Protein AF-0000000070499070 (afdb_homodimer)

Structure (mmCIF, N/CA/C/O backbone):
data_AF-0000000070499070-model_v1
#
loop_
_entity.id
_entity.type
_entity.pdbx_description
1 polymer 'PREDICTED: scarecrow'
#
loop_
_atom_site.group_PDB
_atom_site.id
_atom_site.type_symbol
_atom_site.label_atom_id
_atom_site.label_alt_id
_atom_site.label_comp_id
_atom_site.label_asym_id
_atom_site.label_entity_id
_atom_site.label_seq_id
_atom_site.pdbx_PDB_ins_code
_atom_site.Cartn_x
_atom_site.Cartn_y
_atom_site.Cartn_z
_atom_site.occupancy
_atom_site.B_iso_or_equiv
_atom_site.auth_seq_id
_atom_site.auth_comp_id
_atom_site.auth_asym_id
_atom_site.auth_atom_id
_atom_site.pdbx_PDB_model_num
ATOM 1 N N . MET A 1 1 ? 35.719 30.094 -53.562 1 21.97 1 MET A N 1
ATOM 2 C CA . MET A 1 1 ? 36.281 29.031 -52.75 1 21.97 1 MET A CA 1
ATOM 3 C C . MET A 1 1 ? 35.906 29.25 -51.281 1 21.97 1 MET A C 1
ATOM 5 O O . MET A 1 1 ? 36.594 29.953 -50.531 1 21.97 1 MET A O 1
ATOM 9 N N . TYR A 1 2 ? 34.625 29.469 -50.938 1 28.7 2 TYR A N 1
ATOM 10 C CA . TYR A 1 2 ? 34.125 29.906 -49.625 1 28.7 2 TYR A CA 1
ATOM 11 C C . TYR A 1 2 ? 34.281 28.797 -48.594 1 28.7 2 TYR A C 1
ATOM 13 O O . TYR A 1 2 ? 34.031 27.625 -48.875 1 28.7 2 TYR A O 1
ATOM 21 N N . PRO A 1 3 ? 35.156 29.016 -47.469 1 29.2 3 PRO A N 1
ATOM 22 C CA . PRO A 1 3 ? 35.562 27.953 -46.531 1 29.2 3 PRO A CA 1
ATOM 23 C C . PRO A 1 3 ? 34.375 27.391 -45.781 1 29.2 3 PRO A C 1
ATOM 25 O O . PRO A 1 3 ? 33.438 28.125 -45.438 1 29.2 3 PRO A O 1
ATOM 28 N N . SER A 1 4 ? 33.906 26.109 -46.062 1 29.81 4 SER A N 1
ATOM 29 C CA . SER A 1 4 ? 32.812 25.375 -45.469 1 29.81 4 SER A CA 1
ATOM 30 C C . SER A 1 4 ? 33 25.125 -44 1 29.81 4 SER A C 1
ATOM 32 O O . SER A 1 4 ? 34 24.484 -43.594 1 29.81 4 SER A O 1
ATOM 34 N N . SER A 1 5 ? 32.719 26.094 -43.062 1 28.28 5 SER A N 1
ATOM 35 C CA . SER A 1 5 ? 32.875 25.984 -41.625 1 28.28 5 SER A CA 1
ATOM 36 C C . SER A 1 5 ? 32.125 24.766 -41.094 1 28.28 5 SER A C 1
ATOM 38 O O . SER A 1 5 ? 30.938 24.609 -41.312 1 28.28 5 SER A O 1
ATOM 40 N N . SER A 1 6 ? 32.812 23.562 -40.812 1 27.12 6 SER A N 1
ATOM 41 C CA . SER A 1 6 ? 32.406 22.297 -40.219 1 27.12 6 SER A CA 1
ATOM 42 C C . SER A 1 6 ? 31.906 22.484 -38.812 1 27.12 6 SER A C 1
ATOM 44 O O . SER A 1 6 ? 32.625 23 -37.938 1 27.12 6 SER A O 1
ATOM 46 N N . SER A 1 7 ? 30.594 22.734 -38.531 1 26.81 7 SER A N 1
ATOM 47 C CA . SER A 1 7 ? 29.922 22.812 -37.25 1 26.81 7 SER A CA 1
ATOM 48 C C . SER A 1 7 ? 30.125 21.531 -36.438 1 26.81 7 SER A C 1
ATOM 50 O O . SER A 1 7 ? 29.688 20.453 -36.844 1 26.81 7 SER A O 1
ATOM 52 N N . SER A 1 8 ? 31.234 21.328 -35.656 1 29.09 8 SER A N 1
ATOM 53 C CA . SER A 1 8 ? 31.547 20.219 -34.781 1 29.09 8 SER A CA 1
ATOM 54 C C . SER A 1 8 ? 30.438 20.016 -33.75 1 29.09 8 SER A C 1
ATOM 56 O O . SER A 1 8 ? 30.047 20.938 -33.031 1 29.09 8 SER A O 1
ATOM 58 N N . PHE A 1 9 ? 29.5 19.047 -33.906 1 29.19 9 PHE A N 1
ATOM 59 C CA . PHE A 1 9 ? 28.547 18.453 -32.969 1 29.19 9 PHE A CA 1
ATOM 60 C C . PHE A 1 9 ? 29.234 18.078 -31.672 1 29.19 9 PHE A C 1
ATOM 62 O O . PHE A 1 9 ? 30.031 17.156 -31.625 1 29.19 9 PHE A O 1
ATOM 69 N N . LEU A 1 10 ? 29.656 19.078 -30.797 1 28.83 10 LEU A N 1
ATOM 70 C CA . LEU A 1 10 ? 30.156 18.75 -29.469 1 28.83 10 LEU A CA 1
ATOM 71 C C . LEU A 1 10 ? 29.25 17.719 -28.781 1 28.83 10 LEU A C 1
ATOM 73 O O . LEU A 1 10 ? 28.078 17.984 -28.516 1 28.83 10 LEU A O 1
ATOM 77 N N . SER A 1 11 ? 29.281 16.438 -29.078 1 32.78 11 SER A N 1
ATOM 78 C CA . SER A 1 11 ? 28.797 15.25 -28.375 1 32.78 11 SER A CA 1
ATOM 79 C C . SER A 1 11 ? 29.125 15.312 -26.891 1 32.78 11 SER A C 1
ATOM 81 O O . SER A 1 11 ? 30.234 14.961 -26.469 1 32.78 11 SER A O 1
ATOM 83 N N . SER A 1 12 ? 29.141 16.438 -26.188 1 36.09 12 SER A N 1
ATOM 84 C CA . SER A 1 12 ? 29.469 16.406 -24.766 1 36.09 12 SER A CA 1
ATOM 85 C C . SER A 1 12 ? 28.766 15.258 -24.062 1 36.09 12 SER A C 1
ATOM 87 O O . SER A 1 12 ? 27.531 15.18 -24.062 1 36.09 12 SER A O 1
ATOM 89 N N . SER A 1 13 ? 29.266 14.102 -24.016 1 39.75 13 SER A N 1
ATOM 90 C CA . SER A 1 13 ? 28.938 12.883 -23.281 1 39.75 13 SER A CA 1
ATOM 91 C C . SER A 1 13 ? 28.625 13.188 -21.828 1 39.75 13 SER A C 1
ATOM 93 O O . SER A 1 13 ? 29.516 13.469 -21.031 1 39.75 13 SER A O 1
ATOM 95 N N . SER A 1 14 ? 27.656 13.953 -21.453 1 45.03 14 SER A N 1
ATOM 96 C CA . SER A 1 14 ? 27.234 14.117 -20.062 1 45.03 14 SER A CA 1
ATOM 97 C C . SER A 1 14 ? 27.375 12.812 -19.297 1 45.03 14 SER A C 1
ATOM 99 O O . SER A 1 14 ? 27.016 11.75 -19.797 1 45.03 14 SER A O 1
ATOM 101 N N . PRO A 1 15 ? 28.359 12.727 -18.375 1 53.19 15 PRO A N 1
ATOM 102 C CA . PRO A 1 15 ? 28.531 11.508 -17.578 1 53.19 15 PRO A CA 1
ATOM 103 C C . PRO A 1 15 ? 27.203 10.867 -17.188 1 53.19 15 PRO A C 1
ATOM 105 O O . PRO A 1 15 ? 26.172 11.547 -17.109 1 53.19 15 PRO A O 1
ATOM 108 N N . PRO A 1 16 ? 27.281 9.469 -17.156 1 63.44 16 PRO A N 1
ATOM 109 C CA . PRO A 1 16 ? 26.109 8.742 -16.688 1 63.44 16 PRO A CA 1
ATOM 110 C C . PRO A 1 16 ? 25.594 9.25 -15.344 1 63.44 16 PRO A C 1
ATOM 112 O O . PRO A 1 16 ? 26.391 9.594 -14.469 1 63.44 16 PRO A O 1
ATOM 115 N N . LEU A 1 17 ? 24.359 9.766 -15.281 1 66.69 17 LEU A N 1
ATOM 116 C CA . LEU A 1 17 ? 23.672 10.352 -14.133 1 66.69 17 LEU A CA 1
ATOM 117 C C . LEU A 1 17 ? 24.109 9.664 -12.844 1 66.69 17 LEU A C 1
ATOM 119 O O . LEU A 1 17 ? 24.281 10.328 -11.812 1 66.69 17 LEU A O 1
ATOM 123 N N . GLU A 1 18 ? 24.547 8.367 -12.922 1 66.94 18 GLU A N 1
ATOM 124 C CA . GLU A 1 18 ? 24.859 7.582 -11.734 1 66.94 18 GLU A CA 1
ATOM 125 C C . GLU A 1 18 ? 26.266 7.902 -11.234 1 66.94 18 GLU A C 1
ATOM 127 O O . GLU A 1 18 ? 26.609 7.594 -10.086 1 66.94 18 GLU A O 1
ATOM 132 N N . ALA A 1 19 ? 27.062 8.594 -12 1 70.12 19 ALA A N 1
ATOM 133 C CA . ALA A 1 19 ? 28.453 8.852 -11.664 1 70.12 19 ALA A CA 1
ATOM 134 C C . ALA A 1 19 ? 28.625 10.242 -11.055 1 70.12 19 ALA A C 1
ATOM 136 O O . ALA A 1 19 ? 29.719 10.625 -10.664 1 70.12 19 ALA A O 1
ATOM 137 N N . LEU A 1 20 ? 27.609 10.922 -10.781 1 73.06 20 LEU A N 1
ATOM 138 C CA . LEU A 1 20 ? 27.672 12.289 -10.281 1 73.06 20 LEU A CA 1
ATOM 139 C C . LEU A 1 20 ? 28.016 12.312 -8.797 1 73.06 20 LEU A C 1
ATOM 141 O O . LEU A 1 20 ? 27.594 11.422 -8.047 1 73.06 20 LEU A O 1
ATOM 145 N N . LYS A 1 21 ? 28.781 13.375 -8.469 1 83.25 21 LYS A N 1
ATOM 146 C CA . LYS A 1 21 ? 29.016 13.625 -7.055 1 83.25 21 LYS A CA 1
ATOM 147 C C . LYS A 1 21 ? 27.703 13.961 -6.332 1 83.25 21 LYS A C 1
ATOM 149 O O . LYS A 1 21 ? 26.766 14.477 -6.945 1 83.25 21 LYS A O 1
ATOM 154 N N . PRO A 1 22 ? 27.672 13.648 -5.082 1 81.56 22 PRO A N 1
ATOM 155 C CA . PRO A 1 22 ? 26.422 13.812 -4.332 1 81.56 22 PRO A CA 1
ATOM 156 C C . PRO A 1 22 ? 25.828 15.211 -4.469 1 81.56 22 PRO A C 1
ATOM 158 O O . PRO A 1 22 ? 24.609 15.359 -4.645 1 81.56 22 PRO A O 1
ATOM 161 N N . GLU A 1 23 ? 26.656 16.234 -4.441 1 84.44 23 GLU A N 1
ATOM 162 C CA . GLU A 1 23 ? 26.141 17.594 -4.551 1 84.44 23 GLU A CA 1
ATOM 163 C C . GLU A 1 23 ? 25.594 17.859 -5.949 1 84.44 23 GLU A C 1
ATOM 165 O O . GLU A 1 23 ? 24.531 18.484 -6.098 1 84.44 23 GLU A O 1
ATOM 170 N N . GLU A 1 24 ? 26.266 17.438 -6.922 1 87.75 24 GLU A N 1
ATOM 171 C CA . GLU A 1 24 ? 25.828 17.609 -8.305 1 87.75 24 GLU A CA 1
ATOM 172 C C . GLU A 1 24 ? 24.562 16.812 -8.586 1 87.75 24 GLU A C 1
ATOM 174 O O . GLU A 1 24 ? 23.656 17.281 -9.281 1 87.75 24 GLU A O 1
ATOM 179 N N . ARG A 1 25 ? 24.547 15.641 -8.023 1 90.44 25 ARG A N 1
ATOM 180 C CA . ARG A 1 25 ? 23.359 14.797 -8.164 1 90.44 25 ARG A CA 1
ATOM 181 C C . ARG A 1 25 ? 22.141 15.461 -7.547 1 90.44 25 ARG A C 1
ATOM 183 O O . ARG A 1 25 ? 21.062 15.438 -8.133 1 90.44 25 ARG A O 1
ATOM 190 N N . GLY A 1 26 ? 22.406 16.062 -6.43 1 91.19 26 GLY A N 1
ATOM 191 C CA . GLY A 1 26 ? 21.312 16.734 -5.762 1 91.19 26 GLY A CA 1
ATOM 192 C C . GLY A 1 26 ? 20.75 17.891 -6.566 1 91.19 26 GLY A C 1
ATOM 193 O O . GLY A 1 26 ? 19.531 18.031 -6.688 1 91.19 26 GLY A O 1
ATOM 194 N N . LEU A 1 27 ? 21.625 18.672 -7.07 1 91.5 27 LEU A N 1
ATOM 195 C CA . LEU A 1 27 ? 21.188 19.797 -7.883 1 91.5 27 LEU A CA 1
ATOM 196 C C . LEU A 1 27 ? 20.453 19.328 -9.125 1 91.5 27 LEU A C 1
ATOM 198 O O . LEU A 1 27 ? 19.453 19.922 -9.523 1 91.5 27 LEU A O 1
ATOM 202 N N . HIS A 1 28 ? 21.016 18.328 -9.711 1 94.38 28 HIS A N 1
ATOM 203 C CA . HIS A 1 28 ? 20.375 17.781 -10.898 1 94.38 28 HIS A CA 1
ATOM 204 C C . HIS A 1 28 ? 18.984 17.234 -10.57 1 94.38 28 HIS A C 1
ATOM 206 O O . HIS A 1 28 ? 18.047 17.438 -11.344 1 94.38 28 HIS A O 1
ATOM 212 N N . LEU A 1 29 ? 18.844 16.578 -9.492 1 96 29 LEU A N 1
ATOM 213 C CA . LEU A 1 29 ? 17.562 16.047 -9.047 1 96 29 LEU A CA 1
ATOM 214 C C . LEU A 1 29 ? 16.547 17.172 -8.852 1 96 29 LEU A C 1
ATOM 216 O O . LEU A 1 29 ? 15.398 17.062 -9.281 1 96 29 LEU A O 1
ATOM 220 N N . ILE A 1 30 ? 17.016 18.219 -8.266 1 95.94 30 ILE A N 1
ATOM 221 C CA . ILE A 1 30 ? 16.141 19.359 -8.008 1 95.94 30 ILE A CA 1
ATOM 222 C C . ILE A 1 30 ? 15.656 19.953 -9.336 1 95.94 30 ILE A C 1
ATOM 224 O O . ILE A 1 30 ? 14.477 20.266 -9.492 1 95.94 30 ILE A O 1
ATOM 228 N N . GLN A 1 31 ? 16.531 20.047 -10.227 1 96.44 31 GLN A N 1
ATOM 229 C CA . GLN A 1 31 ? 16.172 20.594 -11.531 1 96.44 31 GLN A CA 1
ATOM 230 C C . GLN A 1 31 ? 15.156 19.703 -12.242 1 96.44 31 GLN A C 1
ATOM 232 O O . GLN A 1 31 ? 14.203 20.203 -12.836 1 96.44 31 GLN A O 1
ATOM 237 N N . LEU A 1 32 ? 15.398 18.422 -12.219 1 97.88 32 LEU A N 1
ATOM 238 C CA . LEU A 1 32 ? 14.477 17.469 -12.836 1 97.88 32 LEU A CA 1
ATOM 239 C C . LEU A 1 32 ? 13.109 17.547 -12.172 1 97.88 32 LEU A C 1
ATOM 241 O O . LEU A 1 32 ? 12.078 17.484 -12.844 1 97.88 32 LEU A O 1
ATOM 245 N N . LEU A 1 33 ? 13.133 17.641 -10.875 1 98.44 33 LEU A N 1
ATOM 246 C CA . LEU A 1 33 ? 11.883 17.719 -10.125 1 98.44 33 LEU A CA 1
ATOM 247 C C . LEU A 1 33 ? 11.086 18.953 -10.516 1 98.44 33 LEU A C 1
ATOM 249 O O . LEU A 1 33 ? 9.883 18.875 -10.773 1 98.44 33 LEU A O 1
ATOM 253 N N . ILE A 1 34 ? 11.766 20.062 -10.539 1 98.44 34 ILE A N 1
ATOM 254 C CA . ILE A 1 34 ? 11.102 21.312 -10.891 1 98.44 34 ILE A CA 1
ATOM 255 C C . ILE A 1 34 ? 10.586 21.234 -12.32 1 98.44 34 ILE A C 1
ATOM 257 O O . ILE A 1 34 ? 9.461 21.656 -12.609 1 98.44 34 ILE A O 1
ATOM 261 N N . LYS A 1 35 ? 11.414 20.75 -13.188 1 98.38 35 LYS A N 1
ATOM 262 C CA . LYS A 1 35 ? 10.992 20.547 -14.578 1 98.38 35 LYS A CA 1
ATOM 263 C C . LYS A 1 35 ? 9.758 19.656 -14.656 1 98.38 35 LYS A C 1
ATOM 265 O O . LYS A 1 35 ? 8.82 19.953 -15.398 1 98.38 35 LYS A O 1
ATOM 270 N N . CYS A 1 36 ? 9.727 18.547 -13.938 1 98.56 36 CYS A N 1
ATOM 271 C CA . CYS A 1 36 ? 8.594 17.641 -13.898 1 98.56 36 CYS A CA 1
ATOM 272 C C . CYS A 1 36 ? 7.344 18.328 -13.367 1 98.56 36 CYS A C 1
ATOM 274 O O . CYS A 1 36 ? 6.25 18.156 -13.906 1 98.56 36 CYS A O 1
ATOM 276 N N . ALA A 1 37 ? 7.543 19.094 -12.273 1 98.56 37 ALA A N 1
ATOM 277 C CA . ALA A 1 37 ? 6.426 19.844 -11.711 1 98.56 37 ALA A CA 1
ATOM 278 C C . ALA A 1 37 ? 5.82 20.797 -12.742 1 98.56 37 ALA A C 1
ATOM 280 O O . ALA A 1 37 ? 4.598 20.938 -12.82 1 98.56 37 ALA A O 1
ATOM 281 N N . ASN A 1 38 ? 6.684 21.453 -13.555 1 98.19 38 ASN A N 1
ATOM 282 C CA . ASN A 1 38 ? 6.207 22.344 -14.609 1 98.19 38 ASN A CA 1
ATOM 283 C C . ASN A 1 38 ? 5.398 21.578 -15.656 1 98.19 38 ASN A C 1
ATOM 285 O O . ASN A 1 38 ? 4.34 22.047 -16.078 1 98.19 38 ASN A O 1
ATOM 289 N N . HIS A 1 39 ? 5.875 20.453 -16.078 1 98.25 39 HIS A N 1
ATOM 290 C CA . HIS A 1 39 ? 5.152 19.641 -17.047 1 98.25 39 HIS A CA 1
ATOM 291 C C . HIS A 1 39 ? 3.826 19.141 -16.469 1 98.25 39 HIS A C 1
ATOM 293 O O . HIS A 1 39 ? 2.811 19.125 -17.172 1 98.25 39 HIS A O 1
ATOM 299 N N . ALA A 1 40 ? 3.832 18.703 -15.195 1 97.12 40 ALA A N 1
ATOM 300 C CA . ALA A 1 40 ? 2.607 18.25 -14.531 1 97.12 40 ALA A CA 1
ATOM 301 C C . ALA A 1 40 ? 1.574 19.375 -14.469 1 97.12 40 ALA A C 1
ATOM 303 O O . ALA A 1 40 ? 0.386 19.141 -14.719 1 97.12 40 ALA A O 1
ATOM 304 N N . ALA A 1 41 ? 2.074 20.562 -14.156 1 95.88 41 ALA A N 1
ATOM 305 C CA . ALA A 1 41 ? 1.19 21.719 -14.062 1 95.88 41 ALA A CA 1
ATOM 306 C C . ALA A 1 41 ? 0.565 22.047 -15.414 1 95.88 41 ALA A C 1
ATOM 308 O O . ALA A 1 41 ? -0.585 22.484 -15.484 1 95.88 41 ALA A O 1
ATOM 309 N N . SER A 1 42 ? 1.295 21.812 -16.5 1 95.12 42 SER A N 1
ATOM 310 C CA . SER A 1 42 ? 0.818 22.141 -17.844 1 95.12 42 SER A CA 1
ATOM 311 C C . SER A 1 42 ? 0.043 20.969 -18.453 1 95.12 42 SER A C 1
ATOM 313 O O . SER A 1 42 ? -0.421 21.047 -19.578 1 95.12 42 SER A O 1
ATOM 315 N N . GLY A 1 43 ? 0.017 19.875 -17.781 1 90.5 43 GLY A N 1
ATOM 316 C CA . GLY A 1 43 ? -0.754 18.734 -18.219 1 90.5 43 GLY A CA 1
ATOM 317 C C . GLY A 1 43 ? -0.042 17.906 -19.281 1 90.5 43 GLY A C 1
ATOM 318 O O . GLY A 1 43 ? -0.681 17.172 -20.031 1 90.5 43 GLY A O 1
ATOM 319 N N . ASN A 1 44 ? 1.275 18.094 -19.391 1 94.5 44 ASN A N 1
ATOM 320 C CA . ASN A 1 44 ? 2.043 17.328 -20.359 1 94.5 44 ASN A CA 1
ATOM 321 C C . ASN A 1 44 ? 2.492 15.984 -19.781 1 94.5 44 ASN A C 1
ATOM 323 O O . ASN A 1 44 ? 3.609 15.867 -19.281 1 94.5 44 ASN A O 1
ATOM 327 N N . LEU A 1 45 ? 1.751 15.016 -20 1 94.69 45 LEU A N 1
ATOM 328 C CA . LEU A 1 45 ? 1.956 13.711 -19.391 1 94.69 45 LEU A CA 1
ATOM 329 C C . LEU A 1 45 ? 3.232 13.062 -19.906 1 94.69 45 LEU A C 1
ATOM 331 O O . LEU A 1 45 ? 4.016 12.508 -19.125 1 94.69 45 LEU A O 1
ATOM 335 N N . ASN A 1 46 ? 3.463 13.117 -21.219 1 96.06 46 ASN A N 1
ATOM 336 C CA . ASN A 1 46 ? 4.625 12.477 -21.828 1 96.06 46 ASN A CA 1
ATOM 337 C C . ASN A 1 46 ? 5.93 13.047 -21.266 1 96.06 46 ASN A C 1
ATOM 339 O O . ASN A 1 46 ? 6.824 12.289 -20.891 1 96.06 46 ASN A O 1
ATOM 343 N N . LEU A 1 47 ? 5.992 14.312 -21.234 1 97.69 47 LEU A N 1
ATOM 344 C CA . LEU A 1 47 ? 7.223 14.953 -20.766 1 97.69 47 LEU A CA 1
ATOM 345 C C . LEU A 1 47 ? 7.402 14.758 -19.266 1 97.69 47 LEU A C 1
ATOM 347 O O . LEU A 1 47 ? 8.523 14.594 -18.781 1 97.69 47 LEU A O 1
ATOM 351 N N . ALA A 1 48 ? 6.27 14.828 -18.484 1 98.25 48 ALA A N 1
ATOM 352 C CA . ALA A 1 48 ? 6.352 14.555 -17.062 1 98.25 48 ALA A CA 1
ATOM 353 C C . ALA A 1 48 ? 6.863 13.141 -16.797 1 98.25 48 ALA A C 1
ATOM 355 O O . ALA A 1 48 ? 7.715 12.93 -15.93 1 98.25 48 ALA A O 1
ATOM 356 N N . ASP A 1 49 ? 6.344 12.227 -17.578 1 97.88 49 ASP A N 1
ATOM 357 C CA . ASP A 1 49 ? 6.758 10.828 -17.422 1 97.88 49 ASP A CA 1
ATOM 358 C C . ASP A 1 49 ? 8.242 10.664 -17.734 1 97.88 49 ASP A C 1
ATOM 360 O O . ASP A 1 49 ? 8.945 9.914 -17.062 1 97.88 49 ASP A O 1
ATOM 364 N N . GLU A 1 50 ? 8.664 11.289 -18.766 1 98 50 GLU A N 1
ATOM 365 C CA . GLU A 1 50 ? 10.078 11.242 -19.125 1 98 50 GLU A CA 1
ATOM 366 C C . GLU A 1 50 ? 10.953 11.766 -17.984 1 98 50 GLU A C 1
ATOM 368 O O . GLU A 1 50 ? 11.992 11.188 -17.672 1 98 50 GLU A O 1
ATOM 373 N N . CYS A 1 51 ? 10.555 12.844 -17.391 1 98.19 51 CYS A N 1
ATOM 374 C CA . CYS A 1 51 ? 11.273 13.398 -16.25 1 98.19 51 CYS A CA 1
ATOM 375 C C . CYS A 1 51 ? 11.305 12.406 -15.094 1 98.19 51 CYS A C 1
ATOM 377 O O . CYS A 1 51 ? 12.359 12.188 -14.484 1 98.19 51 CYS A O 1
ATOM 379 N N . LEU A 1 52 ? 10.164 11.812 -14.812 1 98.19 52 LEU A N 1
ATOM 380 C CA . LEU A 1 52 ? 10.078 10.852 -13.719 1 98.19 52 LEU A CA 1
ATOM 381 C C . LEU A 1 52 ? 10.961 9.641 -13.984 1 98.19 52 LEU A C 1
ATOM 383 O O . LEU A 1 52 ? 11.531 9.07 -13.055 1 98.19 52 LEU A O 1
ATOM 387 N N . CYS A 1 53 ? 11.086 9.266 -15.234 1 97.38 53 CYS A N 1
ATOM 388 C CA . CYS A 1 53 ? 12 8.18 -15.578 1 97.38 53 CYS A CA 1
ATOM 389 C C . CYS A 1 53 ? 13.43 8.539 -15.211 1 97.38 53 CYS A C 1
ATOM 391 O O . CYS A 1 53 ? 14.148 7.727 -14.625 1 97.38 53 CYS A O 1
ATOM 393 N N . GLN A 1 54 ? 13.805 9.703 -15.586 1 96.88 54 GLN A N 1
ATOM 394 C CA . GLN A 1 54 ? 15.156 10.156 -15.273 1 96.88 54 GLN A CA 1
ATOM 395 C C . GLN A 1 54 ? 15.367 10.25 -13.766 1 96.88 54 GLN A C 1
ATOM 397 O O . GLN A 1 54 ? 16.406 9.852 -13.25 1 96.88 54 GLN A O 1
ATOM 402 N N . ILE A 1 55 ? 14.398 10.781 -13.055 1 97.62 55 ILE A N 1
ATOM 403 C CA . ILE A 1 55 ? 14.469 10.93 -11.602 1 97.62 55 ILE A CA 1
ATOM 404 C C . ILE A 1 55 ? 14.625 9.555 -10.953 1 97.62 55 ILE A C 1
ATOM 406 O O . ILE A 1 55 ? 15.391 9.391 -10 1 97.62 55 ILE A O 1
ATOM 410 N N . SER A 1 56 ? 13.875 8.586 -11.508 1 95.12 56 SER A N 1
ATOM 411 C CA . SER A 1 56 ? 13.859 7.254 -10.914 1 95.12 56 SER A CA 1
ATOM 412 C C . SER A 1 56 ? 15.234 6.602 -10.984 1 95.12 56 SER A C 1
ATOM 414 O O . SER A 1 56 ? 15.523 5.676 -10.227 1 95.12 56 SER A O 1
ATOM 416 N N . ARG A 1 57 ? 16.062 7.023 -11.812 1 93.56 57 ARG A N 1
ATOM 417 C CA . ARG A 1 57 ? 17.406 6.484 -11.93 1 93.56 57 ARG A CA 1
ATOM 418 C C . ARG A 1 57 ? 18.312 7.027 -10.82 1 93.56 57 ARG A C 1
ATOM 420 O O . ARG A 1 57 ? 19.344 6.426 -10.5 1 93.56 57 ARG A O 1
ATOM 427 N N . LEU A 1 58 ? 17.906 8.133 -10.281 1 94.25 58 LEU A N 1
ATOM 428 C CA . LEU A 1 58 ? 18.766 8.82 -9.312 1 94.25 58 LEU A CA 1
ATOM 429 C C . LEU A 1 58 ? 18.156 8.781 -7.922 1 94.25 58 LEU A C 1
ATOM 431 O O . LEU A 1 58 ? 18.859 8.656 -6.926 1 94.25 58 LEU A O 1
ATOM 435 N N . ALA A 1 59 ? 16.875 8.883 -7.801 1 94.38 59 ALA A N 1
ATOM 436 C CA . ALA A 1 59 ? 16.156 8.953 -6.523 1 94.38 59 ALA A CA 1
ATOM 437 C C . ALA A 1 59 ? 16.062 7.57 -5.879 1 94.38 59 ALA A C 1
ATOM 439 O O . ALA A 1 59 ? 15.953 6.559 -6.578 1 94.38 59 ALA A O 1
ATOM 440 N N . SER A 1 60 ? 16.141 7.551 -4.562 1 90.88 60 SER A N 1
ATOM 441 C CA . SER A 1 60 ? 16.047 6.312 -3.801 1 90.88 60 SER A CA 1
ATOM 442 C C . SER A 1 60 ? 15.633 6.582 -2.357 1 90.88 60 SER A C 1
ATOM 444 O O . SER A 1 60 ? 16.094 7.551 -1.747 1 90.88 60 SER A O 1
ATOM 446 N N . LEU A 1 61 ? 14.852 5.727 -1.788 1 89.94 61 LEU A N 1
ATOM 447 C CA . LEU A 1 61 ? 14.461 5.867 -0.391 1 89.94 61 LEU A CA 1
ATOM 448 C C . LEU A 1 61 ? 15.586 5.43 0.54 1 89.94 61 LEU A C 1
ATOM 450 O O . LEU A 1 61 ? 15.531 5.68 1.746 1 89.94 61 LEU A O 1
ATOM 454 N N . HIS A 1 62 ? 16.594 4.844 -0.03 1 87.69 62 HIS A N 1
ATOM 455 C CA . HIS A 1 62 ? 17.688 4.297 0.784 1 87.69 62 HIS A CA 1
ATOM 456 C C . HIS A 1 62 ? 18.984 5.031 0.521 1 87.69 62 HIS A C 1
ATOM 458 O O . HIS A 1 62 ? 20.062 4.59 0.959 1 87.69 62 HIS A O 1
ATOM 464 N N . GLY A 1 63 ? 18.922 6.043 -0.218 1 89.06 63 GLY A N 1
ATOM 465 C CA . GLY A 1 63 ? 20.109 6.832 -0.527 1 89.06 63 GLY A CA 1
ATOM 466 C C . GLY A 1 63 ? 20.344 7.973 0.45 1 89.06 63 GLY A C 1
ATOM 467 O O . GLY A 1 63 ? 20.031 7.848 1.639 1 89.06 63 GLY A O 1
ATOM 468 N N . ASP A 1 64 ? 20.984 9 -0.012 1 89 64 ASP A N 1
ATOM 469 C CA . ASP A 1 64 ? 21.219 10.164 0.837 1 89 64 ASP A CA 1
ATOM 470 C C . ASP A 1 64 ? 19.953 10.992 0.998 1 89 64 ASP A C 1
ATOM 472 O O . ASP A 1 64 ? 18.906 10.641 0.45 1 89 64 ASP A O 1
ATOM 476 N N . SER A 1 65 ? 20 12.039 1.773 1 90.69 65 SER A N 1
ATOM 477 C CA . SER A 1 65 ? 18.812 12.812 2.139 1 90.69 65 SER A CA 1
ATOM 478 C C . SER A 1 65 ? 18.125 13.383 0.904 1 90.69 65 SER A C 1
ATOM 480 O O . SER A 1 65 ? 16.891 13.391 0.824 1 90.69 65 SER A O 1
ATOM 482 N N . MET A 1 66 ? 18.938 13.828 -0.077 1 92.81 66 MET A N 1
ATOM 483 C CA . MET A 1 66 ? 18.359 14.414 -1.278 1 92.81 66 MET A CA 1
ATOM 484 C C . MET A 1 66 ? 17.688 13.344 -2.141 1 92.81 66 MET A C 1
ATOM 486 O O . MET A 1 66 ? 16.656 13.609 -2.773 1 92.81 66 MET A O 1
ATOM 490 N N . GLN A 1 67 ? 18.297 12.18 -2.201 1 94 67 GLN A N 1
ATOM 491 C CA . GLN A 1 67 ? 17.703 11.07 -2.939 1 94 67 GLN A CA 1
ATOM 492 C C . GLN A 1 67 ? 16.375 10.664 -2.328 1 94 67 GLN A C 1
ATOM 494 O O . GLN A 1 67 ? 15.398 10.422 -3.049 1 94 67 GLN A O 1
ATOM 499 N N . ARG A 1 68 ? 16.359 10.594 -1.051 1 94.38 68 ARG A N 1
ATOM 500 C CA . ARG A 1 68 ? 15.141 10.211 -0.341 1 94.38 68 ARG A CA 1
ATOM 501 C C . ARG A 1 68 ? 14.055 11.266 -0.506 1 94.38 68 ARG A C 1
ATOM 503 O O . ARG A 1 68 ? 12.891 10.938 -0.767 1 94.38 68 ARG A O 1
ATOM 510 N N . LEU A 1 69 ? 14.477 12.516 -0.392 1 96.25 69 LEU A N 1
ATOM 511 C CA . LEU A 1 69 ? 13.547 13.625 -0.596 1 96.25 69 LEU A CA 1
ATOM 512 C C . LEU A 1 69 ? 12.984 13.609 -2.014 1 96.25 69 LEU A C 1
ATOM 514 O O . LEU A 1 69 ? 11.773 13.758 -2.207 1 96.25 69 LEU A O 1
ATOM 518 N N . ALA A 1 70 ? 13.867 13.445 -2.949 1 97.56 70 ALA A N 1
ATOM 519 C CA . ALA A 1 70 ? 13.461 13.43 -4.352 1 97.56 70 ALA A CA 1
ATOM 520 C C . ALA A 1 70 ? 12.461 12.312 -4.621 1 97.56 70 ALA A C 1
ATOM 522 O O . ALA A 1 70 ? 11.508 12.492 -5.387 1 97.56 70 ALA A O 1
ATOM 523 N N . ALA A 1 71 ? 12.688 11.18 -4.023 1 96.88 71 ALA A N 1
ATOM 524 C CA . ALA A 1 71 ? 11.773 10.055 -4.191 1 96.88 71 ALA A CA 1
ATOM 525 C C . ALA A 1 71 ? 10.375 10.406 -3.701 1 96.88 71 ALA A C 1
ATOM 527 O O . ALA A 1 71 ? 9.375 10.062 -4.344 1 96.88 71 ALA A O 1
ATOM 528 N N . ARG A 1 72 ? 10.273 11.125 -2.611 1 97.19 72 ARG A N 1
ATOM 529 C CA . ARG A 1 72 ? 8.984 11.5 -2.049 1 97.19 72 ARG A CA 1
ATOM 530 C C . ARG A 1 72 ? 8.266 12.508 -2.943 1 97.19 72 ARG A C 1
ATOM 532 O O . ARG A 1 72 ? 7.066 12.391 -3.188 1 97.19 72 ARG A O 1
ATOM 539 N N . PHE A 1 73 ? 8.992 13.438 -3.422 1 98.44 73 PHE A N 1
ATOM 540 C CA . PHE A 1 73 ? 8.391 14.445 -4.289 1 98.44 73 PHE A CA 1
ATOM 541 C C . PHE A 1 73 ? 8 13.844 -5.633 1 98.44 73 PHE A C 1
ATOM 543 O O . PHE A 1 73 ? 6.977 14.211 -6.207 1 98.44 73 PHE A O 1
ATOM 550 N N . ALA A 1 74 ? 8.875 12.961 -6.117 1 98.44 74 ALA A N 1
ATOM 551 C CA . ALA A 1 74 ? 8.539 12.281 -7.359 1 98.44 74 ALA A CA 1
ATOM 552 C C . ALA A 1 74 ? 7.262 11.461 -7.211 1 98.44 74 ALA A C 1
ATOM 554 O O . ALA A 1 74 ? 6.402 11.477 -8.102 1 98.44 74 ALA A O 1
ATOM 555 N N . SER A 1 75 ? 7.156 10.789 -6.156 1 97.06 75 SER A N 1
ATOM 556 C CA . SER A 1 75 ? 5.945 10.023 -5.871 1 97.06 75 SER A CA 1
ATOM 557 C C . SER A 1 75 ? 4.719 10.93 -5.824 1 97.06 75 SER A C 1
ATOM 559 O O . SER A 1 75 ? 3.656 10.57 -6.336 1 97.06 75 SER A O 1
ATOM 561 N N . ALA A 1 76 ? 4.836 12.039 -5.176 1 97.56 76 ALA A N 1
ATOM 562 C CA . ALA A 1 76 ? 3.725 12.984 -5.078 1 97.56 76 ALA A CA 1
ATOM 563 C C . ALA A 1 76 ? 3.311 13.492 -6.457 1 97.56 76 ALA A C 1
ATOM 565 O O . ALA A 1 76 ? 2.117 13.625 -6.742 1 97.56 76 ALA A O 1
ATOM 566 N N . LEU A 1 77 ? 4.301 13.789 -7.293 1 98.25 77 LEU A N 1
ATOM 567 C CA . LEU A 1 77 ? 4 14.234 -8.648 1 98.25 77 LEU A CA 1
ATOM 568 C C . LEU A 1 77 ? 3.303 13.133 -9.445 1 98.25 77 LEU A C 1
ATOM 570 O O . LEU A 1 77 ? 2.35 13.406 -10.18 1 98.25 77 LEU A O 1
ATOM 574 N N . ALA A 1 78 ? 3.822 11.914 -9.297 1 97.38 78 ALA A N 1
ATOM 575 C CA . ALA A 1 78 ? 3.188 10.789 -9.969 1 97.38 78 ALA A CA 1
ATOM 576 C C . ALA A 1 78 ? 1.738 10.625 -9.516 1 97.38 78 ALA A C 1
ATOM 578 O O . ALA A 1 78 ? 0.846 10.406 -10.336 1 97.38 78 ALA A O 1
ATOM 579 N N . PHE A 1 79 ? 1.503 10.758 -8.289 1 96.25 79 PHE A N 1
ATOM 580 C CA . PHE A 1 79 ? 0.156 10.672 -7.734 1 96.25 79 PHE A CA 1
ATOM 581 C C . PHE A 1 79 ? -0.742 11.75 -8.336 1 96.25 79 PHE A C 1
ATOM 583 O O . PHE A 1 79 ? -1.897 11.484 -8.672 1 96.25 79 PHE A O 1
ATOM 590 N N . ARG A 1 80 ? -0.219 12.938 -8.406 1 96.62 80 ARG A N 1
ATOM 591 C CA . ARG A 1 80 ? -0.976 14.031 -8.992 1 96.62 80 ARG A CA 1
ATOM 592 C C . ARG A 1 80 ? -1.378 13.711 -10.43 1 96.62 80 ARG A C 1
ATOM 594 O O . ARG A 1 80 ? -2.514 13.969 -10.828 1 96.62 80 ARG A O 1
ATOM 601 N N . LEU A 1 81 ? -0.449 13.219 -11.172 1 96.75 81 LEU A N 1
ATOM 602 C CA . LEU A 1 81 ? -0.705 12.906 -12.578 1 96.75 81 LEU A CA 1
ATOM 603 C C . LEU A 1 81 ? -1.784 11.836 -12.711 1 96.75 81 LEU A C 1
ATOM 605 O O . LEU A 1 81 ? -2.662 11.938 -13.57 1 96.75 81 LEU A O 1
ATOM 609 N N . VAL A 1 82 ? -1.767 10.844 -11.859 1 95.06 82 VAL A N 1
ATOM 610 C CA . VAL A 1 82 ? -2.754 9.766 -11.883 1 95.06 82 VAL A CA 1
ATOM 611 C C . VAL A 1 82 ? -4.117 10.312 -11.469 1 95.06 82 VAL A C 1
ATOM 613 O O . VAL A 1 82 ? -5.148 9.906 -12.016 1 95.06 82 VAL A O 1
ATOM 616 N N . LYS A 1 83 ? -4.145 11.195 -10.539 1 93.25 83 LYS A N 1
ATOM 617 C CA . LYS A 1 83 ? -5.387 11.766 -10.031 1 93.25 83 LYS A CA 1
ATOM 618 C C . LYS A 1 83 ? -6.133 12.516 -11.133 1 93.25 83 LYS A C 1
ATOM 620 O O . LYS A 1 83 ? -7.348 12.727 -11.039 1 93.25 83 LYS A O 1
ATOM 625 N N . ASN A 1 84 ? -5.402 12.953 -12.195 1 92.38 84 ASN A N 1
ATOM 626 C CA . ASN A 1 84 ? -6.047 13.594 -13.336 1 92.38 84 ASN A CA 1
ATOM 627 C C . ASN A 1 84 ? -6.91 12.609 -14.117 1 92.38 84 ASN A C 1
ATOM 629 O O . ASN A 1 84 ? -7.684 13.008 -14.992 1 92.38 84 ASN A O 1
ATOM 633 N N . TRP A 1 85 ? -6.77 11.367 -13.789 1 94.19 85 TRP A N 1
ATOM 634 C CA . TRP A 1 85 ? -7.594 10.289 -14.328 1 94.19 85 TRP A CA 1
ATOM 635 C C . TRP A 1 85 ? -8.406 9.617 -13.227 1 94.19 85 TRP A C 1
ATOM 637 O O . TRP A 1 85 ? -8 8.586 -12.688 1 94.19 85 TRP A O 1
ATOM 647 N N . PRO A 1 86 ? -9.586 10.188 -12.969 1 94.31 86 PRO A N 1
ATOM 648 C CA . PRO A 1 86 ? -10.344 9.789 -11.781 1 94.31 86 PRO A CA 1
ATOM 649 C C . PRO A 1 86 ? -10.695 8.297 -11.789 1 94.31 86 PRO A C 1
ATOM 651 O O . PRO A 1 86 ? -10.711 7.664 -10.727 1 94.31 86 PRO A O 1
ATOM 654 N N . GLY A 1 87 ? -11.008 7.75 -12.922 1 96.25 87 GLY A N 1
ATOM 655 C CA . GLY A 1 87 ? -11.305 6.328 -12.992 1 96.25 87 GLY A CA 1
ATOM 656 C C . GLY A 1 87 ? -10.117 5.453 -12.625 1 96.25 87 GLY A C 1
ATOM 657 O O . GLY A 1 87 ? -10.25 4.508 -11.852 1 96.25 87 GLY A O 1
ATOM 658 N N . ILE A 1 88 ? -8.969 5.758 -13.203 1 96 88 ILE A N 1
ATOM 659 C CA . ILE A 1 88 ? -7.738 5.027 -12.922 1 96 88 ILE A CA 1
ATOM 660 C C . ILE A 1 88 ? -7.391 5.156 -11.438 1 96 88 ILE A C 1
ATOM 662 O O . ILE A 1 88 ? -7.086 4.16 -10.773 1 96 88 ILE A O 1
ATOM 666 N N . HIS A 1 89 ? -7.477 6.359 -10.961 1 94.12 89 HIS A N 1
ATOM 667 C CA . HIS A 1 89 ? -7.148 6.629 -9.562 1 94.12 89 HIS A CA 1
ATOM 668 C C . HIS A 1 89 ? -8.031 5.812 -8.625 1 94.12 89 HIS A C 1
ATOM 670 O O . HIS A 1 89 ? -7.531 5.18 -7.691 1 94.12 89 HIS A O 1
ATOM 676 N N . LYS A 1 90 ? -9.305 5.828 -8.852 1 93.81 90 LYS A N 1
ATOM 677 C CA . LYS A 1 90 ? -10.234 5.094 -8 1 93.81 90 LYS A CA 1
ATOM 678 C C . LYS A 1 90 ? -9.984 3.59 -8.078 1 93.81 90 LYS A C 1
ATOM 680 O O . LYS A 1 90 ? -10 2.9 -7.055 1 93.81 90 LYS A O 1
ATOM 685 N N . ALA A 1 91 ? -9.742 3.137 -9.234 1 94.62 91 ALA A N 1
ATOM 686 C CA . ALA A 1 91 ? -9.547 1.705 -9.445 1 94.62 91 ALA A CA 1
ATOM 687 C C . ALA A 1 91 ? -8.266 1.22 -8.773 1 94.62 91 ALA A C 1
ATOM 689 O O . ALA A 1 91 ? -8.195 0.08 -8.305 1 94.62 91 ALA A O 1
ATOM 690 N N . LEU A 1 92 ? -7.242 2.027 -8.727 1 91.56 92 LEU A N 1
ATOM 691 C CA . LEU A 1 92 ? -5.98 1.668 -8.086 1 91.56 92 LEU A CA 1
ATOM 692 C C . LEU A 1 92 ? -6.121 1.676 -6.566 1 91.56 92 LEU A C 1
ATOM 694 O O . LEU A 1 92 ? -5.293 1.102 -5.859 1 91.56 92 LEU A O 1
ATOM 698 N N . ASN A 1 93 ? -7.164 2.268 -6.078 1 86.06 93 ASN A N 1
ATOM 699 C CA . ASN A 1 93 ? -7.254 2.488 -4.637 1 86.06 93 ASN A CA 1
ATOM 700 C C . ASN A 1 93 ? -8.508 1.841 -4.047 1 86.06 93 ASN A C 1
ATOM 702 O O . ASN A 1 93 ? -9.039 2.312 -3.041 1 86.06 93 ASN A O 1
ATOM 706 N N . TYR A 1 94 ? -8.992 0.781 -4.746 1 76.75 94 TYR A N 1
ATOM 707 C CA . TYR A 1 94 ? -10.141 0.085 -4.184 1 76.75 94 TYR A CA 1
ATOM 708 C C . TYR A 1 94 ? -9.859 -0.389 -2.764 1 76.75 94 TYR A C 1
ATOM 710 O O . TYR A 1 94 ? -10.727 -0.323 -1.894 1 76.75 94 TYR A O 1
ATOM 718 N N . ASP A 1 95 ? -8.664 -1.122 -2.74 1 62.78 95 ASP A N 1
ATOM 719 C CA . ASP A 1 95 ? -8.312 -1.752 -1.471 1 62.78 95 ASP A CA 1
ATOM 720 C C . ASP A 1 95 ? -7.688 -0.744 -0.51 1 62.78 95 ASP A C 1
ATOM 722 O O . ASP A 1 95 ? -7.348 -1.087 0.625 1 62.78 95 ASP A O 1
ATOM 726 N N . THR A 1 96 ? -7.172 0.268 -1.077 1 56.28 96 THR A N 1
ATOM 727 C CA . THR A 1 96 ? -6.09 1.016 -0.441 1 56.28 96 THR A CA 1
ATOM 728 C C . THR A 1 96 ? -6.562 1.635 0.871 1 56.28 96 THR A C 1
ATOM 730 O O . THR A 1 96 ? -7.27 2.646 0.868 1 56.28 96 THR A O 1
ATOM 733 N N . LYS A 1 97 ? -6.914 0.671 1.678 1 52.31 97 LYS A N 1
ATOM 734 C CA . LYS A 1 97 ? -6.613 1.255 2.982 1 52.31 97 LYS A CA 1
ATOM 735 C C . LYS A 1 97 ? -5.141 1.644 3.082 1 52.31 97 LYS A C 1
ATOM 737 O O . LYS A 1 97 ? -4.27 0.776 3.18 1 52.31 97 LYS A O 1
ATOM 742 N N . ARG A 1 98 ? -4.711 2.555 2.355 1 54.38 98 ARG A N 1
ATOM 743 C CA . ARG A 1 98 ? -3.361 3 2.688 1 54.38 98 ARG A CA 1
ATOM 744 C C . ARG A 1 98 ? -3.055 2.764 4.164 1 54.38 98 ARG A C 1
ATOM 746 O O . ARG A 1 98 ? -3.895 3.025 5.027 1 54.38 98 ARG A O 1
ATOM 753 N N . PRO A 1 99 ? -2 1.871 4.32 1 52.66 99 PRO A N 1
ATOM 754 C CA . PRO A 1 99 ? -1.72 1.72 5.75 1 52.66 99 PRO A CA 1
ATOM 755 C C . PRO A 1 99 ? -1.812 3.039 6.512 1 52.66 99 PRO A C 1
ATOM 757 O O . PRO A 1 99 ? -1.328 4.07 6.031 1 52.66 99 PRO A O 1
ATOM 760 N N . LYS A 1 100 ? -2.742 3.051 7.363 1 57.56 100 LYS A N 1
ATOM 761 C CA . LYS A 1 100 ? -2.904 4.238 8.203 1 57.56 100 LYS A CA 1
ATOM 762 C C . LYS A 1 100 ? -1.589 4.621 8.875 1 57.56 100 LYS A C 1
ATOM 764 O O . LYS A 1 100 ? -0.885 3.76 9.406 1 57.56 100 LYS A O 1
ATOM 769 N N . LEU A 1 101 ? -1.035 5.68 8.414 1 60.34 101 LEU A N 1
ATOM 770 C CA . LEU A 1 101 ? 0.108 6.211 9.148 1 60.34 101 LEU A CA 1
ATOM 771 C C . LEU A 1 101 ? -0.164 6.207 10.648 1 60.34 101 LEU A C 1
ATOM 773 O O . LEU A 1 101 ? -1.22 6.664 11.094 1 60.34 101 LEU A O 1
ATOM 777 N N . GLU A 1 102 ? 0.59 5.395 11.297 1 67.56 102 GLU A N 1
ATOM 778 C CA . GLU A 1 102 ? 0.489 5.48 12.75 1 67.56 102 GLU A CA 1
ATOM 779 C C . GLU A 1 102 ? 0.95 6.844 13.258 1 67.56 102 GLU A C 1
ATOM 781 O O . GLU A 1 102 ? 2.086 6.992 13.719 1 67.56 102 GLU A O 1
ATOM 786 N N . LEU A 1 103 ? 0.074 7.816 13.148 1 71.62 103 LEU A N 1
ATOM 787 C CA . LEU A 1 103 ? 0.43 9.203 13.445 1 71.62 103 LEU A CA 1
ATOM 788 C C . LEU A 1 103 ? 0.955 9.328 14.875 1 71.62 103 LEU A C 1
ATOM 790 O O . LEU A 1 103 ? 1.871 10.109 15.133 1 71.62 103 LEU A O 1
ATOM 794 N N . ASP A 1 104 ? 0.363 8.508 15.688 1 71.94 104 ASP A N 1
ATOM 795 C CA . ASP A 1 104 ? 0.817 8.562 17.078 1 71.94 104 ASP A CA 1
ATOM 796 C C . ASP A 1 104 ? 2.266 8.094 17.188 1 71.94 104 ASP A C 1
ATOM 798 O O . ASP A 1 104 ? 3.076 8.734 17.859 1 71.94 104 ASP A O 1
ATOM 802 N N . ARG A 1 105 ? 2.453 7.035 16.5 1 78.06 105 ARG A N 1
ATOM 803 C CA . ARG A 1 105 ? 3.816 6.512 16.516 1 78.06 105 ARG A CA 1
ATOM 804 C C . ARG A 1 105 ? 4.785 7.496 15.867 1 78.06 105 ARG A C 1
ATOM 806 O O . ARG A 1 105 ? 5.887 7.719 16.375 1 78.06 105 ARG A O 1
ATOM 813 N N . ALA A 1 106 ? 4.391 8.133 14.867 1 83.75 106 ALA A N 1
ATOM 814 C CA . ALA A 1 106 ? 5.23 9.102 14.156 1 83.75 106 ALA A CA 1
ATOM 815 C C . ALA A 1 106 ? 5.52 10.312 15.031 1 83.75 106 ALA A C 1
ATOM 817 O O . ALA A 1 106 ? 6.637 10.844 15.031 1 83.75 106 ALA A O 1
ATOM 818 N N . ARG A 1 107 ? 4.621 10.703 15.773 1 80.69 107 ARG A N 1
ATOM 819 C CA . ARG A 1 107 ? 4.793 11.844 16.672 1 80.69 107 ARG A CA 1
ATOM 820 C C . ARG A 1 107 ? 5.809 11.547 17.766 1 80.69 107 ARG A C 1
ATOM 822 O O . ARG A 1 107 ? 6.625 12.398 18.109 1 80.69 107 ARG A O 1
ATOM 829 N N . VAL A 1 108 ? 5.723 10.359 18.25 1 82.19 108 VAL A N 1
ATOM 830 C CA . VAL A 1 108 ? 6.668 9.938 19.281 1 82.19 108 VAL A CA 1
ATOM 831 C C . VAL A 1 108 ? 8.086 9.938 18.703 1 82.19 108 VAL A C 1
ATOM 833 O O . VAL A 1 108 ? 9.016 10.453 19.344 1 82.19 108 VAL A O 1
ATOM 836 N N . ILE A 1 109 ? 8.172 9.391 17.594 1 86.94 109 ILE A N 1
ATOM 837 C CA . ILE A 1 109 ? 9.484 9.32 16.969 1 86.94 109 ILE A CA 1
ATOM 838 C C . ILE A 1 109 ? 9.977 10.727 16.625 1 86.94 109 ILE A C 1
ATOM 840 O O . ILE A 1 109 ? 11.164 11.023 16.75 1 86.94 109 ILE A O 1
ATOM 844 N N . PHE A 1 110 ? 9.094 11.523 16.266 1 89.94 110 PHE A N 1
ATOM 845 C CA . PHE A 1 110 ? 9.414 12.898 15.922 1 89.94 110 PHE A CA 1
ATOM 846 C C . PHE A 1 110 ? 10.008 13.633 17.125 1 89.94 110 PHE A C 1
ATOM 848 O O . PHE A 1 110 ? 11.031 14.312 17 1 89.94 110 PHE A O 1
ATOM 855 N N . THR A 1 111 ? 9.43 13.453 18.219 1 86.75 111 THR A N 1
ATOM 856 C CA . THR A 1 111 ? 9.875 14.148 19.438 1 86.75 111 THR A CA 1
ATOM 857 C C . THR A 1 111 ? 11.203 13.586 19.922 1 86.75 111 THR A C 1
ATOM 859 O O . THR A 1 111 ? 11.984 14.297 20.562 1 86.75 111 THR A O 1
ATOM 862 N N . LYS A 1 112 ? 11.375 12.414 19.594 1 84.5 112 LYS A N 1
ATOM 863 C CA . LYS A 1 112 ? 12.648 11.805 19.953 1 84.5 112 LYS A CA 1
ATOM 864 C C . LYS A 1 112 ? 13.766 12.273 19.016 1 84.5 112 LYS A C 1
ATOM 866 O O . LYS A 1 112 ? 14.898 12.477 19.453 1 84.5 112 LYS A O 1
ATOM 871 N N . ALA A 1 113 ? 13.344 12.445 17.828 1 87.38 113 ALA A N 1
ATOM 872 C CA . ALA A 1 113 ? 14.328 12.742 16.797 1 87.38 113 ALA A CA 1
ATOM 873 C C . ALA A 1 113 ? 14.68 14.227 16.781 1 87.38 113 ALA A C 1
ATOM 875 O O . ALA A 1 113 ? 15.812 14.602 16.469 1 87.38 113 ALA A O 1
ATOM 876 N N . PHE A 1 114 ? 13.641 15.047 17.078 1 90.69 114 PHE A N 1
ATOM 877 C CA . PHE A 1 114 ? 13.82 16.484 16.938 1 90.69 114 PHE A CA 1
ATOM 878 C C . PHE A 1 114 ? 13.422 17.203 18.234 1 90.69 114 PHE A C 1
ATOM 880 O O . PHE A 1 114 ? 12.492 16.781 18.922 1 90.69 114 PHE A O 1
ATOM 887 N N . PRO A 1 115 ? 14.117 18.312 18.484 1 92.19 115 PRO A N 1
ATOM 888 C CA . PRO A 1 115 ? 13.695 19.094 19.656 1 92.19 115 PRO A CA 1
ATOM 889 C C . PRO A 1 115 ? 12.609 20.109 19.312 1 92.19 115 PRO A C 1
ATOM 891 O O . PRO A 1 115 ? 12.203 20.891 20.188 1 92.19 115 PRO A O 1
ATOM 894 N N . TYR A 1 116 ? 12.141 20.188 18.141 1 93.69 116 TYR A N 1
ATOM 895 C CA . TYR A 1 116 ? 11.273 21.25 17.641 1 93.69 116 TYR A CA 1
ATOM 896 C C . TYR A 1 116 ? 10.008 21.359 18.5 1 93.69 116 TYR A C 1
ATOM 898 O O . TYR A 1 116 ? 9.664 22.438 18.969 1 93.69 116 TYR A O 1
ATOM 906 N N . LEU A 1 117 ? 9.336 20.281 18.656 1 92.81 117 LEU A N 1
ATOM 907 C CA . LEU A 1 117 ? 8.109 20.297 19.453 1 92.81 117 LEU A CA 1
ATOM 908 C C . LEU A 1 117 ? 8.406 20.625 20.906 1 92.81 117 LEU A C 1
ATOM 910 O O . LEU A 1 117 ? 7.609 21.297 21.578 1 92.81 117 LEU A O 1
ATOM 914 N N . GLY A 1 118 ? 9.469 20.094 21.375 1 91.56 118 GLY A N 1
ATOM 915 C CA . GLY A 1 118 ? 9.883 20.453 22.734 1 91.56 118 GLY A CA 1
ATOM 916 C C . GLY A 1 118 ? 10.062 21.953 22.922 1 91.56 118 GLY A C 1
ATOM 917 O O . GLY A 1 118 ? 9.625 22.5 23.938 1 91.56 118 GLY A O 1
ATOM 918 N N . PHE A 1 119 ? 10.703 22.562 21.969 1 93 119 PHE A N 1
ATOM 919 C CA . PHE A 1 119 ? 10.867 24 22 1 93 119 PHE A CA 1
ATOM 920 C C . PHE A 1 119 ? 9.516 24.703 22.016 1 93 119 PHE A C 1
ATOM 922 O O . PHE A 1 119 ? 9.289 25.625 22.812 1 93 119 PHE A O 1
ATOM 929 N N . ALA A 1 120 ? 8.68 24.266 21.188 1 95.06 120 ALA A N 1
ATOM 930 C CA . ALA A 1 120 ? 7.348 24.859 21.094 1 95.06 120 ALA A CA 1
ATOM 931 C C . ALA A 1 120 ? 6.59 24.703 22.406 1 95.06 120 ALA A C 1
ATOM 933 O O . ALA A 1 120 ? 5.969 25.656 22.891 1 95.06 120 ALA A O 1
ATOM 934 N N . TYR A 1 121 ? 6.656 23.562 22.984 1 94.62 121 TYR A N 1
ATOM 935 C CA . TYR A 1 121 ? 5.973 23.297 24.234 1 94.62 121 TYR A CA 1
ATOM 936 C C . TYR A 1 121 ? 6.484 24.219 25.344 1 94.62 121 TYR A C 1
ATOM 938 O O . TYR A 1 121 ? 5.699 24.766 26.125 1 94.62 121 TYR A O 1
ATOM 946 N N . ALA A 1 122 ? 7.73 24.359 25.375 1 93.81 122 ALA A N 1
ATOM 947 C CA . ALA A 1 122 ? 8.336 25.203 26.406 1 93.81 122 ALA A CA 1
ATOM 948 C C . ALA A 1 122 ? 7.863 26.656 26.281 1 93.81 122 ALA A C 1
ATOM 950 O O . ALA A 1 122 ? 7.543 27.297 27.281 1 93.81 122 ALA A O 1
ATOM 951 N N . ILE A 1 123 ? 7.863 27.141 25.094 1 95.69 123 ILE A N 1
ATOM 952 C CA . ILE A 1 123 ? 7.449 28.516 24.844 1 95.69 123 ILE A CA 1
ATOM 953 C C . ILE A 1 123 ? 5.973 28.688 25.203 1 95.69 123 ILE A C 1
ATOM 955 O O . ILE A 1 123 ? 5.598 29.641 25.875 1 95.69 123 ILE A O 1
ATOM 959 N N . ILE A 1 124 ? 5.16 27.719 24.781 1 97.06 124 ILE A N 1
ATOM 960 C CA . ILE A 1 124 ? 3.721 27.766 25.016 1 97.06 124 ILE A CA 1
ATOM 961 C C . ILE A 1 124 ? 3.439 27.719 26.516 1 97.06 124 ILE A C 1
ATOM 963 O O . ILE A 1 124 ? 2.666 28.531 27.031 1 97.06 124 ILE A O 1
ATOM 967 N N . ALA A 1 125 ? 4.074 26.812 27.172 1 95.56 125 ALA A N 1
ATOM 968 C CA . ALA A 1 125 ? 3.85 26.641 28.609 1 95.56 125 ALA A CA 1
ATOM 969 C C . ALA A 1 125 ? 4.227 27.906 29.375 1 95.56 125 ALA A C 1
ATOM 971 O O . ALA A 1 125 ? 3.465 28.375 30.219 1 95.56 125 ALA A O 1
ATOM 972 N N . ARG A 1 126 ? 5.352 28.453 29.094 1 95.38 126 ARG A N 1
ATOM 973 C CA . ARG A 1 126 ? 5.836 29.625 29.797 1 95.38 126 ARG A CA 1
ATOM 974 C C . ARG A 1 126 ? 4.949 30.844 29.516 1 95.38 126 ARG A C 1
ATOM 976 O O . ARG A 1 126 ? 4.656 31.625 30.422 1 95.38 126 ARG A O 1
ATOM 983 N N . THR A 1 127 ? 4.574 30.984 28.312 1 97 127 THR A N 1
ATOM 984 C CA . THR A 1 127 ? 3.748 32.125 27.922 1 97 127 THR A CA 1
ATOM 985 C C . THR A 1 127 ? 2.357 32.031 28.547 1 97 127 THR A C 1
ATOM 987 O O . THR A 1 127 ? 1.801 33.031 29.016 1 97 127 THR A O 1
ATOM 990 N N . LEU A 1 128 ? 1.825 30.812 28.531 1 96.88 128 LEU A N 1
ATOM 991 C CA . LEU A 1 128 ? 0.529 30.578 29.156 1 96.88 128 LEU A CA 1
ATOM 992 C C . LEU A 1 128 ? 0.584 30.891 30.656 1 96.88 128 LEU A C 1
ATOM 994 O O . LEU A 1 128 ? -0.323 31.531 31.188 1 96.88 128 LEU A O 1
ATOM 998 N N . LEU A 1 129 ? 1.622 30.422 31.266 1 95.56 129 LEU A N 1
ATOM 999 C CA . LEU A 1 129 ? 1.794 30.656 32.688 1 95.56 129 LEU A CA 1
ATOM 1000 C C . LEU A 1 129 ? 1.877 32.156 33 1 95.56 129 LEU A C 1
ATOM 1002 O O . LEU A 1 129 ? 1.258 32.625 33.938 1 95.56 129 LEU A O 1
ATOM 1006 N N . GLN A 1 130 ? 2.594 32.844 32.188 1 94.31 130 GLN A N 1
ATOM 1007 C CA . GLN A 1 130 ? 2.746 34.281 32.406 1 94.31 130 GLN A CA 1
ATOM 1008 C C . GLN A 1 130 ? 1.426 35 32.188 1 94.31 130 GLN A C 1
ATOM 1010 O O . GLN A 1 130 ? 1.081 35.938 32.938 1 94.31 130 GLN A O 1
ATOM 1015 N N . ALA A 1 131 ? 0.687 34.594 31.203 1 95.81 131 ALA A N 1
ATOM 1016 C CA . ALA A 1 131 ? -0.555 35.281 30.828 1 95.81 131 ALA A CA 1
ATOM 1017 C C . ALA A 1 131 ? -1.658 34.969 31.844 1 95.81 131 ALA A C 1
ATOM 1019 O O . ALA A 1 131 ? -2.545 35.812 32.062 1 95.81 131 ALA A O 1
ATOM 1020 N N . MET A 1 132 ? -1.548 33.781 32.562 1 95.56 132 MET A N 1
ATOM 1021 C CA . MET A 1 132 ? -2.674 33.344 33.375 1 95.56 132 MET A CA 1
ATOM 1022 C C . MET A 1 132 ? -2.305 33.312 34.844 1 95.56 132 MET A C 1
ATOM 1024 O O . MET A 1 132 ? -3.104 32.906 35.688 1 95.56 132 MET A O 1
ATOM 1028 N N . SER A 1 133 ? -1.18 33.812 35.188 1 92.31 133 SER A N 1
ATOM 1029 C CA . SER A 1 133 ? -0.643 33.625 36.531 1 92.31 133 SER A CA 1
ATOM 1030 C C . SER A 1 133 ? -1.52 34.312 37.562 1 92.31 133 SER A C 1
ATOM 1032 O O . SER A 1 133 ? -1.57 33.875 38.719 1 92.31 133 SER A O 1
ATOM 1034 N N . ALA A 1 134 ? -2.221 35.312 37.219 1 94.5 134 ALA A N 1
ATOM 1035 C CA . ALA A 1 134 ? -3.018 36.094 38.156 1 94.5 134 ALA A CA 1
ATOM 1036 C C . ALA A 1 134 ? -4.457 35.562 38.219 1 94.5 134 ALA A C 1
ATOM 1038 O O . ALA A 1 134 ? -5.254 36.031 39.031 1 94.5 134 ALA A O 1
ATOM 1039 N N . GLU A 1 135 ? -4.781 34.625 37.469 1 96.19 135 GLU A N 1
ATOM 1040 C CA . GLU A 1 135 ? -6.156 34.156 37.344 1 96.19 135 GLU A CA 1
ATOM 1041 C C . GLU A 1 135 ? -6.41 32.969 38.25 1 96.19 135 GLU A C 1
ATOM 1043 O O . GLU A 1 135 ? -5.543 32.094 38.406 1 96.19 135 GLU A O 1
ATOM 1048 N N . ARG A 1 136 ? -7.637 32.938 38.75 1 96.06 136 ARG A N 1
ATOM 1049 C CA . ARG A 1 136 ? -7.965 31.859 39.688 1 96.06 136 ARG A CA 1
ATOM 1050 C C . ARG A 1 136 ? -8.828 30.781 39.031 1 96.06 136 ARG A C 1
ATOM 1052 O O . ARG A 1 136 ? -8.891 29.656 39.531 1 96.06 136 ARG A O 1
ATOM 1059 N N . VAL A 1 137 ? -9.5 31.156 38 1 97.81 137 VAL A N 1
ATOM 1060 C CA . VAL A 1 137 ? -10.305 30.219 37.219 1 97.81 137 VAL A CA 1
ATOM 1061 C C . VAL A 1 137 ? -9.875 30.281 35.75 1 97.81 137 VAL A C 1
ATOM 1063 O O . VAL A 1 137 ? -10.086 31.297 35.094 1 97.81 137 VAL A O 1
ATOM 1066 N N . ILE A 1 138 ? -9.242 29.219 35.312 1 98.12 138 ILE A N 1
ATOM 1067 C CA . ILE A 1 138 ? -8.617 29.203 34 1 98.12 138 ILE A CA 1
ATOM 1068 C C . ILE A 1 138 ? -9.25 28.125 33.125 1 98.12 138 ILE A C 1
ATOM 1070 O O . ILE A 1 138 ? -9.508 27.016 33.625 1 98.12 138 ILE A O 1
ATOM 1074 N N . HIS A 1 139 ? -9.586 28.422 31.875 1 98.62 139 HIS A N 1
ATOM 1075 C CA . HIS A 1 139 ? -10.047 27.484 30.859 1 98.62 139 HIS A CA 1
ATOM 1076 C C . HIS A 1 139 ? -9.156 27.531 29.625 1 98.62 139 HIS A C 1
ATOM 1078 O O . HIS A 1 139 ? -9.109 28.562 28.938 1 98.62 139 HIS A O 1
ATOM 1084 N N . ILE A 1 140 ? -8.43 26.5 29.375 1 98.38 140 ILE A N 1
ATOM 1085 C CA . ILE A 1 140 ? -7.57 26.438 28.203 1 98.38 140 ILE A CA 1
ATOM 1086 C C . ILE A 1 140 ? -8.18 25.484 27.172 1 98.38 140 ILE A C 1
ATOM 1088 O O . ILE A 1 140 ? -8.523 24.344 27.484 1 98.38 140 ILE A O 1
ATOM 1092 N N . VAL A 1 141 ? -8.305 25.969 25.969 1 98.44 141 VAL A N 1
ATOM 1093 C CA . VAL A 1 141 ? -8.797 25.156 24.859 1 98.44 141 VAL A CA 1
ATOM 1094 C C . VAL A 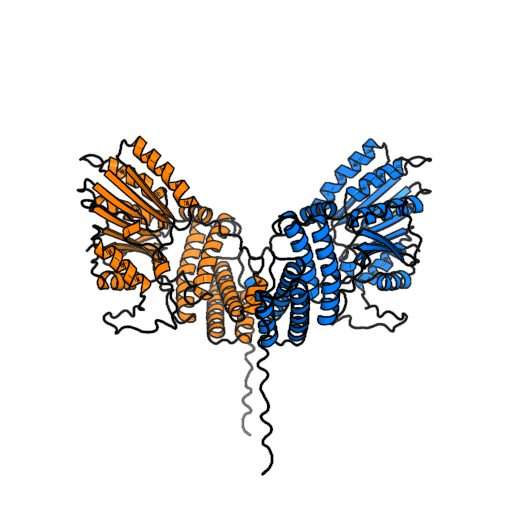1 141 ? -7.629 24.719 23.984 1 98.44 141 VAL A C 1
ATOM 1096 O O . VAL A 1 141 ? -6.949 25.547 23.375 1 98.44 141 VAL A O 1
ATOM 1099 N N . ASP A 1 142 ? -7.363 23.453 23.938 1 98.12 142 ASP A N 1
ATOM 1100 C CA . ASP A 1 142 ? -6.359 22.828 23.078 1 98.12 142 ASP A CA 1
ATOM 1101 C C . ASP A 1 142 ? -6.953 22.453 21.734 1 98.12 142 ASP A C 1
ATOM 1103 O O . ASP A 1 142 ? -7.777 21.531 21.641 1 98.12 142 ASP A O 1
ATOM 1107 N N . LEU A 1 143 ? -6.465 23.062 20.688 1 97.31 143 LEU A N 1
ATOM 1108 C CA . LEU A 1 143 ? -7.008 22.859 19.344 1 97.31 143 LEU A CA 1
ATOM 1109 C C . LEU A 1 143 ? -6.203 21.812 18.578 1 97.31 143 LEU A C 1
ATOM 1111 O O . LEU A 1 143 ? -5.625 22.109 17.531 1 97.31 143 LEU A O 1
ATOM 1115 N N . GLY A 1 144 ? -6.16 20.531 19.031 1 89.06 144 GLY A N 1
ATOM 1116 C CA . GLY A 1 144 ? -5.707 19.438 18.188 1 89.06 144 GLY A CA 1
ATOM 1117 C C . GLY A 1 144 ? -4.387 18.828 18.641 1 89.06 144 GLY A C 1
ATOM 1118 O O . GLY A 1 144 ? -3.969 17.797 18.141 1 89.06 144 GLY A O 1
ATOM 1119 N N . SER A 1 145 ? -3.67 19.344 19.547 1 81.94 145 SER A N 1
ATOM 1120 C CA . SER A 1 145 ? -2.365 18.812 19.922 1 81.94 145 SER A CA 1
ATOM 1121 C C . SER A 1 145 ? -2.512 17.578 20.812 1 81.94 145 SER A C 1
ATOM 1123 O O . SER A 1 145 ? -2.008 16.516 20.469 1 81.94 145 SER A O 1
ATOM 1125 N N . ALA A 1 146 ? -3.211 17.719 21.844 1 86.31 146 ALA A N 1
ATOM 1126 C CA . ALA A 1 146 ? -3.541 16.656 22.781 1 86.31 146 ALA A CA 1
ATOM 1127 C C . ALA A 1 146 ? -2.291 15.883 23.203 1 86.31 146 ALA A C 1
ATOM 1129 O O . ALA A 1 146 ? -2.285 14.648 23.203 1 86.31 146 ALA A O 1
ATOM 1130 N N . ASP A 1 147 ? -1.204 16.578 23.469 1 88.69 147 ASP A N 1
ATOM 1131 C CA . ASP A 1 147 ? 0.053 15.93 23.828 1 88.69 147 ASP A CA 1
ATOM 1132 C C . ASP A 1 147 ? 0.327 16.047 25.328 1 88.69 147 ASP A C 1
ATOM 1134 O O . ASP A 1 147 ? 0.516 17.156 25.844 1 88.69 147 ASP A O 1
ATOM 1138 N N . PRO A 1 148 ? 0.431 14.961 25.984 1 91.5 148 PRO A N 1
ATOM 1139 C CA . PRO A 1 148 ? 0.688 15.008 27.438 1 91.5 148 PRO A CA 1
ATOM 1140 C C . PRO A 1 148 ? 2.023 15.664 27.766 1 91.5 148 PRO A C 1
ATOM 1142 O O . PRO A 1 148 ? 2.191 16.188 28.875 1 91.5 148 PRO A O 1
ATOM 1145 N N . LYS A 1 149 ? 2.904 15.734 26.875 1 90.75 149 LYS A N 1
ATOM 1146 C CA . LYS A 1 149 ? 4.215 16.328 27.125 1 90.75 149 LYS A CA 1
ATOM 1147 C C . LYS A 1 149 ? 4.102 17.844 27.328 1 90.75 149 LYS A C 1
ATOM 1149 O O . LYS A 1 149 ? 4.973 18.453 27.938 1 90.75 149 LYS A O 1
ATOM 1154 N N . LEU A 1 150 ? 3.082 18.312 26.781 1 93.56 150 LEU A N 1
ATOM 1155 C CA . LEU A 1 150 ? 2.838 19.75 26.984 1 93.56 150 LEU A CA 1
ATOM 1156 C C . LEU A 1 150 ? 2.037 19.969 28.266 1 93.56 150 LEU A C 1
ATOM 1158 O O . LEU A 1 150 ? 2.412 20.812 29.094 1 93.56 150 LEU A O 1
ATOM 1162 N N . TRP A 1 151 ? 1.057 19.203 28.484 1 95.69 151 TRP A N 1
ATOM 1163 C CA . TRP A 1 151 ? 0.023 19.562 29.453 1 95.69 151 TRP A CA 1
ATOM 1164 C C . TRP A 1 151 ? 0.395 19.094 30.859 1 95.69 151 TRP A C 1
ATOM 1166 O O . TRP A 1 151 ? 0.113 19.766 31.844 1 95.69 151 TRP A O 1
ATOM 1176 N N . ALA A 1 152 ? 1.059 18 30.922 1 94.12 152 ALA A N 1
ATOM 1177 C CA . ALA A 1 152 ? 1.409 17.484 32.25 1 94.12 152 ALA A CA 1
ATOM 1178 C C . ALA A 1 152 ? 2.379 18.422 32.938 1 94.12 152 ALA A C 1
ATOM 1180 O O . ALA A 1 152 ? 2.135 18.828 34.094 1 94.12 152 ALA A O 1
ATOM 1181 N N . PRO A 1 153 ? 3.414 18.797 32.312 1 94.19 153 PRO A N 1
ATOM 1182 C CA . PRO A 1 153 ? 4.309 19.75 32.969 1 94.19 153 PRO A CA 1
ATOM 1183 C C . PRO A 1 153 ? 3.629 21.094 33.25 1 94.19 153 PRO A C 1
ATOM 1185 O O . PRO A 1 153 ? 3.967 21.766 34.219 1 94.19 153 PRO A O 1
ATOM 1188 N N . LEU A 1 154 ? 2.713 21.438 32.438 1 95.44 154 LEU A N 1
ATOM 1189 C CA . LEU A 1 154 ? 2.01 22.688 32.625 1 95.44 154 LEU A CA 1
ATOM 1190 C C . LEU A 1 154 ? 1.193 22.656 33.938 1 95.44 154 LEU A C 1
ATOM 1192 O O . LEU A 1 154 ? 1.132 23.641 34.656 1 95.44 154 LEU A O 1
ATOM 1196 N N . LEU A 1 155 ? 0.579 21.531 34.188 1 96.5 155 LEU A N 1
ATOM 1197 C CA . LEU A 1 155 ? -0.152 21.359 35.438 1 96.5 155 LEU A CA 1
ATOM 1198 C C . LEU A 1 155 ? 0.768 21.562 36.656 1 96.5 155 LEU A C 1
ATOM 1200 O O . LEU A 1 155 ? 0.395 22.219 37.625 1 96.5 155 LEU A O 1
ATOM 1204 N N . GLN A 1 156 ? 1.896 21.062 36.5 1 96.62 156 GLN A N 1
ATOM 1205 C CA . GLN A 1 156 ? 2.875 21.203 37.594 1 96.62 156 GLN A CA 1
ATOM 1206 C C . GLN A 1 156 ? 3.25 22.672 37.812 1 96.62 156 GLN A C 1
ATOM 1208 O O . GLN A 1 156 ? 3.389 23.109 38.938 1 96.62 156 GLN A O 1
ATOM 1213 N N . SER A 1 157 ? 3.422 23.328 36.75 1 95.69 157 SER A N 1
ATOM 1214 C CA . SER A 1 157 ? 3.791 24.734 36.844 1 95.69 157 SER A CA 1
ATOM 1215 C C . SER A 1 157 ? 2.686 25.562 37.469 1 95.69 157 SER A C 1
ATOM 1217 O O . SER A 1 157 ? 2.961 26.453 38.281 1 95.69 157 SER A O 1
ATOM 1219 N N . PHE A 1 158 ? 1.441 25.297 37.156 1 96.38 158 PHE A N 1
ATOM 1220 C CA . PHE A 1 158 ? 0.315 26.016 37.75 1 96.38 158 PHE A CA 1
ATOM 1221 C C . PHE A 1 158 ? 0.186 25.688 39.25 1 96.38 158 PHE A C 1
ATOM 1223 O O . PHE A 1 158 ? -0.169 26.547 40.062 1 96.38 158 PHE A O 1
ATOM 1230 N N . ALA A 1 159 ? 0.487 24.422 39.562 1 96.06 159 ALA A N 1
ATOM 1231 C CA . ALA A 1 159 ? 0.401 23.969 40.938 1 96.06 159 ALA A CA 1
ATOM 1232 C C . ALA A 1 159 ? 1.44 24.656 41.812 1 96.06 159 ALA A C 1
ATOM 1234 O O . ALA A 1 159 ? 1.234 24.844 43 1 96.06 159 ALA A O 1
ATOM 1235 N N . ALA A 1 160 ? 2.494 25.094 41.219 1 94.69 160 ALA A N 1
ATOM 1236 C CA . ALA A 1 160 ? 3.625 25.656 41.938 1 94.69 160 ALA A CA 1
ATOM 1237 C C . ALA A 1 160 ? 3.496 27.172 42.062 1 94.69 160 ALA A C 1
ATOM 1239 O O . ALA A 1 160 ? 4.383 27.844 42.625 1 94.69 160 ALA A O 1
ATOM 1240 N N . LEU A 1 161 ? 2.404 27.656 41.656 1 94.44 161 LEU A N 1
ATOM 1241 C CA . LEU A 1 161 ? 2.215 29.094 41.781 1 94.44 161 LEU A CA 1
ATOM 1242 C C . LEU A 1 161 ? 2.199 29.516 43.219 1 94.44 161 LEU A C 1
ATOM 1244 O O . LEU A 1 161 ? 1.687 28.797 44.094 1 94.44 161 LEU A O 1
ATOM 1248 N N . PRO A 1 162 ? 2.75 30.656 43.469 1 92.06 162 PRO A N 1
ATOM 1249 C CA . PRO A 1 162 ? 2.873 31.109 44.875 1 92.06 162 PRO A CA 1
ATOM 1250 C C . PRO A 1 162 ? 1.522 31.234 45.562 1 92.06 162 PRO A C 1
ATOM 1252 O O . PRO A 1 162 ? 1.402 30.938 46.75 1 92.06 162 PRO A O 1
ATOM 1255 N N . ASP A 1 163 ? 0.515 31.719 44.938 1 92.19 163 ASP A N 1
ATOM 1256 C CA . ASP A 1 163 ? -0.798 31.953 45.531 1 92.19 163 ASP A CA 1
ATOM 1257 C C . ASP A 1 163 ? -1.644 30.688 45.531 1 92.19 163 ASP A C 1
ATOM 1259 O O . ASP A 1 163 ? -2.828 30.719 45.875 1 92.19 163 ASP A O 1
ATOM 1263 N N . GLY A 1 164 ? -1.036 29.547 45.125 1 92.69 164 GLY A N 1
ATOM 1264 C CA . GLY A 1 164 ? -1.765 28.297 45.062 1 92.69 164 GLY A CA 1
ATOM 1265 C C . GLY A 1 164 ? -2.26 27.969 43.656 1 92.69 164 GLY A C 1
ATOM 1266 O O . GLY A 1 164 ? -2.256 28.828 42.781 1 92.69 164 GLY A O 1
ATOM 1267 N N . PRO A 1 165 ? -2.682 26.797 43.5 1 95.38 165 PRO A N 1
ATOM 1268 C CA . PRO A 1 165 ? -3.137 26.375 42.188 1 95.38 165 PRO A CA 1
ATOM 1269 C C . PRO A 1 165 ? -4.508 26.953 41.812 1 95.38 165 PRO A C 1
ATOM 1271 O O . PRO A 1 165 ? -5.379 27.062 42.688 1 95.38 165 PRO A O 1
ATOM 1274 N N . PRO A 1 166 ? -4.652 27.328 40.625 1 96.88 166 PRO A N 1
ATOM 1275 C CA . PRO A 1 166 ? -5.98 27.75 40.156 1 96.88 166 PRO A CA 1
ATOM 1276 C C . PRO A 1 166 ? -6.906 26.578 39.875 1 96.88 166 PRO A C 1
ATOM 1278 O O . PRO A 1 166 ? -6.477 25.422 39.938 1 96.88 166 PRO A O 1
ATOM 1281 N N . HIS A 1 167 ? -8.18 26.906 39.656 1 97.06 167 HIS A N 1
ATOM 1282 C CA . HIS A 1 167 ? -9.07 25.938 39.031 1 97.06 167 HIS A CA 1
ATOM 1283 C C . HIS A 1 167 ? -8.828 25.875 37.531 1 97.06 167 HIS A C 1
ATOM 1285 O O . HIS A 1 167 ? -9.07 26.859 36.812 1 97.06 167 HIS A O 1
ATOM 1291 N N . LEU A 1 168 ? -8.32 24.812 37.125 1 97.81 168 LEU A N 1
ATOM 1292 C CA . LEU A 1 168 ? -7.91 24.688 35.719 1 97.81 168 LEU A CA 1
ATOM 1293 C C . LEU A 1 168 ? -8.828 23.734 34.969 1 97.81 168 LEU A C 1
ATOM 1295 O O . LEU A 1 168 ? -9.094 22.625 35.438 1 97.81 168 LEU A O 1
ATOM 1299 N N . LYS A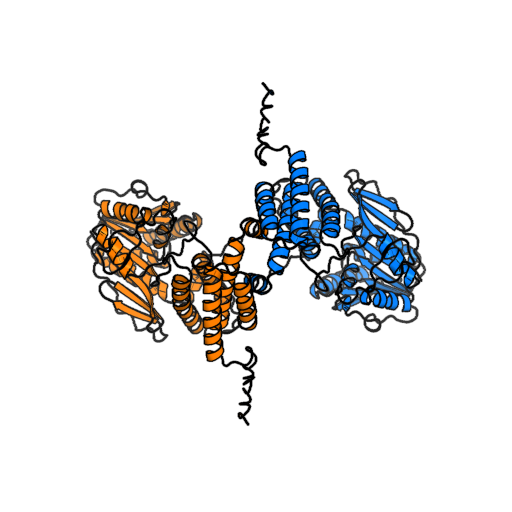 1 169 ? -9.344 24.234 33.875 1 97.88 169 LYS A N 1
ATOM 1300 C CA . LYS A 1 169 ? -10.117 23.438 32.938 1 97.88 169 LYS A CA 1
ATOM 1301 C C . LYS A 1 169 ? -9.414 23.344 31.578 1 97.88 169 LYS A C 1
ATOM 1303 O O . LYS A 1 169 ? -8.984 24.359 31.031 1 97.88 169 LYS A O 1
ATOM 1308 N N . ILE A 1 170 ? -9.219 22.156 31.062 1 97.88 170 ILE A N 1
ATOM 1309 C CA . ILE A 1 170 ? -8.656 21.984 29.719 1 97.88 170 ILE A CA 1
ATOM 1310 C C . ILE A 1 170 ? -9.656 21.281 28.828 1 97.88 170 ILE A C 1
ATOM 1312 O O . ILE A 1 170 ? -10.109 20.172 29.125 1 97.88 170 ILE A O 1
ATOM 1316 N N . THR A 1 171 ? -10.078 21.938 27.812 1 98.19 171 THR A N 1
ATOM 1317 C CA . THR A 1 171 ? -10.883 21.344 26.75 1 98.19 171 THR A CA 1
ATOM 1318 C C . THR A 1 171 ? -10.016 20.969 25.562 1 98.19 171 THR A C 1
ATOM 1320 O O . THR A 1 171 ? -9.367 21.828 24.953 1 98.19 171 THR A O 1
ATOM 1323 N N . CYS A 1 172 ? -9.992 19.703 25.234 1 97.5 172 CYS A N 1
ATOM 1324 C CA . CYS A 1 172 ? -9.156 19.219 24.141 1 97.5 172 CYS A CA 1
ATOM 1325 C C . CYS A 1 172 ? -10.008 18.828 22.938 1 97.5 172 CYS A C 1
ATOM 1327 O O . CYS A 1 172 ? -10.828 17.922 23.016 1 97.5 172 CYS A O 1
ATOM 1329 N N . VAL A 1 173 ? -9.734 19.5 21.844 1 97.19 173 VAL A N 1
ATOM 1330 C CA . VAL A 1 173 ? -10.461 19.25 20.594 1 97.19 173 VAL A CA 1
ATOM 1331 C C . VAL A 1 173 ? -9.648 18.328 19.703 1 97.19 173 VAL A C 1
ATOM 1333 O O . VAL A 1 173 ? -8.5 18.641 19.359 1 97.19 173 VAL A O 1
ATOM 1336 N N . HIS A 1 174 ? -10.242 17.172 19.328 1 94.56 174 HIS A N 1
ATOM 1337 C CA . HIS A 1 174 ? -9.555 16.25 18.438 1 94.56 174 HIS A CA 1
ATOM 1338 C C . HIS A 1 174 ? -10.547 15.352 17.703 1 94.56 174 HIS A C 1
ATOM 1340 O O . HIS A 1 174 ? -11.555 14.93 18.281 1 94.56 174 HIS A O 1
ATOM 1346 N N . SER A 1 175 ? -10.203 15.047 16.516 1 90.75 175 SER A N 1
ATOM 1347 C CA . SER A 1 175 ? -11.102 14.219 15.719 1 90.75 175 SER A CA 1
ATOM 1348 C C . SER A 1 175 ? -10.953 12.742 16.078 1 90.75 175 SER A C 1
ATOM 1350 O O . SER A 1 175 ? -11.883 11.953 15.906 1 90.75 175 SER A O 1
ATOM 1352 N N . ASN A 1 176 ? -9.852 12.359 16.562 1 88.31 176 ASN A N 1
ATOM 1353 C CA . ASN A 1 176 ? -9.578 10.984 16.953 1 88.31 176 ASN A CA 1
ATOM 1354 C C . ASN A 1 176 ? -9.906 10.742 18.422 1 88.31 176 ASN A C 1
ATOM 1356 O O . ASN A 1 176 ? -9.188 11.211 19.312 1 88.31 176 ASN A O 1
ATOM 1360 N N . LYS A 1 177 ? -10.805 9.953 18.656 1 91.69 177 LYS A N 1
ATOM 1361 C CA . LYS A 1 177 ? -11.297 9.688 20 1 91.69 177 LYS A CA 1
ATOM 1362 C C . LYS A 1 177 ? -10.234 9 20.844 1 91.69 177 LYS A C 1
ATOM 1364 O O . LYS A 1 177 ? -10.125 9.258 22.047 1 91.69 177 LYS A O 1
ATOM 1369 N N . ALA A 1 178 ? -9.469 8.219 20.25 1 87.62 178 ALA A N 1
ATOM 1370 C CA . ALA A 1 178 ? -8.461 7.453 20.984 1 87.62 178 ALA A CA 1
ATOM 1371 C C . ALA A 1 178 ? -7.414 8.367 21.594 1 87.62 178 ALA A C 1
ATOM 1373 O O . ALA A 1 178 ? -6.91 8.102 22.688 1 87.62 178 ALA A O 1
ATOM 1374 N N . VAL A 1 179 ? -7.129 9.422 20.938 1 87.94 179 VAL A N 1
ATOM 1375 C CA . VAL A 1 179 ? -6.148 10.383 21.422 1 87.94 179 VAL A CA 1
ATOM 1376 C C . VAL A 1 179 ? -6.676 11.07 22.688 1 87.94 179 VAL A C 1
ATOM 1378 O O . VAL A 1 179 ? -5.941 11.242 23.656 1 87.94 179 VAL A O 1
ATOM 1381 N N . LEU A 1 180 ? -7.879 11.406 22.688 1 93.31 180 LEU A N 1
ATOM 1382 C CA . LEU A 1 180 ? -8.531 12.078 23.812 1 93.31 180 LEU A CA 1
ATOM 1383 C C . LEU A 1 180 ? -8.609 11.164 25.031 1 93.31 180 LEU A C 1
ATOM 1385 O O . LEU A 1 180 ? -8.367 11.594 26.156 1 93.31 180 LEU A O 1
ATOM 1389 N N . GLU A 1 181 ? -8.859 9.945 24.719 1 94.25 181 GLU A N 1
ATOM 1390 C CA . GLU A 1 181 ? -9.039 8.969 25.797 1 94.25 181 GLU A CA 1
ATOM 1391 C C . GLU A 1 181 ? -7.711 8.617 26.453 1 94.25 181 GLU A C 1
ATOM 1393 O O . GLU A 1 181 ? -7.672 8.25 27.641 1 94.25 181 GLU A O 1
ATOM 1398 N N . LYS A 1 182 ? -6.73 8.75 25.734 1 90.12 182 LYS A N 1
ATOM 1399 C CA . LYS A 1 182 ? -5.402 8.469 26.266 1 90.12 182 LYS A CA 1
ATOM 1400 C C . LYS A 1 182 ? -4.898 9.633 27.125 1 90.12 182 LYS A C 1
ATOM 1402 O O . LYS A 1 182 ? -4.207 9.43 28.109 1 90.12 182 LYS A O 1
ATOM 1407 N N . LEU A 1 183 ? -5.215 10.805 26.797 1 93.5 183 LEU A N 1
ATOM 1408 C CA . LEU A 1 183 ? -4.715 12.008 27.453 1 93.5 183 LEU A CA 1
ATOM 1409 C C . LEU A 1 183 ? -5.441 12.242 28.781 1 93.5 183 LEU A C 1
ATOM 1411 O O . LEU A 1 183 ? -4.812 12.555 29.797 1 93.5 183 LEU A O 1
ATOM 1415 N N . GLY A 1 184 ? -6.723 12.078 28.828 1 95 184 GLY A N 1
ATOM 1416 C CA . GLY A 1 184 ? -7.578 12.414 29.953 1 95 184 GLY A CA 1
ATOM 1417 C C . GLY A 1 184 ? -7.113 11.805 31.266 1 95 184 GLY A C 1
ATOM 1418 O O . GLY A 1 184 ? -6.781 12.523 32.219 1 95 184 GLY A O 1
ATOM 1419 N N . PRO A 1 185 ? -7.023 10.531 31.266 1 95.81 185 PRO A N 1
ATOM 1420 C CA . PRO A 1 185 ? -6.613 9.867 32.5 1 95.81 185 PRO A CA 1
ATOM 1421 C C . PRO A 1 185 ? -5.238 10.32 33 1 95.81 185 PRO A C 1
ATOM 1423 O O . PRO A 1 185 ? -5.023 10.461 34.219 1 95.81 185 PRO A O 1
ATOM 1426 N N . LYS A 1 186 ? -4.402 10.586 32.125 1 95.62 186 LYS A N 1
ATOM 1427 C CA . LYS A 1 186 ? -3.066 11.039 32.5 1 95.62 186 LYS A CA 1
ATOM 1428 C C . LYS A 1 186 ? -3.119 12.398 33.188 1 95.62 186 LYS A C 1
ATOM 1430 O O . LYS A 1 186 ? -2.447 12.625 34.188 1 95.62 186 LYS A O 1
ATOM 1435 N N . LEU A 1 187 ? -3.906 13.273 32.656 1 97.12 187 LEU A N 1
ATOM 1436 C CA . LEU A 1 187 ? -3.99 14.625 33.219 1 97.12 187 LEU A CA 1
ATOM 1437 C C . LEU A 1 187 ? -4.73 14.625 34.562 1 97.12 187 LEU A C 1
ATOM 1439 O O . LEU A 1 187 ? -4.34 15.344 35.469 1 97.12 187 LEU A O 1
ATOM 1443 N N . VAL A 1 188 ? -5.73 13.82 34.594 1 97.25 188 VAL A N 1
ATOM 1444 C CA . VAL A 1 188 ? -6.504 13.742 35.844 1 97.25 188 VAL A CA 1
ATOM 1445 C C . VAL A 1 188 ? -5.633 13.172 36.969 1 97.25 188 VAL A C 1
ATOM 1447 O O . VAL A 1 188 ? -5.641 13.695 38.094 1 97.25 188 VAL A O 1
ATOM 1450 N N . LYS A 1 189 ? -4.969 12.141 36.625 1 97.12 189 LYS A N 1
ATOM 1451 C CA . LYS A 1 189 ? -4.066 11.547 37.594 1 97.12 189 LYS A CA 1
ATOM 1452 C C . LYS A 1 189 ? -3.01 12.547 38.031 1 97.12 189 LYS A C 1
ATOM 1454 O O . LYS A 1 189 ? -2.699 12.625 39.25 1 97.12 189 LYS A O 1
ATOM 1459 N N . GLU A 1 190 ? -2.463 13.273 37.156 1 96.81 190 GLU A N 1
ATOM 1460 C CA . GLU A 1 190 ? -1.455 14.281 37.469 1 96.81 190 GLU A CA 1
ATOM 1461 C C . GLU A 1 190 ? -2.031 15.375 38.344 1 96.81 190 GLU A C 1
ATOM 1463 O O . GLU A 1 190 ? -1.394 15.789 39.312 1 96.81 190 GLU A O 1
ATOM 1468 N N . ALA A 1 191 ? -3.195 15.828 38.062 1 97.56 191 ALA A N 1
ATOM 1469 C CA . ALA A 1 191 ? -3.84 16.875 38.844 1 97.56 191 ALA A CA 1
ATOM 1470 C C . ALA A 1 191 ? -4.148 16.406 40.281 1 97.56 191 ALA A C 1
ATOM 1472 O O . ALA A 1 191 ? -4.004 17.156 41.25 1 97.56 191 ALA A O 1
ATOM 1473 N N . GLU A 1 192 ? -4.586 15.172 40.312 1 97.19 192 GLU A N 1
ATOM 1474 C CA . GLU A 1 192 ? -4.867 14.586 41.625 1 97.19 192 GLU A CA 1
ATOM 1475 C C . GLU A 1 192 ? -3.605 14.523 42.469 1 97.19 192 GLU A C 1
ATOM 1477 O O . GLU A 1 192 ? -3.641 14.836 43.656 1 97.19 192 GLU A O 1
ATOM 1482 N N . ALA A 1 193 ? -2.592 14.148 41.875 1 97.12 193 ALA A N 1
ATOM 1483 C CA . ALA A 1 193 ? -1.315 14.062 42.594 1 97.12 193 ALA A CA 1
ATOM 1484 C C . ALA A 1 193 ? -0.863 15.438 43.062 1 97.12 193 ALA A C 1
ATOM 1486 O O . ALA A 1 193 ? -0.207 15.539 44.125 1 97.12 193 ALA A O 1
ATOM 1487 N N . LEU A 1 194 ? -1.24 16.484 42.406 1 96.81 194 LEU A N 1
ATOM 1488 C CA . LEU A 1 194 ? -0.835 17.859 42.719 1 96.81 194 LEU A CA 1
ATOM 1489 C C . LEU A 1 194 ? -1.874 18.531 43.625 1 96.81 194 LEU A C 1
ATOM 1491 O O . LEU A 1 194 ? -1.712 19.703 44 1 96.81 194 LEU A O 1
ATOM 1495 N N . ASP A 1 195 ? -2.914 17.828 43.938 1 95.12 195 ASP A N 1
ATOM 1496 C CA . ASP A 1 195 ? -4.031 18.375 44.719 1 95.12 195 ASP A CA 1
ATOM 1497 C C . ASP A 1 195 ? -4.555 19.656 44.062 1 95.12 195 ASP A C 1
ATOM 1499 O O . ASP A 1 195 ? -4.746 20.656 44.75 1 95.12 195 ASP A O 1
ATOM 1503 N N . MET A 1 196 ? -4.656 19.656 42.781 1 96 196 MET A N 1
ATOM 1504 C CA . MET A 1 196 ? -5.113 20.828 42.031 1 96 196 MET A CA 1
ATOM 1505 C C . MET A 1 196 ? -6.516 20.594 41.469 1 96 196 MET A C 1
ATOM 1507 O O . MET A 1 196 ? -6.789 19.547 40.875 1 96 196 MET A O 1
ATOM 1511 N N . PRO A 1 197 ? -7.41 21.516 41.719 1 96.56 197 PRO A N 1
ATOM 1512 C CA . PRO A 1 197 ? -8.711 21.406 41.062 1 96.56 197 PRO A CA 1
ATOM 1513 C C . PRO A 1 197 ? -8.602 21.406 39.531 1 96.56 197 PRO A C 1
ATOM 1515 O O . PRO A 1 197 ? -8.094 22.359 38.938 1 96.56 197 PRO A O 1
ATOM 1518 N N . PHE A 1 198 ? -9.094 20.312 38.969 1 97.88 198 PHE A N 1
ATOM 1519 C CA . PHE A 1 198 ? -8.844 20.141 37.562 1 97.88 198 PHE A CA 1
ATOM 1520 C C . PHE A 1 198 ? -10.039 19.484 36.875 1 97.88 198 PHE A C 1
ATOM 1522 O O . PHE A 1 198 ? -10.656 18.578 37.406 1 97.88 198 PHE A O 1
ATOM 1529 N N . GLN A 1 199 ? -10.375 20.047 35.719 1 97.44 199 GLN A N 1
ATOM 1530 C CA . GLN A 1 199 ? -11.414 19.469 34.875 1 97.44 199 GLN A CA 1
ATOM 1531 C C . GLN A 1 199 ? -10.906 19.219 33.438 1 97.44 199 GLN A C 1
ATOM 1533 O O . GLN A 1 199 ? -10.359 20.125 32.812 1 97.44 199 GLN A O 1
ATOM 1538 N N . TYR A 1 200 ? -11.008 18.031 33.031 1 97.62 200 TYR A N 1
ATOM 1539 C CA . TYR A 1 200 ? -10.656 17.656 31.656 1 97.62 200 TYR A CA 1
ATOM 1540 C C . TYR A 1 200 ? -11.906 17.469 30.812 1 97.62 200 TYR A C 1
ATOM 1542 O O . TYR A 1 200 ? -12.789 16.688 31.156 1 97.62 200 TYR A O 1
ATOM 1550 N N . ASN A 1 201 ? -12.023 18.203 29.688 1 97.38 201 ASN A N 1
ATOM 1551 C CA . ASN A 1 201 ? -13.172 18.141 28.797 1 97.38 201 ASN A CA 1
ATOM 1552 C C . ASN A 1 201 ? -12.758 17.719 27.391 1 97.38 201 ASN A C 1
ATOM 1554 O O . ASN A 1 201 ? -12.359 18.547 26.562 1 97.38 201 ASN A O 1
ATOM 1558 N N . PRO A 1 202 ? -12.938 16.406 27.047 1 97.19 202 PRO A N 1
ATOM 1559 C CA . PRO A 1 202 ? -12.648 15.953 25.688 1 97.19 202 PRO A CA 1
ATOM 1560 C C . PRO A 1 202 ? -13.766 16.297 24.703 1 97.19 202 PRO A C 1
ATOM 1562 O O . PRO A 1 202 ? -14.945 16.125 25.016 1 97.19 202 PRO A O 1
ATOM 1565 N N . LEU A 1 203 ? -13.414 16.891 23.578 1 97.38 203 LEU A N 1
ATOM 1566 C CA . LEU A 1 203 ? -14.352 17.188 22.5 1 97.38 203 LEU A CA 1
ATOM 1567 C C . LEU A 1 203 ? -13.953 16.469 21.219 1 97.38 203 LEU A C 1
ATOM 1569 O O . LEU A 1 203 ? -13.055 16.906 20.5 1 97.38 203 LEU A O 1
ATOM 1573 N N . ASN A 1 204 ? -14.641 15.375 20.906 1 96.12 204 ASN A N 1
ATOM 1574 C CA . ASN A 1 204 ? -14.344 14.57 19.734 1 96.12 204 ASN A CA 1
ATOM 1575 C C . ASN A 1 204 ? -15.016 15.148 18.484 1 96.12 204 ASN A C 1
ATOM 1577 O O . ASN A 1 204 ? -16.016 14.602 18 1 96.12 204 ASN A O 1
ATOM 1581 N N . VAL A 1 205 ? -14.445 16.172 17.938 1 95.81 205 VAL A N 1
ATOM 1582 C CA . VAL A 1 205 ? -14.93 16.844 16.734 1 95.81 205 VAL A CA 1
ATOM 1583 C C . VAL A 1 205 ? -13.75 17.406 15.945 1 95.81 205 VAL A C 1
ATOM 1585 O O . VAL A 1 205 ? -12.664 17.609 16.484 1 95.81 205 VAL A O 1
ATOM 1588 N N . SER A 1 206 ? -13.969 17.547 14.695 1 94.25 206 SER A N 1
ATOM 1589 C CA . SER A 1 206 ? -12.945 18.203 13.883 1 94.25 206 SER A CA 1
ATOM 1590 C C . SER A 1 206 ? -12.969 19.719 14.094 1 94.25 206 SER A C 1
ATOM 1592 O O . SER A 1 206 ? -14 20.281 14.461 1 94.25 206 SER A O 1
ATOM 1594 N N . LEU A 1 207 ? -11.859 20.359 13.844 1 94.31 207 LEU A N 1
ATOM 1595 C CA . LEU A 1 207 ? -11.773 21.812 13.969 1 94.31 207 LEU A CA 1
ATOM 1596 C C . LEU A 1 207 ? -12.789 22.5 13.062 1 94.31 207 LEU A C 1
ATOM 1598 O O . LEU A 1 207 ? -13.312 23.562 13.398 1 94.31 207 LEU A O 1
ATOM 1602 N N . LYS A 1 208 ? -13.07 21.875 11.93 1 92.56 208 LYS A N 1
ATOM 1603 C CA . LYS A 1 208 ? -13.984 22.438 10.945 1 92.56 208 LYS A CA 1
ATOM 1604 C C . LYS A 1 208 ? -15.414 22.484 11.484 1 92.56 208 LYS A C 1
ATOM 1606 O O . LYS A 1 208 ? -16.203 23.328 11.07 1 92.56 208 LYS A O 1
ATOM 1611 N N . GLU A 1 209 ? -15.711 21.688 12.391 1 95.31 209 GLU A N 1
ATOM 1612 C CA . GLU A 1 209 ? -17.062 21.562 12.906 1 95.31 209 GLU A CA 1
ATOM 1613 C C . GLU A 1 209 ? -17.203 22.188 14.289 1 95.31 209 GLU A C 1
ATOM 1615 O O . GLU A 1 209 ? -18.297 22.219 14.859 1 95.31 209 GLU A O 1
ATOM 1620 N N . LEU A 1 210 ? -16.156 22.703 14.805 1 96.88 210 LEU A N 1
ATOM 1621 C CA . LEU A 1 210 ? -16.141 23.234 16.156 1 96.88 210 LEU A CA 1
ATOM 1622 C C . LEU A 1 210 ? -16.984 24.5 16.25 1 96.88 210 LEU A C 1
ATOM 1624 O O . LEU A 1 210 ? -16.859 25.406 15.422 1 96.88 210 LEU A O 1
ATOM 1628 N N . THR A 1 211 ? -17.891 24.578 17.234 1 96.69 211 THR A N 1
ATOM 1629 C CA . THR A 1 211 ? -18.703 25.75 17.484 1 96.69 211 THR A CA 1
ATOM 1630 C C . THR A 1 211 ? -18.469 26.281 18.906 1 96.69 211 THR A C 1
ATOM 1632 O O . THR A 1 211 ? -18 25.547 19.766 1 96.69 211 THR A O 1
ATOM 1635 N N . LYS A 1 212 ? -18.812 27.531 19.094 1 96.81 212 LYS A N 1
ATOM 1636 C CA . LYS A 1 212 ? -18.625 28.188 20.391 1 96.81 212 LYS A CA 1
ATOM 1637 C C . LYS A 1 212 ? -19.375 27.469 21.5 1 96.81 212 LYS A C 1
ATOM 1639 O O . LYS A 1 212 ? -18.828 27.281 22.594 1 96.81 212 LYS A O 1
ATOM 1644 N N . ASP A 1 213 ? -20.516 26.953 21.203 1 97 213 ASP A N 1
ATOM 1645 C CA . ASP A 1 213 ? -21.359 26.312 22.219 1 97 213 ASP A CA 1
ATOM 1646 C C . ASP A 1 213 ? -20.734 25.016 22.719 1 97 213 ASP A C 1
ATOM 1648 O O . ASP A 1 213 ? -20.938 24.625 23.875 1 97 213 ASP A O 1
ATOM 1652 N N . MET A 1 214 ? -19.969 24.422 21.922 1 97.81 214 MET A N 1
ATOM 1653 C CA . MET A 1 214 ? -19.359 23.141 22.266 1 97.81 214 MET A CA 1
ATOM 1654 C C . MET A 1 214 ? -18.297 23.328 23.344 1 97.81 214 MET A C 1
ATOM 1656 O O . MET A 1 214 ? -17.984 22.391 24.094 1 97.81 214 MET A O 1
ATOM 1660 N N . LEU A 1 215 ? -17.703 24.5 23.438 1 97.5 215 LEU A N 1
ATOM 1661 C CA . LEU A 1 215 ? -16.578 24.75 24.328 1 97.5 215 LEU A CA 1
ATOM 1662 C C . LEU A 1 215 ? -17.047 24.984 25.766 1 97.5 215 LEU A C 1
ATOM 1664 O O . LEU A 1 215 ? -16.266 24.875 26.703 1 97.5 215 LEU A O 1
ATOM 1668 N N . LYS A 1 216 ? -18.297 25.297 25.969 1 95.25 216 LYS A N 1
ATOM 1669 C CA . LYS A 1 216 ? -18.922 25.5 27.266 1 95.25 216 LYS A CA 1
ATOM 1670 C C . LYS A 1 216 ? -18.094 26.469 28.125 1 95.25 216 LYS A C 1
ATOM 1672 O O . LYS A 1 216 ? -17.75 26.172 29.266 1 95.25 216 LYS A O 1
ATOM 1677 N N . VAL A 1 217 ? -17.797 27.594 27.5 1 96.69 217 VAL A N 1
ATOM 1678 C CA . VAL A 1 217 ? -17.078 28.641 28.203 1 96.69 217 VAL A CA 1
ATOM 1679 C C . VAL A 1 217 ? -18 29.312 29.219 1 96.69 217 VAL A C 1
ATOM 1681 O O . VAL A 1 217 ? -19.141 29.656 28.906 1 96.69 217 VAL A O 1
ATOM 1684 N N . ARG A 1 218 ? -17.531 29.469 30.359 1 94.25 218 ARG A N 1
ATOM 1685 C CA . ARG A 1 218 ? -18.328 30.078 31.438 1 94.25 218 ARG A CA 1
ATOM 1686 C C . ARG A 1 218 ? -17.844 31.5 31.719 1 94.25 218 ARG A C 1
ATOM 1688 O O . ARG A 1 218 ? -16.688 31.828 31.5 1 94.25 218 ARG A O 1
ATOM 1695 N N . SER A 1 219 ? -18.844 32.188 32.344 1 91.88 219 SER A N 1
ATOM 1696 C CA . SER A 1 219 ? -18.5 33.531 32.75 1 91.88 219 SER A CA 1
ATOM 1697 C C . SER A 1 219 ? -17.484 33.531 33.875 1 91.88 219 SER A C 1
ATOM 1699 O O . SER A 1 219 ? -17.578 32.719 34.812 1 91.88 219 SER A O 1
ATOM 1701 N N . GLY A 1 220 ? -16.5 34.406 33.75 1 92.62 220 GLY A N 1
ATOM 1702 C CA . GLY A 1 220 ? -15.508 34.531 34.812 1 92.62 220 GLY A CA 1
ATOM 1703 C C . GLY A 1 220 ? -14.25 33.719 34.562 1 92.62 220 GLY A C 1
ATOM 1704 O O . GLY A 1 220 ? -13.242 33.906 35.25 1 92.62 220 GLY A O 1
ATOM 1705 N N . GLU A 1 221 ? -14.32 32.844 33.656 1 96.31 221 GLU A N 1
ATOM 1706 C CA . GLU A 1 221 ? -13.133 32.062 33.312 1 96.31 221 GLU A CA 1
ATOM 1707 C C . GLU A 1 221 ? -12.148 32.875 32.469 1 96.31 221 GLU A C 1
ATOM 1709 O O . GLU A 1 221 ? -12.555 33.625 31.594 1 96.31 221 GLU A O 1
ATOM 1714 N N . ALA A 1 222 ? -10.883 32.812 32.875 1 98 222 ALA A N 1
ATOM 1715 C CA . ALA A 1 222 ? -9.852 33.281 31.969 1 98 222 ALA A CA 1
ATOM 1716 C C . ALA A 1 222 ? -9.586 32.281 30.859 1 98 222 ALA A C 1
ATOM 1718 O O . ALA A 1 222 ? -9.172 31.156 31.125 1 98 222 ALA A O 1
ATOM 1719 N N . LEU A 1 223 ? -9.789 32.719 29.656 1 98.31 223 LEU A N 1
ATOM 1720 C CA . LEU A 1 223 ? -9.805 31.797 28.531 1 98.31 223 LEU A CA 1
ATOM 1721 C C . LEU A 1 223 ? -8.5 31.875 27.75 1 98.31 223 LEU A C 1
ATOM 1723 O O . LEU A 1 223 ? -7.984 32.969 27.5 1 98.31 223 LEU A O 1
ATOM 1727 N N . GLY A 1 224 ? -7.879 30.75 27.422 1 98.31 224 GLY A N 1
ATOM 1728 C CA . GLY A 1 224 ? -6.727 30.625 26.547 1 98.31 224 GLY A CA 1
ATOM 1729 C C . GLY A 1 224 ? -6.918 29.594 25.453 1 98.31 224 GLY A C 1
ATOM 1730 O O . GLY A 1 224 ? -7.578 28.578 25.656 1 98.31 224 GLY A O 1
ATOM 1731 N N . PHE A 1 225 ? -6.383 29.891 24.281 1 98.62 225 PHE A N 1
ATOM 1732 C CA . PHE A 1 225 ? -6.398 28.938 23.172 1 98.62 225 PHE A CA 1
ATOM 1733 C C . PHE A 1 225 ? -4.98 28.547 22.766 1 98.62 225 PHE A C 1
ATOM 1735 O O . PHE A 1 225 ? -4.082 29.391 22.75 1 98.62 225 PHE A O 1
ATOM 1742 N N . VAL A 1 226 ? -4.809 27.297 22.484 1 98.56 226 VAL A N 1
ATOM 1743 C CA . VAL A 1 226 ? -3.52 26.812 22.016 1 98.56 226 VAL A CA 1
ATOM 1744 C C . VAL A 1 226 ? -3.719 25.938 20.766 1 98.56 226 VAL A C 1
ATOM 1746 O O . VAL A 1 226 ? -4.527 25.016 20.781 1 98.56 226 VAL A O 1
ATOM 1749 N N . SER A 1 227 ? -3.074 26.25 19.734 1 98.19 227 SER A N 1
ATOM 1750 C CA . SER A 1 227 ? -3.051 25.438 18.531 1 98.19 227 SER A CA 1
ATOM 1751 C C . SER A 1 227 ? -1.62 25.141 18.094 1 98.19 227 SER A C 1
ATOM 1753 O O . SER A 1 227 ? -0.844 26.062 17.844 1 98.19 227 SER A O 1
ATOM 1755 N N . ILE A 1 228 ? -1.324 23.891 18.031 1 96.5 228 ILE A N 1
ATOM 1756 C CA . ILE A 1 228 ? 0.012 23.469 17.625 1 96.5 228 ILE A CA 1
ATOM 1757 C C . ILE A 1 228 ? -0.078 22.656 16.328 1 96.5 228 ILE A C 1
ATOM 1759 O O . ILE A 1 228 ? -0.418 21.469 16.359 1 96.5 228 ILE A O 1
ATOM 1763 N N . LEU A 1 229 ? 0.236 23.234 15.234 1 95.31 229 LEU A N 1
ATOM 1764 C CA . LEU A 1 229 ? 0.373 22.625 13.914 1 95.31 229 LEU A CA 1
ATOM 1765 C C . LEU A 1 229 ? -0.949 22.031 13.453 1 95.31 229 LEU A C 1
ATOM 1767 O O . LEU A 1 229 ? -0.975 20.922 12.914 1 95.31 229 LEU A O 1
ATOM 1771 N N . ASN A 1 230 ? -2.066 22.781 13.703 1 95.19 230 ASN A N 1
ATOM 1772 C CA . ASN A 1 230 ? -3.361 22.203 13.359 1 95.19 230 ASN A CA 1
ATOM 1773 C C . ASN A 1 230 ? -4.266 23.219 12.6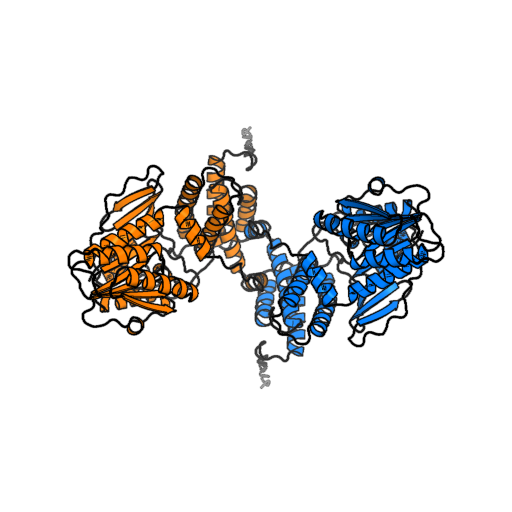8 1 95.19 230 ASN A C 1
ATOM 1775 O O . ASN A 1 230 ? -5.191 22.859 11.953 1 95.19 230 ASN A O 1
ATOM 1779 N N . LEU A 1 231 ? -4.035 24.422 12.945 1 97.12 231 LEU A N 1
ATOM 1780 C CA . LEU A 1 231 ? -5 25.438 12.547 1 97.12 231 LEU A CA 1
ATOM 1781 C C . LEU A 1 231 ? -5.031 25.594 11.031 1 97.12 231 LEU A C 1
ATOM 1783 O O . LEU A 1 231 ? -6.055 25.984 10.469 1 97.12 231 LEU A O 1
ATOM 1787 N N . HIS A 1 232 ? -3.939 25.281 10.344 1 97.06 232 HIS A N 1
ATOM 1788 C CA . HIS A 1 232 ? -3.828 25.484 8.898 1 97.06 232 HIS A CA 1
ATOM 1789 C C . HIS A 1 232 ? -4.844 24.641 8.141 1 97.06 232 HIS A C 1
ATOM 1791 O O . HIS A 1 232 ? -5.145 24.922 6.98 1 97.06 232 HIS A O 1
ATOM 1797 N N . VAL A 1 233 ? -5.395 23.594 8.734 1 95.25 233 VAL A N 1
ATOM 1798 C CA . VAL A 1 233 ? -6.348 22.719 8.07 1 95.25 233 VAL A CA 1
ATOM 1799 C C . VAL A 1 233 ? -7.602 23.5 7.695 1 95.25 233 VAL A C 1
ATOM 1801 O O . VAL A 1 233 ? -8.289 23.156 6.727 1 95.25 233 VAL A O 1
ATOM 1804 N N . LEU A 1 234 ? -7.875 24.594 8.43 1 95.88 234 LEU A N 1
ATOM 1805 C CA . LEU A 1 234 ? -9.07 25.391 8.195 1 95.88 234 LEU A CA 1
ATOM 1806 C C . LEU A 1 234 ? -8.922 26.234 6.941 1 95.88 234 LEU A C 1
ATOM 1808 O O . LEU A 1 234 ? -9.898 26.812 6.457 1 95.88 234 LEU A O 1
ATOM 1812 N N . LEU A 1 235 ? -7.719 26.281 6.422 1 95.38 235 LEU A N 1
ATOM 1813 C CA . LEU A 1 235 ? -7.477 27.047 5.207 1 95.38 235 LEU A CA 1
ATOM 1814 C C . LEU A 1 235 ? -7.879 26.25 3.971 1 95.38 235 LEU A C 1
ATOM 1816 O O . LEU A 1 235 ? -7.898 26.781 2.859 1 95.38 235 LEU A O 1
ATOM 1820 N N . ALA A 1 236 ? -8.188 24.969 4.137 1 93.06 236 ALA A N 1
ATOM 1821 C CA . ALA A 1 236 ? -8.602 24.125 3.018 1 93.06 236 ALA A CA 1
ATOM 1822 C C . ALA A 1 236 ? -9.914 24.609 2.42 1 93.06 236 ALA A C 1
ATOM 1824 O O . ALA A 1 236 ? -10.914 24.75 3.133 1 93.06 236 ALA A O 1
ATOM 1825 N N . GLN A 1 237 ? -9.867 24.984 1.22 1 87.5 237 GLN A N 1
ATOM 1826 C CA . GLN A 1 237 ? -11.047 25.5 0.528 1 87.5 237 GLN A CA 1
ATOM 1827 C C . GLN A 1 237 ? -10.945 25.25 -0.976 1 87.5 237 GLN A C 1
ATOM 1829 O O . GLN A 1 237 ? -9.867 24.969 -1.494 1 87.5 237 GLN A O 1
ATOM 1834 N N . ASP A 1 238 ? -12.164 25.25 -1.551 1 80.06 238 ASP A N 1
ATOM 1835 C CA . ASP A 1 238 ? -12.188 25.172 -3.008 1 80.06 238 ASP A CA 1
ATOM 1836 C C . ASP A 1 238 ? -11.773 26.5 -3.639 1 80.06 238 ASP A C 1
ATOM 1838 O O . ASP A 1 238 ? -12.508 27.469 -3.566 1 80.06 238 ASP A O 1
ATOM 1842 N N . ASP A 1 239 ? -10.547 26.469 -4.133 1 69.94 239 ASP A N 1
ATOM 1843 C CA . ASP A 1 239 ? -9.945 27.688 -4.656 1 69.94 239 ASP A CA 1
ATOM 1844 C C . ASP A 1 239 ? -10.766 28.266 -5.805 1 69.94 239 ASP A C 1
ATOM 1846 O O . ASP A 1 239 ? -10.734 29.469 -6.059 1 69.94 239 ASP A O 1
ATOM 1850 N N . GLN A 1 240 ? -11.289 27.406 -6.668 1 62.72 240 GLN A N 1
ATOM 1851 C CA . GLN A 1 240 ? -12.086 27.938 -7.77 1 62.72 240 GLN A CA 1
ATOM 1852 C C . GLN A 1 240 ? -13.297 28.703 -7.254 1 62.72 240 GLN A C 1
ATOM 1854 O O . GLN A 1 240 ? -13.727 29.688 -7.871 1 62.72 240 GLN A O 1
ATOM 1859 N N . ALA A 1 241 ? -13.898 28.266 -6.281 1 52.53 241 ALA A N 1
ATOM 1860 C CA . ALA A 1 241 ? -15.102 28.906 -5.785 1 52.53 241 ALA A CA 1
ATOM 1861 C C . ALA A 1 241 ? -14.766 30.203 -5.035 1 52.53 241 ALA A C 1
ATOM 1863 O O . ALA A 1 241 ? -15.5 31.188 -5.129 1 52.53 241 ALA A O 1
ATOM 1864 N N . ASP A 1 242 ? -13.719 30.188 -4.262 1 50.5 242 ASP A N 1
ATOM 1865 C CA . ASP A 1 242 ? -13.523 31.266 -3.303 1 50.5 242 ASP A CA 1
ATOM 1866 C C . ASP A 1 242 ? -12.531 32.312 -3.832 1 50.5 242 ASP A C 1
ATOM 1868 O O . ASP A 1 242 ? -11.914 33.031 -3.055 1 50.5 242 ASP A O 1
ATOM 1872 N N . ALA A 1 243 ? -12.234 32.281 -5.16 1 49.38 243 ALA A N 1
ATOM 1873 C CA . ALA A 1 243 ? -11.227 33.094 -5.852 1 49.38 243 ALA A CA 1
ATOM 1874 C C . ALA A 1 243 ? -11.422 34.594 -5.574 1 49.38 243 ALA A C 1
ATOM 1876 O O . ALA A 1 243 ? -10.938 35.438 -6.324 1 49.38 243 ALA A O 1
ATOM 1877 N N . GLN A 1 244 ? -12.195 34.906 -4.633 1 45.91 244 GLN A N 1
ATOM 1878 C CA . GLN A 1 244 ? -12.289 36.375 -4.562 1 45.91 244 GLN A CA 1
ATOM 1879 C C . GLN A 1 244 ? -11.109 36.969 -3.791 1 45.91 244 GLN A C 1
ATOM 1881 O O . GLN A 1 244 ? -10.891 36.625 -2.627 1 45.91 244 GLN A O 1
ATOM 1886 N N . PHE A 1 245 ? -10 37.156 -4.629 1 46.72 245 PHE A N 1
ATOM 1887 C CA . PHE A 1 245 ? -8.938 37.906 -3.98 1 46.72 245 PHE A CA 1
ATOM 1888 C C . PHE A 1 245 ? -9.469 39.219 -3.408 1 46.72 245 PHE A C 1
ATOM 1890 O O . PHE A 1 245 ? -10.227 39.938 -4.074 1 46.72 245 PHE A O 1
ATOM 1897 N N . ARG A 1 246 ? -9.539 39.375 -2.143 1 50.19 246 ARG A N 1
ATOM 1898 C CA . ARG A 1 246 ? -9.914 40.656 -1.528 1 50.19 246 ARG A CA 1
ATOM 1899 C C . ARG A 1 246 ? -8.867 41.719 -1.815 1 50.19 246 ARG A C 1
ATOM 1901 O O . ARG A 1 246 ? -7.699 41.406 -2.064 1 50.19 246 ARG A O 1
ATOM 1908 N N . PRO A 1 247 ? -9.203 42.906 -1.988 1 47.69 247 PRO A N 1
ATOM 1909 C CA . PRO A 1 247 ? -8.258 44.031 -2.143 1 47.69 247 PRO A CA 1
ATOM 1910 C C . PRO A 1 247 ? -7.16 44 -1.082 1 47.69 247 PRO A C 1
ATOM 1912 O O . PRO A 1 247 ? -7.402 43.594 0.057 1 47.69 247 PRO A O 1
ATOM 1915 N N . LYS A 1 248 ? -5.965 44.188 -1.472 1 52.59 248 LYS A N 1
ATOM 1916 C CA . LYS A 1 248 ? -4.648 44.188 -0.841 1 52.59 248 LYS A CA 1
ATOM 1917 C C . LYS A 1 248 ? -4.609 45.188 0.331 1 52.59 248 LYS A C 1
ATOM 1919 O O . LYS A 1 248 ? -4.699 46.406 0.137 1 52.59 248 LYS A O 1
ATOM 1924 N N . LYS A 1 249 ? -5.324 45.062 1.365 1 49.38 249 LYS A N 1
ATOM 1925 C CA . LYS A 1 249 ? -5.008 46.031 2.408 1 49.38 249 LYS A CA 1
ATOM 1926 C C . LYS A 1 249 ? -3.539 45.969 2.807 1 49.38 249 LYS A C 1
ATOM 1928 O O . LYS A 1 249 ? -2.996 46.906 3.381 1 49.38 249 LYS A O 1
ATOM 1933 N N . SER A 1 250 ? -3.027 44.688 2.848 1 55.91 250 SER A N 1
ATOM 1934 C CA . SER A 1 250 ? -1.638 44.5 3.256 1 55.91 250 SER A CA 1
ATOM 1935 C C . SER A 1 250 ? -0.758 44.125 2.07 1 55.91 250 SER A C 1
ATOM 1937 O O . SER A 1 250 ? -1.264 43.75 1.006 1 55.91 250 SER A O 1
ATOM 1939 N N . ASN A 1 251 ? 0.594 44.469 2.105 1 68.12 251 ASN A N 1
ATOM 1940 C CA . ASN A 1 251 ? 1.586 44.156 1.086 1 68.12 251 ASN A CA 1
ATOM 1941 C C . ASN A 1 251 ? 1.681 42.656 0.857 1 68.12 251 ASN A C 1
ATOM 1943 O O . ASN A 1 251 ? 2.377 42.188 -0.054 1 68.12 251 ASN A O 1
ATOM 1947 N N . ILE A 1 252 ? 0.969 41.938 1.823 1 79.31 252 ILE A N 1
ATOM 1948 C CA . ILE A 1 252 ? 0.952 40.469 1.682 1 79.31 252 ILE A CA 1
ATOM 1949 C C . ILE A 1 252 ? -0.402 40.031 1.136 1 79.31 252 ILE A C 1
ATOM 1951 O O . ILE A 1 252 ? -1.449 40.438 1.638 1 79.31 252 ILE A O 1
ATOM 1955 N N . ASP A 1 253 ? -0.319 39.312 0.047 1 77.88 253 ASP A N 1
ATOM 1956 C CA . ASP A 1 253 ? -1.539 38.812 -0.569 1 77.88 253 ASP A CA 1
ATOM 1957 C C . ASP A 1 253 ? -2.064 37.594 0.184 1 77.88 253 ASP A C 1
ATOM 1959 O O . ASP A 1 253 ? -1.482 36.5 0.101 1 77.88 253 ASP A O 1
ATOM 1963 N N . VAL A 1 254 ? -3.088 37.875 1.041 1 82.62 254 VAL A N 1
ATOM 1964 C CA . VAL A 1 254 ? -3.68 36.781 1.811 1 82.62 254 VAL A CA 1
ATOM 1965 C C . VAL A 1 254 ? -4.984 36.344 1.153 1 82.62 254 VAL A C 1
ATOM 1967 O O . VAL A 1 254 ? -5.859 37.156 0.875 1 82.62 254 VAL A O 1
ATOM 1970 N N . LYS A 1 255 ? -5.043 35.125 0.868 1 83.31 255 LYS A N 1
ATOM 1971 C CA . LYS A 1 255 ? -6.246 34.531 0.271 1 83.31 255 LYS A CA 1
ATOM 1972 C C . LYS A 1 255 ? -7.406 34.562 1.263 1 83.31 255 LYS A C 1
ATOM 1974 O O . LYS A 1 255 ? -7.227 34.219 2.438 1 83.31 255 LYS A O 1
ATOM 1979 N N . ASP A 1 256 ? -8.484 35 0.758 1 83.75 256 ASP A N 1
ATOM 1980 C CA . ASP A 1 256 ? -9.672 34.969 1.605 1 83.75 256 ASP A CA 1
ATOM 1981 C C . ASP A 1 256 ? -10.117 33.531 1.882 1 83.75 256 ASP A C 1
ATOM 1983 O O . ASP A 1 256 ? -10.156 32.719 0.972 1 83.75 256 ASP A O 1
ATOM 1987 N N . CYS A 1 257 ? -10.312 33.281 3.102 1 89.62 257 CYS A N 1
ATOM 1988 C CA . CYS A 1 257 ? -10.812 32 3.539 1 89.62 257 CYS A CA 1
ATOM 1989 C C . CYS A 1 257 ? -11.945 32.156 4.547 1 89.62 257 CYS A C 1
ATOM 1991 O O . CYS A 1 257 ? -11.711 32.531 5.699 1 89.62 257 CYS A O 1
ATOM 1993 N N . LYS A 1 258 ? -13.102 31.875 4.105 1 88.75 258 LYS A N 1
ATOM 1994 C CA . LYS A 1 258 ? -14.289 32.094 4.922 1 88.75 258 LYS A CA 1
ATOM 1995 C C . LYS A 1 258 ? -14.242 31.281 6.207 1 88.75 258 LYS A C 1
ATOM 1997 O O . LYS A 1 258 ? -14.508 31.797 7.293 1 88.75 258 LYS A O 1
ATOM 2002 N N . GLN A 1 259 ? -13.906 30.062 6.051 1 92.88 259 GLN A N 1
ATOM 2003 C CA . GLN A 1 259 ? -13.875 29.156 7.199 1 92.88 259 GLN A CA 1
ATOM 2004 C C . GLN A 1 259 ? -12.891 29.641 8.258 1 92.88 259 GLN A C 1
ATOM 2006 O O . GLN A 1 259 ? -13.211 29.641 9.453 1 92.88 259 GLN A O 1
ATOM 2011 N N . MET A 1 260 ? -11.734 30.078 7.848 1 95 260 MET A N 1
ATOM 2012 C CA . MET A 1 260 ? -10.711 30.594 8.758 1 95 260 MET A CA 1
ATOM 2013 C C . MET A 1 260 ? -11.164 31.891 9.406 1 95 260 MET A C 1
ATOM 2015 O O . MET A 1 260 ? -11 32.062 10.617 1 95 260 MET A O 1
ATOM 2019 N N . GLY A 1 261 ? -11.742 32.719 8.656 1 93.88 261 GLY A N 1
ATOM 2020 C CA . GLY A 1 261 ? -12.242 33.969 9.195 1 93.88 261 GLY A CA 1
ATOM 2021 C C . GLY A 1 261 ? -13.328 33.781 10.242 1 93.88 261 GLY A C 1
ATOM 2022 O O . GLY A 1 261 ? -13.32 34.438 11.281 1 93.88 261 GLY A O 1
ATOM 2023 N N . GLU A 1 262 ? -14.227 32.906 9.906 1 95.19 262 GLU A N 1
ATOM 2024 C CA . GLU A 1 262 ? -15.312 32.625 10.836 1 95.19 262 GLU A CA 1
ATOM 2025 C C . GLU A 1 262 ? -14.781 32 12.133 1 95.19 262 GLU A C 1
ATOM 2027 O O . GLU A 1 262 ? -15.258 32.344 13.219 1 95.19 262 GLU A O 1
ATOM 2032 N N . PHE A 1 263 ? -13.898 31.266 11.984 1 97.19 263 PHE A N 1
ATOM 2033 C CA . PHE A 1 263 ? -13.32 30.625 13.156 1 97.19 263 PHE A CA 1
ATOM 2034 C C . PHE A 1 263 ? -12.633 31.641 14.055 1 97.19 263 PHE A C 1
ATOM 2036 O O . PHE A 1 263 ? -12.875 31.672 15.266 1 97.19 263 PHE A O 1
ATOM 2043 N N . LEU A 1 264 ? -11.703 32.375 13.461 1 97.88 264 LEU A N 1
ATOM 2044 C CA . LEU A 1 264 ? -10.992 33.375 14.234 1 97.88 264 LEU A CA 1
ATOM 2045 C C . LEU A 1 264 ? -11.969 34.406 14.836 1 97.88 264 LEU A C 1
ATOM 2047 O O . LEU A 1 264 ? -11.758 34.875 15.953 1 97.88 264 LEU A O 1
ATOM 2051 N N . GLY A 1 265 ? -13 34.688 14.078 1 97.25 265 GLY A N 1
ATOM 2052 C CA . GLY A 1 265 ? -14.039 35.531 14.609 1 97.25 265 GLY A CA 1
ATOM 2053 C C . GLY A 1 265 ? -14.734 34.938 15.82 1 97.25 265 GLY A C 1
ATOM 2054 O O . GLY A 1 265 ? -15.016 35.656 16.797 1 97.25 265 GLY A O 1
ATOM 2055 N N . MET A 1 266 ? -14.992 33.719 15.688 1 97.75 266 MET A N 1
ATOM 2056 C CA . MET A 1 266 ? -15.609 33 16.812 1 97.75 266 MET A CA 1
ATOM 2057 C C . MET A 1 266 ? -14.703 33.031 18.031 1 97.75 266 MET A C 1
ATOM 2059 O O . MET A 1 266 ? -15.164 33.344 19.141 1 97.75 266 MET A O 1
ATOM 2063 N N . VAL A 1 267 ? -13.453 32.812 17.875 1 98.12 267 VAL A N 1
ATOM 2064 C CA . VAL A 1 267 ? -12.492 32.812 18.969 1 98.12 267 VAL A CA 1
ATOM 2065 C C . VAL A 1 267 ? -12.406 34.219 19.578 1 98.12 267 VAL A C 1
ATOM 2067 O O . VAL A 1 267 ? -12.445 34.406 20.797 1 98.12 267 VAL A O 1
ATOM 2070 N N . ARG A 1 268 ? -12.359 35.188 18.734 1 97.94 268 ARG A N 1
ATOM 2071 C CA . ARG A 1 268 ? -12.273 36.594 19.172 1 97.94 268 ARG A CA 1
ATOM 2072 C C . ARG A 1 268 ? -13.484 36.969 20 1 97.94 268 ARG A C 1
ATOM 2074 O O . ARG A 1 268 ? -13.359 37.719 20.969 1 97.94 268 ARG A O 1
ATOM 2081 N N . SER A 1 269 ? -14.617 36.5 19.609 1 96.94 269 SER A N 1
ATOM 2082 C CA . SER A 1 269 ? -15.875 36.844 20.266 1 96.94 269 SER A CA 1
ATOM 2083 C C . SER A 1 269 ? -15.898 36.344 21.719 1 96.94 269 SER A C 1
ATOM 2085 O O . SER A 1 269 ? -16.672 36.844 22.531 1 96.94 269 SER A O 1
ATOM 2087 N N . MET A 1 270 ? -15.047 35.469 22.031 1 97.25 270 MET A N 1
ATOM 2088 C CA . MET A 1 270 ? -15.016 34.906 23.375 1 97.25 270 MET A CA 1
ATOM 2089 C C . MET A 1 270 ? -13.984 35.625 24.234 1 97.25 270 MET A C 1
ATOM 2091 O O . MET A 1 270 ? -13.789 35.281 25.406 1 97.25 270 MET A O 1
ATOM 2095 N N . SER A 1 271 ? -13.305 36.5 23.75 1 96.56 271 SER A N 1
ATOM 2096 C CA . SER A 1 271 ? -12.367 37.406 24.422 1 96.56 271 SER A CA 1
ATOM 2097 C C . SER A 1 271 ? -11.32 36.625 25.203 1 96.56 271 SER A C 1
ATOM 2099 O O . SER A 1 271 ? -11.133 36.844 26.406 1 96.56 271 SER A O 1
ATOM 2101 N N . PRO A 1 272 ? -10.625 35.781 24.516 1 97.94 272 PRO A N 1
ATOM 2102 C CA . PRO A 1 272 ? -9.562 35.062 25.219 1 97.94 272 PRO A CA 1
ATOM 2103 C C . PRO A 1 272 ? -8.453 36 25.719 1 97.94 272 PRO A C 1
ATOM 2105 O O . PRO A 1 272 ? -8.156 37 25.078 1 97.94 272 PRO A O 1
ATOM 2108 N N . LYS A 1 273 ? -7.863 35.562 26.812 1 97.62 273 LYS A N 1
ATOM 2109 C CA . LYS A 1 273 ? -6.723 36.312 27.344 1 97.62 273 LYS A CA 1
ATOM 2110 C C . LYS A 1 273 ? -5.488 36.125 26.453 1 97.62 273 LYS A C 1
ATOM 2112 O O . LYS A 1 273 ? -4.652 37.031 26.359 1 97.62 273 LYS A O 1
ATOM 2117 N N . VAL A 1 274 ? -5.414 34.938 25.906 1 98.25 274 VAL A N 1
ATOM 2118 C CA . VAL A 1 274 ? -4.266 34.656 25.047 1 98.25 274 VAL A CA 1
ATOM 2119 C C . VAL A 1 274 ? -4.605 33.562 24.062 1 98.25 274 VAL A C 1
ATOM 2121 O O . VAL A 1 274 ? -5.34 32.625 24.391 1 98.25 274 VAL A O 1
ATOM 2124 N N . VAL A 1 275 ? -4.18 33.688 22.844 1 98.69 275 VAL A N 1
ATOM 2125 C CA . VAL A 1 275 ? -4.215 32.656 21.828 1 98.69 275 VAL A CA 1
ATOM 2126 C C . VAL A 1 275 ? -2.793 32.344 21.375 1 98.69 275 VAL A C 1
ATOM 2128 O O . VAL A 1 275 ? -2.064 33.219 20.906 1 98.69 275 VAL A O 1
ATOM 2131 N N . LEU A 1 276 ? -2.391 31.125 21.562 1 98.62 276 LEU A N 1
ATOM 2132 C CA . LEU A 1 276 ? -1.05 30.703 21.188 1 98.62 276 LEU A CA 1
ATOM 2133 C C . LEU A 1 276 ? -1.095 29.828 19.938 1 98.62 276 LEU A C 1
ATOM 2135 O O . LEU A 1 276 ? -1.91 28.906 19.844 1 98.62 276 LEU A O 1
ATOM 2139 N N . LEU A 1 277 ? -0.211 30.141 18.984 1 98.56 277 LEU A N 1
ATOM 2140 C CA . LEU A 1 277 ? -0.229 29.469 17.688 1 98.56 277 LEU A CA 1
ATOM 2141 C C . LEU A 1 277 ? 1.171 29.016 17.297 1 98.56 277 LEU A C 1
ATOM 2143 O O . LEU A 1 277 ? 2.127 29.781 17.375 1 98.56 277 LEU A O 1
ATOM 2147 N N . VAL A 1 278 ? 1.323 27.75 16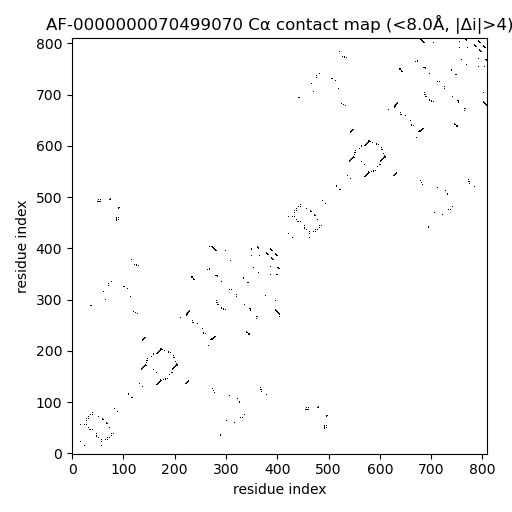.984 1 98.31 278 VAL A N 1
ATOM 2148 C CA . VAL A 1 278 ? 2.523 27.203 16.359 1 98.31 278 VAL A CA 1
ATOM 2149 C C . VAL A 1 278 ? 2.182 26.672 14.969 1 98.31 278 VAL A C 1
ATOM 2151 O O . VAL A 1 278 ? 1.286 25.828 14.828 1 98.31 278 VAL A O 1
ATOM 2154 N N . GLU A 1 279 ? 2.832 27.109 13.93 1 98.19 279 GLU A N 1
ATOM 2155 C CA . GLU A 1 279 ? 2.631 26.625 12.562 1 98.19 279 GLU A CA 1
ATOM 2156 C C . GLU A 1 279 ? 3.955 26.531 11.812 1 98.19 279 GLU A C 1
ATOM 2158 O O . GLU A 1 279 ? 4.953 27.125 12.227 1 98.19 279 GLU A O 1
ATOM 2163 N N . GLN A 1 280 ? 3.896 25.797 10.789 1 97.94 280 GLN A N 1
ATOM 2164 C CA . GLN A 1 280 ? 5.07 25.719 9.93 1 97.94 280 GLN A CA 1
ATOM 2165 C C . GLN A 1 280 ? 5.379 27.062 9.289 1 97.94 280 GLN A C 1
ATOM 2167 O O . GLN A 1 280 ? 4.469 27.812 8.93 1 97.94 280 GLN A O 1
ATOM 2172 N N . GLU A 1 281 ? 6.676 27.328 9.211 1 97.88 281 GLU A N 1
ATOM 2173 C CA . GLU A 1 281 ? 7.113 28.547 8.539 1 97.88 281 GLU A CA 1
ATOM 2174 C C . GLU A 1 281 ? 7.402 28.281 7.062 1 97.88 281 GLU A C 1
ATOM 2176 O O . GLU A 1 281 ? 8.547 28.391 6.617 1 97.88 281 GLU A O 1
ATOM 2181 N N . ALA A 1 282 ? 6.383 27.953 6.328 1 97.56 282 ALA A N 1
ATOM 2182 C CA . ALA A 1 282 ? 6.398 27.703 4.891 1 97.56 282 ALA A CA 1
ATOM 2183 C C . ALA A 1 282 ? 5.082 28.109 4.242 1 97.56 282 ALA A C 1
ATOM 2185 O O . ALA A 1 282 ? 4.023 28.031 4.867 1 97.56 282 ALA A O 1
ATOM 2186 N N . HIS A 1 283 ? 5.184 28.547 3.002 1 96.38 283 HIS A N 1
ATOM 2187 C CA . HIS A 1 283 ? 3.982 28.969 2.293 1 96.38 283 HIS A CA 1
ATOM 2188 C C . HIS A 1 283 ? 3.525 27.922 1.296 1 96.38 283 HIS A C 1
ATOM 2190 O O . HIS A 1 283 ? 3.736 28.062 0.089 1 96.38 283 HIS A O 1
ATOM 2196 N N . HIS A 1 284 ? 2.75 26.922 1.753 1 96.94 284 HIS A N 1
ATOM 2197 C CA . HIS A 1 284 ? 2.266 25.828 0.92 1 96.94 284 HIS A CA 1
ATOM 2198 C C . HIS A 1 284 ? 0.842 26.094 0.44 1 96.94 284 HIS A C 1
ATOM 2200 O O . HIS A 1 284 ? 0.219 25.219 -0.172 1 96.94 284 HIS A O 1
ATOM 2206 N N . ASN A 1 285 ? 0.307 27.234 0.733 1 94.62 285 ASN A N 1
ATOM 2207 C CA . ASN A 1 285 ? -1.065 27.578 0.365 1 94.62 285 ASN A CA 1
ATOM 2208 C C . ASN A 1 285 ? -1.119 28.375 -0.932 1 94.62 285 ASN A C 1
ATOM 2210 O O . ASN A 1 285 ? -2.139 28.984 -1.242 1 94.62 285 ASN A O 1
ATOM 2214 N N . LEU A 1 286 ? -0.097 28.312 -1.702 1 90.75 286 LEU A N 1
ATOM 2215 C CA . LEU A 1 286 ? -0.068 28.984 -3.002 1 90.75 286 LEU A CA 1
ATOM 2216 C C . LEU A 1 286 ? -0.921 28.219 -4.016 1 90.75 286 LEU A C 1
ATOM 2218 O O . LEU A 1 286 ? -0.979 27 -3.988 1 90.75 286 LEU A O 1
ATOM 2222 N N . ASN A 1 287 ? -1.54 28.891 -4.984 1 87.88 287 ASN A N 1
ATOM 2223 C CA . ASN A 1 287 ? -2.451 28.281 -5.941 1 87.88 287 ASN A CA 1
ATOM 2224 C C . ASN A 1 287 ? -1.693 27.531 -7.031 1 87.88 287 ASN A C 1
ATOM 2226 O O . ASN A 1 287 ? -2.119 26.453 -7.457 1 87.88 287 ASN A O 1
ATOM 2230 N N . HIS A 1 288 ? -0.642 28.141 -7.477 1 91.56 288 HIS A N 1
ATOM 2231 C CA . HIS A 1 288 ? 0.115 27.531 -8.562 1 91.56 288 HIS A CA 1
ATOM 2232 C C . HIS A 1 288 ? 0.971 26.375 -8.047 1 91.56 288 HIS A C 1
ATOM 2234 O O . HIS A 1 288 ? 1.769 26.547 -7.125 1 91.56 288 HIS A O 1
ATOM 2240 N N . LEU A 1 289 ? 0.871 25.25 -8.672 1 95.44 289 LEU A N 1
ATOM 2241 C CA . LEU A 1 289 ? 1.538 24.031 -8.234 1 95.44 289 LEU A CA 1
ATOM 2242 C C . LEU A 1 289 ? 3.041 24.25 -8.102 1 95.44 289 LEU A C 1
ATOM 2244 O O . LEU A 1 289 ? 3.635 23.891 -7.078 1 95.44 289 LEU A O 1
ATOM 2248 N N . VAL A 1 290 ? 3.645 24.859 -9.094 1 97.56 290 VAL A N 1
ATOM 2249 C CA . VAL A 1 290 ? 5.102 24.953 -9.141 1 97.56 290 VAL A CA 1
ATOM 2250 C C . VAL A 1 290 ? 5.602 25.828 -7.992 1 97.56 290 VAL A C 1
ATOM 2252 O O . VAL A 1 290 ? 6.641 25.531 -7.391 1 97.56 290 VAL A O 1
ATOM 2255 N N . ASP A 1 291 ? 4.879 26.812 -7.668 1 95.69 291 ASP A N 1
ATOM 2256 C CA . ASP A 1 291 ? 5.281 27.703 -6.578 1 95.69 291 ASP A CA 1
ATOM 2257 C C . ASP A 1 291 ? 5.27 26.953 -5.242 1 95.69 291 ASP A C 1
ATOM 2259 O O . ASP A 1 291 ? 6.238 27.031 -4.48 1 95.69 291 ASP A O 1
ATOM 2263 N N . ARG A 1 292 ? 4.109 26.391 -4.914 1 96.12 292 ARG A N 1
ATOM 2264 C CA . ARG A 1 292 ? 4.066 25.688 -3.635 1 96.12 292 ARG A CA 1
ATOM 2265 C C . ARG A 1 292 ? 4.984 24.469 -3.645 1 96.12 292 ARG A C 1
ATOM 2267 O O . ARG A 1 292 ? 5.477 24.047 -2.596 1 96.12 292 ARG A O 1
ATOM 2274 N N . PHE A 1 293 ? 5.277 23.922 -4.875 1 98 293 PHE A N 1
ATOM 2275 C CA . PHE A 1 293 ? 6.227 22.828 -5.02 1 98 293 PHE A CA 1
ATOM 2276 C C . PHE A 1 293 ? 7.625 23.266 -4.605 1 98 293 PHE A C 1
ATOM 2278 O O . PHE A 1 293 ? 8.297 22.562 -3.836 1 98 293 PHE A O 1
ATOM 2285 N N . ILE A 1 294 ? 8 24.375 -5.094 1 97.69 294 ILE A N 1
ATOM 2286 C CA . ILE A 1 294 ? 9.328 24.906 -4.797 1 97.69 294 ILE A CA 1
ATOM 2287 C C . ILE A 1 294 ? 9.43 25.234 -3.307 1 97.69 294 ILE A C 1
ATOM 2289 O O . ILE A 1 294 ? 10.43 24.922 -2.664 1 97.69 294 ILE A O 1
ATOM 2293 N N . GLU A 1 295 ? 8.398 25.828 -2.734 1 97.19 295 GLU A N 1
ATOM 2294 C CA . GLU A 1 295 ? 8.352 26.094 -1.298 1 97.19 295 GLU A CA 1
ATOM 2295 C C . GLU A 1 295 ? 8.5 24.797 -0.5 1 97.19 295 GLU A C 1
ATOM 2297 O O . GLU A 1 295 ? 9.195 24.766 0.516 1 97.19 295 GLU A O 1
ATOM 2302 N N . GLY A 1 296 ? 7.789 23.797 -0.95 1 98.12 296 GLY A N 1
ATOM 2303 C CA . GLY A 1 296 ? 7.879 22.5 -0.297 1 98.12 296 GLY A CA 1
ATOM 2304 C C . GLY A 1 296 ? 9.266 21.891 -0.365 1 98.12 296 GLY A C 1
ATOM 2305 O O . GLY A 1 296 ? 9.766 21.359 0.63 1 98.12 296 GLY A O 1
ATOM 2306 N N . LEU A 1 297 ? 9.891 22.016 -1.559 1 97.81 297 LEU A N 1
ATOM 2307 C CA . LEU A 1 297 ? 11.242 21.484 -1.722 1 97.81 297 LEU A CA 1
ATOM 2308 C C . LEU A 1 297 ? 12.195 22.141 -0.731 1 97.81 297 LEU A C 1
ATOM 2310 O O . LEU A 1 297 ? 13.008 21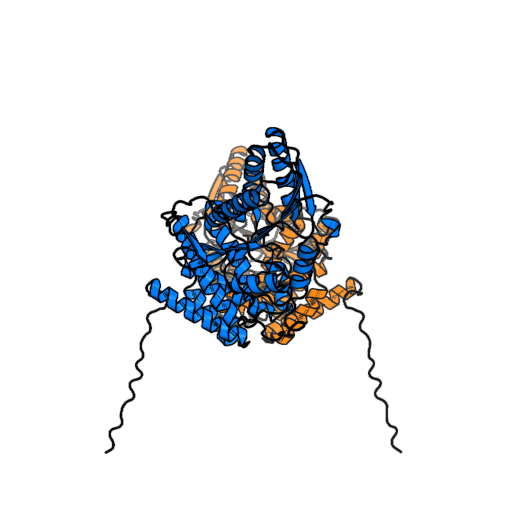.453 -0.104 1 97.81 297 LEU A O 1
ATOM 2314 N N . HIS A 1 298 ? 12.07 23.406 -0.568 1 96.56 298 HIS A N 1
ATOM 2315 C CA . HIS A 1 298 ? 12.93 24.141 0.35 1 96.56 298 HIS A CA 1
ATOM 2316 C C . HIS A 1 298 ? 12.672 23.719 1.797 1 96.56 298 HIS A C 1
ATOM 2318 O O . HIS A 1 298 ? 13.609 23.453 2.549 1 96.56 298 HIS A O 1
ATOM 2324 N N . TYR A 1 299 ? 11.492 23.703 2.174 1 98 299 TYR A N 1
ATOM 2325 C CA . TYR A 1 299 ? 11.117 23.406 3.551 1 98 299 TYR A CA 1
ATOM 2326 C C . TYR A 1 299 ? 11.531 21.984 3.938 1 98 299 TYR A C 1
ATOM 2328 O O . TYR A 1 299 ? 12.203 21.781 4.949 1 98 299 TYR A O 1
ATOM 2336 N N . TYR A 1 300 ? 11.18 21 3.105 1 97.88 300 TYR A N 1
ATOM 2337 C CA . TYR A 1 300 ? 11.406 19.609 3.482 1 97.88 300 TYR A CA 1
ATOM 2338 C C . TYR A 1 300 ? 12.867 19.219 3.285 1 97.88 300 TYR A C 1
ATOM 2340 O O . TYR A 1 300 ? 13.359 18.297 3.93 1 97.88 300 TYR A O 1
ATOM 2348 N N . SER A 1 301 ? 13.547 19.953 2.381 1 96.31 301 SER A N 1
ATOM 2349 C CA . SER A 1 301 ? 14.992 19.734 2.314 1 96.31 301 SER A CA 1
ATOM 2350 C C . SER A 1 301 ? 15.656 20.031 3.658 1 96.31 301 SER A C 1
ATOM 2352 O O . SER A 1 301 ? 16.547 19.281 4.09 1 96.31 301 SER A O 1
ATOM 2354 N N . ALA A 1 302 ? 15.203 21.078 4.258 1 95.94 302 ALA A N 1
ATOM 2355 C CA . ALA A 1 302 ? 15.734 21.406 5.578 1 95.94 302 ALA A CA 1
ATOM 2356 C C . ALA A 1 302 ? 15.336 20.359 6.609 1 95.94 302 ALA A C 1
ATOM 2358 O O . ALA A 1 302 ? 16.141 19.984 7.465 1 95.94 302 ALA A O 1
ATOM 2359 N N . MET A 1 303 ? 14.148 19.875 6.566 1 95.44 303 MET A N 1
ATOM 2360 C CA . MET A 1 303 ? 13.672 18.844 7.488 1 95.44 303 MET A CA 1
ATOM 2361 C C . MET A 1 303 ? 14.484 17.562 7.34 1 95.44 303 MET A C 1
ATOM 2363 O O . MET A 1 303 ? 14.883 16.969 8.336 1 95.44 303 MET A O 1
ATOM 2367 N N . PHE A 1 304 ? 14.711 17.156 6.086 1 93.94 304 PHE A N 1
ATOM 2368 C CA . PHE A 1 304 ? 15.461 15.938 5.832 1 93.94 304 PHE A CA 1
ATOM 2369 C C . PHE A 1 304 ? 16.906 16.094 6.262 1 93.94 304 PHE A C 1
ATOM 2371 O O . PHE A 1 304 ? 17.516 15.148 6.766 1 93.94 304 PHE A O 1
ATOM 2378 N N . ASP A 1 305 ? 17.391 17.281 6.059 1 91.81 305 ASP A N 1
ATOM 2379 C CA . ASP A 1 305 ? 18.75 17.562 6.516 1 91.81 305 ASP A CA 1
ATOM 2380 C C . ASP A 1 305 ? 18.844 17.469 8.039 1 91.81 305 ASP A C 1
ATOM 2382 O O . ASP A 1 305 ? 19.797 16.906 8.57 1 91.81 305 ASP A O 1
ATOM 2386 N N . SER A 1 306 ? 17.922 18.047 8.68 1 92.62 306 SER A N 1
ATOM 2387 C CA . SER A 1 306 ? 17.859 17.984 10.133 1 92.62 306 SER A CA 1
ATOM 2388 C C . SER A 1 306 ? 17.734 16.547 10.625 1 92.62 306 SER A C 1
ATOM 2390 O O . SER A 1 306 ? 18.344 16.172 11.625 1 92.62 306 SER A O 1
ATOM 2392 N N . LEU A 1 307 ? 16.922 15.812 9.938 1 91 307 LEU A N 1
ATOM 2393 C CA . LEU A 1 307 ? 16.719 14.406 10.289 1 91 307 LEU A CA 1
ATOM 2394 C C . LEU A 1 307 ? 18.016 13.625 10.141 1 91 307 LEU A C 1
ATOM 2396 O O . LEU A 1 307 ? 18.328 12.766 10.977 1 91 307 LEU A O 1
ATOM 2400 N N . GLU A 1 308 ? 18.703 13.906 9.102 1 87 308 GLU A N 1
ATOM 2401 C CA . GLU A 1 308 ? 19.984 13.25 8.867 1 87 308 GLU A CA 1
ATOM 2402 C C . GLU A 1 308 ? 20.969 13.539 10 1 87 308 GLU A C 1
ATOM 2404 O O . GLU A 1 308 ? 21.734 12.672 10.406 1 87 308 GLU A O 1
ATOM 2409 N N . ALA A 1 309 ? 20.906 14.703 10.438 1 86 309 ALA A N 1
ATOM 2410 C CA . ALA A 1 309 ? 21.797 15.117 11.523 1 86 309 ALA A CA 1
ATOM 2411 C C . ALA A 1 309 ? 21.422 14.422 12.828 1 86 309 ALA A C 1
ATOM 2413 O O . ALA A 1 309 ? 22.281 14.109 13.648 1 86 309 ALA A O 1
ATOM 2414 N N . SER A 1 310 ? 20.203 14.25 13.086 1 83.69 310 SER A N 1
ATOM 2415 C CA . SER A 1 310 ? 19.719 13.641 14.32 1 83.69 310 SER A CA 1
ATOM 2416 C C . SER A 1 310 ? 20.047 12.148 14.359 1 83.69 310 SER A C 1
ATOM 2418 O O . SER A 1 310 ? 20.391 11.609 15.414 1 83.69 310 SER A O 1
ATOM 2420 N N . PHE A 1 311 ? 19.734 11.391 13.367 1 76.56 311 PHE A N 1
ATOM 2421 C CA . PHE A 1 311 ? 19.906 9.945 13.375 1 76.56 311 PHE A CA 1
ATOM 2422 C C . PHE A 1 311 ? 21.359 9.586 13.047 1 76.56 311 PHE A C 1
ATOM 2424 O O . PHE A 1 311 ? 21.781 8.445 13.258 1 76.56 311 PHE A O 1
ATOM 2431 N N . GLY A 1 312 ? 22.266 10.398 13.32 1 62.09 312 GLY A N 1
ATOM 2432 C CA . GLY A 1 312 ? 23.688 10.102 13.203 1 62.09 312 GLY A CA 1
ATOM 2433 C C . GLY A 1 312 ? 24 9.172 12.047 1 62.09 312 GLY A C 1
ATOM 2434 O O . GLY A 1 312 ? 24.062 7.953 12.227 1 62.09 312 GLY A O 1
ATOM 2435 N N . GLY A 1 313 ? 24.234 9.594 10.992 1 55.56 313 GLY A N 1
ATOM 2436 C CA . GLY A 1 313 ? 24.719 8.727 9.93 1 55.56 313 GLY A CA 1
ATOM 2437 C C . GLY A 1 313 ? 24.125 7.336 9.969 1 55.56 313 GLY A C 1
ATOM 2438 O O . GLY A 1 313 ? 24.703 6.383 9.445 1 55.56 313 GLY A O 1
ATOM 2439 N N . LEU A 1 314 ? 23.344 7.129 11.031 1 54.19 314 LEU A N 1
ATOM 2440 C CA . LEU A 1 314 ? 22.844 5.762 11.109 1 54.19 314 LEU A CA 1
ATOM 2441 C C . LEU A 1 314 ? 22.297 5.297 9.758 1 54.19 314 LEU A C 1
ATOM 2443 O O . LEU A 1 314 ? 21.953 6.121 8.906 1 54.19 314 LEU A O 1
ATOM 2447 N N . SER A 1 315 ? 22.312 3.986 9.656 1 56.06 315 SER A N 1
ATOM 2448 C CA . SER A 1 315 ? 22.047 3.279 8.414 1 56.06 315 SER A CA 1
ATOM 2449 C C . SER A 1 315 ? 20.734 3.744 7.781 1 56.06 315 SER A C 1
ATOM 2451 O O . SER A 1 315 ? 19.766 4.012 8.484 1 56.06 315 SER A O 1
ATOM 2453 N N . SER A 1 316 ? 20.812 4.43 6.676 1 58.62 316 SER A N 1
ATOM 2454 C CA . SER A 1 316 ? 19.719 4.734 5.758 1 58.62 316 SER A CA 1
ATOM 2455 C C . SER A 1 316 ? 18.562 3.762 5.938 1 58.62 316 SER A C 1
ATOM 2457 O O . SER A 1 316 ? 17.453 4.012 5.457 1 58.62 316 SER A O 1
ATOM 2459 N N . SER A 1 317 ? 18.797 2.859 6.906 1 63.97 317 SER A N 1
ATOM 2460 C CA . SER A 1 317 ? 17.781 1.803 6.957 1 63.97 317 SER A CA 1
ATOM 2461 C C . SER A 1 317 ? 17.062 1.797 8.297 1 63.97 317 SER A C 1
ATOM 2463 O O . SER A 1 317 ? 16.312 0.865 8.594 1 63.97 317 SER A O 1
ATOM 2465 N N . SER A 1 318 ? 17.219 2.889 9.016 1 79.56 318 SER A N 1
ATOM 2466 C CA . SER A 1 318 ? 16.5 2.873 10.289 1 79.56 318 SER A CA 1
ATOM 2467 C C . SER A 1 318 ? 14.992 2.918 10.086 1 79.56 318 SER A C 1
ATOM 2469 O O . SER A 1 318 ? 14.5 3.68 9.25 1 79.56 318 SER A O 1
ATOM 2471 N N . GLU A 1 319 ? 14.352 2.115 10.812 1 83.38 319 GLU A N 1
ATOM 2472 C CA . GLU A 1 319 ? 12.891 2.055 10.766 1 83.38 319 GLU A CA 1
ATOM 2473 C C . GLU A 1 319 ? 12.273 3.369 11.219 1 83.38 319 GLU A C 1
ATOM 2475 O O . GLU A 1 319 ? 11.266 3.816 10.664 1 83.38 319 GLU A O 1
ATOM 2480 N N . GLU A 1 320 ? 12.883 3.986 12.203 1 85.56 320 GLU A N 1
ATOM 2481 C CA . GLU A 1 320 ? 12.352 5.238 12.734 1 85.56 320 GLU A CA 1
ATOM 2482 C C . GLU A 1 320 ? 12.445 6.355 11.703 1 85.56 320 GLU A C 1
ATOM 2484 O O . GLU A 1 320 ? 11.516 7.156 11.562 1 85.56 320 GLU A O 1
ATOM 2489 N N . ARG A 1 321 ? 13.516 6.395 11.047 1 89.06 321 ARG A N 1
ATOM 2490 C CA . ARG A 1 321 ? 13.672 7.391 9.992 1 89.06 321 ARG A CA 1
ATOM 2491 C C . ARG A 1 321 ? 12.602 7.227 8.922 1 89.06 321 ARG A C 1
ATOM 2493 O O . ARG A 1 321 ? 11.984 8.211 8.5 1 89.06 321 ARG A O 1
ATOM 2500 N N . PHE A 1 322 ? 12.398 6.023 8.547 1 87.75 322 PHE A N 1
ATOM 2501 C CA . PHE A 1 322 ? 11.438 5.73 7.496 1 87.75 322 PHE A CA 1
ATOM 2502 C C . PHE A 1 322 ? 10.039 6.176 7.902 1 87.75 322 PHE A C 1
ATOM 2504 O O . PHE A 1 322 ? 9.297 6.73 7.086 1 87.75 322 PHE A O 1
ATOM 2511 N N . VAL A 1 323 ? 9.773 5.93 9.141 1 88.38 323 VAL A N 1
ATOM 2512 C CA . VAL A 1 323 ? 8.461 6.301 9.648 1 88.38 323 VAL A CA 1
ATOM 2513 C C . VAL A 1 323 ? 8.281 7.816 9.562 1 88.38 323 VAL A C 1
ATOM 2515 O O . VAL A 1 323 ? 7.23 8.305 9.133 1 88.38 323 VAL A O 1
ATOM 2518 N N . LEU A 1 324 ? 9.242 8.586 9.906 1 90.38 324 LEU A N 1
ATOM 2519 C CA . LEU A 1 324 ? 9.156 10.047 9.875 1 90.38 324 LEU A CA 1
ATOM 2520 C C . LEU A 1 324 ? 9.086 10.555 8.438 1 90.38 324 LEU A C 1
ATOM 2522 O O . LEU A 1 324 ? 8.289 11.445 8.133 1 90.38 324 LEU A O 1
ATOM 2526 N N . GLU A 1 325 ? 9.898 9.914 7.66 1 91.31 325 GLU A N 1
ATOM 2527 C CA . GLU A 1 325 ? 9.922 10.367 6.273 1 91.31 325 GLU A CA 1
ATOM 2528 C C . GLU A 1 325 ? 8.648 9.977 5.535 1 91.31 325 GLU A C 1
ATOM 2530 O O . GLU A 1 325 ? 8.25 10.641 4.582 1 91.31 325 GLU A O 1
ATOM 2535 N N . GLU A 1 326 ? 8.086 8.93 6.023 1 90.62 326 GLU A N 1
ATOM 2536 C CA . GLU A 1 326 ? 6.777 8.594 5.473 1 90.62 326 GLU A CA 1
ATOM 2537 C C . GLU A 1 326 ? 5.73 9.633 5.863 1 90.62 326 GLU A C 1
ATOM 2539 O O . GLU A 1 326 ? 4.848 9.961 5.066 1 90.62 326 GLU A O 1
ATOM 2544 N N . MET A 1 327 ? 5.805 10.062 7.047 1 91.75 327 MET A N 1
ATOM 2545 C CA . MET A 1 327 ? 4.895 11.117 7.5 1 91.75 327 MET A CA 1
ATOM 2546 C C . MET A 1 327 ? 5.07 12.383 6.668 1 91.75 327 MET A C 1
ATOM 2548 O O . MET A 1 327 ? 4.09 12.969 6.211 1 91.75 327 MET A O 1
ATOM 2552 N N . PHE A 1 328 ? 6.324 12.781 6.434 1 94.69 328 PHE A N 1
ATOM 2553 C CA . PHE A 1 328 ? 6.594 13.945 5.594 1 94.69 328 PHE A CA 1
ATOM 2554 C C . PHE A 1 328 ? 6.113 13.703 4.168 1 94.69 328 PHE A C 1
ATOM 2556 O O . PHE A 1 328 ? 5.621 14.617 3.51 1 94.69 328 PHE A O 1
ATOM 2563 N N . GLY A 1 329 ? 6.328 12.461 3.781 1 94.25 329 GLY A N 1
ATOM 2564 C CA . GLY A 1 329 ? 5.879 12.102 2.445 1 94.25 329 GLY A CA 1
ATOM 2565 C C . GLY A 1 329 ? 4.391 12.297 2.24 1 94.25 329 GLY A C 1
ATOM 2566 O O . GLY A 1 329 ? 3.959 12.75 1.18 1 94.25 329 GLY A O 1
ATOM 2567 N N . ARG A 1 330 ? 3.656 12.008 3.238 1 93.38 330 ARG A N 1
ATOM 2568 C CA . ARG A 1 330 ? 2.211 12.195 3.162 1 93.38 330 ARG A CA 1
ATOM 2569 C C . ARG A 1 330 ? 1.853 13.68 3.098 1 93.38 330 ARG A C 1
ATOM 2571 O O . ARG A 1 330 ? 0.911 14.062 2.402 1 93.38 330 ARG A O 1
ATOM 2578 N N . GLU A 1 331 ? 2.564 14.391 3.822 1 95.19 331 GLU A N 1
ATOM 2579 C CA . GLU A 1 331 ? 2.354 15.836 3.754 1 95.19 331 GLU A CA 1
ATOM 2580 C C . GLU A 1 331 ? 2.693 16.375 2.367 1 95.19 331 GLU A C 1
ATOM 2582 O O . GLU A 1 331 ? 1.929 17.156 1.795 1 95.19 331 GLU A O 1
ATOM 2587 N N . ILE A 1 332 ? 3.82 15.938 1.891 1 97.62 332 ILE A N 1
ATOM 2588 C CA . ILE A 1 332 ? 4.262 16.375 0.568 1 97.62 332 ILE A CA 1
ATOM 2589 C C . ILE A 1 332 ? 3.221 15.977 -0.477 1 97.62 332 ILE A C 1
ATOM 2591 O O . ILE A 1 332 ? 2.883 16.781 -1.354 1 97.62 332 ILE A O 1
ATOM 2595 N N . GLU A 1 333 ? 2.752 14.789 -0.326 1 96.5 333 GLU A N 1
ATOM 2596 C CA . GLU A 1 333 ? 1.72 14.328 -1.251 1 96.5 333 GLU A CA 1
ATOM 2597 C C . GLU A 1 333 ? 0.484 15.227 -1.19 1 96.5 333 GLU A C 1
ATOM 2599 O O . GLU A 1 333 ? -0.078 15.586 -2.227 1 96.5 333 GLU A O 1
ATOM 2604 N N . ASN A 1 334 ? 0.052 15.578 -0.029 1 96.5 334 ASN A N 1
ATOM 2605 C CA . ASN A 1 334 ? -1.106 16.453 0.125 1 96.5 334 ASN A CA 1
ATOM 2606 C C . ASN A 1 334 ? -0.866 17.812 -0.51 1 96.5 334 ASN A C 1
ATOM 2608 O O . ASN A 1 334 ? -1.747 18.359 -1.18 1 96.5 334 ASN A O 1
ATOM 2612 N N . ILE A 1 335 ? 0.297 18.344 -0.358 1 97.56 335 ILE A N 1
ATOM 2613 C CA . ILE A 1 335 ? 0.66 19.656 -0.867 1 97.56 335 ILE A CA 1
ATOM 2614 C C . ILE A 1 335 ? 0.71 19.625 -2.393 1 97.56 335 ILE A C 1
ATOM 2616 O O . ILE A 1 335 ? 0.226 20.547 -3.057 1 97.56 335 ILE A O 1
ATOM 2620 N N . VAL A 1 336 ? 1.203 18.547 -2.904 1 97.81 336 VAL A N 1
ATOM 2621 C CA . VAL A 1 336 ? 1.558 18.516 -4.32 1 97.81 336 VAL A CA 1
ATOM 2622 C C . VAL A 1 336 ? 0.398 17.938 -5.129 1 97.81 336 VAL A C 1
ATOM 2624 O O . VAL A 1 336 ? 0.052 18.469 -6.191 1 97.81 336 VAL A O 1
ATOM 2627 N N . ALA A 1 337 ? -0.213 16.922 -4.598 1 96.12 337 ALA A N 1
ATOM 2628 C CA . ALA A 1 337 ? -1.105 16.125 -5.438 1 96.12 337 ALA A CA 1
ATOM 2629 C C . ALA A 1 337 ? -2.562 16.531 -5.227 1 96.12 337 ALA A C 1
ATOM 2631 O O . ALA A 1 337 ? -3.395 16.375 -6.121 1 96.12 337 ALA A O 1
ATOM 2632 N N . TRP A 1 338 ? -2.893 17.031 -4.09 1 93.81 338 TRP A N 1
ATOM 2633 C CA . TRP A 1 338 ? -4.293 17.312 -3.779 1 93.81 338 TRP A CA 1
ATOM 2634 C C . TRP A 1 338 ? -4.648 18.75 -4.09 1 93.81 338 TRP A C 1
ATOM 2636 O O . TRP A 1 338 ? -3.766 19.609 -4.203 1 93.81 338 TRP A O 1
ATOM 2646 N N . GLU A 1 339 ? -5.984 19 -4.25 1 91.75 339 GLU A N 1
ATOM 2647 C CA . GLU A 1 339 ? -6.527 20.312 -4.562 1 91.75 339 GLU A CA 1
ATOM 2648 C C . GLU A 1 339 ? -7.84 20.562 -3.818 1 91.75 339 GLU A C 1
ATOM 2650 O O . GLU A 1 339 ? -8.438 19.625 -3.273 1 91.75 339 GLU A O 1
ATOM 2655 N N . GLY A 1 340 ? -8.203 21.797 -3.76 1 90.38 340 GLY A N 1
ATOM 2656 C CA . GLY A 1 340 ? -9.484 22.156 -3.176 1 90.38 340 GLY A CA 1
ATOM 2657 C C . GLY A 1 340 ? -9.594 21.797 -1.704 1 90.38 340 GLY A C 1
ATOM 2658 O O . GLY A 1 340 ? -8.648 22.016 -0.941 1 90.38 340 GLY A O 1
ATOM 2659 N N . VAL A 1 341 ? -10.688 21.25 -1.279 1 90.56 341 VAL A N 1
ATOM 2660 C CA . VAL A 1 341 ? -10.984 21 0.128 1 90.56 341 VAL A CA 1
ATOM 2661 C C . VAL A 1 341 ? -10.164 19.812 0.628 1 90.56 341 VAL A C 1
ATOM 2663 O O . VAL A 1 341 ? -9.953 19.656 1.834 1 90.56 341 VAL A O 1
ATOM 2666 N N . GLU A 1 342 ? -9.609 19.016 -0.337 1 90.88 342 GLU A N 1
ATOM 2667 C CA . GLU A 1 342 ? -8.844 17.828 0.044 1 90.88 342 GLU A CA 1
ATOM 2668 C C . GLU A 1 342 ? -7.391 18.188 0.363 1 90.88 342 GLU A C 1
ATOM 2670 O O . GLU A 1 342 ? -6.668 17.391 0.966 1 90.88 342 GLU A O 1
ATOM 2675 N N . ARG A 1 343 ? -6.969 19.312 -0.084 1 94.81 343 ARG A N 1
ATOM 2676 C CA . ARG A 1 343 ? -5.633 19.781 0.262 1 94.81 343 ARG A CA 1
ATOM 2677 C C . ARG A 1 343 ? -5.633 20.469 1.625 1 94.81 343 ARG A C 1
ATOM 2679 O O . ARG A 1 343 ? -5.875 21.672 1.722 1 94.81 343 ARG A O 1
ATOM 2686 N N . GLU A 1 344 ? -5.207 19.766 2.584 1 94.44 344 GLU A N 1
ATOM 2687 C CA . GLU A 1 344 ? -5.316 20.219 3.967 1 94.44 344 GLU A CA 1
ATOM 2688 C C . GLU A 1 344 ? -4.004 20.828 4.453 1 94.44 344 GLU A C 1
ATOM 2690 O O . GLU A 1 344 ? -3.998 21.672 5.352 1 94.44 344 GLU A O 1
ATOM 2695 N N . GLU A 1 345 ? -2.9 20.391 3.871 1 96.38 345 GLU A N 1
ATOM 2696 C CA . GLU A 1 345 ? -1.601 20.906 4.293 1 96.38 345 GLU A CA 1
ATOM 2697 C C . GLU A 1 345 ? -1.303 22.25 3.652 1 96.38 345 GLU A C 1
ATOM 2699 O O . GLU A 1 345 ? -0.321 22.406 2.92 1 96.38 345 GLU A O 1
ATOM 2704 N N . ARG A 1 346 ? -2.172 23.234 4.031 1 96 346 ARG A N 1
ATOM 2705 C CA . ARG A 1 346 ? -2.061 24.578 3.492 1 96 346 ARG A CA 1
ATOM 2706 C C . ARG A 1 346 ? -1.352 25.5 4.473 1 96 346 ARG A C 1
ATOM 2708 O O . ARG A 1 346 ? -1.94 26.469 4.957 1 96 346 ARG A O 1
ATOM 2715 N N . HIS A 1 347 ? -0.104 25.328 4.633 1 97.69 347 HIS A N 1
ATOM 2716 C CA . HIS A 1 347 ? 0.697 26.125 5.566 1 97.69 347 HIS A CA 1
ATOM 2717 C C . HIS A 1 347 ? 0.904 27.547 5.051 1 97.69 347 HIS A C 1
ATOM 2719 O O . HIS A 1 347 ? 1.03 27.766 3.844 1 97.69 347 HIS A O 1
ATOM 2725 N N . GLU A 1 348 ? 0.903 28.469 5.957 1 97 348 GLU A N 1
ATOM 2726 C CA . GLU A 1 348 ? 1.26 29.859 5.68 1 97 348 GLU A CA 1
ATOM 2727 C C . GLU A 1 348 ? 2.303 30.359 6.672 1 97 348 GLU A C 1
ATOM 2729 O O . GLU A 1 348 ? 2.354 29.906 7.816 1 97 348 GLU A O 1
ATOM 2734 N N . ARG A 1 349 ? 3.102 31.25 6.18 1 96.38 349 ARG A N 1
ATOM 2735 C CA . ARG A 1 349 ? 4.125 31.828 7.043 1 96.38 349 ARG A CA 1
ATOM 2736 C C . ARG A 1 349 ? 3.498 32.75 8.086 1 96.38 349 ARG A C 1
ATOM 2738 O O . ARG A 1 349 ? 2.35 33.156 7.941 1 96.38 349 ARG A O 1
ATOM 2745 N N . TYR A 1 350 ? 4.309 33.062 9.07 1 96.69 350 TYR A N 1
ATOM 2746 C CA . TYR A 1 350 ? 3.863 33.906 10.172 1 96.69 350 TYR A CA 1
ATOM 2747 C C . TYR A 1 350 ? 3.283 35.219 9.656 1 96.69 350 TYR A C 1
ATOM 2749 O O . TYR A 1 350 ? 2.283 35.688 10.18 1 96.69 350 TYR A O 1
ATOM 2757 N N . ALA A 1 351 ? 3.895 35.781 8.633 1 94.31 351 ALA A N 1
ATOM 2758 C CA . ALA A 1 351 ? 3.438 37.062 8.094 1 94.31 351 ALA A CA 1
ATOM 2759 C C . ALA A 1 351 ? 1.975 36.969 7.668 1 94.31 351 ALA A C 1
ATOM 2761 O O . ALA A 1 351 ? 1.221 37.938 7.84 1 94.31 351 ALA A O 1
ATOM 2762 N N . TRP A 1 352 ? 1.572 35.875 7.137 1 94.88 352 TRP A N 1
ATOM 2763 C CA . TRP A 1 352 ? 0.188 35.688 6.719 1 94.88 352 TRP A CA 1
ATOM 2764 C C . TRP A 1 352 ? -0.729 35.531 7.93 1 94.88 352 TRP A C 1
ATOM 2766 O O . TRP A 1 352 ? -1.848 36.062 7.938 1 94.88 352 TRP A O 1
ATOM 2776 N N . TRP A 1 353 ? -0.292 34.812 8.906 1 96.31 353 TRP A N 1
ATOM 2777 C CA . TRP A 1 353 ? -1.069 34.656 10.125 1 96.31 353 TRP A CA 1
ATOM 2778 C C . TRP A 1 353 ? -1.266 35.969 10.844 1 96.31 353 TRP A C 1
ATOM 2780 O O . TRP A 1 353 ? -2.328 36.219 11.414 1 96.31 353 TRP A O 1
ATOM 2790 N N . MET A 1 354 ? -0.232 36.812 10.789 1 95.12 354 MET A N 1
ATOM 2791 C CA . MET A 1 354 ? -0.328 38.156 11.383 1 95.12 354 MET A CA 1
ATOM 2792 C C . MET A 1 354 ? -1.475 38.938 10.758 1 95.12 354 MET A C 1
ATOM 2794 O O . MET A 1 354 ? -2.23 39.594 11.469 1 95.12 354 MET A O 1
ATOM 2798 N N . VAL A 1 355 ? -1.564 38.812 9.492 1 93.69 355 VAL A N 1
ATOM 2799 C CA . VAL A 1 355 ? -2.627 39.531 8.789 1 93.69 355 VAL A CA 1
ATOM 2800 C C . VAL A 1 355 ? -3.984 38.938 9.188 1 93.69 355 VAL A C 1
ATOM 2802 O O . VAL A 1 355 ? -4.914 39.688 9.492 1 93.69 355 VAL A O 1
ATOM 2805 N N . ARG A 1 356 ? -4.117 37.656 9.219 1 95.06 356 ARG A N 1
ATOM 2806 C CA . ARG A 1 356 ? -5.383 37 9.523 1 95.06 356 ARG A CA 1
ATOM 2807 C C . ARG A 1 356 ? -5.855 37.344 10.93 1 95.06 356 ARG A C 1
ATOM 2809 O O . ARG A 1 356 ? -7.031 37.656 11.141 1 95.06 356 ARG A O 1
ATOM 2816 N N . PHE A 1 357 ? -4.969 37.281 11.891 1 96.88 357 PHE A N 1
ATOM 2817 C CA . PHE A 1 357 ? -5.312 37.594 13.273 1 96.88 357 PHE A CA 1
ATOM 2818 C C . PHE A 1 357 ? -5.652 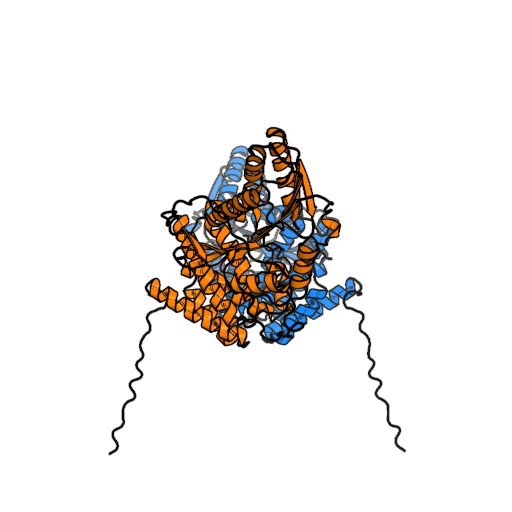39.062 13.445 1 96.88 357 PHE A C 1
ATOM 2820 O O . PHE A 1 357 ? -6.633 39.406 14.109 1 96.88 357 PHE A O 1
ATOM 2827 N N . SER A 1 358 ? -4.898 39.906 12.805 1 94.25 358 SER A N 1
ATOM 2828 C CA . SER A 1 358 ? -5.121 41.344 12.93 1 94.25 358 SER A CA 1
ATOM 2829 C C . SER A 1 358 ? -6.453 41.75 12.32 1 94.25 358 SER A C 1
ATOM 2831 O O . SER A 1 358 ? -7.137 42.625 12.836 1 94.25 358 SER A O 1
ATOM 2833 N N . GLU A 1 359 ? -6.785 41.125 11.281 1 92.44 359 GLU A N 1
ATOM 2834 C CA . GLU A 1 359 ? -8.016 41.469 10.562 1 92.44 359 GLU A CA 1
ATOM 2835 C C . GLU A 1 359 ? -9.242 41.219 11.438 1 92.44 359 GLU A C 1
ATOM 2837 O O . GLU A 1 359 ? -10.273 41.875 11.266 1 92.44 359 GLU A O 1
ATOM 2842 N N . VAL A 1 360 ? -9.141 40.312 12.305 1 95.44 360 VAL A N 1
ATOM 2843 C CA . VAL A 1 360 ? -10.297 40 13.133 1 95.44 360 VAL A CA 1
ATOM 2844 C C . VAL A 1 360 ? -10.164 40.688 14.484 1 95.44 360 VAL A C 1
ATOM 2846 O O . VAL A 1 360 ? -11 40.5 15.375 1 95.44 360 VAL A O 1
ATOM 2849 N N . GLY A 1 361 ? -9.102 41.406 14.703 1 96.19 361 GLY A N 1
ATOM 2850 C CA . GLY A 1 361 ? -9.016 42.281 15.867 1 96.19 361 GLY A CA 1
ATOM 2851 C C . GLY A 1 361 ? -8.047 41.781 16.922 1 96.19 361 GLY A C 1
ATOM 2852 O O . GLY A 1 361 ? -7.977 42.312 18.016 1 96.19 361 GLY A O 1
ATOM 2853 N N . PHE A 1 362 ? -7.293 40.812 16.625 1 97.81 362 PHE A N 1
ATOM 2854 C CA . PHE A 1 362 ? -6.273 40.344 17.562 1 97.81 362 PHE A CA 1
ATOM 2855 C C . PHE A 1 362 ? -5.016 41.188 17.453 1 97.81 362 PHE A C 1
ATOM 2857 O O . PHE A 1 362 ? -4.746 41.781 16.406 1 97.81 362 PHE A O 1
ATOM 2864 N N . LYS A 1 363 ? -4.297 41.25 18.516 1 97.25 363 LYS A N 1
ATOM 2865 C CA . LYS A 1 363 ? -2.99 41.906 18.562 1 97.25 363 LYS A CA 1
ATOM 2866 C C . LYS A 1 363 ? -1.922 40.969 19.094 1 97.25 363 LYS A C 1
ATOM 2868 O O . LYS A 1 363 ? -2.18 40.188 20 1 97.25 363 LYS A O 1
ATOM 2873 N N . PRO A 1 364 ? -0.792 41.062 18.453 1 96.81 364 PRO A N 1
ATOM 2874 C CA . PRO A 1 364 ? 0.277 40.188 18.953 1 96.81 364 PRO A CA 1
ATOM 2875 C C . PRO A 1 364 ? 0.761 40.594 20.344 1 96.81 364 PRO A C 1
ATOM 2877 O O . PRO A 1 364 ? 0.764 41.75 20.703 1 96.81 364 PRO A O 1
ATOM 2880 N N . VAL A 1 365 ? 1.1 39.656 21.109 1 95.5 365 VAL A N 1
ATOM 2881 C CA . VAL A 1 365 ? 1.656 39.875 22.438 1 95.5 365 VAL A CA 1
ATOM 2882 C C . VAL A 1 365 ? 2.992 39.156 22.578 1 95.5 365 VAL A C 1
ATOM 2884 O O . VAL A 1 365 ? 3.316 38.281 21.781 1 95.5 365 VAL A O 1
ATOM 2887 N N . ARG A 1 366 ? 3.691 39.562 23.562 1 92.38 366 ARG A N 1
ATOM 2888 C CA . ARG A 1 366 ? 5.039 39.031 23.797 1 92.38 366 ARG A CA 1
ATOM 2889 C C . ARG A 1 366 ? 5 37.562 24.219 1 92.38 366 ARG A C 1
ATOM 2891 O O . ARG A 1 366 ? 4.117 37.156 24.969 1 92.38 366 ARG A O 1
ATOM 2898 N N . LEU A 1 367 ? 5.984 36.875 23.672 1 95.75 367 LEU A N 1
ATOM 2899 C CA . LEU A 1 367 ? 6.215 35.469 24.078 1 95.75 367 LEU A CA 1
ATOM 2900 C C . LEU A 1 367 ? 7.289 35.406 25.156 1 95.75 367 LEU A C 1
ATOM 2902 O O . LEU A 1 367 ? 8.133 36.281 25.266 1 95.75 367 LEU A O 1
ATOM 2906 N N . TRP A 1 368 ? 7.121 34.406 25.969 1 91.56 368 TRP A N 1
ATOM 2907 C CA . TRP A 1 368 ? 8.094 34.188 27.031 1 91.56 368 TRP A CA 1
ATOM 2908 C C . TRP A 1 368 ? 8.836 32.875 26.844 1 91.56 368 TRP A C 1
ATOM 2910 O O . TRP A 1 368 ? 8.234 31.859 26.484 1 91.56 368 TRP A O 1
ATOM 2920 N N . LEU A 1 369 ? 10.094 33 26.875 1 87.06 369 LEU A N 1
ATOM 2921 C CA . LEU A 1 369 ? 10.961 31.828 26.781 1 87.06 369 LEU A CA 1
ATOM 2922 C C . LEU A 1 369 ? 12.086 31.906 27.812 1 87.06 369 LEU A C 1
ATOM 2924 O O . LEU A 1 369 ? 12.719 32.938 27.984 1 87.06 369 LEU A O 1
ATOM 2928 N N . ASP A 1 370 ? 12.117 30.797 28.594 1 77.81 370 ASP A N 1
ATOM 2929 C CA . ASP A 1 370 ? 13.25 30.766 29.516 1 77.81 370 ASP A CA 1
ATOM 2930 C C . ASP A 1 370 ? 14.57 30.625 28.766 1 77.81 370 ASP A C 1
ATOM 2932 O O . ASP A 1 370 ? 14.594 30.156 27.625 1 77.81 370 ASP A O 1
ATOM 2936 N N . SER A 1 371 ? 15.539 31.203 29.188 1 66.06 371 SER A N 1
ATOM 2937 C CA . SER A 1 371 ? 16.844 31.172 28.547 1 66.06 371 SER A CA 1
ATOM 2938 C C . SER A 1 371 ? 17.156 29.781 27.984 1 66.06 371 SER A C 1
ATOM 2940 O O . SER A 1 371 ? 17.047 28.797 28.703 1 66.06 371 SER A O 1
ATOM 2942 N N . MET A 1 372 ? 16.953 29.672 26.672 1 61.59 372 MET A N 1
ATOM 2943 C CA . MET A 1 372 ? 17.25 28.359 26.094 1 61.59 372 MET A CA 1
ATOM 2944 C C . MET A 1 372 ? 18.719 28.266 25.688 1 61.59 372 MET A C 1
ATOM 2946 O O . MET A 1 372 ? 19.281 29.219 25.172 1 61.59 372 MET A O 1
ATOM 2950 N N . GLU A 1 373 ? 19.375 27.156 26.141 1 54.56 373 GLU A N 1
ATOM 2951 C CA . GLU A 1 373 ? 20.734 26.844 25.703 1 54.56 373 GLU A CA 1
ATOM 2952 C C . GLU A 1 373 ? 20.781 26.594 24.203 1 54.56 373 GLU A C 1
ATOM 2954 O O . GLU A 1 373 ? 19.875 25.969 23.641 1 54.56 373 GLU A O 1
ATOM 2959 N N . ASP A 1 374 ? 21.453 27.531 23.547 1 55.69 374 ASP A N 1
ATOM 2960 C CA . ASP A 1 374 ? 21.781 27.281 22.156 1 55.69 374 ASP A CA 1
ATOM 2961 C C . ASP A 1 374 ? 22.156 25.828 21.922 1 55.69 374 ASP A C 1
ATOM 2963 O O . ASP A 1 374 ? 23.031 25.297 22.594 1 55.69 374 ASP A O 1
ATOM 2967 N N . SER A 1 375 ? 21.172 25.078 21.562 1 59.47 375 SER A N 1
ATOM 2968 C CA . SER A 1 375 ? 21.516 23.672 21.328 1 59.47 375 SER A CA 1
ATOM 2969 C C . SER A 1 375 ? 22.531 23.547 20.188 1 59.47 375 SER A C 1
ATOM 2971 O O . SER A 1 375 ? 22.469 24.281 19.203 1 59.47 375 SER A O 1
ATOM 2973 N N . LYS A 1 376 ? 23.797 23.094 20.422 1 58.81 376 LYS A N 1
ATOM 2974 C CA . LYS A 1 376 ? 24.984 22.875 19.594 1 58.81 376 LYS A CA 1
ATOM 2975 C C . LYS A 1 376 ? 24.656 22.047 18.359 1 58.81 376 LYS A C 1
ATOM 2977 O O . LYS A 1 376 ? 25.469 21.922 17.453 1 58.81 376 LYS A O 1
ATOM 2982 N N . LYS A 1 377 ? 23.484 21.688 18.094 1 76.75 377 LYS A N 1
ATOM 2983 C CA . LYS A 1 377 ? 23.406 20.688 17.016 1 76.75 377 LYS A CA 1
ATOM 2984 C C . LYS A 1 377 ? 22.609 21.234 15.828 1 76.75 377 LYS A C 1
ATOM 2986 O O . LYS A 1 377 ? 22.141 20.469 14.984 1 76.75 377 LYS A O 1
ATOM 2991 N N . GLY A 1 378 ? 22.516 22.656 15.656 1 88.5 378 GLY A N 1
ATOM 2992 C CA . GLY A 1 378 ? 21.844 23.266 14.508 1 88.5 378 GLY A CA 1
ATOM 2993 C C . GLY A 1 378 ? 20.438 23.719 14.82 1 88.5 378 GLY A C 1
ATOM 2994 O O . GLY A 1 378 ? 19.812 24.391 14 1 88.5 378 GLY A O 1
ATOM 2995 N N . TYR A 1 379 ? 20.047 23.406 15.984 1 91.88 379 TYR A N 1
ATOM 2996 C CA . TYR A 1 379 ? 18.719 23.812 16.406 1 91.88 379 TYR A CA 1
ATOM 2997 C C . TYR A 1 379 ? 18.766 25.141 17.156 1 91.88 379 TYR A C 1
ATOM 2999 O O . TYR A 1 379 ? 19.516 25.297 18.125 1 91.88 379 TYR A O 1
ATOM 3007 N N . LYS A 1 380 ? 18.016 26.109 16.594 1 90.56 380 LYS A N 1
ATOM 3008 C CA . LYS A 1 380 ? 18.062 27.438 17.172 1 90.56 380 LYS A CA 1
ATOM 3009 C C . LYS A 1 380 ? 16.656 28.047 17.266 1 90.56 380 LYS A C 1
ATOM 3011 O O . LYS A 1 380 ? 15.758 27.641 16.531 1 90.56 380 LYS A O 1
ATOM 3016 N N . ILE A 1 381 ? 16.5 28.906 18.25 1 93.44 381 ILE A N 1
ATOM 3017 C CA . ILE A 1 381 ? 15.312 29.75 18.328 1 93.44 381 ILE A CA 1
ATOM 3018 C C . ILE A 1 381 ? 15.703 31.203 18.094 1 93.44 381 ILE A C 1
ATOM 3020 O O . ILE A 1 381 ? 16.625 31.719 18.719 1 93.44 381 ILE A O 1
ATOM 3024 N N . ILE A 1 382 ? 15.047 31.766 17.172 1 91.31 382 ILE A N 1
ATOM 3025 C CA . ILE A 1 382 ? 15.344 33.156 16.844 1 91.31 382 ILE A CA 1
ATOM 3026 C C . ILE A 1 382 ? 14.094 34 17.031 1 91.31 382 ILE A C 1
ATOM 3028 O O . ILE A 1 382 ? 12.992 33.594 16.656 1 91.31 382 ILE A O 1
ATOM 3032 N N . SER A 1 383 ? 14.297 35.156 17.609 1 91.25 383 SER A N 1
ATOM 3033 C CA . SER A 1 383 ? 13.188 36.125 17.75 1 91.25 383 SER A CA 1
ATOM 3034 C C . SER A 1 383 ? 13 36.938 16.469 1 91.25 383 SER A C 1
ATOM 3036 O O . SER A 1 383 ? 13.977 37.438 15.898 1 91.25 383 SER A O 1
ATOM 3038 N N . GLN A 1 384 ? 11.875 36.969 15.984 1 87.31 384 GLN A N 1
ATOM 3039 C CA . GLN A 1 384 ? 11.5 37.75 14.82 1 87.31 384 GLN A CA 1
ATOM 3040 C C . GLN A 1 384 ? 10.234 38.562 15.094 1 87.31 384 GLN A C 1
ATOM 3042 O O . GLN A 1 384 ? 9.125 38.031 14.992 1 87.31 384 GLN A O 1
ATOM 3047 N N . ARG A 1 385 ? 10.336 39.844 15.312 1 82.81 385 ARG A N 1
ATOM 3048 C CA . ARG A 1 385 ? 9.188 40.688 15.633 1 82.81 385 ARG A CA 1
ATOM 3049 C C . ARG A 1 385 ? 8.469 40.188 16.875 1 82.81 385 ARG A C 1
ATOM 3051 O O . ARG A 1 385 ? 9.078 40.031 17.938 1 82.81 385 ARG A O 1
ATOM 3058 N N . THR A 1 386 ? 7.23 39.812 16.625 1 89.31 386 THR A N 1
ATOM 3059 C CA . THR A 1 386 ? 6.418 39.406 17.75 1 89.31 386 THR A CA 1
ATOM 3060 C C . THR A 1 386 ? 6.277 37.875 17.797 1 89.31 386 THR A C 1
ATOM 3062 O O . THR A 1 386 ? 5.402 37.344 18.5 1 89.31 386 THR A O 1
ATOM 3065 N N . SER A 1 387 ? 7.215 37.25 17.016 1 94.81 387 SER A N 1
ATOM 3066 C CA . SER A 1 387 ? 7.16 35.781 17 1 94.81 387 SER A CA 1
ATOM 3067 C C . SER A 1 387 ? 8.508 35.188 17.359 1 94.81 387 SER A C 1
ATOM 3069 O O . SER A 1 387 ? 9.523 35.875 17.391 1 94.81 387 SER A O 1
ATOM 3071 N N . LEU A 1 388 ? 8.5 33.969 17.797 1 96.12 388 LEU A N 1
ATOM 3072 C CA . LEU A 1 388 ? 9.703 33.156 17.953 1 96.12 388 LEU A CA 1
ATOM 3073 C C . LEU A 1 388 ? 9.773 32.094 16.859 1 96.12 388 LEU A C 1
ATOM 3075 O O . LEU A 1 388 ? 8.812 31.359 16.641 1 96.12 388 LEU A O 1
ATOM 3079 N N . MET A 1 389 ? 10.938 32.062 16.156 1 96.38 389 MET A N 1
ATOM 3080 C CA . MET A 1 389 ? 11.148 31.125 15.078 1 96.38 389 MET A CA 1
ATOM 3081 C C . MET A 1 389 ? 12.016 29.953 15.547 1 96.38 389 MET A C 1
ATOM 3083 O O . MET A 1 389 ? 13.109 30.172 16.078 1 96.38 389 MET A O 1
ATOM 3087 N N . ILE A 1 390 ? 11.453 28.797 15.406 1 95.56 390 ILE A N 1
ATOM 3088 C CA . ILE A 1 390 ? 12.258 27.594 15.648 1 95.56 390 ILE A CA 1
ATOM 3089 C C . ILE A 1 390 ? 12.953 27.172 14.352 1 95.56 390 ILE A C 1
ATOM 3091 O O . ILE A 1 390 ? 12.297 26.891 13.352 1 95.56 390 ILE A O 1
ATOM 3095 N N . CYS A 1 391 ? 14.305 27.094 14.43 1 95.62 391 CYS A N 1
ATOM 3096 C CA . CYS A 1 391 ? 15.062 27.016 13.18 1 95.62 391 CYS A CA 1
ATOM 3097 C C . CYS A 1 391 ? 15.969 25.797 13.156 1 95.62 391 CYS A C 1
ATOM 3099 O O . CYS A 1 391 ? 16.359 25.297 14.211 1 95.62 391 CYS A O 1
ATOM 3101 N N . TRP A 1 392 ? 16.125 25.203 12 1 95.56 392 TRP A N 1
ATOM 3102 C CA . TRP A 1 392 ? 17.281 24.359 11.68 1 95.56 392 TRP A CA 1
ATOM 3103 C C . TRP A 1 392 ? 18.375 25.188 11.016 1 95.56 392 TRP A C 1
ATOM 3105 O O . TRP A 1 392 ? 18.219 25.656 9.883 1 95.56 392 TRP A O 1
ATOM 3115 N N . ASN A 1 393 ? 19.438 25.344 11.75 1 92.31 393 ASN A N 1
ATOM 3116 C CA . ASN A 1 393 ? 20.453 26.328 11.375 1 92.31 393 ASN A CA 1
ATOM 3117 C C . ASN A 1 393 ? 19.859 27.719 11.219 1 92.31 393 ASN A C 1
ATOM 3119 O O . ASN A 1 393 ? 19.312 28.281 12.172 1 92.31 393 ASN A O 1
ATOM 3123 N N . GLU A 1 394 ? 19.828 28.25 10.047 1 90.44 394 GLU A N 1
ATOM 3124 C CA . GLU A 1 394 ? 19.312 29.594 9.867 1 90.44 394 GLU A CA 1
ATOM 3125 C C . GLU A 1 394 ? 17.922 29.578 9.219 1 90.44 394 GLU A C 1
ATOM 3127 O O . GLU A 1 394 ? 17.312 30.625 9.039 1 90.44 394 GLU A O 1
ATOM 3132 N N . ARG A 1 395 ? 17.453 28.453 9.039 1 94.62 395 ARG A N 1
ATOM 3133 C CA . ARG A 1 395 ? 16.172 28.359 8.344 1 94.62 395 ARG A CA 1
ATOM 3134 C C . ARG A 1 395 ? 15.031 28.156 9.328 1 94.62 395 ARG A C 1
ATOM 3136 O O . ARG A 1 395 ? 14.961 27.125 10.008 1 94.62 395 ARG A O 1
ATOM 3143 N N . PRO A 1 396 ? 14.117 29.109 9.383 1 96.56 396 PRO A N 1
ATOM 3144 C CA . PRO A 1 396 ? 12.953 28.906 10.25 1 96.56 396 PRO A CA 1
ATOM 3145 C C . PRO A 1 396 ? 12.047 27.781 9.758 1 96.56 396 PRO A C 1
ATOM 3147 O O . PRO A 1 396 ? 11.703 27.719 8.578 1 96.56 396 PRO A O 1
ATOM 3150 N N . LEU A 1 397 ? 11.703 26.906 10.656 1 97.75 397 LEU A N 1
ATOM 3151 C CA . LEU A 1 397 ? 10.836 25.781 10.32 1 97.75 397 LEU A CA 1
ATOM 3152 C C . LEU A 1 397 ? 9.461 25.953 10.961 1 97.75 397 LEU A C 1
ATOM 3154 O O . LEU A 1 397 ? 8.445 25.547 10.375 1 97.75 397 LEU A O 1
ATOM 3158 N N . TYR A 1 398 ? 9.453 26.484 12.141 1 97.94 398 TYR A N 1
ATOM 3159 C CA . TYR A 1 398 ? 8.195 26.719 12.844 1 97.94 398 TYR A CA 1
ATOM 3160 C C . TYR A 1 398 ? 8.156 28.125 13.438 1 97.94 398 TYR A C 1
ATOM 3162 O O . TYR A 1 398 ? 9.188 28.656 13.836 1 97.94 398 TYR A O 1
ATOM 3170 N N . ALA A 1 399 ? 7.008 28.656 13.461 1 98.25 399 ALA A N 1
ATOM 3171 C CA . ALA A 1 399 ? 6.785 29.969 14.094 1 98.25 399 ALA A CA 1
ATOM 3172 C C . ALA A 1 399 ? 5.836 29.844 15.281 1 98.25 399 ALA A C 1
ATOM 3174 O O . ALA A 1 399 ? 4.781 29.203 15.18 1 98.25 399 ALA A O 1
ATOM 3175 N N . VAL A 1 400 ? 6.238 30.375 16.375 1 98.12 400 VAL A N 1
ATOM 3176 C CA . VAL A 1 400 ? 5.398 30.453 17.562 1 98.12 400 VAL A CA 1
ATOM 3177 C C . VAL A 1 400 ? 4.934 31.906 17.766 1 98.12 400 VAL A C 1
ATOM 3179 O O . VAL A 1 400 ? 5.742 32.844 17.703 1 98.12 400 VAL A O 1
ATOM 3182 N N . SER A 1 401 ? 3.684 32.125 17.938 1 98.31 401 SER A N 1
ATOM 3183 C CA . SER A 1 401 ? 3.145 33.438 18.125 1 98.31 401 SER A CA 1
ATOM 3184 C C . SER A 1 401 ? 2.039 33.469 19.188 1 98.31 401 SER A C 1
ATOM 3186 O O . SER A 1 401 ? 1.471 32.406 19.5 1 98.31 401 SER A O 1
ATOM 3188 N N . ALA A 1 402 ? 1.811 34.531 19.766 1 98.38 402 ALA A N 1
ATOM 3189 C CA . ALA A 1 402 ? 0.783 34.75 20.781 1 98.38 402 ALA A CA 1
ATOM 3190 C C . ALA A 1 402 ? -0.065 35.969 20.469 1 98.38 402 ALA A C 1
ATOM 3192 O O . ALA A 1 402 ? 0.451 36.969 19.984 1 98.38 402 ALA A O 1
ATOM 3193 N N . TRP A 1 403 ? -1.356 35.906 20.781 1 98.38 403 TRP A N 1
ATOM 3194 C CA . TRP A 1 403 ? -2.305 36.938 20.391 1 98.38 403 TRP A CA 1
ATOM 3195 C C . TRP A 1 403 ? -3.295 37.219 21.516 1 98.38 403 TRP A C 1
ATOM 3197 O O . TRP A 1 403 ? -3.605 36.312 22.312 1 98.38 403 TRP A O 1
ATOM 3207 N N . THR A 1 404 ? -3.742 38.406 21.562 1 97.69 404 THR A N 1
ATOM 3208 C CA . THR A 1 404 ? -4.781 38.781 22.516 1 97.69 404 THR A CA 1
ATOM 3209 C C . THR A 1 404 ? -5.781 39.719 21.859 1 97.69 404 THR A C 1
ATOM 3211 O O . THR A 1 404 ? -5.625 40.094 20.688 1 97.69 404 THR A O 1
ATOM 3214 N N . CYS A 1 405 ? -6.902 40.031 22.562 1 94.25 405 CYS A N 1
ATOM 3215 C CA . CYS A 1 405 ? -7.957 40.906 22.047 1 94.25 405 CYS A CA 1
ATOM 3216 C C . CYS A 1 405 ? -7.625 42.375 22.281 1 94.25 405 CYS A C 1
ATOM 3218 O O . CYS A 1 405 ? -6.879 42.688 23.203 1 94.25 405 CYS A O 1
ATOM 3220 N N . MET B 1 1 ? -46.219 20.562 -49.281 1 21.84 1 MET B N 1
ATOM 3221 C CA . MET B 1 1 ? -46.594 20.438 -47.875 1 21.84 1 MET B CA 1
ATOM 3222 C C . MET B 1 1 ? -46 19.203 -47.25 1 21.84 1 MET B C 1
ATOM 3224 O O . MET B 1 1 ? -46.531 18.109 -47.344 1 21.84 1 MET B O 1
ATOM 3228 N N . TYR B 1 2 ? -44.656 19 -47.281 1 27.81 2 TYR B N 1
ATOM 3229 C CA . TYR B 1 2 ? -43.875 17.812 -46.938 1 27.81 2 TYR B CA 1
ATOM 3230 C C . TYR B 1 2 ? -43.938 17.562 -45.438 1 27.81 2 TYR B C 1
ATOM 3232 O O . TYR B 1 2 ? -43.781 18.5 -44.625 1 27.81 2 TYR B O 1
ATOM 3240 N N . PRO B 1 3 ? -44.625 16.453 -44.938 1 28.94 3 PRO B N 1
ATOM 3241 C CA . PRO B 1 3 ? -44.875 16.234 -43.5 1 28.94 3 PRO B CA 1
ATOM 3242 C C . PRO B 1 3 ? -43.562 16.156 -42.688 1 28.94 3 PRO B C 1
ATOM 3244 O O . PRO B 1 3 ? -42.562 15.664 -43.188 1 28.94 3 PRO B O 1
ATOM 3247 N N . SER B 1 4 ? -43.281 17.156 -41.75 1 29.11 4 SER B N 1
ATOM 3248 C CA . SER B 1 4 ? -42.156 17.344 -40.844 1 29.11 4 SER B CA 1
ATOM 3249 C C . SER B 1 4 ? -42.062 16.203 -39.844 1 29.11 4 SER B C 1
ATOM 3251 O O . SER B 1 4 ? -42.969 16.016 -39 1 29.11 4 SER B O 1
ATOM 3253 N N . SER B 1 5 ? -41.625 14.977 -40.188 1 28.5 5 SER B N 1
ATOM 3254 C CA . SER B 1 5 ? -41.469 13.836 -39.281 1 28.5 5 SER B CA 1
ATOM 3255 C C . SER B 1 5 ? -40.656 14.188 -38.062 1 28.5 5 SER B C 1
ATOM 3257 O O . SER B 1 5 ? -39.5 14.617 -38.188 1 28.5 5 SER B O 1
ATOM 3259 N N . SER B 1 6 ? -41.25 14.562 -36.875 1 27.19 6 SER B N 1
ATOM 3260 C CA . SER B 1 6 ? -40.719 14.867 -35.562 1 27.19 6 SER B CA 1
ATOM 3261 C C . SER B 1 6 ? -39.969 13.68 -35 1 27.19 6 SER B C 1
ATOM 3263 O O . SER B 1 6 ? -40.5 12.586 -34.875 1 27.19 6 SER B O 1
ATOM 3265 N N . SER B 1 7 ? -38.625 13.531 -35.156 1 26.64 7 SER B N 1
ATOM 3266 C CA . SER B 1 7 ? -37.688 12.57 -34.594 1 26.64 7 SER B CA 1
ATOM 3267 C C . SER B 1 7 ? -37.719 12.602 -33.062 1 26.64 7 SER B C 1
ATOM 3269 O O . SER B 1 7 ? -37.375 13.602 -32.438 1 26.64 7 SER B O 1
ATOM 3271 N N . SER B 1 8 ? -38.656 11.945 -32.344 1 29.36 8 SER B N 1
ATOM 3272 C CA . SER B 1 8 ? -38.781 11.805 -30.906 1 29.36 8 SER B CA 1
ATOM 3273 C C . SER B 1 8 ? -37.5 11.25 -30.297 1 29.36 8 SER B C 1
ATOM 3275 O O . SER B 1 8 ? -37 10.195 -30.719 1 29.36 8 SER B O 1
ATOM 3277 N N . PHE B 1 9 ? -36.562 12.078 -29.75 1 29.3 9 PHE B N 1
ATOM 3278 C CA . PHE B 1 9 ? -35.438 11.797 -28.891 1 29.3 9 PHE B CA 1
ATOM 3279 C C . PHE B 1 9 ? -35.844 10.883 -27.734 1 29.3 9 PHE B C 1
ATOM 3281 O O . PHE B 1 9 ? -36.594 11.289 -26.859 1 29.3 9 PHE B O 1
ATOM 3288 N N . LEU B 1 10 ? -36.125 9.555 -27.953 1 28.94 10 LEU B N 1
ATOM 3289 C CA . LEU B 1 10 ? -36.344 8.617 -26.859 1 28.94 10 LEU B CA 1
ATOM 3290 C C . LEU B 1 10 ? -35.281 8.781 -25.781 1 28.94 10 LEU B C 1
ATOM 3292 O O . LEU B 1 10 ? -34.094 8.539 -26.031 1 28.94 10 LEU B O 1
ATOM 3296 N N . SER B 1 11 ? -35.281 9.773 -24.922 1 33.09 11 SER B N 1
ATOM 3297 C CA . SER B 1 11 ? -34.594 9.992 -23.641 1 33.09 11 SER B CA 1
ATOM 3298 C C . SER B 1 11 ? -34.656 8.758 -22.766 1 33.09 11 SER B C 1
ATOM 3300 O O . SER B 1 11 ? -35.656 8.547 -22.047 1 33.09 11 SER B O 1
ATOM 3302 N N . SER B 1 12 ? -34.656 7.504 -23.234 1 36.22 12 SER B N 1
ATOM 3303 C CA . SER B 1 12 ? -34.719 6.375 -22.312 1 36.22 12 SER B CA 1
ATOM 3304 C C . SER B 1 12 ? -33.812 6.586 -21.109 1 36.22 12 SER B C 1
ATOM 3306 O O . SER B 1 12 ? -32.594 6.75 -21.266 1 36.22 12 SER B O 1
ATOM 3308 N N . SER B 1 13 ? -34.188 7.219 -20.078 1 39.97 13 SER B N 1
ATOM 3309 C CA . SER B 1 13 ? -33.625 7.414 -18.75 1 39.97 13 SER B CA 1
ATOM 3310 C C . SER B 1 13 ? -33.062 6.113 -18.188 1 39.97 13 SER B C 1
ATOM 3312 O O . SER B 1 13 ? -33.812 5.234 -17.766 1 39.97 13 SER B O 1
ATOM 3314 N N . SER B 1 14 ? -32.125 5.449 -18.734 1 45.47 14 SER B N 1
ATOM 3315 C CA . SER B 1 14 ? -31.469 4.293 -18.125 1 45.47 14 SER B CA 1
ATOM 3316 C C . SER B 1 14 ? -31.328 4.469 -16.609 1 45.47 14 SER B C 1
ATOM 3318 O O . SER B 1 14 ? -30.984 5.555 -16.141 1 45.47 14 SER B O 1
ATOM 3320 N N . PRO B 1 15 ? -32.094 3.715 -15.82 1 53.47 15 PRO B N 1
ATOM 3321 C CA . PRO B 1 15 ? -32 3.811 -14.367 1 53.47 15 PRO B CA 1
ATOM 3322 C C . PRO B 1 15 ? -30.578 4.016 -13.867 1 53.47 15 PRO B C 1
ATOM 3324 O O . PRO B 1 15 ? -29.625 3.643 -14.555 1 53.47 15 PRO B O 1
ATOM 3327 N N . PRO B 1 16 ? -30.578 4.824 -12.727 1 63.81 16 PRO B N 1
ATOM 3328 C CA . PRO B 1 16 ? -29.266 5 -12.102 1 63.81 16 PRO B CA 1
ATOM 3329 C C . PRO B 1 16 ? -28.562 3.674 -11.805 1 63.81 16 PRO B C 1
ATOM 3331 O O . PRO B 1 16 ? -29.219 2.703 -11.406 1 63.81 16 PRO B O 1
ATOM 3334 N N . LEU B 1 17 ? -27.375 3.428 -12.383 1 67 17 LEU B N 1
ATOM 3335 C CA . LEU B 1 17 ? -26.547 2.229 -12.305 1 67 17 LEU B CA 1
ATOM 3336 C C . LEU B 1 17 ? -26.656 1.576 -10.93 1 67 17 LEU B C 1
ATOM 3338 O O . LEU B 1 17 ? -26.703 0.348 -10.828 1 67 17 LEU B O 1
ATOM 3342 N N . GLU B 1 18 ? -26.984 2.391 -9.867 1 67.06 18 GLU B N 1
ATOM 3343 C CA . GLU B 1 18 ? -27.016 1.892 -8.492 1 67.06 18 GLU B CA 1
ATOM 3344 C C . GLU B 1 18 ? -28.328 1.174 -8.195 1 67.06 18 GLU B C 1
ATOM 3346 O O . GLU B 1 18 ? -28.422 0.415 -7.227 1 67.06 18 GLU B O 1
ATOM 3351 N N . ALA B 1 19 ? -29.297 1.314 -9.039 1 69.75 19 ALA B N 1
ATOM 3352 C CA . ALA B 1 19 ? -30.641 0.766 -8.797 1 69.75 19 ALA B CA 1
ATOM 3353 C C . ALA B 1 19 ? -30.812 -0.573 -9.508 1 69.75 19 ALA B C 1
ATOM 3355 O O . ALA B 1 19 ? -31.859 -1.215 -9.375 1 69.75 19 ALA B O 1
ATOM 3356 N N . LEU B 1 20 ? -29.828 -1.132 -10.055 1 73 20 LEU B N 1
ATOM 3357 C CA . LEU B 1 20 ? -29.922 -2.361 -10.836 1 73 20 LEU B CA 1
ATOM 3358 C C . LEU B 1 20 ? -29.984 -3.58 -9.922 1 73 20 LEU B C 1
ATOM 3360 O O . LEU B 1 20 ? -29.359 -3.598 -8.859 1 73 20 LEU B O 1
ATOM 3364 N N . LYS B 1 21 ? -30.781 -4.562 -10.445 1 82.88 21 LYS B N 1
ATOM 3365 C CA . LYS B 1 21 ? -30.766 -5.855 -9.766 1 82.88 21 LYS B CA 1
ATOM 3366 C C . LYS B 1 21 ? -29.391 -6.504 -9.852 1 82.88 21 LYS B C 1
ATOM 3368 O O . LYS B 1 21 ? -28.641 -6.25 -10.789 1 82.88 21 LYS B O 1
ATOM 3373 N N . PRO B 1 22 ? -29.078 -7.301 -8.883 1 81.44 22 PRO B N 1
ATOM 3374 C CA . PRO B 1 22 ? -27.734 -7.875 -8.812 1 81.44 22 PRO B CA 1
ATOM 3375 C C . PRO B 1 22 ? -27.312 -8.555 -10.109 1 81.44 22 PRO B C 1
ATOM 3377 O O . PRO B 1 22 ? -26.172 -8.383 -10.555 1 81.44 22 PRO B O 1
ATOM 3380 N N . GLU B 1 23 ? -28.219 -9.273 -10.75 1 84.31 23 GLU B N 1
ATOM 3381 C CA . GLU B 1 23 ? -27.859 -9.961 -11.984 1 84.31 23 GLU B CA 1
ATOM 3382 C C . GLU B 1 23 ? -27.609 -8.969 -13.117 1 84.31 23 GLU B C 1
ATOM 3384 O O . GLU B 1 23 ? -26.656 -9.125 -13.891 1 84.31 23 GLU B O 1
ATOM 3389 N N . GLU B 1 24 ? -28.406 -8 -13.211 1 87.56 24 GLU B N 1
ATOM 3390 C CA . GLU B 1 24 ? -28.25 -6.973 -14.234 1 87.56 24 GLU B CA 1
ATOM 3391 C C . GLU B 1 24 ? -27 -6.145 -13.992 1 87.56 24 GLU B C 1
ATOM 3393 O O . GLU B 1 24 ? -26.281 -5.789 -14.938 1 87.56 24 GLU B O 1
ATOM 3398 N N . ARG B 1 25 ? -26.766 -5.883 -12.758 1 90.38 25 ARG B N 1
ATOM 3399 C CA . ARG B 1 25 ? -25.562 -5.148 -12.383 1 90.38 25 ARG B CA 1
ATOM 3400 C C . ARG B 1 25 ? -24.297 -5.922 -12.773 1 90.38 25 ARG B C 1
ATOM 3402 O O . ARG B 1 25 ? -23.344 -5.344 -13.305 1 90.38 25 ARG B O 1
ATOM 3409 N N . GLY B 1 26 ? -24.422 -7.195 -12.547 1 91.25 26 GLY B N 1
ATOM 3410 C CA . GLY B 1 26 ? -23.281 -8.039 -12.898 1 91.25 26 GLY B CA 1
ATOM 3411 C C . GLY B 1 26 ? -22.984 -8.047 -14.383 1 91.25 26 GLY B C 1
ATOM 3412 O O . GLY B 1 26 ? -21.828 -7.922 -14.789 1 91.25 26 GLY B O 1
ATOM 3413 N N . LEU B 1 27 ? -24 -8.195 -15.133 1 91.5 27 LEU B N 1
ATOM 3414 C CA . LEU B 1 27 ? -23.844 -8.203 -16.578 1 91.5 27 LEU B CA 1
ATOM 3415 C C . LEU B 1 27 ? -23.297 -6.863 -17.078 1 91.5 27 LEU B C 1
ATOM 3417 O O . LEU B 1 27 ? -22.438 -6.816 -17.953 1 91.5 27 LEU B O 1
ATOM 3421 N N . HIS B 1 28 ? -23.859 -5.855 -16.516 1 94.38 28 HIS B N 1
ATOM 3422 C CA . HIS B 1 28 ? -23.406 -4.52 -16.875 1 94.38 28 HIS B CA 1
ATOM 3423 C C . HIS B 1 28 ? -21.938 -4.32 -16.516 1 94.38 28 HIS B C 1
ATOM 3425 O O . HIS B 1 28 ? -21.172 -3.75 -17.297 1 94.38 28 HIS B O 1
ATOM 3431 N N . LEU B 1 29 ? -21.531 -4.766 -15.398 1 96.06 29 LEU B N 1
ATOM 3432 C CA . LEU B 1 29 ? -20.141 -4.68 -14.961 1 96.06 29 LEU B CA 1
ATOM 3433 C C . LEU B 1 29 ? -19.234 -5.426 -15.93 1 96.06 29 LEU B C 1
ATOM 3435 O O . LEU B 1 29 ? -18.172 -4.914 -16.297 1 96.06 29 LEU B O 1
ATOM 3439 N N . ILE B 1 30 ? -19.672 -6.562 -16.344 1 96 30 ILE B N 1
ATOM 3440 C CA . ILE B 1 30 ? -18.875 -7.367 -17.25 1 96 30 ILE B CA 1
ATOM 3441 C C . ILE B 1 30 ? -18.703 -6.633 -18.578 1 96 30 ILE B C 1
ATOM 3443 O O . ILE B 1 30 ? -17.609 -6.586 -19.141 1 96 30 ILE B O 1
ATOM 3447 N N . GLN B 1 31 ? -19.719 -6.066 -19.016 1 96.44 31 GLN B N 1
ATOM 3448 C CA . GLN B 1 31 ? -19.672 -5.324 -20.266 1 96.44 31 GLN B CA 1
ATOM 3449 C C . GLN B 1 31 ? -18.734 -4.133 -20.156 1 96.44 31 GLN B C 1
ATOM 3451 O O . GLN B 1 31 ? -17.938 -3.877 -21.078 1 96.44 31 GLN B O 1
ATOM 3456 N N . LEU B 1 32 ? -18.844 -3.406 -19.094 1 97.88 32 LEU B N 1
ATOM 3457 C CA . LEU B 1 32 ? -17.969 -2.262 -18.875 1 97.88 32 LEU B CA 1
ATOM 3458 C C . LEU B 1 32 ? -16.5 -2.701 -18.797 1 97.88 32 LEU B C 1
ATOM 3460 O O . LEU B 1 32 ? -15.625 -2.035 -19.328 1 97.88 32 LEU B O 1
ATOM 3464 N N . LEU B 1 33 ? -16.312 -3.785 -18.109 1 98.44 33 LEU B N 1
ATOM 3465 C CA . LEU B 1 33 ? -14.953 -4.309 -17.969 1 98.44 33 LEU B CA 1
ATOM 3466 C C . LEU B 1 33 ? -14.359 -4.676 -19.328 1 98.44 33 LEU B C 1
ATOM 3468 O O . LEU B 1 33 ? -13.227 -4.309 -19.625 1 98.44 33 LEU B O 1
ATOM 3472 N N . ILE B 1 34 ? -15.133 -5.383 -20.094 1 98.44 34 ILE B N 1
ATOM 3473 C CA . ILE B 1 34 ? -14.656 -5.801 -21.406 1 98.44 34 ILE B CA 1
ATOM 3474 C C . ILE B 1 34 ? -14.422 -4.574 -22.281 1 98.44 34 ILE B C 1
ATOM 3476 O O . ILE B 1 34 ? -13.414 -4.496 -22.984 1 98.44 34 ILE B O 1
ATOM 3480 N N . LYS B 1 35 ? -15.336 -3.662 -22.25 1 98.38 35 LYS B N 1
ATOM 3481 C CA . LYS B 1 35 ? -15.164 -2.406 -22.969 1 98.38 35 LYS B CA 1
ATOM 3482 C C . LYS B 1 35 ? -13.891 -1.69 -22.547 1 98.38 35 LYS B C 1
ATOM 3484 O O . LYS B 1 35 ? -13.133 -1.195 -23.375 1 98.38 35 LYS B O 1
ATOM 3489 N N . CYS B 1 36 ? -13.625 -1.595 -21.266 1 98.56 36 CYS B N 1
ATOM 3490 C CA . CYS B 1 36 ? -12.422 -0.966 -20.719 1 98.56 36 CYS B CA 1
ATOM 3491 C C . CYS B 1 36 ? -11.164 -1.69 -21.203 1 98.56 36 CYS B C 1
ATOM 3493 O O . CYS B 1 36 ? -10.18 -1.052 -21.578 1 98.56 36 CYS B O 1
ATOM 3495 N N . ALA B 1 37 ? -11.234 -3.033 -21.141 1 98.56 37 ALA B N 1
ATOM 3496 C CA . ALA B 1 37 ? -10.102 -3.828 -21.609 1 98.56 37 ALA B CA 1
ATOM 3497 C C . ALA B 1 37 ? -9.789 -3.529 -23.062 1 98.56 37 ALA B C 1
ATOM 3499 O O . ALA B 1 37 ? -8.625 -3.436 -23.453 1 98.56 37 ALA B O 1
ATOM 3500 N N . ASN B 1 38 ? -10.852 -3.363 -23.906 1 98.19 38 ASN B N 1
ATOM 3501 C CA . ASN B 1 38 ? -10.664 -3.021 -25.312 1 98.19 38 ASN B CA 1
ATOM 3502 C C . ASN B 1 38 ? -9.992 -1.659 -25.469 1 98.19 38 ASN B C 1
ATOM 3504 O O . ASN B 1 38 ? -9.078 -1.503 -26.281 1 98.19 38 ASN B O 1
ATOM 3508 N N . HIS B 1 39 ? -10.43 -0.687 -24.734 1 98.25 39 HIS B N 1
ATOM 3509 C CA . HIS B 1 39 ? -9.828 0.64 -24.797 1 98.25 39 HIS B CA 1
ATOM 3510 C C . HIS B 1 39 ? -8.383 0.608 -24.312 1 98.25 39 HIS B C 1
ATOM 3512 O O . HIS B 1 39 ? -7.516 1.262 -24.906 1 98.25 39 HIS B O 1
ATOM 3518 N N . ALA B 1 40 ? -8.109 -0.139 -23.203 1 97.12 40 ALA B N 1
ATOM 3519 C CA . ALA B 1 40 ? -6.746 -0.272 -22.703 1 97.12 40 ALA B CA 1
ATOM 3520 C C . ALA B 1 40 ? -5.828 -0.903 -23.734 1 97.12 40 ALA B C 1
ATOM 3522 O O . ALA B 1 40 ? -4.695 -0.458 -23.922 1 97.12 40 ALA B O 1
ATOM 3523 N N . ALA B 1 41 ? -6.367 -1.916 -24.406 1 95.88 41 ALA B N 1
ATOM 3524 C CA . ALA B 1 41 ? -5.594 -2.607 -25.438 1 95.88 41 ALA B CA 1
ATOM 3525 C C . ALA B 1 41 ? -5.266 -1.675 -26.594 1 95.88 41 ALA B C 1
ATOM 3527 O O . ALA B 1 41 ? -4.195 -1.777 -27.203 1 95.88 41 ALA B O 1
ATOM 3528 N N . SER B 1 42 ? -6.156 -0.741 -26.906 1 95.06 42 SER B N 1
ATOM 3529 C CA . SER B 1 42 ? -5.973 0.167 -28.031 1 95.06 42 SER B CA 1
ATOM 3530 C C . SER B 1 42 ? -5.227 1.427 -27.609 1 95.06 42 SER B C 1
ATOM 3532 O O . SER B 1 42 ? -4.996 2.32 -28.422 1 95.06 42 SER B O 1
ATOM 3534 N N . GLY B 1 43 ? -4.961 1.551 -26.375 1 90.38 43 GLY B N 1
ATOM 3535 C CA . GLY B 1 43 ? -4.184 2.672 -25.875 1 90.38 43 GLY B CA 1
ATOM 3536 C C . GLY B 1 43 ? -5.004 3.938 -25.703 1 90.38 43 GLY B C 1
ATOM 3537 O O . GLY B 1 43 ? -4.453 5.043 -25.688 1 90.38 43 GLY B O 1
ATOM 3538 N N . ASN B 1 44 ? -6.328 3.797 -25.672 1 94.5 44 ASN B N 1
ATOM 3539 C CA . ASN B 1 44 ? -7.191 4.957 -25.484 1 94.5 44 ASN B CA 1
ATOM 3540 C C . ASN B 1 44 ? -7.395 5.266 -24 1 94.5 44 ASN B C 1
ATOM 3542 O O . ASN B 1 44 ? -8.383 4.84 -23.406 1 94.5 44 ASN B O 1
ATOM 3546 N N . LEU B 1 45 ? -6.633 6.082 -23.5 1 94.69 45 LEU B N 1
ATOM 3547 C CA . LEU B 1 45 ? -6.594 6.367 -22.062 1 94.69 45 LEU B CA 1
ATOM 3548 C C . LEU B 1 45 ? -7.875 7.055 -21.609 1 94.69 45 LEU B C 1
ATOM 3550 O O . LEU B 1 45 ? -8.445 6.699 -20.578 1 94.69 45 LEU B O 1
ATOM 3554 N N . ASN B 1 46 ? -8.359 8.023 -22.375 1 96.06 46 ASN B N 1
ATOM 3555 C CA . ASN B 1 46 ? -9.547 8.789 -22 1 96.06 46 ASN B CA 1
ATOM 3556 C C . ASN B 1 46 ? -10.773 7.887 -21.891 1 96.06 46 ASN B C 1
ATOM 3558 O O . ASN B 1 46 ? -11.5 7.949 -20.891 1 96.06 46 ASN B O 1
ATOM 3562 N N . LEU B 1 47 ? -10.938 7.082 -22.859 1 97.75 47 LEU B N 1
ATOM 3563 C CA . LEU B 1 47 ? -12.109 6.215 -22.859 1 97.75 47 LEU B CA 1
ATOM 3564 C C . LEU B 1 47 ? -11.984 5.129 -21.797 1 97.75 47 LEU B C 1
ATOM 3566 O O . LEU B 1 47 ? -12.984 4.742 -21.188 1 97.75 47 LEU B O 1
ATOM 3570 N N . ALA B 1 48 ? -10.75 4.578 -21.625 1 98.25 48 ALA B N 1
ATOM 3571 C CA . ALA B 1 48 ? -10.539 3.602 -20.562 1 98.25 48 ALA B CA 1
ATOM 3572 C C . ALA B 1 48 ? -10.852 4.203 -19.188 1 98.25 48 ALA B C 1
ATOM 3574 O O . ALA B 1 48 ? -11.5 3.564 -18.359 1 98.25 48 ALA B O 1
ATOM 3575 N N . ASP B 1 49 ? -10.406 5.426 -19.016 1 97.88 49 ASP B N 1
ATOM 3576 C CA . ASP B 1 49 ? -10.648 6.109 -17.75 1 97.88 49 ASP B CA 1
ATOM 3577 C C . ASP B 1 49 ? -12.148 6.32 -17.516 1 97.88 49 ASP B C 1
ATOM 3579 O O . ASP B 1 49 ? -12.633 6.172 -16.391 1 97.88 49 ASP B O 1
ATOM 3583 N N . GLU B 1 50 ? -12.805 6.715 -18.531 1 98 50 GLU B N 1
ATOM 3584 C CA . GLU B 1 50 ? -14.25 6.891 -18.422 1 98 50 GLU B CA 1
ATOM 3585 C C . GLU B 1 50 ? -14.938 5.594 -18.016 1 98 50 GLU B C 1
ATOM 3587 O O . GLU B 1 50 ? -15.852 5.602 -17.188 1 98 50 GLU B O 1
ATOM 3592 N N . CYS B 1 51 ? -14.539 4.52 -18.609 1 98.19 51 CYS B N 1
ATOM 3593 C CA . CYS B 1 51 ? -15.086 3.215 -18.234 1 98.19 51 CYS B CA 1
ATOM 3594 C C . CYS B 1 51 ? -14.812 2.896 -16.781 1 98.19 51 CYS B C 1
ATOM 3596 O O . CYS B 1 51 ? -15.703 2.447 -16.062 1 98.19 51 CYS B O 1
ATOM 3598 N N . LEU B 1 52 ? -13.586 3.129 -16.359 1 98.19 52 LEU B N 1
ATOM 3599 C CA . LEU B 1 52 ? -13.211 2.852 -14.984 1 98.19 52 LEU B CA 1
ATOM 3600 C C . LEU B 1 52 ? -14.016 3.709 -14.016 1 98.19 52 LEU B C 1
ATOM 3602 O O . LEU B 1 52 ? -14.352 3.266 -12.914 1 98.19 52 LEU B O 1
ATOM 3606 N N . CYS B 1 53 ? -14.336 4.922 -14.406 1 97.38 53 CYS B N 1
ATOM 3607 C CA . CYS B 1 53 ? -15.195 5.762 -13.586 1 97.38 53 CYS B CA 1
ATOM 3608 C C . CYS B 1 53 ? -16.562 5.117 -13.391 1 97.38 53 CYS B C 1
ATOM 3610 O O . CYS B 1 53 ? -17.078 5.078 -12.273 1 97.38 53 CYS B O 1
ATOM 3612 N N . GLN B 1 54 ? -17.094 4.68 -14.461 1 96.88 54 GLN B N 1
ATOM 3613 C CA . GLN B 1 54 ? -18.391 4.027 -14.391 1 96.88 54 GLN B CA 1
ATOM 3614 C C . GLN B 1 54 ? -18.328 2.76 -13.547 1 96.88 54 GLN B C 1
ATOM 3616 O O . GLN B 1 54 ? -19.219 2.502 -12.734 1 96.88 54 GLN B O 1
ATOM 3621 N N . ILE B 1 55 ? -17.312 1.968 -13.727 1 97.62 55 ILE B N 1
ATOM 3622 C CA . ILE B 1 55 ? -17.125 0.727 -12.977 1 97.62 55 ILE B CA 1
ATOM 3623 C C . ILE B 1 55 ? -17.031 1.03 -11.484 1 97.62 55 ILE B C 1
ATOM 3625 O O . ILE B 1 55 ? -17.578 0.301 -10.664 1 97.62 55 ILE B O 1
ATOM 3629 N N . SER B 1 56 ? -16.297 2.119 -11.18 1 95.12 56 SER B N 1
ATOM 3630 C CA . SER B 1 56 ? -16.047 2.463 -9.789 1 95.12 56 SER B CA 1
ATOM 3631 C C . SER B 1 56 ? -17.359 2.781 -9.055 1 95.12 56 SER B C 1
ATOM 3633 O O . SER B 1 56 ? -17.406 2.711 -7.824 1 95.12 56 SER B O 1
ATOM 3635 N N . ARG B 1 57 ? -18.344 3.096 -9.719 1 93.62 57 ARG B N 1
ATOM 3636 C CA . ARG B 1 57 ? -19.641 3.387 -9.109 1 93.62 57 ARG B CA 1
ATOM 3637 C C . ARG B 1 57 ? -20.375 2.102 -8.727 1 93.62 57 ARG B C 1
ATOM 3639 O O . ARG B 1 57 ? -21.266 2.115 -7.879 1 93.62 57 ARG B O 1
ATOM 3646 N N . LEU B 1 58 ? -20 1.054 -9.359 1 94.31 58 LEU B N 1
ATOM 3647 C CA . LEU B 1 58 ? -20.719 -0.203 -9.188 1 94.31 58 LEU B CA 1
ATOM 3648 C C . LEU B 1 58 ? -19.844 -1.228 -8.461 1 94.31 58 LEU B C 1
ATOM 3650 O O . LEU B 1 58 ? -20.359 -2.008 -7.648 1 94.31 58 LEU B O 1
ATOM 3654 N N . ALA B 1 59 ? -18.578 -1.269 -8.703 1 94.44 59 ALA B N 1
ATOM 3655 C CA . ALA B 1 59 ? -17.656 -2.252 -8.141 1 94.44 59 ALA B CA 1
ATOM 3656 C C . ALA B 1 59 ? -17.312 -1.918 -6.695 1 94.44 59 ALA B C 1
ATOM 3658 O O . ALA B 1 59 ? -17.234 -0.745 -6.324 1 94.44 59 ALA B O 1
ATOM 3659 N N . SER B 1 60 ? -17.141 -2.953 -5.898 1 90.88 60 SER B N 1
ATOM 3660 C CA . SER B 1 60 ? -16.781 -2.797 -4.492 1 90.88 60 SER B CA 1
ATOM 3661 C C . SER B 1 60 ? -16.141 -4.062 -3.939 1 90.88 60 SER B C 1
ATOM 3663 O O . SER B 1 60 ? -16.562 -5.176 -4.266 1 90.88 60 SER B O 1
ATOM 3665 N N . LEU B 1 61 ? -15.188 -3.932 -3.088 1 90.06 61 LEU B N 1
ATOM 3666 C CA . LEU B 1 61 ? -14.547 -5.086 -2.457 1 90.06 61 LEU B CA 1
ATOM 3667 C C . LEU B 1 61 ? -15.438 -5.66 -1.356 1 90.06 61 LEU B C 1
ATOM 3669 O O . LEU B 1 61 ? -15.188 -6.762 -0.862 1 90.06 61 LEU B O 1
ATOM 3673 N N . HIS B 1 62 ? -16.484 -4.945 -1.032 1 87.69 62 HIS B N 1
ATOM 3674 C CA . HIS B 1 62 ? -17.328 -5.359 0.075 1 87.69 62 HIS B CA 1
ATOM 3675 C C . HIS B 1 62 ? -18.734 -5.715 -0.414 1 87.69 62 HIS B C 1
ATOM 3677 O O . HIS B 1 62 ? -19.656 -5.887 0.391 1 87.69 62 HIS B O 1
ATOM 3683 N N . GLY B 1 63 ? -18.906 -5.742 -1.659 1 89.06 63 GLY B N 1
ATOM 3684 C CA . GLY B 1 63 ? -20.188 -6.09 -2.242 1 89.06 63 GLY B CA 1
ATOM 3685 C C . GLY B 1 63 ? -20.328 -7.57 -2.527 1 89.06 63 GLY B C 1
ATOM 3686 O O . GLY B 1 63 ? -19.797 -8.406 -1.797 1 89.06 63 GLY B O 1
ATOM 3687 N N . ASP B 1 64 ? -21.172 -7.883 -3.475 1 88.88 64 ASP B N 1
ATOM 3688 C CA . ASP B 1 64 ? -21.344 -9.281 -3.855 1 88.88 64 ASP B CA 1
ATOM 3689 C C . ASP B 1 64 ? -20.156 -9.789 -4.656 1 88.88 64 ASP B C 1
ATOM 3691 O O . ASP B 1 64 ? -19.203 -9.047 -4.902 1 88.88 64 ASP B O 1
ATOM 3695 N N . SER B 1 65 ? -20.156 -11.039 -5.027 1 90.62 65 SER B N 1
ATOM 3696 C CA . SER B 1 65 ? -19 -11.688 -5.648 1 90.62 65 SER B CA 1
ATOM 3697 C C . SER B 1 65 ? -18.609 -10.992 -6.945 1 90.62 65 SER B C 1
ATOM 3699 O O . SER B 1 65 ? -17.422 -10.812 -7.23 1 90.62 65 SER B O 1
ATOM 3701 N N . MET B 1 66 ? -19.609 -10.547 -7.719 1 92.75 66 MET B N 1
ATOM 3702 C CA . MET B 1 66 ? -19.328 -9.898 -8.992 1 92.75 66 MET B CA 1
ATOM 3703 C C . MET B 1 66 ? -18.734 -8.516 -8.773 1 92.75 66 MET B C 1
ATOM 3705 O O . MET B 1 66 ? -17.875 -8.07 -9.539 1 92.75 66 MET B O 1
ATOM 3709 N N . GLN B 1 67 ? -19.234 -7.816 -7.773 1 94 67 GLN B N 1
ATOM 3710 C CA . GLN B 1 67 ? -18.688 -6.508 -7.438 1 94 67 GLN B CA 1
ATOM 3711 C C . GLN B 1 67 ? -17.234 -6.621 -7.004 1 94 67 GLN B C 1
ATOM 3713 O O . GLN B 1 67 ? -16.391 -5.816 -7.418 1 94 67 GLN B O 1
ATOM 3718 N N . ARG B 1 68 ? -16.984 -7.586 -6.203 1 94.38 68 ARG B N 1
ATOM 3719 C CA . ARG B 1 68 ? -15.617 -7.805 -5.711 1 94.38 68 ARG B CA 1
ATOM 3720 C C . ARG B 1 68 ? -14.688 -8.211 -6.848 1 94.38 68 ARG B C 1
ATOM 3722 O O . ARG B 1 68 ? -13.57 -7.695 -6.953 1 94.38 68 ARG B O 1
ATOM 3729 N N . LEU B 1 69 ? -15.188 -9.102 -7.699 1 96.25 69 LEU B N 1
ATOM 3730 C CA . LEU B 1 69 ? -14.422 -9.523 -8.867 1 96.25 69 LEU B CA 1
ATOM 3731 C C . LEU B 1 69 ? -14.133 -8.336 -9.781 1 96.25 69 LEU B C 1
ATOM 3733 O O . LEU B 1 69 ? -13 -8.156 -10.242 1 96.25 69 LEU B O 1
ATOM 3737 N N . ALA B 1 70 ? -15.156 -7.586 -10.039 1 97.56 70 ALA B N 1
ATOM 3738 C CA . ALA B 1 70 ? -15.016 -6.43 -10.922 1 97.56 70 ALA B CA 1
ATOM 3739 C C . ALA B 1 70 ? -13.984 -5.445 -10.383 1 97.56 70 ALA B C 1
ATOM 3741 O O . ALA B 1 70 ? -13.219 -4.859 -11.148 1 97.56 70 ALA B O 1
ATOM 3742 N N . ALA B 1 71 ? -13.992 -5.258 -9.094 1 96.88 71 ALA B N 1
ATOM 3743 C CA . ALA B 1 71 ? -13.023 -4.355 -8.477 1 96.88 71 ALA B CA 1
ATOM 3744 C C . ALA B 1 71 ? -11.594 -4.828 -8.727 1 96.88 71 ALA B C 1
ATOM 3746 O O . ALA B 1 71 ? -10.711 -4.023 -9.016 1 96.88 71 ALA B O 1
ATOM 3747 N N . ARG B 1 72 ? -11.359 -6.109 -8.68 1 97.25 72 ARG B N 1
ATOM 3748 C CA . ARG B 1 72 ? -10.031 -6.66 -8.891 1 97.25 72 ARG B CA 1
ATOM 3749 C C . ARG B 1 72 ? -9.594 -6.496 -10.336 1 97.25 72 ARG B C 1
ATOM 3751 O O . ARG B 1 72 ? -8.453 -6.117 -10.609 1 97.25 72 ARG B O 1
ATOM 3758 N N . PHE B 1 73 ? -10.477 -6.746 -11.219 1 98.44 73 PHE B N 1
ATOM 3759 C CA . PHE B 1 73 ? -10.148 -6.617 -12.633 1 98.44 73 PHE B CA 1
ATOM 3760 C C . PHE B 1 73 ? -9.961 -5.152 -13.016 1 98.44 73 PHE B C 1
ATOM 3762 O O . PHE B 1 73 ? -9.094 -4.82 -13.828 1 98.44 73 PHE B O 1
ATOM 3769 N N . ALA B 1 74 ? -10.82 -4.32 -12.445 1 98.44 74 ALA B N 1
ATOM 3770 C CA . ALA B 1 74 ? -10.664 -2.891 -12.688 1 98.44 74 ALA B CA 1
ATOM 3771 C C . ALA B 1 74 ? -9.305 -2.396 -12.195 1 98.44 74 ALA B C 1
ATOM 3773 O O . ALA B 1 74 ? -8.633 -1.624 -12.883 1 98.44 74 ALA B O 1
ATOM 3774 N N . SER B 1 75 ? -8.938 -2.814 -11.062 1 97.06 75 SER B N 1
ATOM 3775 C CA . SER B 1 75 ? -7.633 -2.461 -10.516 1 97.06 75 SER B CA 1
ATOM 3776 C C . SER B 1 75 ? -6.508 -2.932 -11.43 1 97.06 75 SER B C 1
ATOM 3778 O O . SER B 1 75 ? -5.531 -2.211 -11.648 1 97.06 75 SER B O 1
ATOM 3780 N N . ALA B 1 76 ? -6.605 -4.129 -11.922 1 97.56 76 ALA B N 1
ATOM 3781 C CA . ALA B 1 76 ? -5.59 -4.68 -12.812 1 97.56 76 ALA B CA 1
ATOM 3782 C C . ALA B 1 76 ? -5.488 -3.855 -14.094 1 97.56 76 ALA B C 1
ATOM 3784 O O . ALA B 1 76 ? -4.387 -3.602 -14.594 1 97.56 76 ALA B O 1
ATOM 3785 N N . LEU B 1 77 ? -6.637 -3.459 -14.633 1 98.25 77 LEU B N 1
ATOM 3786 C CA . LEU B 1 77 ? -6.641 -2.631 -15.828 1 98.25 77 LEU B CA 1
ATOM 3787 C C . LEU B 1 77 ? -6 -1.274 -15.555 1 98.25 77 LEU B C 1
ATOM 3789 O O . LEU B 1 77 ? -5.23 -0.769 -16.375 1 98.25 77 LEU B O 1
ATOM 3793 N N . ALA B 1 78 ? -6.355 -0.704 -14.414 1 97.38 78 ALA B N 1
ATOM 3794 C CA . ALA B 1 78 ? -5.754 0.57 -14.031 1 97.38 78 ALA B CA 1
ATOM 3795 C C . ALA B 1 78 ? -4.238 0.446 -13.914 1 97.38 78 ALA B C 1
ATOM 3797 O O . ALA B 1 78 ? -3.498 1.313 -14.383 1 97.38 78 ALA B O 1
ATOM 3798 N N . PHE B 1 79 ? -3.797 -0.576 -13.344 1 96.06 79 PHE B N 1
ATOM 3799 C CA . PHE B 1 79 ? -2.369 -0.838 -13.203 1 96.06 79 PHE B CA 1
ATOM 3800 C C . PHE B 1 79 ? -1.702 -0.934 -14.57 1 96.06 79 PHE B C 1
ATOM 3802 O O . PHE B 1 79 ? -0.608 -0.404 -14.773 1 96.06 79 PHE B O 1
ATOM 3809 N N . ARG B 1 80 ? -2.336 -1.655 -15.453 1 96.62 80 ARG B N 1
ATOM 3810 C CA . ARG B 1 80 ? -1.809 -1.784 -16.812 1 96.62 80 ARG B CA 1
ATOM 3811 C C . ARG B 1 80 ? -1.651 -0.417 -17.469 1 96.62 80 ARG B C 1
ATOM 3813 O O . ARG B 1 80 ? -0.638 -0.148 -18.109 1 96.62 80 ARG B O 1
ATOM 3820 N N . LEU B 1 81 ? -2.654 0.386 -17.328 1 96.69 81 LEU B N 1
ATOM 3821 C CA . LEU B 1 81 ? -2.635 1.707 -17.953 1 96.69 81 LEU B CA 1
ATOM 3822 C C . LEU B 1 81 ? -1.504 2.557 -17.375 1 96.69 81 LEU B C 1
ATOM 3824 O O . LEU B 1 81 ? -0.812 3.254 -18.125 1 96.69 81 LEU B O 1
ATOM 3828 N N . VAL B 1 82 ? -1.272 2.486 -16.094 1 95 82 VAL B N 1
ATOM 3829 C CA . VAL B 1 82 ? -0.212 3.25 -15.445 1 95 82 VAL B CA 1
ATOM 3830 C C . VAL B 1 82 ? 1.151 2.717 -15.883 1 95 82 VAL B C 1
ATOM 3832 O O . VAL B 1 82 ? 2.094 3.488 -16.078 1 95 82 VAL B O 1
ATOM 3835 N N . LYS B 1 83 ? 1.269 1.449 -16.047 1 93.25 83 LYS B N 1
ATOM 3836 C CA . LYS B 1 83 ? 2.525 0.817 -16.438 1 93.25 83 LYS B CA 1
ATOM 3837 C C . LYS B 1 83 ? 2.982 1.301 -17.812 1 93.25 83 LYS B C 1
ATOM 3839 O O . LYS B 1 83 ? 4.168 1.213 -18.141 1 93.25 83 LYS B O 1
ATOM 3844 N N . ASN B 1 84 ? 2.033 1.82 -18.641 1 92.44 84 ASN B N 1
ATOM 3845 C CA . ASN B 1 84 ? 2.393 2.396 -19.922 1 92.44 84 ASN B CA 1
ATOM 3846 C C . ASN B 1 84 ? 3.184 3.691 -19.766 1 92.44 84 ASN B C 1
ATOM 3848 O O . ASN B 1 84 ? 3.738 4.211 -20.734 1 92.44 84 ASN B O 1
ATOM 3852 N N . TRP B 1 85 ? 3.225 4.16 -18.562 1 94.19 85 TRP B N 1
ATOM 3853 C CA . TRP B 1 85 ? 4.031 5.316 -18.172 1 94.19 85 TRP B CA 1
ATOM 3854 C C . TRP B 1 85 ? 5.09 4.922 -17.156 1 94.19 85 TRP B C 1
ATOM 3856 O O . TRP B 1 85 ? 4.891 5.09 -15.953 1 94.19 85 TRP B O 1
ATOM 3866 N N . PRO B 1 86 ? 6.234 4.484 -17.688 1 94.38 86 PRO B N 1
ATOM 3867 C CA . PRO B 1 86 ? 7.234 3.861 -16.812 1 94.38 86 PRO B CA 1
ATOM 3868 C C . PRO B 1 86 ? 7.719 4.797 -15.703 1 94.38 86 PRO B C 1
ATOM 3870 O O . PRO B 1 86 ? 7.984 4.348 -14.586 1 94.38 86 PRO B O 1
ATOM 3873 N N . GLY B 1 87 ? 7.863 6.059 -15.984 1 96.31 87 GLY B N 1
ATOM 3874 C CA . GLY B 1 87 ? 8.266 7.008 -14.961 1 96.31 87 GLY B CA 1
ATOM 3875 C C . GLY B 1 87 ? 7.258 7.137 -13.836 1 96.31 87 GLY B C 1
ATOM 3876 O O . GLY B 1 87 ? 7.621 7.109 -12.656 1 96.31 87 GLY B O 1
ATOM 3877 N N . ILE B 1 88 ? 5.992 7.293 -14.188 1 96 88 ILE B N 1
ATOM 3878 C CA . ILE B 1 88 ? 4.914 7.395 -13.219 1 96 88 ILE B CA 1
ATOM 3879 C C . ILE B 1 88 ? 4.836 6.113 -12.391 1 96 88 ILE B C 1
ATOM 3881 O O . ILE B 1 88 ? 4.758 6.164 -11.164 1 96 88 ILE B O 1
ATOM 3885 N N . HIS B 1 89 ? 4.91 5.023 -13.086 1 94.12 89 HIS B N 1
ATOM 3886 C CA . HIS B 1 89 ? 4.82 3.729 -12.422 1 94.12 89 HIS B CA 1
ATOM 3887 C C . HIS B 1 89 ? 5.934 3.561 -11.391 1 94.12 89 HIS B C 1
ATOM 3889 O O . HIS B 1 89 ? 5.676 3.164 -10.25 1 94.12 89 HIS B O 1
ATOM 3895 N N . LYS B 1 90 ? 7.129 3.842 -11.766 1 93.81 90 LYS B N 1
ATOM 3896 C CA . LYS B 1 90 ? 8.266 3.703 -10.859 1 93.81 90 LYS B CA 1
ATOM 3897 C C . LYS B 1 90 ? 8.141 4.648 -9.672 1 93.81 90 LYS B C 1
ATOM 3899 O O . LYS B 1 90 ? 8.414 4.262 -8.531 1 93.81 90 LYS B O 1
ATOM 3904 N N . ALA B 1 91 ? 7.73 5.812 -9.93 1 94.69 91 ALA B N 1
ATOM 3905 C CA . ALA B 1 91 ? 7.629 6.828 -8.883 1 94.69 91 ALA B CA 1
ATOM 3906 C C . ALA B 1 91 ? 6.547 6.473 -7.871 1 94.69 91 ALA B C 1
ATOM 3908 O O . ALA B 1 91 ? 6.668 6.789 -6.684 1 94.69 91 ALA B O 1
ATOM 3909 N N . LEU B 1 92 ? 5.48 5.859 -8.305 1 91.62 92 LEU B N 1
ATOM 3910 C CA . LEU B 1 92 ? 4.402 5.453 -7.41 1 91.62 92 LEU B CA 1
ATOM 3911 C C . LEU B 1 92 ? 4.82 4.258 -6.559 1 91.62 92 LEU B C 1
ATOM 3913 O O . LEU B 1 92 ? 4.191 3.965 -5.539 1 91.62 92 LEU B O 1
ATOM 3917 N N . ASN B 1 93 ? 5.875 3.602 -6.941 1 85.94 93 ASN B N 1
ATOM 3918 C CA . ASN B 1 93 ? 6.215 2.338 -6.293 1 85.94 93 ASN B CA 1
ATOM 3919 C C . ASN B 1 93 ? 7.605 2.381 -5.668 1 85.94 93 ASN B C 1
ATOM 3921 O O . ASN B 1 93 ? 8.266 1.351 -5.551 1 85.94 93 ASN B O 1
ATOM 3925 N N . TYR B 1 94 ? 8.039 3.627 -5.332 1 76.06 94 TYR B N 1
ATOM 3926 C CA . TYR B 1 94 ? 9.336 3.707 -4.664 1 76.06 94 TYR B CA 1
ATOM 3927 C C . TYR B 1 94 ? 9.359 2.846 -3.406 1 76.06 94 TYR B C 1
ATOM 3929 O O . TYR B 1 94 ? 10.359 2.197 -3.107 1 76.06 94 TYR B O 1
ATOM 3937 N N . ASP B 1 95 ? 8.25 3.158 -2.592 1 62.62 95 ASP B N 1
ATOM 3938 C CA . ASP B 1 95 ? 8.203 2.508 -1.286 1 62.62 95 ASP B CA 1
ATOM 3939 C C . ASP B 1 95 ? 7.691 1.073 -1.405 1 62.62 95 ASP B C 1
ATOM 3941 O O . ASP B 1 95 ? 7.602 0.355 -0.408 1 62.62 95 ASP B O 1
ATOM 3945 N N . THR B 1 96 ? 7.016 0.837 -2.453 1 55.91 96 THR B N 1
ATOM 3946 C CA . THR B 1 96 ? 6.016 -0.227 -2.48 1 55.91 96 THR B CA 1
ATOM 3947 C C . THR B 1 96 ? 6.672 -1.587 -2.256 1 55.91 96 THR B C 1
ATOM 3949 O O . THR B 1 96 ? 7.281 -2.146 -3.168 1 55.91 96 THR B O 1
ATOM 3952 N N . LYS B 1 97 ? 7.242 -1.589 -1.081 1 52.09 97 LYS B N 1
ATOM 3953 C CA . LYS B 1 97 ? 7.129 -2.996 -0.708 1 52.09 97 LYS B CA 1
ATOM 3954 C C . LYS B 1 97 ? 5.672 -3.443 -0.684 1 52.09 97 LYS B C 1
ATOM 3956 O O . LYS B 1 97 ? 4.91 -3.057 0.207 1 52.09 97 LYS B O 1
ATOM 3961 N N . ARG B 1 98 ? 5.023 -3.475 -1.762 1 54 98 ARG B N 1
ATOM 3962 C CA . ARG B 1 98 ? 3.723 -4.129 -1.667 1 54 98 ARG B CA 1
ATOM 3963 C C . ARG B 1 98 ? 3.713 -5.168 -0.552 1 54 98 ARG B C 1
ATOM 3965 O O . ARG B 1 98 ? 4.668 -5.934 -0.4 1 54 98 ARG B O 1
ATOM 3972 N N . PRO B 1 99 ? 2.797 -4.844 0.436 1 52.53 99 PRO B N 1
ATOM 3973 C CA . PRO B 1 99 ? 2.799 -5.902 1.448 1 52.53 99 PRO B CA 1
ATOM 3974 C C . PRO B 1 99 ? 2.912 -7.297 0.84 1 52.53 99 PRO B C 1
ATOM 3976 O O . PRO B 1 99 ? 2.254 -7.594 -0.161 1 52.53 99 PRO B O 1
ATOM 3979 N N . LYS B 1 100 ? 3.99 -7.887 1.147 1 56.94 100 LYS B N 1
ATOM 3980 C CA . LYS B 1 100 ? 4.199 -9.258 0.676 1 56.94 100 LYS B CA 1
ATOM 3981 C C . LYS B 1 100 ? 3 -10.141 1.005 1 56.94 100 LYS B C 1
ATOM 3983 O O . LYS B 1 100 ? 2.484 -10.102 2.123 1 56.94 100 LYS B O 1
ATOM 3988 N N . LEU B 1 101 ? 2.27 -10.469 -0.007 1 60.09 101 LEU B N 1
ATOM 3989 C CA . LEU B 1 101 ? 1.238 -11.477 0.211 1 60.09 101 LEU B CA 1
ATOM 3990 C C . LEU B 1 101 ? 1.779 -12.641 1.042 1 60.09 101 LEU B C 1
ATOM 3992 O O . LEU B 1 101 ? 2.855 -13.164 0.753 1 60.09 101 LEU B O 1
ATOM 3996 N N . GLU B 1 102 ? 1.235 -12.711 2.201 1 67.25 102 GLU B N 1
ATOM 3997 C CA . GLU B 1 102 ? 1.596 -13.906 2.963 1 67.25 102 GLU B CA 1
ATOM 3998 C C . GLU B 1 102 ? 1.115 -15.172 2.266 1 67.25 102 GLU B C 1
ATOM 4000 O O . GLU B 1 102 ? 0.076 -15.734 2.625 1 67.25 102 GLU B O 1
ATOM 4005 N N . LEU B 1 103 ? 1.863 -15.586 1.259 1 71.06 103 LEU B N 1
ATOM 4006 C CA . LEU B 1 103 ? 1.447 -16.688 0.405 1 71.06 103 LEU B CA 1
ATOM 4007 C C . LEU B 1 103 ? 1.189 -17.953 1.231 1 71.06 103 LEU B C 1
ATOM 4009 O O . LEU B 1 103 ? 0.273 -18.719 0.932 1 71.06 103 LEU B O 1
ATOM 4013 N N . ASP B 1 104 ? 1.992 -18.031 2.248 1 71.56 104 ASP B N 1
ATOM 4014 C CA . ASP B 1 104 ? 1.803 -19.203 3.102 1 71.56 104 ASP B CA 1
ATOM 4015 C C . ASP B 1 104 ? 0.451 -19.156 3.811 1 71.56 104 ASP B C 1
ATOM 4017 O O . ASP B 1 104 ? -0.275 -20.141 3.844 1 71.56 104 ASP B O 1
ATOM 4021 N N . ARG B 1 105 ? 0.225 -17.984 4.266 1 77.81 105 ARG B N 1
ATOM 4022 C CA . ARG B 1 105 ? -1.059 -17.812 4.938 1 77.81 105 ARG B CA 1
ATOM 4023 C C . ARG B 1 105 ? -2.217 -17.984 3.963 1 77.81 105 ARG B C 1
ATOM 4025 O O . ARG B 1 105 ? -3.215 -18.625 4.289 1 77.81 105 ARG B O 1
ATOM 4032 N N . ALA B 1 106 ? -2.076 -17.547 2.801 1 83.31 106 ALA B N 1
ATOM 4033 C CA . ALA B 1 106 ? -3.115 -17.656 1.779 1 83.31 106 ALA B CA 1
ATOM 4034 C C . ALA B 1 106 ? -3.348 -19.109 1.386 1 83.31 106 ALA B C 1
ATOM 4036 O O . ALA B 1 106 ? -4.488 -19.531 1.181 1 83.31 106 ALA B O 1
ATOM 4037 N N . ARG B 1 107 ? -2.363 -19.844 1.347 1 80.19 107 ARG B N 1
ATOM 4038 C CA . ARG B 1 107 ? -2.467 -21.266 0.993 1 80.19 107 ARG B CA 1
ATOM 4039 C C . ARG B 1 107 ? -3.232 -22.031 2.061 1 80.19 107 ARG B C 1
ATOM 4041 O O . ARG B 1 107 ? -4.043 -22.906 1.74 1 80.19 107 ARG B O 1
ATOM 4048 N N . VAL B 1 108 ? -2.943 -21.703 3.268 1 81.81 108 VAL B N 1
ATOM 4049 C CA . VAL B 1 108 ? -3.633 -22.344 4.375 1 81.81 108 VAL B CA 1
ATOM 4050 C C . VAL B 1 108 ? -5.125 -22.031 4.312 1 81.81 108 VAL B C 1
ATOM 4052 O O . VAL B 1 108 ? -5.961 -22.938 4.438 1 81.81 108 VAL B O 1
ATOM 4055 N N . ILE B 1 109 ? -5.375 -20.828 4.098 1 86.81 109 ILE B N 1
ATOM 4056 C CA . ILE B 1 109 ? -6.773 -20.406 4.031 1 86.81 109 ILE B CA 1
ATOM 4057 C C . ILE B 1 109 ? -7.441 -21.047 2.814 1 86.81 109 ILE B C 1
ATOM 4059 O O . ILE B 1 109 ? -8.602 -21.453 2.877 1 86.81 109 ILE B O 1
ATOM 4063 N N . PHE B 1 110 ? -6.727 -21.156 1.817 1 89.69 110 PHE B N 1
ATOM 4064 C CA . PHE B 1 110 ? -7.23 -21.75 0.585 1 89.69 110 PHE B CA 1
ATOM 4065 C C . PHE B 1 110 ? -7.648 -23.203 0.813 1 89.69 110 PHE B C 1
ATOM 4067 O O . PHE B 1 110 ? -8.734 -23.609 0.4 1 89.69 110 PHE B O 1
ATOM 4074 N N . THR B 1 111 ? -6.855 -23.906 1.497 1 86.5 111 THR B N 1
ATOM 4075 C CA . THR B 1 111 ? -7.121 -25.328 1.733 1 86.5 111 THR B CA 1
ATOM 4076 C C . THR B 1 111 ? -8.281 -25.5 2.711 1 86.5 111 THR B C 1
ATOM 4078 O O . THR B 1 111 ? -8.992 -26.5 2.662 1 86.5 111 THR B O 1
ATOM 4081 N N . LYS B 1 112 ? -8.406 -24.547 3.471 1 84.44 112 LYS B N 1
ATOM 4082 C CA . LYS B 1 112 ? -9.531 -24.594 4.398 1 84.44 112 LYS B CA 1
ATOM 4083 C C . LYS B 1 112 ? -10.836 -24.234 3.697 1 84.44 112 LYS B C 1
ATOM 4085 O O . LYS B 1 112 ? -11.891 -24.812 3.998 1 84.44 112 LYS B O 1
ATOM 4090 N N . ALA B 1 113 ? -10.672 -23.359 2.797 1 87.12 113 ALA B N 1
ATOM 4091 C CA . ALA B 1 113 ? -11.859 -22.812 2.143 1 87.12 113 ALA B CA 1
ATOM 4092 C C . ALA B 1 113 ? -12.344 -23.734 1.031 1 87.12 113 ALA B C 1
ATOM 4094 O O . ALA B 1 113 ? -13.547 -23.828 0.764 1 87.12 113 ALA B O 1
ATOM 4095 N N . PHE B 1 114 ? -11.336 -24.359 0.353 1 90.62 114 PHE B N 1
ATOM 4096 C CA . PHE B 1 114 ? -11.672 -25.156 -0.829 1 90.62 114 PHE B CA 1
ATOM 4097 C C . PHE B 1 114 ? -11.109 -26.562 -0.711 1 90.62 114 PHE B C 1
ATOM 4099 O O . PHE B 1 114 ? -10.031 -26.766 -0.151 1 90.62 114 PHE B O 1
ATOM 4106 N N . PRO B 1 115 ? -11.844 -27.5 -1.313 1 92.19 115 PRO B N 1
ATOM 4107 C CA . PRO B 1 115 ? -11.281 -28.859 -1.328 1 92.19 115 PRO B CA 1
ATOM 4108 C C . PRO B 1 115 ? -10.383 -29.109 -2.535 1 92.19 115 PRO B C 1
ATOM 4110 O O . PRO B 1 115 ? -9.906 -30.234 -2.729 1 92.19 115 PRO B O 1
ATOM 4113 N N . TYR B 1 116 ? -10.148 -28.172 -3.363 1 93.62 116 TYR B N 1
ATOM 4114 C CA . TYR B 1 116 ? -9.492 -28.344 -4.652 1 93.62 116 TYR B CA 1
ATOM 4115 C C . TYR B 1 116 ? -8.109 -28.969 -4.48 1 93.62 116 TYR B C 1
ATOM 4117 O O . TYR B 1 116 ? -7.789 -29.969 -5.113 1 93.62 116 TYR B O 1
ATOM 4125 N N . LEU B 1 117 ? -7.312 -28.391 -3.664 1 92.75 117 LEU B N 1
ATOM 4126 C CA . LEU B 1 117 ? -5.969 -28.906 -3.451 1 92.75 117 LEU B CA 1
ATOM 4127 C C . LEU B 1 117 ? -6.016 -30.297 -2.805 1 92.75 117 LEU B C 1
ATOM 4129 O O . LEU B 1 117 ? -5.18 -31.141 -3.098 1 92.75 117 LEU B O 1
ATOM 4133 N N . GLY B 1 118 ? -6.926 -30.438 -1.905 1 91.5 118 GLY B N 1
ATOM 4134 C CA . GLY B 1 118 ? -7.105 -31.75 -1.321 1 91.5 118 GLY B CA 1
ATOM 4135 C C . GLY B 1 118 ? -7.387 -32.812 -2.354 1 91.5 118 GLY B C 1
ATOM 4136 O O . GLY B 1 118 ? -6.82 -33.906 -2.287 1 91.5 118 GLY B O 1
ATOM 4137 N N . PHE B 1 119 ? -8.25 -32.5 -3.264 1 93 119 PHE B N 1
ATOM 4138 C CA . PHE B 1 119 ? -8.539 -33.438 -4.355 1 93 119 PHE B CA 1
ATOM 4139 C C . PHE B 1 119 ? -7.277 -33.719 -5.156 1 93 119 PHE B C 1
ATOM 4141 O O . PHE B 1 119 ? -6.996 -34.875 -5.465 1 93 119 PHE B O 1
ATOM 4148 N N . ALA B 1 120 ? -6.574 -32.719 -5.449 1 95 120 ALA B N 1
ATOM 4149 C CA . ALA B 1 120 ? -5.348 -32.906 -6.223 1 95 120 ALA B CA 1
ATOM 4150 C C . ALA B 1 120 ? -4.344 -33.781 -5.48 1 95 120 ALA B C 1
ATOM 4152 O O . ALA B 1 120 ? -3.74 -34.688 -6.07 1 95 120 ALA B O 1
ATOM 4153 N N . TYR B 1 121 ? -4.191 -33.531 -4.238 1 94.62 121 TYR B N 1
ATOM 4154 C CA . TYR B 1 121 ? -3.26 -34.312 -3.424 1 94.62 121 TYR B CA 1
ATOM 4155 C C . TYR B 1 121 ? -3.641 -35.781 -3.404 1 94.62 121 TYR B C 1
ATOM 4157 O O . TYR B 1 121 ? -2.775 -36.656 -3.523 1 94.62 121 TYR B O 1
ATOM 4165 N N . ALA B 1 122 ? -4.863 -36 -3.256 1 93.75 122 ALA B N 1
ATOM 4166 C CA . ALA B 1 122 ? -5.34 -37.406 -3.203 1 93.75 122 ALA B CA 1
ATOM 4167 C C . ALA B 1 122 ? -5.043 -38.125 -4.508 1 93.75 122 ALA B C 1
ATOM 4169 O O . ALA B 1 122 ? -4.594 -39.281 -4.492 1 93.75 122 ALA B O 1
ATOM 4170 N N . ILE B 1 123 ? -5.316 -37.469 -5.59 1 95.69 123 ILE B N 1
ATOM 4171 C CA . ILE B 1 123 ? -5.086 -38.094 -6.898 1 95.69 123 ILE B CA 1
ATOM 4172 C C . ILE B 1 123 ? -3.592 -38.344 -7.098 1 95.69 123 ILE B C 1
ATOM 4174 O O . ILE B 1 123 ? -3.186 -39.406 -7.531 1 95.69 123 ILE B O 1
ATOM 4178 N N . ILE B 1 124 ? -2.785 -37.344 -6.742 1 97 124 ILE B N 1
ATOM 4179 C CA . ILE B 1 124 ? -1.339 -37.406 -6.914 1 97 124 ILE B CA 1
ATOM 4180 C C . ILE B 1 124 ? -0.776 -38.531 -6.051 1 97 124 ILE B C 1
ATOM 4182 O O . ILE B 1 124 ? -0.001 -39.375 -6.535 1 97 124 ILE B O 1
ATOM 4186 N N . ALA B 1 125 ? -1.188 -38.562 -4.832 1 95.56 125 ALA B N 1
ATOM 4187 C CA . ALA B 1 125 ? -0.682 -39.562 -3.904 1 95.56 125 ALA B CA 1
ATOM 4188 C C . ALA B 1 125 ? -1.03 -40.969 -4.383 1 95.56 125 ALA B C 1
ATOM 4190 O O . ALA B 1 125 ? -0.17 -41.875 -4.41 1 95.56 125 ALA B O 1
ATOM 4191 N N . ARG B 1 126 ? -2.234 -41.188 -4.766 1 95.38 126 ARG B N 1
ATOM 4192 C CA . ARG B 1 126 ? -2.688 -42.5 -5.191 1 95.38 126 ARG B CA 1
ATOM 4193 C C . ARG B 1 126 ? -1.989 -42.938 -6.477 1 95.38 126 ARG B C 1
ATOM 4195 O O . ARG B 1 126 ? -1.611 -44.094 -6.625 1 95.38 126 ARG B O 1
ATOM 4202 N N . THR B 1 127 ? -1.858 -42.062 -7.359 1 97 127 THR B N 1
ATOM 4203 C CA . THR B 1 127 ? -1.232 -42.375 -8.641 1 97 127 THR B CA 1
ATOM 4204 C C . THR B 1 127 ? 0.254 -42.656 -8.461 1 97 127 THR B C 1
ATOM 4206 O O . THR B 1 127 ? 0.789 -43.594 -9.078 1 97 127 THR B O 1
ATOM 4209 N N . LEU B 1 128 ? 0.89 -41.875 -7.621 1 96.88 128 LEU B N 1
ATOM 4210 C CA . LEU B 1 128 ? 2.297 -42.094 -7.316 1 96.88 128 LEU B CA 1
ATOM 4211 C C . LEU B 1 128 ? 2.492 -43.469 -6.68 1 96.88 128 LEU B C 1
ATOM 4213 O O . LEU B 1 128 ? 3.42 -44.219 -7.035 1 96.88 128 LEU B O 1
ATOM 4217 N N . LEU B 1 129 ? 1.637 -43.781 -5.758 1 95.56 129 LEU B N 1
ATOM 4218 C CA . LEU B 1 129 ? 1.714 -45.062 -5.07 1 95.56 129 LEU B CA 1
ATOM 4219 C C . LEU B 1 129 ? 1.548 -46.219 -6.055 1 95.56 129 LEU B C 1
ATOM 4221 O O . LEU B 1 129 ? 2.287 -47.188 -5.992 1 95.56 129 LEU B O 1
ATOM 4225 N N . GLN B 1 130 ? 0.625 -46.062 -6.938 1 94.31 130 GLN B N 1
ATOM 4226 C CA . GLN B 1 130 ? 0.378 -47.125 -7.926 1 94.31 130 GLN B CA 1
ATOM 4227 C C . GLN B 1 130 ? 1.558 -47.25 -8.883 1 94.31 130 GLN B C 1
ATOM 4229 O O . GLN B 1 130 ? 1.953 -48.375 -9.227 1 94.31 130 GLN B O 1
ATOM 4234 N N . ALA B 1 131 ? 2.137 -46.156 -9.258 1 95.88 131 ALA B N 1
ATOM 4235 C CA . ALA B 1 131 ? 3.215 -46.156 -10.242 1 95.88 131 ALA B CA 1
ATOM 4236 C C . ALA B 1 131 ? 4.512 -46.688 -9.633 1 95.88 131 ALA B C 1
ATOM 4238 O O . ALA B 1 131 ? 5.34 -47.281 -10.336 1 95.88 131 ALA B O 1
ATOM 4239 N N . MET B 1 132 ? 4.656 -46.531 -8.258 1 95.62 132 MET B N 1
ATOM 4240 C CA . MET B 1 132 ? 5.953 -46.812 -7.641 1 95.62 132 MET B CA 1
ATOM 4241 C C . MET B 1 132 ? 5.871 -48 -6.699 1 95.62 132 MET B C 1
ATOM 4243 O O . MET B 1 132 ? 6.848 -48.344 -6.023 1 95.62 132 MET B O 1
ATOM 4247 N N . SER B 1 133 ? 4.781 -48.656 -6.668 1 92.38 133 SER B N 1
ATOM 4248 C CA . SER B 1 133 ? 4.527 -49.656 -5.641 1 92.38 133 SER B CA 1
ATOM 4249 C C . SER B 1 133 ? 5.512 -50.812 -5.746 1 92.38 133 SER B C 1
ATOM 4251 O O . SER B 1 133 ? 5.824 -51.469 -4.75 1 92.38 133 SER B O 1
ATOM 4253 N N . ALA B 1 134 ? 6.039 -51.062 -6.895 1 94.44 134 ALA B N 1
ATOM 4254 C CA . ALA B 1 134 ? 6.926 -52.219 -7.09 1 94.44 134 ALA B CA 1
ATOM 4255 C C . ALA B 1 134 ? 8.383 -51.812 -6.938 1 94.44 134 ALA B C 1
ATOM 4257 O O . ALA B 1 134 ? 9.281 -52.656 -6.969 1 94.44 134 ALA B O 1
ATOM 4258 N N . GLU B 1 135 ? 8.656 -50.625 -6.672 1 96.19 135 GLU B N 1
ATOM 4259 C CA . GLU B 1 135 ? 10.023 -50.125 -6.629 1 96.19 135 GLU B CA 1
ATOM 4260 C C . GLU B 1 135 ? 10.555 -50.094 -5.199 1 96.19 135 GLU B C 1
ATOM 4262 O O . GLU B 1 135 ? 9.82 -49.781 -4.262 1 96.19 135 GLU B O 1
ATOM 4267 N N . ARG B 1 136 ? 11.852 -50.344 -5.117 1 96.06 136 ARG B N 1
ATOM 4268 C CA . ARG B 1 136 ? 12.445 -50.406 -3.787 1 96.06 136 ARG B CA 1
ATOM 4269 C C . ARG B 1 136 ? 13.266 -49.156 -3.49 1 96.06 136 ARG B C 1
ATOM 4271 O O . ARG B 1 136 ? 13.531 -48.844 -2.328 1 96.06 136 ARG B O 1
ATOM 4278 N N . VAL B 1 137 ? 13.711 -48.5 -4.516 1 97.81 137 VAL B N 1
ATOM 4279 C CA . VAL B 1 137 ? 14.43 -47.25 -4.387 1 97.81 137 VAL B CA 1
ATOM 4280 C C . VAL B 1 137 ? 13.734 -46.156 -5.207 1 97.81 137 VAL B C 1
ATOM 4282 O O . VAL B 1 137 ? 13.719 -46.219 -6.438 1 97.81 137 VAL B O 1
ATOM 4285 N N . ILE B 1 138 ? 13.133 -45.219 -4.5 1 98.12 138 ILE B N 1
ATOM 4286 C CA . ILE B 1 138 ? 12.273 -44.25 -5.145 1 98.12 138 ILE B CA 1
ATOM 4287 C C . ILE B 1 138 ? 12.828 -42.844 -4.91 1 98.12 138 ILE B C 1
ATOM 4289 O O . ILE B 1 138 ? 13.273 -42.531 -3.805 1 98.12 138 ILE B O 1
ATOM 4293 N N . HIS B 1 139 ? 12.898 -42 -5.945 1 98.56 139 HIS B N 1
ATOM 4294 C CA . HIS B 1 139 ? 13.242 -40.594 -5.891 1 98.56 139 HIS B CA 1
ATOM 4295 C C . HIS B 1 139 ? 12.141 -39.719 -6.484 1 98.56 139 HIS B C 1
ATOM 4297 O O . HIS B 1 139 ? 11.859 -39.812 -7.684 1 98.56 139 HIS B O 1
ATOM 4303 N N . ILE B 1 140 ? 11.477 -38.969 -5.676 1 98.38 140 ILE B N 1
ATOM 4304 C CA . ILE B 1 140 ? 10.422 -38.062 -6.141 1 98.38 140 ILE B CA 1
ATOM 4305 C C . ILE B 1 140 ? 10.914 -36.625 -6.109 1 98.38 140 ILE B C 1
ATOM 4307 O O . ILE B 1 140 ? 11.43 -36.156 -5.086 1 98.38 140 ILE B O 1
ATOM 4311 N N . VAL B 1 141 ? 10.758 -35.969 -7.211 1 98.44 141 VAL B N 1
ATOM 4312 C CA . VAL B 1 141 ? 11.117 -34.562 -7.309 1 98.44 141 VAL B CA 1
ATOM 4313 C C . VAL B 1 141 ? 9.852 -33.688 -7.258 1 98.44 141 VAL B C 1
ATOM 4315 O O . VAL B 1 141 ? 8.992 -33.781 -8.141 1 98.44 141 VAL B O 1
ATOM 4318 N N . ASP B 1 142 ? 9.711 -32.938 -6.23 1 98.12 142 ASP B N 1
ATOM 4319 C CA . ASP B 1 142 ? 8.625 -31.953 -6.055 1 98.12 142 ASP B CA 1
ATOM 4320 C C . ASP B 1 142 ? 8.992 -30.609 -6.664 1 98.12 142 ASP B C 1
ATOM 4322 O O . ASP B 1 142 ? 9.867 -29.906 -6.152 1 98.12 142 ASP B O 1
ATOM 4326 N N . LEU B 1 143 ? 8.258 -30.188 -7.668 1 97.25 143 LEU B N 1
ATOM 4327 C CA . LEU B 1 143 ? 8.562 -28.969 -8.398 1 97.25 143 LEU B CA 1
ATOM 4328 C C . LEU B 1 143 ? 7.73 -27.797 -7.863 1 97.25 143 LEU B C 1
ATOM 4330 O O . LEU B 1 143 ? 6.953 -27.203 -8.602 1 97.25 143 LEU B O 1
ATOM 4334 N N . GLY B 1 144 ? 7.887 -27.375 -6.578 1 89 144 GLY B N 1
ATOM 4335 C CA . GLY B 1 144 ? 7.398 -26.078 -6.121 1 89 144 GLY B CA 1
ATOM 4336 C C . GLY B 1 144 ? 6.25 -26.188 -5.137 1 89 144 GLY B C 1
ATOM 4337 O O . GLY B 1 144 ? 5.848 -25.203 -4.531 1 89 144 GLY B O 1
ATOM 4338 N N . SER B 1 145 ? 5.664 -27.281 -4.871 1 81.44 145 SER B N 1
ATOM 4339 C CA . SER B 1 145 ? 4.516 -27.375 -3.977 1 81.44 145 SER B CA 1
ATOM 4340 C C . SER B 1 145 ? 4.949 -27.312 -2.516 1 81.44 145 SER B C 1
ATOM 4342 O O . SER B 1 145 ? 4.508 -26.438 -1.766 1 81.44 145 SER B O 1
ATOM 4344 N N . ALA B 1 146 ? 5.805 -28.141 -2.15 1 85.75 146 ALA B N 1
ATOM 4345 C CA . ALA B 1 146 ? 6.402 -28.219 -0.821 1 85.75 146 ALA B CA 1
ATOM 4346 C C . ALA B 1 146 ? 5.336 -28.203 0.267 1 85.75 146 ALA B C 1
ATOM 4348 O O . ALA B 1 146 ? 5.453 -27.469 1.25 1 85.75 146 ALA B O 1
ATOM 4349 N N . ASP B 1 147 ? 4.258 -28.938 0.07 1 88.56 147 ASP B N 1
ATOM 4350 C CA . ASP B 1 147 ? 3.158 -28.938 1.028 1 88.56 147 ASP B CA 1
ATOM 4351 C C . ASP B 1 147 ? 3.16 -30.219 1.863 1 88.56 147 ASP B C 1
ATOM 4353 O O . ASP B 1 147 ? 2.967 -31.312 1.332 1 88.56 147 ASP B O 1
ATOM 4357 N N . PRO B 1 148 ? 3.285 -30.078 3.127 1 91.31 148 PRO B N 1
ATOM 4358 C CA . PRO B 1 148 ? 3.303 -31.266 3.984 1 91.31 148 PRO B CA 1
ATOM 4359 C C . PRO B 1 148 ? 2 -32.062 3.922 1 91.31 148 PRO B C 1
ATOM 4361 O O . PRO B 1 148 ? 1.994 -33.281 4.184 1 91.31 148 PRO B O 1
ATOM 4364 N N . LYS B 1 149 ? 0.962 -31.484 3.521 1 90.62 149 LYS B N 1
ATOM 4365 C CA . LYS B 1 149 ? -0.328 -32.156 3.445 1 90.62 149 LYS B CA 1
ATOM 4366 C C . LYS B 1 149 ? -0.326 -33.219 2.354 1 90.62 149 LYS B C 1
ATOM 4368 O O . LYS B 1 149 ? -1.117 -34.188 2.396 1 90.62 149 LYS B O 1
ATOM 4373 N N . LEU B 1 150 ? 0.522 -33 1.456 1 93.5 150 LEU B N 1
ATOM 4374 C CA . LEU B 1 150 ? 0.664 -34 0.41 1 93.5 150 LEU B CA 1
ATOM 4375 C C . LEU B 1 150 ? 1.668 -35.094 0.821 1 93.5 150 LEU B C 1
ATOM 4377 O O . LEU B 1 150 ? 1.377 -36.281 0.735 1 93.5 150 LEU B O 1
ATOM 4381 N N . TRP B 1 151 ? 2.744 -34.688 1.37 1 95.62 151 TRP B N 1
ATOM 4382 C CA . TRP B 1 151 ? 3.902 -35.594 1.45 1 95.62 151 TRP B CA 1
ATOM 4383 C C . TRP B 1 151 ? 3.852 -36.438 2.713 1 95.62 151 TRP B C 1
ATOM 4385 O O . TRP B 1 151 ? 4.246 -37.594 2.697 1 95.62 151 TRP B O 1
ATOM 4395 N N . ALA B 1 152 ? 3.318 -35.875 3.738 1 93.94 152 ALA B N 1
ATOM 4396 C CA . ALA B 1 152 ? 3.275 -36.656 4.98 1 93.94 152 ALA B CA 1
ATOM 4397 C C . ALA B 1 152 ? 2.373 -37.875 4.844 1 93.94 152 ALA B C 1
ATOM 4399 O O . ALA B 1 152 ? 2.789 -39 5.133 1 93.94 152 ALA B O 1
ATOM 4400 N N . PRO B 1 153 ? 1.208 -37.688 4.383 1 94.12 153 PRO B N 1
ATOM 4401 C CA . PRO B 1 153 ? 0.364 -38.875 4.172 1 94.12 153 PRO B CA 1
ATOM 4402 C C . PRO B 1 153 ? 0.953 -39.844 3.156 1 94.12 153 PRO B C 1
ATOM 4404 O O . PRO B 1 153 ? 0.742 -41.062 3.262 1 94.12 153 PRO B O 1
ATOM 4407 N N . LEU B 1 154 ? 1.654 -39.312 2.227 1 95.44 154 LEU B N 1
ATOM 4408 C CA . LEU B 1 154 ? 2.26 -40.188 1.219 1 95.44 154 LEU B CA 1
ATOM 4409 C C . LEU B 1 154 ? 3.303 -41.094 1.846 1 95.44 154 LEU B C 1
ATOM 4411 O O . LEU B 1 154 ? 3.404 -42.281 1.479 1 95.44 154 LEU B O 1
ATOM 4415 N N . LEU B 1 155 ? 4.07 -40.594 2.768 1 96.5 155 LEU B N 1
ATOM 4416 C CA . LEU B 1 155 ? 5.035 -41.406 3.496 1 96.5 155 LEU B CA 1
ATOM 4417 C C . LEU B 1 155 ? 4.344 -42.562 4.215 1 96.5 155 LEU B C 1
ATOM 4419 O O . LEU B 1 155 ? 4.824 -43.688 4.184 1 96.5 155 LEU B O 1
ATOM 4423 N N . GLN B 1 156 ? 3.258 -42.25 4.746 1 96.62 156 GLN B N 1
ATOM 4424 C CA . GLN B 1 156 ? 2.49 -43.25 5.449 1 96.62 156 GLN B CA 1
ATOM 4425 C C . GLN B 1 156 ? 2.021 -44.344 4.492 1 96.62 156 GLN B C 1
ATOM 4427 O O . GLN B 1 156 ? 2.059 -45.531 4.828 1 96.62 156 GLN B O 1
ATOM 4432 N N . SER B 1 157 ? 1.598 -43.969 3.395 1 95.69 157 SER B N 1
ATOM 4433 C CA . SER B 1 157 ? 1.114 -44.906 2.396 1 95.69 157 SER B CA 1
ATOM 4434 C C . SER B 1 157 ? 2.236 -45.812 1.912 1 95.69 157 SER B C 1
ATOM 4436 O O . SER B 1 157 ? 2.031 -47.031 1.737 1 95.69 157 SER B O 1
ATOM 4438 N N . PHE B 1 158 ? 3.41 -45.312 1.686 1 96.38 158 PHE B N 1
ATOM 4439 C CA . PHE B 1 158 ? 4.555 -46.094 1.258 1 96.38 158 PHE B CA 1
ATOM 4440 C C . PHE B 1 158 ? 4.988 -47.062 2.361 1 96.38 158 PHE B C 1
ATOM 4442 O O . PHE B 1 158 ? 5.402 -48.188 2.086 1 96.38 158 PHE B O 1
ATOM 4449 N N . ALA B 1 159 ? 4.883 -46.562 3.602 1 96 159 ALA B N 1
ATOM 4450 C CA . ALA B 1 159 ? 5.27 -47.375 4.75 1 96 159 ALA B CA 1
ATOM 4451 C C . ALA B 1 159 ? 4.352 -48.562 4.902 1 96 159 ALA B C 1
ATOM 4453 O O . ALA B 1 159 ? 4.762 -49.625 5.422 1 96 159 ALA B O 1
ATOM 4454 N N . ALA B 1 160 ? 3.164 -48.438 4.41 1 94.62 160 ALA B N 1
ATOM 4455 C CA . ALA B 1 160 ? 2.141 -49.469 4.605 1 94.62 160 ALA B CA 1
ATOM 4456 C C . ALA B 1 160 ? 2.145 -50.469 3.459 1 94.62 160 ALA B C 1
ATOM 4458 O O . ALA B 1 160 ? 1.307 -51.375 3.414 1 94.62 160 ALA B O 1
ATOM 4459 N N . LEU B 1 161 ? 3.082 -50.344 2.635 1 94.44 161 LEU B N 1
ATOM 4460 C CA . LEU B 1 161 ? 3.152 -51.281 1.532 1 94.44 161 LEU B CA 1
ATOM 4461 C C . LEU B 1 161 ? 3.4 -52.719 2.049 1 94.44 161 LEU B C 1
ATOM 4463 O O . LEU B 1 161 ? 4.133 -52.906 3.023 1 94.44 161 LEU B O 1
ATOM 4467 N N . PRO B 1 162 ? 2.799 -53.656 1.403 1 91.94 162 PRO B N 1
ATOM 4468 C CA . PRO B 1 162 ? 2.895 -55.031 1.89 1 91.94 162 PRO B CA 1
ATOM 4469 C C . PRO B 1 162 ? 4.332 -55.531 1.936 1 91.94 162 PRO B C 1
ATOM 4471 O O . PRO B 1 162 ? 4.699 -56.281 2.854 1 91.94 162 PRO B O 1
ATOM 4474 N N . ASP B 1 163 ? 5.152 -55.25 1.015 1 92.25 163 ASP B N 1
ATOM 4475 C CA . ASP B 1 163 ? 6.523 -55.75 0.927 1 92.25 163 ASP B CA 1
ATOM 4476 C C . ASP B 1 163 ? 7.473 -54.906 1.762 1 92.25 163 ASP B C 1
ATOM 4478 O O . ASP B 1 163 ? 8.688 -55.062 1.703 1 92.25 163 ASP B O 1
ATOM 4482 N N . GLY B 1 164 ? 6.906 -53.938 2.535 1 92.62 164 GLY B N 1
ATOM 4483 C CA . GLY B 1 164 ? 7.73 -53.062 3.346 1 92.62 164 GLY B CA 1
ATOM 4484 C C . GLY B 1 164 ? 7.984 -51.719 2.693 1 92.62 164 GLY B C 1
ATOM 4485 O O . GLY B 1 164 ? 7.734 -51.531 1.498 1 92.62 164 GLY B O 1
ATOM 4486 N N . PRO B 1 165 ? 8.484 -50.844 3.441 1 95.38 165 PRO B N 1
ATOM 4487 C CA . PRO B 1 165 ? 8.727 -49.5 2.906 1 95.38 165 PRO B CA 1
ATOM 4488 C C . PRO B 1 165 ? 9.938 -49.438 1.985 1 95.38 165 PRO B C 1
ATOM 4490 O O . PRO B 1 165 ? 10.938 -50.125 2.23 1 95.38 165 PRO B O 1
ATOM 4493 N N . PRO B 1 166 ? 9.828 -48.688 0.96 1 96.88 166 PRO B N 1
ATOM 4494 C CA . PRO B 1 166 ? 11 -48.469 0.111 1 96.88 166 PRO B CA 1
ATOM 4495 C C . PRO B 1 166 ? 11.961 -47.438 0.701 1 96.88 166 PRO B C 1
ATOM 4497 O O . PRO B 1 166 ? 11.664 -46.812 1.722 1 96.88 166 PRO B O 1
ATOM 4500 N N . HIS B 1 167 ? 13.14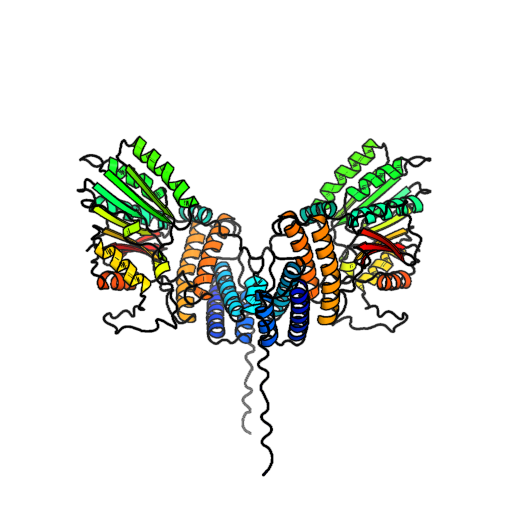8 -47.375 0.073 1 97.06 167 HIS B N 1
ATOM 4501 C CA . HIS B 1 167 ? 13.992 -46.188 0.288 1 97.06 167 HIS B CA 1
ATOM 4502 C C . HIS B 1 167 ? 13.469 -45 -0.494 1 97.06 167 HIS B C 1
ATOM 4504 O O . HIS B 1 167 ? 13.469 -45 -1.728 1 97.06 167 HIS B O 1
ATOM 4510 N N . LEU B 1 168 ? 13 -44.062 0.213 1 97.75 168 LEU B N 1
ATOM 4511 C CA . LEU B 1 168 ? 12.352 -42.938 -0.437 1 97.75 168 LEU B CA 1
ATOM 4512 C C . LEU B 1 168 ? 13.195 -41.656 -0.303 1 97.75 168 LEU B C 1
ATOM 4514 O O . LEU B 1 168 ? 13.648 -41.344 0.792 1 97.75 168 LEU B O 1
ATOM 4518 N N . LYS B 1 169 ? 13.438 -41.062 -1.417 1 97.81 169 LYS B N 1
ATOM 4519 C CA . LYS B 1 169 ? 14.094 -39.75 -1.487 1 97.81 169 LYS B CA 1
ATOM 4520 C C . LYS B 1 169 ? 13.164 -38.719 -2.08 1 97.81 169 LYS B C 1
ATOM 4522 O O . LYS B 1 169 ? 12.547 -38.938 -3.121 1 97.81 169 LYS B O 1
ATOM 4527 N N . ILE B 1 170 ? 12.992 -37.594 -1.413 1 97.88 170 ILE B N 1
ATOM 4528 C CA . ILE B 1 170 ? 12.195 -36.5 -1.946 1 97.88 170 ILE B CA 1
ATOM 4529 C C . ILE B 1 170 ? 13.078 -35.25 -2.109 1 97.88 170 ILE B C 1
ATOM 4531 O O . ILE B 1 170 ? 13.68 -34.781 -1.142 1 97.88 170 ILE B O 1
ATOM 4535 N N . THR B 1 171 ? 13.234 -34.812 -3.297 1 98.12 171 THR B N 1
ATOM 4536 C CA . THR B 1 171 ? 13.883 -33.531 -3.596 1 98.12 171 THR B CA 1
ATOM 4537 C C . THR B 1 171 ? 12.844 -32.438 -3.826 1 98.12 171 THR B C 1
ATOM 4539 O O . THR B 1 171 ? 12.008 -32.562 -4.73 1 98.12 171 THR B O 1
ATOM 4542 N N . CYS B 1 172 ? 12.883 -31.422 -3.021 1 97.5 172 CYS B N 1
ATOM 4543 C CA . CYS B 1 172 ? 11.906 -30.344 -3.127 1 97.5 172 CYS B CA 1
ATOM 4544 C C . CYS B 1 172 ? 12.547 -29.078 -3.682 1 97.5 172 CYS B C 1
ATOM 4546 O O . CYS B 1 172 ? 13.445 -28.516 -3.066 1 97.5 172 CYS B O 1
ATOM 4548 N N . VAL B 1 173 ? 12.008 -28.641 -4.797 1 97.12 173 VAL B N 1
ATOM 4549 C CA . VAL B 1 173 ? 12.516 -27.453 -5.465 1 97.12 173 VAL B CA 1
ATOM 4550 C C . VAL B 1 173 ? 11.633 -26.25 -5.109 1 97.12 173 VAL B C 1
ATOM 4552 O O . VAL B 1 173 ? 10.414 -26.281 -5.324 1 97.12 173 VAL B O 1
ATOM 4555 N N . HIS B 1 174 ? 12.258 -25.203 -4.527 1 94.56 174 HIS B N 1
ATOM 4556 C CA . HIS B 1 174 ? 11.5 -24 -4.188 1 94.56 174 HIS B CA 1
ATOM 4557 C C . HIS B 1 174 ? 12.422 -22.781 -4.09 1 94.56 174 HIS B C 1
ATOM 4559 O O . HIS B 1 174 ? 13.555 -22.891 -3.611 1 94.56 174 HIS B O 1
ATOM 4565 N N . SER B 1 175 ? 11.898 -21.688 -4.484 1 90.62 175 SER B N 1
ATOM 4566 C CA . SER B 1 175 ? 12.711 -20.469 -4.457 1 90.62 175 SER B CA 1
ATOM 4567 C C . SER B 1 175 ? 12.766 -19.875 -3.057 1 90.62 175 SER B C 1
ATOM 4569 O O . SER B 1 175 ? 13.719 -19.172 -2.715 1 90.62 175 SER B O 1
ATOM 4571 N N . ASN B 1 176 ? 11.805 -20.141 -2.27 1 88.25 176 ASN B N 1
ATOM 4572 C CA . ASN B 1 176 ? 11.75 -19.641 -0.901 1 88.25 176 ASN B CA 1
ATOM 4573 C C . ASN B 1 176 ? 12.367 -20.625 0.085 1 88.25 176 ASN B C 1
ATOM 4575 O O . ASN B 1 176 ? 11.781 -21.672 0.374 1 88.25 176 ASN B O 1
ATOM 4579 N N . LYS B 1 177 ? 13.367 -20.25 0.677 1 91.56 177 LYS B N 1
ATOM 4580 C CA . LYS B 1 177 ? 14.125 -21.094 1.585 1 91.56 177 LYS B CA 1
ATOM 4581 C C . LYS B 1 177 ? 13.305 -21.453 2.824 1 91.56 177 LYS B C 1
ATOM 4583 O O . LYS B 1 177 ? 13.406 -22.562 3.344 1 91.56 177 LYS B O 1
ATOM 4588 N N . ALA B 1 178 ? 12.516 -20.562 3.223 1 87.5 178 ALA B N 1
ATOM 4589 C CA . ALA B 1 178 ? 11.75 -20.781 4.445 1 87.5 178 ALA B CA 1
ATOM 4590 C C . ALA B 1 178 ? 10.75 -21.922 4.281 1 87.5 178 ALA B C 1
ATOM 4592 O O . ALA B 1 178 ? 10.492 -22.672 5.227 1 87.5 178 ALA B O 1
ATOM 4593 N N . VAL B 1 179 ? 10.242 -22.062 3.121 1 87.81 179 VAL B N 1
ATOM 4594 C CA . VAL B 1 179 ? 9.289 -23.125 2.834 1 87.81 179 VAL B CA 1
ATOM 4595 C C . VAL B 1 179 ? 9.977 -24.484 2.926 1 87.81 179 VAL B C 1
ATOM 4597 O O . VAL B 1 179 ? 9.43 -25.422 3.498 1 87.81 179 VAL B O 1
ATOM 4600 N N . LEU B 1 180 ? 11.125 -24.578 2.439 1 93.19 180 LEU B N 1
ATOM 4601 C CA . LEU B 1 180 ? 11.906 -25.812 2.439 1 93.19 180 LEU B CA 1
ATOM 4602 C C . LEU B 1 180 ? 12.305 -26.203 3.859 1 93.19 180 LEU B C 1
ATOM 4604 O O . LEU B 1 180 ? 12.227 -27.375 4.227 1 93.19 180 LEU B O 1
ATOM 4608 N N . GLU B 1 181 ? 12.609 -25.203 4.598 1 94.19 181 GLU B N 1
ATOM 4609 C CA . GLU B 1 181 ? 13.078 -25.453 5.961 1 94.19 181 GLU B CA 1
ATOM 4610 C C . GLU B 1 181 ? 11.938 -25.875 6.875 1 94.19 181 GLU B C 1
ATOM 4612 O O . GLU B 1 181 ? 12.156 -26.594 7.855 1 94.19 181 GLU B O 1
ATOM 4617 N N . LYS B 1 182 ? 10.828 -25.484 6.523 1 89.88 182 LYS B N 1
ATOM 4618 C CA . LYS B 1 182 ? 9.656 -25.859 7.312 1 89.88 182 LYS B CA 1
ATOM 4619 C C . LYS B 1 182 ? 9.211 -27.281 6.98 1 89.88 182 LYS B C 1
ATOM 4621 O O . LYS B 1 182 ? 8.75 -28.016 7.859 1 89.88 182 LYS B O 1
ATOM 4626 N N . LEU B 1 183 ? 9.352 -27.719 5.816 1 93.44 183 LEU B N 1
ATOM 4627 C CA . LEU B 1 183 ? 8.875 -29.016 5.352 1 93.44 183 LEU B CA 1
ATOM 4628 C C . LEU B 1 183 ? 9.812 -30.125 5.797 1 93.44 183 LEU B C 1
ATOM 4630 O O . LEU B 1 183 ? 9.359 -31.172 6.266 1 93.44 183 LEU B O 1
ATOM 4634 N N . GLY B 1 184 ? 11.086 -29.953 5.711 1 94.94 184 GLY B N 1
ATOM 4635 C CA . GLY B 1 184 ? 12.102 -30.969 5.938 1 94.94 184 GLY B CA 1
ATOM 4636 C C . GLY B 1 184 ? 11.953 -31.672 7.273 1 94.94 184 GLY B C 1
ATOM 4637 O O . GLY B 1 184 ? 11.734 -32.875 7.324 1 94.94 184 GLY B O 1
ATOM 4638 N N . PRO B 1 185 ? 12 -30.906 8.297 1 95.69 185 PRO B N 1
ATOM 4639 C CA . PRO B 1 185 ? 11.891 -31.516 9.625 1 95.69 185 PRO B CA 1
ATOM 4640 C C . PRO B 1 185 ? 10.602 -32.312 9.812 1 95.69 185 PRO B C 1
ATOM 4642 O O . PRO B 1 185 ? 10.609 -33.375 10.445 1 95.69 185 PRO B O 1
ATOM 4645 N N . LYS B 1 186 ? 9.594 -31.859 9.266 1 95.5 186 LYS B N 1
ATOM 4646 C CA . LYS B 1 186 ? 8.32 -32.562 9.383 1 95.5 186 LYS B CA 1
ATOM 4647 C C . LYS B 1 186 ? 8.367 -33.906 8.695 1 95.5 186 LYS B C 1
ATOM 4649 O O . LYS B 1 186 ? 7.883 -34.906 9.234 1 95.5 186 LYS B O 1
ATOM 4654 N N . LEU B 1 187 ? 8.961 -33.969 7.551 1 97.06 187 LEU B N 1
ATOM 4655 C CA . LEU B 1 187 ? 9.016 -35.188 6.789 1 97.06 187 LEU B CA 1
ATOM 4656 C C . LEU B 1 187 ? 9.992 -36.188 7.426 1 97.06 187 LEU B C 1
ATOM 4658 O O . LEU B 1 187 ? 9.719 -37.375 7.48 1 97.06 187 LEU B O 1
ATOM 4662 N N . VAL B 1 188 ? 11.055 -35.656 7.902 1 97.25 188 VAL B N 1
ATOM 4663 C CA . VAL B 1 188 ? 12.055 -36.5 8.539 1 97.25 188 VAL B CA 1
ATOM 4664 C C . VAL B 1 188 ? 11.469 -37.125 9.805 1 97.25 188 VAL B C 1
ATOM 4666 O O . VAL B 1 188 ? 11.633 -38.312 10.047 1 97.25 188 VAL B O 1
ATOM 4669 N N . LYS B 1 189 ? 10.852 -36.281 10.539 1 97.06 189 LYS B N 1
ATOM 4670 C CA . LYS B 1 189 ? 10.211 -36.781 11.758 1 97.06 189 LYS B CA 1
ATOM 4671 C C . LYS B 1 189 ? 9.172 -37.844 11.438 1 97.06 189 LYS B C 1
ATOM 4673 O O . LYS B 1 189 ? 9.086 -38.844 12.125 1 97.06 189 LYS B O 1
ATOM 4678 N N . GLU B 1 190 ? 8.398 -37.625 10.438 1 96.81 190 GLU B N 1
ATOM 4679 C CA . GLU B 1 190 ? 7.375 -38.594 10.016 1 96.81 190 GLU B CA 1
ATOM 4680 C C . GLU B 1 190 ? 8 -39.906 9.57 1 96.81 190 GLU B C 1
ATOM 4682 O O . GLU B 1 190 ? 7.523 -40.969 9.93 1 96.81 190 GLU B O 1
ATOM 4687 N N . ALA B 1 191 ? 9.039 -39.844 8.82 1 97.56 191 ALA B N 1
ATOM 4688 C CA . ALA B 1 191 ? 9.719 -41.031 8.328 1 97.56 191 ALA B CA 1
ATOM 4689 C C . ALA B 1 191 ? 10.328 -41.844 9.469 1 97.56 191 ALA B C 1
ATOM 4691 O O . ALA B 1 191 ? 10.297 -43.062 9.469 1 97.56 191 ALA B O 1
ATOM 4692 N N . GLU B 1 192 ? 10.891 -41.094 10.375 1 97.12 192 GLU B N 1
ATOM 4693 C CA . GLU B 1 192 ? 11.469 -41.75 11.547 1 97.12 192 GLU B CA 1
ATOM 4694 C C . GLU B 1 192 ? 10.398 -42.5 12.336 1 97.12 192 GLU B C 1
ATOM 4696 O O . GLU B 1 192 ? 10.633 -43.625 12.781 1 97.12 192 GLU B O 1
ATOM 4701 N N . ALA B 1 193 ? 9.328 -41.875 12.484 1 97.06 193 ALA B N 1
ATOM 4702 C CA . ALA B 1 193 ? 8.219 -42.5 13.203 1 97.06 193 ALA B CA 1
ATOM 4703 C C . ALA B 1 193 ? 7.738 -43.75 12.5 1 97.06 193 ALA B C 1
ATOM 4705 O O . ALA B 1 193 ? 7.277 -44.719 13.141 1 97.06 193 ALA B O 1
ATOM 4706 N N . LEU B 1 194 ? 7.891 -43.844 11.211 1 96.88 194 LEU B N 1
ATOM 4707 C CA . LEU B 1 194 ? 7.426 -44.969 10.398 1 96.88 194 LEU B CA 1
ATOM 4708 C C . LEU B 1 194 ? 8.539 -45.969 10.18 1 96.88 194 LEU B C 1
ATOM 4710 O O . LEU B 1 194 ? 8.344 -47 9.5 1 96.88 194 LEU B O 1
ATOM 4714 N N . ASP B 1 195 ? 9.688 -45.719 10.734 1 95.06 195 ASP B N 1
ATOM 4715 C CA . ASP B 1 195 ? 10.867 -46.531 10.539 1 95.06 195 ASP B CA 1
ATOM 4716 C C . ASP B 1 195 ? 11.141 -46.781 9.055 1 95.06 195 ASP B C 1
ATOM 4718 O O . ASP B 1 195 ? 11.359 -47.906 8.625 1 95.06 195 ASP B O 1
ATOM 4722 N N . MET B 1 196 ? 10.992 -45.75 8.289 1 95.94 196 MET B N 1
ATOM 4723 C CA . MET B 1 196 ? 11.188 -45.812 6.844 1 95.94 196 MET B CA 1
ATOM 4724 C C . MET B 1 196 ? 12.477 -45.125 6.434 1 95.94 196 MET B C 1
ATOM 4726 O O . MET B 1 196 ? 12.734 -43.969 6.852 1 95.94 196 MET B O 1
ATOM 4730 N N . PRO B 1 197 ? 13.305 -45.781 5.66 1 96.5 197 PRO B N 1
ATOM 4731 C CA . PRO B 1 197 ? 14.461 -45.062 5.117 1 96.5 197 PRO B CA 1
ATOM 4732 C C . PRO B 1 197 ? 14.07 -43.875 4.242 1 96.5 197 PRO B C 1
ATOM 4734 O O . PRO B 1 197 ? 13.367 -44.031 3.242 1 96.5 197 PRO B O 1
ATOM 4737 N N . PHE B 1 198 ? 14.547 -42.719 4.691 1 97.88 198 PHE B N 1
ATOM 4738 C CA . PHE B 1 198 ? 14.047 -41.531 4.039 1 97.88 198 PHE B CA 1
ATOM 4739 C C . PHE B 1 198 ? 15.148 -40.469 3.924 1 97.88 198 PHE B C 1
ATOM 4741 O O . PHE B 1 198 ? 15.945 -40.312 4.848 1 97.88 198 PHE B O 1
ATOM 4748 N N . GLN B 1 199 ? 15.203 -39.875 2.756 1 97.44 199 GLN B N 1
ATOM 4749 C CA . GLN B 1 199 ? 16.125 -38.75 2.521 1 97.44 199 GLN B CA 1
ATOM 4750 C C . GLN B 1 199 ? 15.375 -37.531 1.982 1 97.44 199 GLN B C 1
ATOM 4752 O O . GLN B 1 199 ? 14.633 -37.625 1.004 1 97.44 199 GLN B O 1
ATOM 4757 N N . TYR B 1 200 ? 15.508 -36.469 2.656 1 97.56 200 TYR B N 1
ATOM 4758 C CA . TYR B 1 200 ? 14.945 -35.188 2.217 1 97.56 200 TYR B CA 1
ATOM 4759 C C . TYR B 1 200 ? 16.031 -34.281 1.629 1 97.56 200 TYR B C 1
ATOM 4761 O O . TYR B 1 200 ? 17.031 -34 2.289 1 97.56 200 TYR B O 1
ATOM 4769 N N . ASN B 1 201 ? 15.852 -33.844 0.386 1 97.38 201 ASN B N 1
ATOM 4770 C CA . ASN B 1 201 ? 16.812 -33 -0.309 1 97.38 201 ASN B CA 1
ATOM 4771 C C . ASN B 1 201 ? 16.188 -31.672 -0.717 1 97.38 201 ASN B C 1
ATOM 4773 O O . ASN B 1 201 ? 15.562 -31.562 -1.775 1 97.38 201 ASN B O 1
ATOM 4777 N N . PRO B 1 202 ? 16.422 -30.594 0.076 1 97.19 202 PRO B N 1
ATOM 4778 C CA . PRO B 1 202 ? 15.922 -29.266 -0.314 1 97.19 202 PRO B CA 1
ATOM 4779 C C . PRO B 1 202 ? 16.797 -28.594 -1.371 1 97.19 202 PRO B C 1
ATOM 4781 O O . PRO B 1 202 ? 18.031 -28.625 -1.273 1 97.19 202 PRO B O 1
ATOM 4784 N N . LEU B 1 203 ? 16.188 -28.094 -2.418 1 97.38 203 LEU B N 1
ATOM 4785 C CA . LEU B 1 203 ? 16.875 -27.328 -3.455 1 97.38 203 LEU B CA 1
ATOM 4786 C C . LEU B 1 203 ? 16.312 -25.922 -3.559 1 97.38 203 LEU B C 1
ATOM 4788 O O . LEU B 1 203 ? 15.258 -25.703 -4.156 1 97.38 203 LEU B O 1
ATOM 4792 N N . ASN B 1 204 ? 17.031 -24.953 -3.004 1 96.06 204 ASN B N 1
ATOM 4793 C CA . ASN B 1 204 ? 16.594 -23.562 -3.008 1 96.06 204 ASN B CA 1
ATOM 4794 C C . ASN B 1 204 ? 16.953 -22.859 -4.316 1 96.06 204 ASN B C 1
ATOM 4796 O O . ASN B 1 204 ? 17.906 -22.062 -4.359 1 96.06 204 ASN B O 1
ATOM 4800 N N . VAL B 1 205 ? 16.188 -23.094 -5.352 1 95.75 205 VAL B N 1
ATOM 4801 C CA . VAL B 1 205 ? 16.375 -22.516 -6.676 1 95.75 205 VAL B CA 1
ATOM 4802 C C . VAL B 1 205 ? 15.023 -22.344 -7.352 1 95.75 205 VAL B C 1
ATOM 4804 O O . VAL B 1 205 ? 14.039 -22.984 -6.977 1 95.75 205 VAL B O 1
ATOM 4807 N N . SER B 1 206 ? 14.992 -21.422 -8.234 1 94.25 206 SER B N 1
ATOM 4808 C CA . SER B 1 206 ? 13.781 -21.266 -9.039 1 94.25 206 SER B CA 1
ATOM 4809 C C . SER B 1 206 ? 13.695 -22.359 -10.109 1 94.25 206 SER B C 1
ATOM 4811 O O . SER B 1 206 ? 14.719 -22.891 -10.539 1 94.25 206 SER B O 1
ATOM 4813 N N . LEU B 1 207 ? 12.5 -22.641 -10.547 1 94.25 207 LEU B N 1
ATOM 4814 C CA . LEU B 1 207 ? 12.297 -23.641 -11.594 1 94.25 207 LEU B CA 1
ATOM 4815 C C . LEU B 1 207 ? 13.047 -23.25 -12.867 1 94.25 207 LEU B C 1
ATOM 4817 O O . LEU B 1 207 ? 13.523 -24.109 -13.609 1 94.25 207 LEU B O 1
ATOM 4821 N N . LYS B 1 208 ? 13.172 -21.953 -13.086 1 92.5 208 LYS B N 1
ATOM 4822 C CA . LYS B 1 208 ? 13.828 -21.422 -14.281 1 92.5 208 LYS B CA 1
ATOM 4823 C C . LYS B 1 208 ? 15.32 -21.75 -14.281 1 92.5 208 LYS B C 1
ATOM 4825 O O . LYS B 1 208 ? 15.938 -21.859 -15.344 1 92.5 208 LYS B O 1
ATOM 4830 N N . GLU B 1 209 ? 15.852 -21.953 -13.164 1 95.25 209 GLU B N 1
ATOM 4831 C CA . GLU B 1 209 ? 17.297 -22.156 -13.023 1 95.25 209 GLU B CA 1
ATOM 4832 C C . GLU B 1 209 ? 17.625 -23.625 -12.742 1 95.25 209 GLU B C 1
ATOM 4834 O O . GLU B 1 209 ? 18.797 -23.984 -12.641 1 95.25 209 GLU B O 1
ATOM 4839 N N . LEU B 1 210 ? 16.656 -24.438 -12.648 1 96.88 210 LEU B N 1
ATOM 4840 C CA . LEU B 1 210 ? 16.844 -25.844 -12.281 1 96.88 210 LEU B CA 1
ATOM 4841 C C . LEU B 1 210 ? 17.562 -26.594 -13.391 1 96.88 210 LEU B C 1
ATOM 4843 O O . LEU B 1 210 ? 17.203 -26.5 -14.562 1 96.88 210 LEU B O 1
ATOM 4847 N N . THR B 1 211 ? 18.625 -27.328 -13.039 1 96.69 211 THR B N 1
ATOM 4848 C CA . THR B 1 211 ? 19.359 -28.172 -13.977 1 96.69 211 THR B CA 1
ATOM 4849 C C . THR B 1 211 ? 19.344 -29.625 -13.523 1 96.69 211 THR B C 1
ATOM 4851 O O . THR B 1 211 ? 19.109 -29.906 -12.344 1 96.69 211 THR B O 1
ATOM 4854 N N . LYS B 1 212 ? 19.594 -30.5 -14.461 1 96.75 212 LYS B N 1
ATOM 4855 C CA . LYS B 1 212 ? 19.594 -31.938 -14.203 1 96.75 212 LYS B CA 1
ATOM 4856 C C . LYS B 1 212 ? 20.594 -32.312 -13.117 1 96.75 212 LYS B C 1
ATOM 4858 O O . LYS B 1 212 ? 20.297 -33.125 -12.234 1 96.75 212 LYS B O 1
ATOM 4863 N N . ASP B 1 213 ? 21.703 -31.656 -13.094 1 97 213 ASP B N 1
ATOM 4864 C CA . ASP B 1 213 ? 22.781 -32 -12.172 1 97 213 ASP B CA 1
ATOM 4865 C C . ASP B 1 213 ? 22.406 -31.672 -10.727 1 97 213 ASP B C 1
ATOM 4867 O O . ASP B 1 213 ? 22.859 -32.312 -9.789 1 97 213 ASP B O 1
ATOM 4871 N N . MET B 1 214 ? 21.547 -30.734 -10.578 1 97.75 214 MET B N 1
ATOM 4872 C CA . MET B 1 214 ? 21.141 -30.297 -9.242 1 97.75 214 MET B CA 1
ATOM 4873 C C . MET B 1 214 ? 20.281 -31.359 -8.562 1 97.75 214 MET B C 1
ATOM 4875 O O . MET B 1 214 ? 20.219 -31.406 -7.332 1 97.75 214 MET B O 1
ATOM 4879 N N . LEU B 1 215 ? 19.625 -32.219 -9.312 1 97.44 215 LEU B N 1
ATOM 4880 C CA . LEU B 1 215 ? 18.656 -33.156 -8.781 1 97.44 215 LEU B CA 1
ATOM 4881 C C . LEU B 1 215 ? 19.359 -34.406 -8.227 1 97.44 215 LEU B C 1
ATOM 4883 O O . LEU B 1 215 ? 18.781 -35.156 -7.445 1 97.44 215 LEU B O 1
ATOM 4887 N N . LYS B 1 216 ? 20.594 -34.625 -8.594 1 95.19 216 LYS B N 1
ATOM 4888 C CA . LYS B 1 216 ? 21.422 -35.75 -8.102 1 95.19 216 LYS B CA 1
ATOM 4889 C C . LYS B 1 216 ? 20.688 -37.062 -8.219 1 95.19 216 LYS B C 1
ATOM 4891 O O . LYS B 1 216 ? 20.594 -37.812 -7.246 1 95.19 216 LYS B O 1
ATOM 4896 N N . VAL B 1 217 ? 20.188 -37.281 -9.406 1 96.62 217 VAL B N 1
ATOM 4897 C CA . VAL B 1 217 ? 19.5 -38.531 -9.688 1 96.62 217 VAL B CA 1
ATOM 4898 C C . VAL B 1 217 ? 20.531 -39.656 -9.797 1 96.62 217 VAL B C 1
ATOM 4900 O O . VAL B 1 217 ? 21.562 -39.5 -10.461 1 96.62 217 VAL B O 1
ATOM 4903 N N . ARG B 1 218 ? 20.266 -40.719 -9.172 1 94.19 218 ARG B N 1
ATOM 4904 C CA . ARG B 1 218 ? 21.188 -41.844 -9.18 1 94.19 218 ARG B CA 1
ATOM 4905 C C . ARG B 1 218 ? 20.641 -42.969 -10.039 1 94.19 218 ARG B C 1
ATOM 4907 O O . ARG B 1 218 ? 19.438 -43.094 -10.211 1 94.19 218 ARG B O 1
ATOM 4914 N N . SER B 1 219 ? 21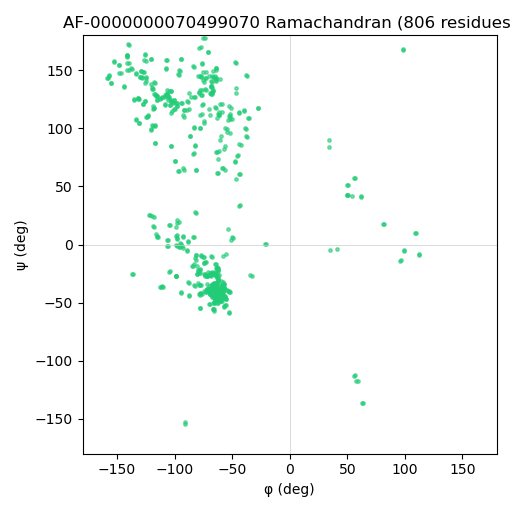.672 -43.781 -10.414 1 91.75 219 SER B N 1
ATOM 4915 C CA . SER B 1 219 ? 21.281 -44.969 -11.188 1 91.75 219 SER B CA 1
ATOM 4916 C C . SER B 1 219 ? 20.5 -45.938 -10.328 1 91.75 219 SER B C 1
ATOM 4918 O O . SER B 1 219 ? 20.844 -46.188 -9.164 1 91.75 219 SER B O 1
ATOM 4920 N N . GLY B 1 220 ? 19.438 -46.469 -10.883 1 92.5 220 GLY B N 1
ATOM 4921 C CA . GLY B 1 220 ? 18.656 -47.5 -10.188 1 92.5 220 GLY B CA 1
ATOM 4922 C C . GLY B 1 220 ? 17.453 -46.906 -9.461 1 92.5 220 GLY B C 1
ATOM 4923 O O . GLY B 1 220 ? 16.594 -47.656 -9 1 92.5 220 GLY B O 1
ATOM 4924 N N . GLU B 1 221 ? 17.422 -45.656 -9.32 1 96.31 221 GLU B N 1
ATOM 4925 C CA . GLU B 1 221 ? 16.281 -45.031 -8.664 1 96.31 221 GLU B CA 1
ATOM 4926 C C . GLU B 1 221 ? 15.078 -44.938 -9.609 1 96.31 221 GLU B C 1
ATOM 4928 O O . GLU B 1 221 ? 15.234 -44.656 -10.797 1 96.31 221 GLU B O 1
ATOM 4933 N N . ALA B 1 222 ? 13.93 -45.344 -9.078 1 98 222 ALA B N 1
ATOM 4934 C CA . ALA B 1 222 ? 12.703 -45 -9.789 1 98 222 ALA B CA 1
ATOM 4935 C C . ALA B 1 222 ? 12.336 -43.531 -9.594 1 98 222 ALA B C 1
ATOM 4937 O O . ALA B 1 222 ? 12.086 -43.094 -8.469 1 98 222 ALA B O 1
ATOM 4938 N N . LEU B 1 223 ? 12.258 -42.844 -10.672 1 98.31 223 LEU B N 1
ATOM 4939 C CA . LEU B 1 223 ? 12.156 -41.375 -10.609 1 98.31 223 LEU B CA 1
ATOM 4940 C C . LEU B 1 223 ? 10.719 -40.938 -10.875 1 98.31 223 LEU B C 1
ATOM 4942 O O . LEU B 1 223 ? 10.062 -41.438 -11.789 1 98.31 223 LEU B O 1
ATOM 4946 N N . GLY B 1 224 ? 10.164 -40.062 -10.055 1 98.31 224 GLY B N 1
ATOM 4947 C CA . GLY B 1 224 ? 8.891 -39.375 -10.258 1 98.31 224 GLY B CA 1
ATOM 4948 C C . GLY B 1 224 ? 8.969 -37.875 -10.117 1 98.31 224 GLY B C 1
ATOM 4949 O O . GLY B 1 224 ? 9.75 -37.375 -9.312 1 98.31 224 GLY B O 1
ATOM 4950 N N . PHE B 1 225 ? 8.188 -37.188 -10.93 1 98.62 225 PHE B N 1
ATOM 4951 C CA . PHE B 1 225 ? 8.086 -35.75 -10.828 1 98.62 225 PHE B CA 1
ATOM 4952 C C . PHE B 1 225 ? 6.664 -35.312 -10.484 1 98.62 225 PHE B C 1
ATOM 4954 O O . PHE B 1 225 ? 5.703 -35.875 -11 1 98.62 225 PHE B O 1
ATOM 4961 N N . VAL B 1 226 ? 6.562 -34.344 -9.633 1 98.56 226 VAL B N 1
ATOM 4962 C CA . VAL B 1 226 ? 5.258 -33.781 -9.281 1 98.56 226 VAL B CA 1
ATOM 4963 C C . VAL B 1 226 ? 5.305 -32.25 -9.367 1 98.56 226 VAL B C 1
ATOM 4965 O O . VAL B 1 226 ? 6.188 -31.625 -8.781 1 98.56 226 VAL B O 1
ATOM 4968 N N . SER B 1 227 ? 4.453 -31.703 -10.086 1 98.19 227 SER B N 1
ATOM 4969 C CA . SER B 1 227 ? 4.281 -30.25 -10.141 1 98.19 227 SER B CA 1
ATOM 4970 C C . SER B 1 227 ? 2.826 -29.859 -9.898 1 98.19 227 SER B C 1
ATOM 4972 O O . SER B 1 227 ? 1.933 -30.297 -10.633 1 98.19 227 SER B O 1
ATOM 4974 N N . ILE B 1 228 ? 2.646 -29.078 -8.883 1 96.44 228 ILE B N 1
ATOM 4975 C CA . ILE B 1 228 ? 1.303 -28.625 -8.555 1 96.44 228 ILE B CA 1
ATOM 4976 C C . ILE B 1 228 ? 1.228 -27.109 -8.68 1 96.44 228 ILE B C 1
ATOM 4978 O O . ILE B 1 228 ? 1.691 -26.375 -7.797 1 96.44 228 ILE B O 1
ATOM 4982 N N . LEU B 1 229 ? 0.66 -26.609 -9.719 1 95.25 229 LEU B N 1
ATOM 4983 C CA . LEU B 1 229 ? 0.334 -25.219 -9.984 1 95.25 229 LEU B CA 1
ATOM 4984 C C . LEU B 1 229 ? 1.597 -24.359 -10.031 1 95.25 229 LEU B C 1
ATOM 4986 O O . LEU B 1 229 ? 1.621 -23.25 -9.5 1 95.25 229 LEU B O 1
ATOM 4990 N N . ASN B 1 230 ? 2.668 -24.922 -10.672 1 95.19 230 ASN B N 1
ATOM 4991 C CA . ASN B 1 230 ? 3.924 -24.172 -10.664 1 95.19 230 ASN B CA 1
ATOM 4992 C C . ASN B 1 230 ? 4.586 -24.172 -12.039 1 95.19 230 ASN B C 1
ATOM 4994 O O . ASN B 1 230 ? 5.379 -23.281 -12.352 1 95.19 230 ASN B O 1
ATOM 4998 N N . LEU B 1 231 ? 4.293 -25.125 -12.781 1 97.12 231 LEU B N 1
ATOM 4999 C CA . LEU B 1 231 ? 5.07 -25.344 -14 1 97.12 231 LEU B CA 1
ATOM 5000 C C . LEU B 1 231 ? 4.801 -24.234 -15.016 1 97.12 231 LEU B C 1
ATOM 5002 O O . LEU B 1 231 ? 5.66 -23.938 -15.844 1 97.12 231 LEU B O 1
ATOM 5006 N N . HIS B 1 232 ? 3.633 -23.609 -14.961 1 97.12 232 HIS B N 1
ATOM 5007 C CA . HIS B 1 232 ? 3.236 -22.609 -15.945 1 97.12 232 HIS B CA 1
ATOM 5008 C C . HIS B 1 232 ? 4.168 -21.406 -15.914 1 97.12 232 HIS B C 1
ATOM 5010 O O . HIS B 1 232 ? 4.215 -20.625 -16.859 1 97.12 232 HIS B O 1
ATOM 5016 N N . VAL B 1 233 ? 4.91 -21.172 -14.852 1 95.31 233 VAL B N 1
ATOM 5017 C CA . VAL B 1 233 ? 5.805 -20.031 -14.719 1 95.31 233 VAL B CA 1
ATOM 5018 C C . VAL B 1 233 ? 6.883 -20.094 -15.797 1 95.31 233 VAL B C 1
ATOM 5020 O O . VAL B 1 233 ? 7.402 -19.062 -16.219 1 95.31 233 VAL B O 1
ATOM 5023 N N . LEU B 1 234 ? 7.191 -21.312 -16.281 1 95.88 234 LEU B N 1
ATOM 5024 C CA . LEU B 1 234 ? 8.242 -21.5 -17.281 1 95.88 234 LEU B CA 1
ATOM 5025 C C . LEU B 1 234 ? 7.777 -21.031 -18.656 1 95.88 234 LEU B C 1
ATOM 5027 O O . LEU B 1 234 ? 8.586 -20.922 -19.578 1 95.88 234 LEU B O 1
ATOM 5031 N N . LEU B 1 235 ? 6.492 -20.766 -18.766 1 95.44 235 LEU B N 1
ATOM 5032 C CA . LEU B 1 235 ? 5.953 -20.297 -20.031 1 95.44 235 LEU B CA 1
ATOM 5033 C C . LEU B 1 235 ? 6.191 -18.797 -20.188 1 95.44 235 LEU B C 1
ATOM 5035 O O . LEU B 1 235 ? 5.945 -18.234 -21.266 1 95.44 235 LEU B O 1
ATOM 5039 N N . ALA B 1 236 ? 6.652 -18.125 -19.141 1 93.19 236 ALA B N 1
ATOM 5040 C CA . ALA B 1 236 ? 6.922 -16.688 -19.219 1 93.19 236 ALA B CA 1
ATOM 5041 C C . ALA B 1 236 ? 8.055 -16.391 -20.188 1 93.19 236 ALA B C 1
ATOM 5043 O O . ALA B 1 236 ? 9.148 -16.938 -20.062 1 93.19 236 ALA B O 1
ATOM 5044 N N . GLN B 1 237 ? 7.75 -15.672 -21.188 1 87.62 237 GLN B N 1
ATOM 5045 C CA . GLN B 1 237 ? 8.727 -15.32 -22.203 1 87.62 237 GLN B CA 1
ATOM 5046 C C . GLN B 1 237 ? 8.367 -14 -22.875 1 87.62 237 GLN B C 1
ATOM 5048 O O . GLN B 1 237 ? 7.242 -13.516 -22.75 1 87.62 237 GLN B O 1
ATOM 5053 N N . ASP B 1 238 ? 9.445 -13.438 -23.438 1 80.06 238 ASP B N 1
ATOM 5054 C CA . ASP B 1 238 ? 9.188 -12.234 -24.219 1 80.06 238 ASP B CA 1
ATOM 5055 C C . ASP B 1 238 ? 8.539 -12.578 -25.562 1 80.06 238 ASP B C 1
ATOM 5057 O O . ASP B 1 238 ? 9.172 -13.188 -26.422 1 80.06 238 ASP B O 1
ATOM 5061 N N . ASP B 1 239 ? 7.246 -12.273 -25.625 1 69.12 239 ASP B N 1
ATOM 5062 C CA . ASP B 1 239 ? 6.434 -12.656 -26.781 1 69.12 239 ASP B CA 1
ATOM 5063 C C . ASP B 1 239 ? 6.965 -12.016 -28.062 1 69.12 239 ASP B C 1
ATOM 5065 O O . ASP B 1 239 ? 6.777 -12.562 -29.156 1 69.12 239 ASP B O 1
ATOM 5069 N N . GLN B 1 240 ? 7.398 -10.805 -28.062 1 63.34 240 GLN B N 1
ATOM 5070 C CA . GLN B 1 240 ? 7.91 -10.172 -29.281 1 63.34 240 GLN B CA 1
ATOM 5071 C C . GLN B 1 240 ? 9.086 -10.953 -29.844 1 63.34 240 GLN B C 1
ATOM 5073 O O . GLN B 1 240 ? 9.32 -10.938 -31.062 1 63.34 240 GLN B O 1
ATOM 5078 N N . ALA B 1 241 ? 9.82 -11.445 -29 1 50.34 241 ALA B N 1
ATOM 5079 C CA . ALA B 1 241 ? 11.008 -12.141 -29.5 1 50.34 241 ALA B CA 1
ATOM 5080 C C . ALA B 1 241 ? 10.648 -13.508 -30.078 1 50.34 241 ALA B C 1
ATOM 5082 O O . ALA B 1 241 ? 11.25 -13.953 -31.047 1 50.34 241 ALA B O 1
ATOM 5083 N N . ASP B 1 242 ? 9.828 -14.188 -29.422 1 49.75 242 ASP B N 1
ATOM 5084 C CA . ASP B 1 242 ? 9.711 -15.609 -29.734 1 49.75 242 ASP B CA 1
ATOM 5085 C C . ASP B 1 242 ? 8.523 -15.875 -30.656 1 49.75 242 ASP B C 1
ATOM 5087 O O . ASP B 1 242 ? 7.977 -16.984 -30.672 1 49.75 242 ASP B O 1
ATOM 5091 N N . ALA B 1 243 ? 8.023 -14.891 -31.391 1 49.09 243 ALA B N 1
ATOM 5092 C CA . ALA B 1 243 ? 6.859 -14.883 -32.281 1 49.09 243 ALA B CA 1
ATOM 5093 C C . ALA B 1 243 ? 6.898 -16.062 -33.25 1 49.09 243 ALA B C 1
ATOM 5095 O O . ALA B 1 243 ? 6.223 -16.047 -34.281 1 49.09 243 ALA B O 1
ATOM 5096 N N . GLN B 1 244 ? 7.781 -16.906 -33.094 1 45.56 244 GLN B N 1
ATOM 5097 C CA . GLN B 1 244 ? 7.699 -17.844 -34.219 1 45.56 244 GLN B CA 1
ATOM 5098 C C . GLN B 1 244 ? 6.625 -18.906 -33.969 1 45.56 244 GLN B C 1
ATOM 5100 O O . GLN B 1 244 ? 6.676 -19.625 -32.969 1 45.56 244 GLN B O 1
ATOM 5105 N N . PHE B 1 245 ? 5.402 -18.438 -34.375 1 45.72 245 PHE B N 1
ATOM 5106 C CA . PHE B 1 245 ? 4.402 -19.5 -34.344 1 45.72 245 PHE B CA 1
ATOM 5107 C C . PHE B 1 245 ? 4.895 -20.719 -35.156 1 45.72 245 PHE B C 1
ATOM 5109 O O . PHE B 1 245 ? 5.422 -20.578 -36.25 1 45.72 245 PHE B O 1
ATOM 5116 N N . ARG B 1 246 ? 5.266 -21.766 -34.5 1 49.31 246 ARG B N 1
ATOM 5117 C CA . ARG B 1 246 ? 5.617 -23 -35.219 1 49.31 246 ARG B CA 1
ATOM 5118 C C . ARG B 1 246 ? 4.445 -23.516 -36.031 1 49.31 246 ARG B C 1
ATOM 5120 O O . ARG B 1 246 ? 3.285 -23.234 -35.719 1 49.31 246 ARG B O 1
ATOM 5127 N N . PRO B 1 247 ? 4.707 -24.031 -37.156 1 46.22 247 PRO B N 1
ATOM 5128 C CA . PRO B 1 247 ? 3.658 -24.672 -37.938 1 46.22 247 PRO B CA 1
ATOM 5129 C C . PRO B 1 247 ? 2.787 -25.625 -37.125 1 46.22 247 PRO B C 1
ATOM 5131 O O . PRO B 1 247 ? 3.268 -26.25 -36.188 1 46.22 247 PRO B O 1
ATOM 5134 N N . LYS B 1 248 ? 1.423 -25.547 -37.188 1 51.22 248 LYS B N 1
ATOM 5135 C CA . LYS B 1 248 ? 0.251 -26.172 -36.594 1 51.22 248 LYS B CA 1
ATOM 5136 C C . LYS B 1 248 ? 0.383 -27.703 -36.594 1 51.22 248 LYS B C 1
ATOM 5138 O O . LYS B 1 248 ? 0.312 -28.328 -37.656 1 51.22 248 LYS B O 1
ATOM 5143 N N . LYS B 1 249 ? 1.307 -28.438 -36.094 1 48.94 249 LYS B N 1
ATOM 5144 C CA . LYS B 1 249 ? 1.105 -29.891 -36.156 1 48.94 249 LYS B CA 1
ATOM 5145 C C . LYS B 1 249 ? -0.252 -30.281 -35.562 1 48.94 249 LYS B C 1
ATOM 5147 O O . LYS B 1 249 ? -0.78 -31.344 -35.875 1 48.94 249 LYS B O 1
ATOM 5152 N N . SER B 1 250 ? -0.615 -29.594 -34.438 1 56.03 250 SER B N 1
ATOM 5153 C CA . SER B 1 250 ? -1.88 -29.922 -33.812 1 56.03 250 SER B CA 1
ATOM 5154 C C . SER B 1 250 ? -2.918 -28.828 -34.031 1 56.03 250 SER B C 1
ATOM 5156 O O . SER B 1 250 ? -2.58 -27.734 -34.469 1 56.03 250 SER B O 1
ATOM 5158 N N . ASN B 1 251 ? -4.234 -29.203 -34.062 1 68.31 251 ASN B N 1
ATOM 5159 C CA . ASN B 1 251 ? -5.359 -28.297 -34.219 1 68.31 251 ASN B CA 1
ATOM 5160 C C . ASN B 1 251 ? -5.348 -27.203 -33.156 1 68.31 251 ASN B C 1
ATOM 5162 O O . ASN B 1 251 ? -6.156 -26.266 -33.188 1 68.31 251 ASN B O 1
ATOM 5166 N N . ILE B 1 252 ? -4.371 -27.453 -32.188 1 79.31 252 ILE B N 1
ATOM 5167 C CA . ILE B 1 252 ? -4.246 -26.453 -31.125 1 79.31 252 ILE B CA 1
ATOM 5168 C C . ILE B 1 252 ? -2.982 -25.625 -31.344 1 79.31 252 ILE B C 1
ATOM 5170 O O . ILE B 1 252 ? -1.901 -26.188 -31.562 1 79.31 252 ILE B O 1
ATOM 5174 N N . ASP B 1 253 ? -3.197 -24.344 -31.406 1 77.88 253 ASP B N 1
ATOM 5175 C CA . ASP B 1 253 ? -2.072 -23.438 -31.594 1 77.88 253 ASP B CA 1
ATOM 5176 C C . ASP B 1 253 ? -1.307 -23.234 -30.297 1 77.88 253 ASP B C 1
ATOM 5178 O O . ASP B 1 253 ? -1.798 -22.578 -29.375 1 77.88 253 ASP B O 1
ATOM 5182 N N . VAL B 1 254 ? -0.166 -23.984 -30.203 1 82.88 254 VAL B N 1
ATOM 5183 C CA . VAL B 1 254 ? 0.656 -23.859 -29 1 82.88 254 VAL B CA 1
ATOM 5184 C C . VAL B 1 254 ? 1.849 -22.953 -29.266 1 82.88 254 VAL B C 1
ATOM 5186 O O . VAL B 1 254 ? 2.582 -23.156 -30.25 1 82.88 254 VAL B O 1
ATOM 5189 N N . LYS B 1 255 ? 1.973 -21.984 -28.5 1 83.19 255 LYS B N 1
ATOM 5190 C CA . LYS B 1 255 ? 3.092 -21.047 -28.609 1 83.19 255 LYS B CA 1
ATOM 5191 C C . LYS B 1 255 ? 4.41 -21.734 -28.266 1 83.19 255 LYS B C 1
ATOM 5193 O O . LYS B 1 255 ? 4.484 -22.484 -27.281 1 83.19 255 LYS B O 1
ATOM 5198 N N . ASP B 1 256 ? 5.336 -21.5 -29.109 1 83.88 256 ASP B N 1
ATOM 5199 C CA . ASP B 1 256 ? 6.66 -22.047 -28.812 1 83.88 256 ASP B CA 1
ATOM 5200 C C . ASP B 1 256 ? 7.281 -21.359 -27.609 1 83.88 256 ASP B C 1
ATOM 5202 O O . ASP B 1 256 ? 7.219 -20.125 -27.484 1 83.88 256 ASP B O 1
ATOM 5206 N N . CYS B 1 257 ? 7.73 -22.156 -26.75 1 89.81 257 CYS B N 1
ATOM 5207 C CA . CYS B 1 257 ? 8.43 -21.672 -25.562 1 89.81 257 CYS B CA 1
ATOM 5208 C C . CYS B 1 257 ? 9.703 -22.469 -25.328 1 89.81 257 CYS B C 1
ATOM 5210 O O . CYS B 1 257 ? 9.656 -23.609 -24.891 1 89.81 257 CYS B O 1
ATOM 5212 N N . LYS B 1 258 ? 10.773 -21.844 -25.578 1 88.88 258 LYS B N 1
ATOM 5213 C CA . LYS B 1 258 ? 12.07 -22.516 -25.5 1 88.88 258 LYS B CA 1
ATOM 5214 C C . LYS B 1 258 ? 12.344 -23.031 -24.094 1 88.88 258 LYS B C 1
ATOM 5216 O O . LYS B 1 258 ? 12.758 -24.172 -23.922 1 88.88 258 LYS B O 1
ATOM 5221 N N . GLN B 1 259 ? 12.109 -22.188 -23.156 1 92.94 259 GLN B N 1
ATOM 5222 C CA . GLN B 1 259 ? 12.391 -22.547 -21.766 1 92.94 259 GLN B CA 1
ATOM 5223 C C . GLN B 1 259 ? 11.578 -23.766 -21.344 1 92.94 259 GLN B C 1
ATOM 5225 O O . GLN B 1 259 ? 12.109 -24.672 -20.719 1 92.94 259 GLN B O 1
ATOM 5230 N N . MET B 1 260 ? 10.328 -23.828 -21.719 1 95.12 260 MET B N 1
ATOM 5231 C CA . MET B 1 260 ? 9.445 -24.938 -21.375 1 95.12 260 MET B CA 1
ATOM 5232 C C . MET B 1 260 ? 9.883 -26.203 -22.109 1 95.12 260 MET B C 1
ATOM 5234 O O . MET B 1 260 ? 9.938 -27.281 -21.516 1 95.12 260 MET B O 1
ATOM 5238 N N . GLY B 1 261 ? 10.219 -26.062 -23.312 1 93.94 261 GLY B N 1
ATOM 5239 C CA . GLY B 1 261 ? 10.688 -27.203 -24.078 1 93.94 261 GLY B CA 1
ATOM 5240 C C . GLY B 1 261 ? 11.969 -27.812 -23.531 1 93.94 261 GLY B C 1
ATOM 5241 O O . GLY B 1 261 ? 12.086 -29.031 -23.422 1 93.94 261 GLY B O 1
ATOM 5242 N N . GLU B 1 262 ? 12.867 -26.938 -23.203 1 95.25 262 GLU B N 1
ATOM 5243 C CA . GLU B 1 262 ? 14.133 -27.391 -22.641 1 95.25 262 GLU B CA 1
ATOM 5244 C C . GLU B 1 262 ? 13.914 -28.094 -21.297 1 95.25 262 GLU B C 1
ATOM 5246 O O . GLU B 1 262 ? 14.555 -29.094 -21 1 95.25 262 GLU B O 1
ATOM 5251 N N . PHE B 1 263 ? 13.102 -27.609 -20.625 1 97.25 263 PHE B N 1
ATOM 5252 C CA . PHE B 1 263 ? 12.828 -28.188 -19.328 1 97.25 263 PHE B CA 1
ATOM 5253 C C . PHE B 1 263 ? 12.219 -29.578 -19.469 1 97.25 263 PHE B C 1
ATOM 5255 O O . PHE B 1 263 ? 12.68 -30.531 -18.844 1 97.25 263 PHE B O 1
ATOM 5262 N N . LEU B 1 264 ? 11.117 -29.641 -20.219 1 97.88 264 LEU B N 1
ATOM 5263 C CA . LEU B 1 264 ? 10.477 -30.938 -20.438 1 97.88 264 LEU B CA 1
ATOM 5264 C C . LEU B 1 264 ? 11.438 -31.938 -21.078 1 97.88 264 LEU B C 1
ATOM 5266 O O . LEU B 1 264 ? 11.406 -33.125 -20.75 1 97.88 264 LEU B O 1
ATOM 5270 N N . GLY B 1 265 ? 12.273 -31.406 -21.938 1 97.25 265 GLY B N 1
ATOM 5271 C CA . GLY B 1 265 ? 13.312 -32.25 -22.5 1 97.25 265 GLY B CA 1
ATOM 5272 C C . GLY B 1 265 ? 14.281 -32.781 -21.453 1 97.25 265 GLY B C 1
ATOM 5273 O O . GLY B 1 265 ? 14.664 -33.969 -21.5 1 97.25 265 GLY B O 1
ATOM 5274 N N . MET B 1 266 ? 14.625 -31.922 -20.609 1 97.75 266 MET B N 1
ATOM 5275 C CA . MET B 1 266 ? 15.5 -32.312 -19.516 1 97.75 266 MET B CA 1
ATOM 5276 C C . MET B 1 266 ? 14.844 -33.375 -18.656 1 97.75 266 MET B C 1
ATOM 5278 O O . MET B 1 266 ? 15.477 -34.406 -18.328 1 97.75 266 MET B O 1
ATOM 5282 N N . VAL B 1 267 ? 13.617 -33.219 -18.328 1 98.12 267 VAL B N 1
ATOM 5283 C CA . VAL B 1 267 ? 12.883 -34.188 -17.516 1 98.12 267 VAL B CA 1
ATOM 5284 C C . VAL B 1 267 ? 12.773 -35.531 -18.25 1 98.12 267 VAL B C 1
ATOM 5286 O O . VAL B 1 267 ? 13.023 -36.594 -17.672 1 98.12 267 VAL B O 1
ATOM 5289 N N . ARG B 1 268 ? 12.484 -35.469 -19.5 1 97.94 268 ARG B N 1
ATOM 5290 C CA . ARG B 1 268 ? 12.344 -36.656 -20.328 1 97.94 268 ARG B CA 1
ATOM 5291 C C . ARG B 1 268 ? 13.648 -37.438 -20.375 1 97.94 268 ARG B C 1
ATOM 5293 O O . ARG B 1 268 ? 13.633 -38.688 -20.359 1 97.94 268 ARG B O 1
ATOM 5300 N N . SER B 1 269 ? 14.727 -36.75 -20.438 1 96.94 269 SER B N 1
ATOM 5301 C CA . SER B 1 269 ? 16.047 -37.375 -20.562 1 96.94 269 SER B CA 1
ATOM 5302 C C . SER B 1 269 ? 16.391 -38.188 -19.344 1 96.94 269 SER B C 1
ATOM 5304 O O . SER B 1 269 ? 17.25 -39.062 -19.406 1 96.94 269 SER B O 1
ATOM 5306 N N . MET B 1 270 ? 15.711 -37.969 -18.281 1 97.25 270 MET B N 1
ATOM 5307 C CA . MET B 1 270 ? 15.984 -38.719 -17.062 1 97.25 270 MET B CA 1
ATOM 5308 C C . MET B 1 270 ? 15.062 -39.938 -16.922 1 97.25 270 MET B C 1
ATOM 5310 O O . MET B 1 270 ? 15.125 -40.656 -15.938 1 97.25 270 MET B O 1
ATOM 5314 N N . SER B 1 271 ? 14.219 -40.125 -17.781 1 96.56 271 SER B N 1
ATOM 5315 C CA . SER B 1 271 ? 13.344 -41.312 -17.922 1 96.56 271 SER B CA 1
ATOM 5316 C C . SER B 1 271 ? 12.539 -41.531 -16.641 1 96.56 271 SER B C 1
ATOM 5318 O O . SER B 1 271 ? 12.57 -42.625 -16.078 1 96.56 271 SER B O 1
ATOM 5320 N N . PRO B 1 272 ? 11.812 -40.562 -16.266 1 97.94 272 PRO B N 1
ATOM 5321 C CA . PRO B 1 272 ? 10.977 -40.781 -15.078 1 97.94 272 PRO B CA 1
ATOM 5322 C C . PRO B 1 272 ? 9.898 -41.812 -15.305 1 97.94 272 PRO B C 1
ATOM 5324 O O . PRO B 1 272 ? 9.383 -41.969 -16.422 1 97.94 272 PRO B O 1
ATOM 5327 N N . LYS B 1 273 ? 9.562 -42.5 -14.234 1 97.62 273 LYS B N 1
ATOM 5328 C CA . LYS B 1 273 ? 8.477 -43.469 -14.281 1 97.62 273 LYS B CA 1
ATOM 5329 C C . LYS B 1 273 ? 7.125 -42.781 -14.43 1 97.62 273 LYS B C 1
ATOM 5331 O O . LYS B 1 273 ? 6.203 -43.344 -15.039 1 97.62 273 LYS B O 1
ATOM 5336 N N . VAL B 1 274 ? 7.059 -41.625 -13.781 1 98.31 274 VAL B N 1
ATOM 5337 C CA . VAL B 1 274 ? 5.801 -40.875 -13.852 1 98.31 274 VAL B CA 1
ATOM 5338 C C . VAL B 1 274 ? 6.059 -39.406 -13.609 1 98.31 274 VAL B C 1
ATOM 5340 O O . VAL B 1 274 ? 6.934 -39.031 -12.82 1 98.31 274 VAL B O 1
ATOM 5343 N N . VAL B 1 275 ? 5.406 -38.562 -14.359 1 98.69 275 VAL B N 1
ATOM 5344 C CA . VAL B 1 275 ? 5.348 -37.125 -14.156 1 98.69 275 VAL B CA 1
ATOM 5345 C C . VAL B 1 275 ? 3.902 -36.688 -13.891 1 98.69 275 VAL B C 1
ATOM 5347 O O . VAL B 1 275 ? 3.021 -36.938 -14.719 1 98.69 275 VAL B O 1
ATOM 5350 N N . LEU B 1 276 ? 3.658 -36.156 -12.742 1 98.62 276 LEU B N 1
ATOM 5351 C CA . LEU B 1 276 ? 2.316 -35.719 -12.367 1 98.62 276 LEU B CA 1
ATOM 5352 C C . LEU B 1 276 ? 2.209 -34.188 -12.422 1 98.62 276 LEU B C 1
ATOM 5354 O O . LEU B 1 276 ? 3.076 -33.5 -11.906 1 98.62 276 LEU B O 1
ATOM 5358 N N . LEU B 1 277 ? 1.146 -33.719 -13.062 1 98.56 277 LEU B N 1
ATOM 5359 C CA . LEU B 1 277 ? 0.987 -32.281 -13.289 1 98.56 277 LEU B CA 1
ATOM 5360 C C . LEU B 1 277 ? -0.412 -31.828 -12.898 1 98.56 277 LEU B C 1
ATOM 5362 O O . LEU B 1 277 ? -1.406 -32.438 -13.281 1 98.56 277 LEU B O 1
ATOM 5366 N N . VAL B 1 278 ? -0.501 -30.844 -12.055 1 98.31 278 VAL B N 1
ATOM 5367 C CA . VAL B 1 278 ? -1.741 -30.125 -11.766 1 98.31 278 VAL B CA 1
ATOM 5368 C C . VAL B 1 278 ? -1.613 -28.672 -12.219 1 98.31 278 VAL B C 1
ATOM 5370 O O . VAL B 1 278 ? -0.684 -27.969 -11.812 1 98.31 278 VAL B O 1
ATOM 5373 N N . GLU B 1 279 ? -2.484 -28.172 -13.047 1 98.19 279 GLU B N 1
ATOM 5374 C CA . GLU B 1 279 ? -2.498 -26.781 -13.508 1 98.19 279 GLU B CA 1
ATOM 5375 C C . GLU B 1 279 ? -3.924 -26.25 -13.625 1 98.19 279 GLU B C 1
ATOM 5377 O O . GLU B 1 279 ? -4.879 -27.031 -13.664 1 98.19 279 GLU B O 1
ATOM 5382 N N . GLN B 1 280 ? -3.996 -25 -13.648 1 97.94 280 GLN B N 1
ATOM 5383 C CA . GLN B 1 280 ? -5.297 -24.375 -13.867 1 97.94 280 GLN B CA 1
ATOM 5384 C C . GLN B 1 280 ? -5.848 -24.719 -15.25 1 97.94 280 GLN B C 1
ATOM 5386 O O . GLN B 1 280 ? -5.094 -24.812 -16.219 1 97.94 280 GLN B O 1
ATOM 5391 N N . GLU B 1 281 ? -7.148 -24.938 -15.266 1 97.88 281 GLU B N 1
ATOM 5392 C CA . GLU B 1 281 ? -7.82 -25.188 -16.531 1 97.88 281 GLU B CA 1
ATOM 5393 C C . GLU B 1 281 ? -8.359 -23.891 -17.141 1 97.88 281 GLU B C 1
ATOM 5395 O O . GLU B 1 281 ? -9.57 -23.719 -17.266 1 97.88 281 GLU B O 1
ATOM 5400 N N . ALA B 1 282 ? -7.469 -23.016 -17.484 1 97.56 282 ALA B N 1
ATOM 5401 C CA . ALA B 1 282 ? -7.73 -21.719 -18.125 1 97.56 282 ALA B CA 1
ATOM 5402 C C . ALA B 1 282 ? -6.602 -21.344 -19.078 1 97.56 282 ALA B C 1
ATOM 5404 O O . ALA B 1 282 ? -5.441 -21.688 -18.844 1 97.56 282 ALA B O 1
ATOM 5405 N N . HIS B 1 283 ? -6.977 -20.641 -20.125 1 96.38 283 HIS B N 1
ATOM 5406 C CA . HIS B 1 283 ? -5.973 -20.219 -21.094 1 96.38 283 HIS B CA 1
ATOM 5407 C C . HIS B 1 283 ? -5.617 -18.75 -20.938 1 96.38 283 HIS B C 1
ATOM 5409 O O . HIS B 1 283 ? -6.059 -17.906 -21.719 1 96.38 283 HIS B O 1
ATOM 5415 N N . HIS B 1 284 ? -4.684 -18.438 -20.031 1 96.94 284 HIS B N 1
ATOM 5416 C CA . HIS B 1 284 ? -4.262 -17.062 -19.734 1 96.94 284 HIS B CA 1
ATOM 5417 C C . HIS B 1 284 ? -2.982 -16.719 -20.5 1 96.94 284 HIS B C 1
ATOM 5419 O O . HIS B 1 284 ? -2.398 -15.656 -20.266 1 96.94 284 HIS B O 1
ATOM 5425 N N . ASN B 1 285 ? -2.514 -17.578 -21.344 1 94.62 285 ASN B N 1
ATOM 5426 C CA . ASN B 1 285 ? -1.269 -17.359 -22.062 1 94.62 285 ASN B CA 1
ATOM 5427 C C . ASN B 1 285 ? -1.527 -16.812 -23.469 1 94.62 285 ASN B C 1
ATOM 5429 O O . ASN B 1 285 ? -0.644 -16.844 -24.328 1 94.62 285 ASN B O 1
ATOM 5433 N N . LEU B 1 286 ? -2.682 -16.281 -23.688 1 90.94 286 LEU B N 1
ATOM 5434 C CA . LEU B 1 286 ? -3.01 -15.648 -24.969 1 90.94 286 LEU B CA 1
ATOM 5435 C C . LEU B 1 286 ? -2.289 -14.312 -25.109 1 90.94 286 LEU B C 1
ATOM 5437 O O . LEU B 1 286 ? -2.117 -13.586 -24.125 1 90.94 286 LEU B O 1
ATOM 5441 N N . ASN B 1 287 ? -1.928 -13.914 -26.328 1 88.06 287 ASN B N 1
ATOM 5442 C CA . ASN B 1 287 ? -1.154 -12.703 -26.562 1 88.06 287 ASN B CA 1
ATOM 5443 C C . ASN B 1 287 ? -2.025 -11.453 -26.453 1 88.06 287 ASN B C 1
ATOM 5445 O O . ASN B 1 287 ? -1.587 -10.422 -25.938 1 88.06 287 ASN B O 1
ATOM 5449 N N . HIS B 1 288 ? -3.197 -11.57 -27 1 91.69 288 HIS B N 1
ATOM 5450 C CA . HIS B 1 288 ? -4.082 -10.406 -27.016 1 91.69 288 HIS B CA 1
ATOM 5451 C C . HIS B 1 288 ? -4.719 -10.195 -25.641 1 91.69 288 HIS B C 1
ATOM 5453 O O . HIS B 1 288 ? -5.344 -11.102 -25.094 1 91.69 288 HIS B O 1
ATOM 5459 N N . LEU B 1 289 ? -4.629 -9.016 -25.141 1 95.56 289 LEU B N 1
ATOM 5460 C CA . LEU B 1 289 ? -5.082 -8.68 -23.797 1 95.56 289 LEU B CA 1
ATOM 5461 C C . LEU B 1 289 ? -6.551 -9.055 -23.609 1 95.56 289 LEU B C 1
ATOM 5463 O O . LEU B 1 289 ? -6.91 -9.711 -22.625 1 95.56 289 LEU B O 1
ATOM 5467 N N . VAL B 1 290 ? -7.379 -8.695 -24.562 1 97.62 290 VAL B N 1
ATOM 5468 C CA . VAL B 1 290 ? -8.82 -8.844 -24.391 1 97.62 290 VAL B CA 1
ATOM 5469 C C . VAL B 1 290 ? -9.18 -10.328 -24.312 1 97.62 290 VAL B C 1
ATOM 5471 O O . VAL B 1 290 ? -10.055 -10.719 -23.531 1 97.62 290 VAL B O 1
ATOM 5474 N N . ASP B 1 291 ? -8.5 -11.109 -25.047 1 95.75 291 ASP B N 1
ATOM 5475 C CA . ASP B 1 291 ? -8.781 -12.539 -25.031 1 95.75 291 ASP B CA 1
ATOM 5476 C C . ASP B 1 291 ? -8.445 -13.156 -23.672 1 95.75 291 ASP B C 1
ATOM 5478 O O . ASP B 1 291 ? -9.266 -13.883 -23.094 1 95.75 291 ASP B O 1
ATOM 5482 N N . ARG B 1 292 ? -7.207 -12.969 -23.234 1 96.12 292 ARG B N 1
ATOM 5483 C CA . ARG B 1 292 ? -6.859 -13.547 -21.953 1 96.12 292 ARG B CA 1
ATOM 5484 C C . ARG B 1 292 ? -7.645 -12.891 -20.828 1 96.12 292 ARG B C 1
ATOM 5486 O O . ARG B 1 292 ? -7.891 -13.508 -19.781 1 96.12 292 ARG B O 1
ATOM 5493 N N . PHE B 1 293 ? -8.102 -11.609 -21.047 1 98 293 PHE B N 1
ATOM 5494 C CA . PHE B 1 293 ? -8.953 -10.922 -20.094 1 98 293 PHE B CA 1
ATOM 5495 C C . PHE B 1 293 ? -10.289 -11.641 -19.938 1 98 293 PHE B C 1
ATOM 5497 O O . PHE B 1 293 ? -10.734 -11.891 -18.812 1 98 293 PHE B O 1
ATOM 5504 N N . ILE B 1 294 ? -10.852 -11.961 -21.031 1 97.69 294 ILE B N 1
ATOM 5505 C CA . ILE B 1 294 ? -12.141 -12.641 -21.016 1 97.69 294 ILE B CA 1
ATOM 5506 C C . ILE B 1 294 ? -11.992 -14.031 -20.391 1 97.69 294 ILE B C 1
ATOM 5508 O O . ILE B 1 294 ? -12.828 -14.438 -19.578 1 97.69 294 ILE B O 1
ATOM 5512 N N . GLU B 1 295 ? -10.938 -14.75 -20.719 1 97.19 295 GLU B N 1
ATOM 5513 C CA . GLU B 1 295 ? -10.648 -16.031 -20.094 1 97.19 295 GLU B CA 1
ATOM 5514 C C . GLU B 1 295 ? -10.523 -15.898 -18.578 1 97.19 295 GLU B C 1
ATOM 5516 O O . GLU B 1 295 ? -11.016 -16.734 -17.828 1 97.19 295 GLU B O 1
ATOM 5521 N N . GLY B 1 296 ? -9.812 -14.859 -18.188 1 98.12 296 GLY B N 1
ATOM 5522 C CA . GLY B 1 296 ? -9.656 -14.602 -16.766 1 98.12 296 GLY B CA 1
ATOM 5523 C C . GLY B 1 296 ? -10.969 -14.305 -16.062 1 98.12 296 GLY B C 1
ATOM 5524 O O . GLY B 1 296 ? -11.219 -14.812 -14.969 1 98.12 296 GLY B O 1
ATOM 5525 N N . LEU B 1 297 ? -11.812 -13.5 -16.734 1 97.81 297 LEU B N 1
ATOM 5526 C CA . LEU B 1 297 ? -13.117 -13.18 -16.172 1 97.81 297 LEU B CA 1
ATOM 5527 C C . LEU B 1 297 ? -13.93 -14.445 -15.922 1 97.81 297 LEU B C 1
ATOM 5529 O O . LEU B 1 297 ? -14.539 -14.602 -14.859 1 97.81 297 LEU B O 1
ATOM 5533 N N . HIS B 1 298 ? -13.891 -15.32 -16.859 1 96.56 298 HIS B N 1
ATOM 5534 C CA . HIS B 1 298 ? -14.625 -16.578 -16.734 1 96.56 298 HIS B CA 1
ATOM 5535 C C . HIS B 1 298 ? -14.062 -17.438 -15.617 1 96.56 298 HIS B C 1
ATOM 5537 O O . HIS B 1 298 ? -14.812 -17.953 -14.781 1 96.56 298 HIS B O 1
ATOM 5543 N N . TYR B 1 299 ? -12.836 -17.625 -15.594 1 98 299 TYR B N 1
ATOM 5544 C CA . TYR B 1 299 ? -12.18 -18.5 -14.625 1 98 299 TYR B CA 1
ATOM 5545 C C . TYR B 1 299 ? -12.383 -17.984 -13.203 1 98 299 TYR B C 1
ATOM 5547 O O . TYR B 1 299 ? -12.836 -18.719 -12.328 1 98 299 TYR B O 1
ATOM 5555 N N . TYR B 1 300 ? -12.102 -16.688 -12.969 1 97.94 300 TYR B N 1
ATOM 5556 C CA . TYR B 1 300 ? -12.125 -16.172 -11.609 1 97.94 300 TYR B CA 1
ATOM 5557 C C . TYR B 1 300 ? -13.555 -15.922 -11.148 1 97.94 300 TYR B C 1
ATOM 5559 O O . TYR B 1 300 ? -13.836 -15.914 -9.945 1 97.94 300 TYR B O 1
ATOM 5567 N N . SER B 1 301 ? -14.461 -15.711 -12.125 1 96.25 301 SER B N 1
ATOM 5568 C CA . SER B 1 301 ? -15.867 -15.664 -11.727 1 96.25 301 SER B CA 1
ATOM 5569 C C . SER B 1 301 ? -16.281 -16.969 -11.047 1 96.25 301 SER B C 1
ATOM 5571 O O . SER B 1 301 ? -17 -16.938 -10.039 1 96.25 301 SER B O 1
ATOM 5573 N N . ALA B 1 302 ? -15.836 -18.016 -11.602 1 95.88 302 ALA B N 1
ATOM 5574 C CA . ALA B 1 302 ? -16.141 -19.312 -11 1 95.88 302 ALA B CA 1
ATOM 5575 C C . ALA B 1 302 ? -15.453 -19.453 -9.641 1 95.88 302 ALA B C 1
ATOM 5577 O O . ALA B 1 302 ? -16.047 -19.984 -8.695 1 95.88 302 ALA B O 1
ATOM 5578 N N . MET B 1 303 ? -14.258 -19.031 -9.516 1 95.38 303 MET B N 1
ATOM 5579 C CA . MET B 1 303 ? -13.523 -19.094 -8.258 1 95.38 303 MET B CA 1
ATOM 5580 C C . MET B 1 303 ? -14.219 -18.281 -7.176 1 95.38 303 MET B C 1
ATOM 5582 O O . MET B 1 303 ? -14.375 -18.734 -6.043 1 95.38 303 MET B O 1
ATOM 5586 N N . PHE B 1 304 ? -14.641 -17.047 -7.543 1 93.88 304 PHE B N 1
ATOM 5587 C CA . PHE B 1 304 ? -15.305 -16.188 -6.582 1 93.88 304 PHE B CA 1
ATOM 5588 C C . PHE B 1 304 ? -16.656 -16.75 -6.184 1 93.88 304 PHE B C 1
ATOM 5590 O O . PHE B 1 304 ? -17.078 -16.641 -5.031 1 93.88 304 PHE B O 1
ATOM 5597 N N . ASP B 1 305 ? -17.281 -17.359 -7.148 1 91.81 305 ASP B N 1
ATOM 5598 C CA . ASP B 1 305 ? -18.547 -18.016 -6.852 1 91.81 305 ASP B CA 1
ATOM 5599 C C . ASP B 1 305 ? -18.344 -19.172 -5.875 1 91.81 305 ASP B C 1
ATOM 5601 O O . ASP B 1 305 ? -19.141 -19.344 -4.938 1 91.81 305 ASP B O 1
ATOM 5605 N N . SER B 1 306 ? -17.375 -19.953 -6.133 1 92.56 306 SER B N 1
ATOM 5606 C CA . SER B 1 306 ? -17.047 -21.062 -5.246 1 92.56 306 SER B CA 1
ATOM 5607 C C . SER B 1 306 ? -16.703 -20.562 -3.846 1 92.56 306 SER B C 1
ATOM 5609 O O . SER B 1 306 ? -17.078 -21.172 -2.85 1 92.56 306 SER B O 1
ATOM 5611 N N . LEU B 1 307 ? -15.961 -19.484 -3.809 1 90.88 307 LEU B N 1
ATOM 5612 C CA . LEU B 1 307 ? -15.57 -18.891 -2.533 1 90.88 307 LEU B CA 1
ATOM 5613 C C . LEU B 1 307 ? -16.797 -18.422 -1.756 1 90.88 307 LEU B C 1
ATOM 5615 O O . LEU B 1 307 ? -16.859 -18.609 -0.537 1 90.88 307 LEU B O 1
ATOM 5619 N N . GLU B 1 308 ? -17.688 -17.844 -2.459 1 87 308 GLU B N 1
ATOM 5620 C CA . GLU B 1 308 ? -18.922 -17.375 -1.836 1 87 308 GLU B CA 1
ATOM 5621 C C . GLU B 1 308 ? -19.703 -18.531 -1.226 1 87 308 GLU B C 1
ATOM 5623 O O . GLU B 1 308 ? -20.297 -18.391 -0.157 1 87 308 GLU B O 1
ATOM 5628 N N . ALA B 1 309 ? -19.672 -19.578 -1.896 1 85.94 309 ALA B N 1
ATOM 5629 C CA . ALA B 1 309 ? -20.375 -20.766 -1.418 1 85.94 309 ALA B CA 1
ATOM 5630 C C . ALA B 1 309 ? -19.703 -21.344 -0.175 1 85.94 309 ALA B C 1
ATOM 5632 O O . ALA B 1 309 ? -20.375 -21.891 0.708 1 85.94 309 ALA B O 1
ATOM 5633 N N . SER B 1 310 ? -18.453 -21.344 -0.113 1 83.56 310 SER B N 1
ATOM 5634 C CA . SER B 1 310 ? -17.688 -21.891 1.004 1 83.56 310 SER B CA 1
ATOM 5635 C C . SER B 1 310 ? -17.859 -21.047 2.26 1 83.56 310 SER B C 1
ATOM 5637 O O . SER B 1 310 ? -17.969 -21.578 3.367 1 83.56 310 SER B O 1
ATOM 5639 N N . PHE B 1 311 ? -17.672 -19.766 2.205 1 76.5 311 PHE B N 1
ATOM 5640 C CA . PHE B 1 311 ? -17.719 -18.906 3.379 1 76.5 311 PHE B CA 1
ATOM 5641 C C . PHE B 1 311 ? -19.156 -18.547 3.736 1 76.5 311 PHE B C 1
ATOM 5643 O O . PHE B 1 311 ? -19.422 -18.062 4.836 1 76.5 311 PHE B O 1
ATOM 5650 N N . GLY B 1 312 ? -20.094 -19.359 3.42 1 62.16 312 GLY B N 1
ATOM 5651 C CA . GLY B 1 312 ? -21.484 -19.219 3.834 1 62.16 312 GLY B CA 1
ATOM 5652 C C . GLY B 1 312 ? -21.938 -17.766 3.934 1 62.16 312 GLY B C 1
ATOM 5653 O O . GLY B 1 312 ? -21.922 -17.188 5.016 1 62.16 312 GLY B O 1
ATOM 5654 N N . GLY B 1 313 ? -22.297 -17.188 2.994 1 55.69 313 GLY B N 1
ATOM 5655 C CA . GLY B 1 313 ? -22.891 -15.867 3.123 1 55.69 313 GLY B CA 1
ATOM 5656 C C . GLY B 1 313 ? -22.188 -14.992 4.141 1 55.69 313 GLY B C 1
ATOM 5657 O O . GLY B 1 313 ? -22.781 -14.062 4.691 1 55.69 313 GLY B O 1
ATOM 5658 N N . LEU B 1 314 ? -21.203 -15.625 4.797 1 54.28 314 LEU B N 1
ATOM 5659 C CA . LEU B 1 314 ? -20.594 -14.82 5.844 1 54.28 314 LEU B CA 1
ATOM 5660 C C . LEU B 1 314 ? -20.266 -13.422 5.332 1 54.28 314 LEU B C 1
ATOM 5662 O O . LEU B 1 314 ? -20.156 -13.203 4.121 1 54.28 314 LEU B O 1
ATOM 5666 N N . SER B 1 315 ? -20.188 -12.555 6.312 1 56.28 315 SER B N 1
ATOM 5667 C CA . SER B 1 315 ? -20.094 -11.109 6.102 1 56.28 315 SER B CA 1
ATOM 5668 C C . SER B 1 315 ? -18.969 -10.766 5.129 1 56.28 315 SER B C 1
ATOM 5670 O O . SER B 1 315 ? -17.922 -11.414 5.133 1 56.28 315 SER B O 1
ATOM 5672 N N . SER B 1 316 ? -19.312 -10.289 3.975 1 58.62 316 SER B N 1
ATOM 5673 C CA . SER B 1 316 ? -18.438 -9.641 3.006 1 58.62 316 SER B CA 1
ATOM 5674 C C . SER B 1 316 ? -17.172 -9.102 3.674 1 58.62 316 SER B C 1
ATOM 5676 O O . SER B 1 316 ? -16.203 -8.773 2.998 1 58.62 316 SER B O 1
ATOM 5678 N N . SER B 1 317 ? -17.156 -9.352 4.984 1 64 317 SER B N 1
ATOM 5679 C CA . SER B 1 317 ? -16.062 -8.672 5.676 1 64 317 SER B CA 1
ATOM 5680 C C . SER B 1 317 ? -15.109 -9.672 6.32 1 64 317 SER B C 1
ATOM 5682 O O . SER B 1 317 ? -14.227 -9.289 7.098 1 64 317 SER B O 1
ATOM 5684 N N . SER B 1 318 ? -15.227 -10.914 5.902 1 79.75 318 SER B N 1
ATOM 5685 C CA . SER B 1 318 ? -14.305 -11.867 6.516 1 79.75 318 SER B CA 1
ATOM 5686 C C . SER B 1 318 ? -12.867 -11.594 6.086 1 79.75 318 SER B C 1
ATOM 5688 O O . SER B 1 318 ? -12.602 -11.352 4.906 1 79.75 318 SER B O 1
ATOM 5690 N N . GLU B 1 319 ? -12.016 -11.633 7.023 1 83.38 319 GLU B N 1
ATOM 5691 C CA . GLU B 1 319 ? -10.594 -11.422 6.773 1 83.38 319 GLU B CA 1
ATOM 5692 C C . GLU B 1 319 ? -10.023 -12.531 5.891 1 83.38 319 GLU B C 1
ATOM 5694 O O . GLU B 1 319 ? -9.18 -12.266 5.027 1 83.38 319 GLU B O 1
ATOM 5699 N N . GLU B 1 320 ? -10.492 -13.742 6.102 1 85.56 320 GLU B N 1
ATOM 5700 C CA . GLU B 1 320 ? -9.984 -14.867 5.32 1 85.56 320 GLU B CA 1
ATOM 5701 C C . GLU B 1 320 ? -10.375 -14.734 3.85 1 85.56 320 GLU B C 1
ATOM 5703 O O . GLU B 1 320 ? -9.562 -15.016 2.963 1 85.56 320 GLU B O 1
ATOM 5708 N N . ARG B 1 321 ? -11.547 -14.344 3.637 1 89 321 ARG B N 1
ATOM 5709 C CA . ARG B 1 321 ? -11.992 -14.125 2.264 1 89 321 ARG B CA 1
ATOM 5710 C C . ARG B 1 321 ? -11.125 -13.078 1.568 1 89 321 ARG B C 1
ATOM 5712 O O . ARG B 1 321 ? -10.688 -13.281 0.432 1 89 321 ARG B O 1
ATOM 5719 N N . PHE B 1 322 ? -10.891 -12.039 2.273 1 87.56 322 PHE B N 1
ATOM 5720 C CA . PHE B 1 322 ? -10.117 -10.938 1.711 1 87.56 322 PHE B CA 1
ATOM 5721 C C . PHE B 1 322 ? -8.711 -11.391 1.336 1 87.56 322 PHE B C 1
ATOM 5723 O O . PHE B 1 322 ? -8.195 -11.016 0.283 1 87.56 322 PHE B O 1
ATOM 5730 N N . VAL B 1 323 ? -8.203 -12.195 2.197 1 88.12 323 VAL B N 1
ATOM 5731 C CA . VAL B 1 323 ? -6.852 -12.695 1.957 1 88.12 323 VAL B CA 1
ATOM 5732 C C . VAL B 1 323 ? -6.828 -13.531 0.682 1 88.12 323 VAL B C 1
ATOM 5734 O O . VAL B 1 323 ? -5.93 -13.391 -0.149 1 88.12 323 VAL B O 1
ATOM 5737 N N . LEU B 1 324 ? -7.773 -14.359 0.446 1 90.31 324 LEU B N 1
ATOM 5738 C CA . LEU B 1 324 ? -7.832 -15.211 -0.734 1 90.31 324 LEU B CA 1
ATOM 5739 C C . LEU B 1 324 ? -8.078 -14.383 -1.993 1 90.31 324 LEU B C 1
ATOM 5741 O O . LEU B 1 324 ? -7.434 -14.609 -3.02 1 90.31 324 LEU B O 1
ATOM 5745 N N . GLU B 1 325 ? -8.953 -13.461 -1.794 1 91.25 325 GLU B N 1
ATOM 5746 C CA . GLU B 1 325 ? -9.289 -12.648 -2.961 1 91.25 325 GLU B CA 1
ATOM 5747 C C . GLU B 1 325 ? -8.141 -11.703 -3.32 1 91.25 325 GLU B C 1
ATOM 5749 O O . GLU B 1 325 ? -7.992 -11.32 -4.48 1 91.25 325 GLU B O 1
ATOM 5754 N N . GLU B 1 326 ? -7.406 -11.398 -2.316 1 90.56 326 GLU B N 1
ATOM 5755 C CA . GLU B 1 326 ? -6.199 -10.633 -2.617 1 90.56 326 GLU B CA 1
ATOM 5756 C C . GLU B 1 326 ? -5.195 -11.477 -3.402 1 90.56 326 GLU B C 1
ATOM 5758 O O . GLU B 1 326 ? -4.52 -10.969 -4.301 1 90.56 326 GLU B O 1
ATOM 5763 N N . MET B 1 327 ? -5.086 -12.68 -3.037 1 91.62 327 MET B N 1
ATOM 5764 C CA . MET B 1 327 ? -4.211 -13.594 -3.771 1 91.62 327 MET B CA 1
ATOM 5765 C C . MET B 1 327 ? -4.652 -13.719 -5.227 1 91.62 327 MET B C 1
ATOM 5767 O O . MET B 1 327 ? -3.834 -13.625 -6.141 1 91.62 327 MET B O 1
ATOM 5771 N N . PHE B 1 328 ? -5.957 -13.891 -5.445 1 94.62 328 PHE B N 1
ATOM 5772 C CA . PHE B 1 328 ? -6.484 -13.961 -6.801 1 94.62 328 PHE B CA 1
ATOM 5773 C C . PHE B 1 328 ? -6.262 -12.641 -7.535 1 94.62 328 PHE B C 1
ATOM 5775 O O . PHE B 1 328 ? -5.988 -12.633 -8.734 1 94.62 328 PHE B O 1
ATOM 5782 N N . GLY B 1 329 ? -6.434 -11.602 -6.742 1 94.19 329 GLY B N 1
ATOM 5783 C CA . GLY B 1 329 ? -6.211 -10.289 -7.32 1 94.19 329 GLY B CA 1
ATOM 5784 C C . GLY B 1 329 ? -4.809 -10.109 -7.875 1 94.19 329 GLY B C 1
ATOM 5785 O O . GLY B 1 329 ? -4.629 -9.508 -8.938 1 94.19 329 GLY B O 1
ATOM 5786 N N . ARG B 1 330 ? -3.883 -10.656 -7.203 1 93.25 330 ARG B N 1
ATOM 5787 C CA . ARG B 1 330 ? -2.5 -10.57 -7.664 1 93.25 330 ARG B CA 1
ATOM 5788 C C . ARG B 1 330 ? -2.299 -11.383 -8.938 1 93.25 330 ARG B C 1
ATOM 5790 O O . ARG B 1 330 ? -1.545 -10.977 -9.828 1 93.25 330 ARG B O 1
ATOM 5797 N N . GLU B 1 331 ? -2.926 -12.453 -8.953 1 95.06 331 GLU B N 1
ATOM 5798 C CA . GLU B 1 331 ? -2.867 -13.25 -10.172 1 95.06 331 GLU B CA 1
ATOM 5799 C C . GLU B 1 331 ? -3.51 -12.516 -11.344 1 95.06 331 GLU B C 1
ATOM 5801 O O . GLU B 1 331 ? -2.939 -12.453 -12.438 1 95.06 331 GLU B O 1
ATOM 5806 N N . ILE B 1 332 ? -4.66 -11.984 -11.062 1 97.62 332 ILE B N 1
ATOM 5807 C CA . ILE B 1 332 ? -5.379 -11.242 -12.086 1 97.62 332 ILE B CA 1
ATOM 5808 C C . ILE B 1 332 ? -4.516 -10.078 -12.586 1 97.62 332 ILE B C 1
ATOM 5810 O O . ILE B 1 332 ? -4.422 -9.836 -13.789 1 97.62 332 ILE B O 1
ATOM 5814 N N . GLU B 1 333 ? -3.916 -9.438 -11.648 1 96.5 333 GLU B N 1
ATOM 5815 C CA . GLU B 1 333 ? -3.037 -8.336 -12.016 1 96.5 333 GLU B CA 1
ATOM 5816 C C . GLU B 1 333 ? -1.899 -8.805 -12.914 1 96.5 333 GLU B C 1
ATOM 5818 O O . GLU B 1 333 ? -1.579 -8.156 -13.914 1 96.5 333 GLU B O 1
ATOM 5823 N N . ASN B 1 334 ? -1.296 -9.898 -12.602 1 96.5 334 ASN B N 1
ATOM 5824 C CA . ASN B 1 334 ? -0.215 -10.438 -13.422 1 96.5 334 ASN B CA 1
ATOM 5825 C C . ASN B 1 334 ? -0.696 -10.781 -14.828 1 96.5 334 ASN B C 1
ATOM 5827 O O . ASN B 1 334 ? -0.013 -10.492 -15.812 1 96.5 334 ASN B O 1
ATOM 5831 N N . ILE B 1 335 ? -1.855 -11.336 -14.93 1 97.62 335 ILE B N 1
ATOM 5832 C CA . ILE B 1 335 ? -2.428 -11.766 -16.203 1 97.62 335 ILE B CA 1
ATOM 5833 C C . ILE B 1 335 ? -2.758 -10.547 -17.062 1 97.62 335 ILE B C 1
ATOM 5835 O O . ILE B 1 335 ? -2.5 -10.531 -18.266 1 97.62 335 ILE B O 1
ATOM 5839 N N . VAL B 1 336 ? -3.23 -9.539 -16.422 1 97.81 336 VAL B N 1
ATOM 5840 C CA . VAL B 1 336 ? -3.838 -8.43 -17.141 1 97.81 336 VAL B CA 1
ATOM 5841 C C . VAL B 1 336 ? -2.801 -7.332 -17.375 1 97.81 336 VAL B C 1
ATOM 5843 O O . VAL B 1 336 ? -2.707 -6.781 -18.484 1 97.81 336 VAL B O 1
ATOM 5846 N N . ALA B 1 337 ? -2.012 -7.078 -16.375 1 96.12 337 ALA B N 1
ATOM 5847 C CA . ALA B 1 337 ? -1.22 -5.852 -16.406 1 96.12 337 ALA B CA 1
ATOM 5848 C C . ALA B 1 337 ? 0.205 -6.129 -16.875 1 96.12 337 ALA B C 1
ATOM 5850 O O . ALA B 1 337 ? 0.867 -5.246 -17.438 1 96.12 337 ALA B O 1
ATOM 5851 N N . TRP B 1 338 ? 0.694 -7.293 -16.672 1 93.81 338 TRP B N 1
ATOM 5852 C CA . TRP B 1 338 ? 2.096 -7.574 -16.969 1 93.81 338 TRP B CA 1
ATOM 5853 C C . TRP B 1 338 ? 2.246 -8.172 -18.375 1 93.81 338 TRP B C 1
ATOM 5855 O O . TRP B 1 338 ? 1.279 -8.68 -18.938 1 93.81 338 TRP B O 1
ATOM 5865 N N . GLU B 1 339 ? 3.498 -8.055 -18.891 1 91.75 339 GLU B N 1
ATOM 5866 C CA . GLU B 1 339 ? 3.844 -8.562 -20.219 1 91.75 339 GLU B CA 1
ATOM 5867 C C . GLU B 1 339 ? 5.238 -9.18 -20.219 1 91.75 339 GLU B C 1
ATOM 5869 O O . GLU B 1 339 ? 6.012 -8.992 -19.281 1 91.75 339 GLU B O 1
ATOM 5874 N N . GLY B 1 340 ? 5.492 -9.953 -21.25 1 90.38 340 GLY B N 1
ATOM 5875 C CA . GLY B 1 340 ? 6.824 -10.508 -21.422 1 90.38 340 GLY B CA 1
ATOM 5876 C C . GLY B 1 340 ? 7.227 -11.453 -20.312 1 90.38 340 GLY B C 1
ATOM 5877 O O . GLY B 1 340 ? 6.422 -12.266 -19.844 1 90.38 340 GLY B O 1
ATOM 5878 N N . VAL B 1 341 ? 8.43 -11.359 -19.828 1 90.75 341 VAL B N 1
ATOM 5879 C CA . VAL B 1 341 ? 9.008 -12.297 -18.859 1 90.75 341 VAL B CA 1
ATOM 5880 C C . VAL B 1 341 ? 8.414 -12.055 -17.484 1 90.75 341 VAL B C 1
ATOM 5882 O O . VAL B 1 341 ? 8.445 -12.93 -16.625 1 90.75 341 VAL B O 1
ATOM 5885 N N . GLU B 1 342 ? 7.766 -10.859 -17.328 1 91 342 GLU B N 1
ATOM 5886 C CA . GLU B 1 342 ? 7.203 -10.516 -16.016 1 91 342 GLU B CA 1
ATOM 5887 C C . GLU B 1 342 ? 5.809 -11.109 -15.844 1 91 342 GLU B C 1
ATOM 5889 O O . GLU B 1 342 ? 5.289 -11.172 -14.734 1 91 342 GLU B O 1
ATOM 5894 N N . ARG B 1 343 ? 5.203 -11.469 -16.906 1 94.88 343 ARG B N 1
ATOM 5895 C CA . ARG B 1 343 ? 3.916 -12.148 -16.828 1 94.88 343 ARG B CA 1
ATOM 5896 C C . ARG B 1 343 ? 4.098 -13.641 -16.578 1 94.88 343 ARG B C 1
ATOM 5898 O O . ARG B 1 343 ? 4.234 -14.422 -17.516 1 94.88 343 ARG B O 1
ATOM 5905 N N . GLU B 1 344 ? 3.934 -14.016 -15.383 1 94.5 344 GLU B N 1
ATOM 5906 C CA . GLU B 1 344 ? 4.258 -15.375 -14.961 1 94.5 344 GLU B CA 1
ATOM 5907 C C . GLU B 1 344 ? 3.012 -16.25 -14.914 1 94.5 344 GLU B C 1
ATOM 5909 O O . GLU B 1 344 ? 3.1 -17.469 -15.047 1 94.5 344 GLU B O 1
ATOM 5914 N N . GLU B 1 345 ? 1.858 -15.633 -14.695 1 96.44 345 GLU B N 1
ATOM 5915 C CA . GLU B 1 345 ? 0.619 -16.406 -14.609 1 96.44 345 GLU B CA 1
ATOM 5916 C C . GLU B 1 345 ? 0.078 -16.734 -15.992 1 96.44 345 GLU B C 1
ATOM 5918 O O . GLU B 1 345 ? -1.033 -16.344 -16.344 1 96.44 345 GLU B O 1
ATOM 5923 N N . ARG B 1 346 ? 0.911 -17.547 -16.703 1 95.94 346 ARG B N 1
ATOM 5924 C CA . ARG B 1 346 ? 0.571 -17.953 -18.062 1 95.94 346 ARG B CA 1
ATOM 5925 C C . ARG B 1 346 ? -0.028 -19.344 -18.078 1 95.94 346 ARG B C 1
ATOM 5927 O O . ARG B 1 346 ? 0.548 -20.266 -18.672 1 95.94 346 ARG B O 1
ATOM 5934 N N . HIS B 1 347 ? -1.204 -19.484 -17.625 1 97.69 347 HIS B N 1
ATOM 5935 C CA . HIS B 1 347 ? -1.889 -20.781 -17.547 1 97.69 347 HIS B CA 1
ATOM 5936 C C . HIS B 1 347 ? -2.32 -21.25 -18.938 1 97.69 347 HIS B C 1
ATOM 5938 O O . HIS B 1 347 ? -2.693 -20.438 -19.797 1 97.69 347 HIS B O 1
ATOM 5944 N N . GLU B 1 348 ? -2.23 -22.531 -19.141 1 97 348 GLU B N 1
ATOM 5945 C CA . GLU B 1 348 ? -2.76 -23.188 -20.328 1 97 348 GLU B CA 1
ATOM 5946 C C . GLU B 1 348 ? -3.643 -24.375 -19.953 1 97 348 GLU B C 1
ATOM 5948 O O . GLU B 1 348 ? -3.438 -25 -18.922 1 97 348 GLU B O 1
ATOM 5953 N N . ARG B 1 349 ? -4.598 -24.594 -20.797 1 96.38 349 ARG B N 1
ATOM 5954 C CA . ARG B 1 349 ? -5.492 -25.719 -20.547 1 96.38 349 ARG B CA 1
ATOM 5955 C C . ARG B 1 349 ? -4.77 -27.047 -20.781 1 96.38 349 ARG B C 1
ATOM 5957 O O . ARG B 1 349 ? -3.715 -27.078 -21.422 1 96.38 349 ARG B O 1
ATOM 5964 N N . TYR B 1 350 ? -5.402 -28.078 -20.297 1 96.69 350 TYR B N 1
ATOM 5965 C CA . TYR B 1 350 ? -4.844 -29.422 -20.391 1 96.69 350 TYR B CA 1
ATOM 5966 C C . TYR B 1 350 ? -4.5 -29.75 -21.844 1 96.69 350 TYR B C 1
ATOM 5968 O O . TYR B 1 350 ? -3.471 -30.375 -22.109 1 96.69 350 TYR B O 1
ATOM 5976 N N . ALA B 1 351 ? -5.352 -29.344 -22.781 1 94.38 351 ALA B N 1
ATOM 5977 C CA . ALA B 1 351 ? -5.125 -29.656 -24.188 1 94.38 351 ALA B CA 1
ATOM 5978 C C . ALA B 1 351 ? -3.768 -29.141 -24.656 1 94.38 351 ALA B C 1
ATOM 5980 O O . ALA B 1 351 ? -3.09 -29.797 -25.453 1 94.38 351 ALA B O 1
ATOM 5981 N N . TRP B 1 352 ? -3.377 -28.016 -24.172 1 94.94 352 TRP B N 1
ATOM 5982 C CA . TRP B 1 352 ? -2.084 -27.453 -24.531 1 94.94 352 TRP B CA 1
ATOM 5983 C C . TRP B 1 352 ? -0.945 -28.219 -23.875 1 94.94 352 TRP B C 1
ATOM 5985 O O . TRP B 1 352 ? 0.099 -28.438 -24.5 1 94.94 352 TRP B O 1
ATOM 5995 N N . TRP B 1 353 ? -1.112 -28.594 -22.656 1 96.38 353 TRP B N 1
ATOM 5996 C CA . TRP B 1 353 ? -0.105 -29.391 -21.953 1 96.38 353 TRP B CA 1
ATOM 5997 C C . TRP B 1 353 ? 0.095 -30.734 -22.625 1 96.38 353 TRP B C 1
ATOM 5999 O O . TRP B 1 353 ? 1.217 -31.25 -22.688 1 96.38 353 TRP B O 1
ATOM 6009 N N . MET B 1 354 ? -1.002 -31.297 -23.109 1 95.19 354 MET B N 1
ATOM 6010 C CA . MET B 1 354 ? -0.924 -32.562 -23.844 1 95.19 354 MET B CA 1
ATOM 6011 C C . MET B 1 354 ? 0.002 -32.438 -25.047 1 95.19 354 MET B C 1
ATOM 6013 O O . MET B 1 354 ? 0.811 -33.344 -25.297 1 95.19 354 MET B O 1
ATOM 6017 N N . VAL B 1 355 ? -0.147 -31.375 -25.703 1 93.75 355 VAL B N 1
ATOM 6018 C CA . VAL B 1 355 ? 0.688 -31.141 -26.875 1 93.75 355 VAL B CA 1
ATOM 6019 C C . VAL B 1 355 ? 2.146 -30.984 -26.453 1 93.75 355 VAL B C 1
ATOM 6021 O O . VAL B 1 355 ? 3.041 -31.594 -27.031 1 93.75 355 VAL B O 1
ATOM 6024 N N . ARG B 1 356 ? 2.414 -30.234 -25.453 1 95.19 356 ARG B N 1
ATOM 6025 C CA . ARG B 1 356 ? 3.773 -29.953 -25 1 95.19 356 ARG B CA 1
ATOM 6026 C C . ARG B 1 356 ? 4.465 -31.234 -24.531 1 95.19 356 ARG B C 1
ATOM 6028 O O . ARG B 1 356 ? 5.625 -31.469 -24.875 1 95.19 356 ARG B O 1
ATOM 6035 N N . PHE B 1 357 ? 3.783 -32.031 -23.75 1 96.88 357 PHE B N 1
ATOM 6036 C CA . PHE B 1 357 ? 4.352 -33.25 -23.234 1 96.88 357 PHE B CA 1
ATOM 6037 C C . PHE B 1 357 ? 4.578 -34.25 -24.375 1 96.88 357 PHE B C 1
ATOM 6039 O O . PHE B 1 357 ? 5.629 -34.906 -24.438 1 96.88 357 PHE B O 1
ATOM 6046 N N . SER B 1 358 ? 3.635 -34.344 -25.266 1 94.31 358 SER B N 1
ATOM 6047 C CA . SER B 1 358 ? 3.738 -35.281 -26.359 1 94.31 358 SER B CA 1
ATOM 6048 C C . SER B 1 358 ? 4.891 -34.938 -27.297 1 94.31 358 SER B C 1
ATOM 6050 O O . SER B 1 358 ? 5.57 -35.812 -27.828 1 94.31 358 SER B O 1
ATOM 6052 N N . GLU B 1 359 ? 5.078 -33.688 -27.484 1 92.56 359 GLU B N 1
ATOM 6053 C CA . GLU B 1 359 ? 6.113 -33.219 -28.391 1 92.56 359 GLU B CA 1
ATOM 6054 C C . GLU B 1 359 ? 7.504 -33.656 -27.922 1 92.56 359 GLU B C 1
ATOM 6056 O O . GLU B 1 359 ? 8.414 -33.812 -28.734 1 92.56 359 GLU B O 1
ATOM 6061 N N . VAL B 1 360 ? 7.648 -33.781 -26.672 1 95.56 360 VAL B N 1
ATOM 6062 C CA . VAL B 1 360 ? 8.969 -34.156 -26.156 1 95.56 360 VAL B CA 1
ATOM 6063 C C . VAL B 1 360 ? 9.023 -35.656 -25.891 1 95.56 360 VAL B C 1
ATOM 6065 O O . VAL B 1 360 ? 10.023 -36.156 -25.375 1 95.56 360 VAL B O 1
ATOM 6068 N N . GLY B 1 361 ? 7.961 -36.344 -26.125 1 96.31 361 GLY B N 1
ATOM 6069 C CA . GLY B 1 361 ? 8.016 -37.812 -26.109 1 96.31 361 GLY B CA 1
ATOM 6070 C C . GLY B 1 361 ? 7.309 -38.438 -24.922 1 96.31 361 GLY B C 1
ATOM 6071 O O . GLY B 1 361 ? 7.406 -39.625 -24.688 1 96.31 361 GLY B O 1
ATOM 6072 N N . PHE B 1 362 ? 6.602 -37.688 -24.188 1 97.88 362 PHE B N 1
ATOM 6073 C CA . PHE B 1 362 ? 5.828 -38.25 -23.094 1 97.88 362 PHE B CA 1
ATOM 6074 C C . PHE B 1 362 ? 4.496 -38.781 -23.594 1 97.88 362 PHE B C 1
ATOM 6076 O O . PHE B 1 362 ? 3.979 -38.344 -24.609 1 97.88 362 PHE B O 1
ATOM 6083 N N . LYS B 1 363 ? 3.99 -39.719 -22.891 1 97.25 363 LYS B N 1
ATOM 6084 C CA . LYS B 1 363 ? 2.656 -40.281 -23.125 1 97.25 363 LYS B CA 1
ATOM 6085 C C . LYS B 1 363 ? 1.804 -40.219 -21.859 1 97.25 363 LYS B C 1
ATOM 6087 O O . LYS B 1 363 ? 2.305 -40.438 -20.766 1 97.25 363 LYS B O 1
ATOM 6092 N N . PRO B 1 364 ? 0.565 -39.906 -22.109 1 96.81 364 PRO B N 1
ATOM 6093 C CA . PRO B 1 364 ? -0.303 -39.844 -20.922 1 96.81 364 PRO B CA 1
ATOM 6094 C C . PRO B 1 364 ? -0.553 -41.219 -20.328 1 96.81 364 PRO B C 1
ATOM 6096 O O . PRO B 1 364 ? -0.602 -42.219 -21.047 1 96.81 364 PRO B O 1
ATOM 6099 N N . VAL B 1 365 ? -0.651 -41.281 -19.062 1 95.56 365 VAL B N 1
ATOM 6100 C CA . VAL B 1 365 ? -0.972 -42.531 -18.375 1 95.56 365 VAL B CA 1
ATOM 6101 C C . VAL B 1 365 ? -2.18 -42.344 -17.469 1 95.56 365 VAL B C 1
ATOM 6103 O O . VAL B 1 365 ? -2.553 -41.188 -17.172 1 95.56 365 VAL B O 1
ATOM 6106 N N . ARG B 1 366 ? -2.721 -43.406 -17.078 1 92.44 366 ARG B N 1
ATOM 6107 C CA . ARG B 1 366 ? -3.939 -43.406 -16.266 1 92.44 366 ARG B CA 1
ATOM 6108 C C . ARG B 1 366 ? -3.682 -42.844 -14.883 1 92.44 366 ARG B C 1
ATOM 6110 O O . ARG B 1 366 ? -2.637 -43.094 -14.281 1 92.44 366 ARG B O 1
ATOM 6117 N N . LEU B 1 367 ? -4.68 -42.062 -14.445 1 95.75 367 LEU B N 1
ATOM 6118 C CA . LEU B 1 367 ? -4.691 -41.562 -13.07 1 95.75 367 LEU B CA 1
ATOM 6119 C C . LEU B 1 367 ? -5.531 -42.469 -12.172 1 95.75 367 LEU B C 1
ATOM 6121 O O . LEU B 1 367 ? -6.426 -43.188 -12.648 1 95.75 367 LEU B O 1
ATOM 6125 N N . TRP B 1 368 ? -5.109 -42.5 -10.938 1 91.56 368 TRP B N 1
ATOM 6126 C CA . TRP B 1 368 ? -5.84 -43.312 -9.969 1 91.56 368 TRP B CA 1
ATOM 6127 C C . TRP B 1 368 ? -6.477 -42.438 -8.898 1 91.56 368 TRP B C 1
ATOM 6129 O O . TRP B 1 368 ? -5.863 -41.469 -8.422 1 91.56 368 TRP B O 1
ATOM 6139 N N . LEU B 1 369 ? -7.715 -42.656 -8.75 1 86.94 369 LEU B N 1
ATOM 6140 C CA . LEU B 1 369 ? -8.469 -41.969 -7.715 1 86.94 369 LEU B CA 1
ATOM 6141 C C . LEU B 1 369 ? -9.383 -42.906 -6.965 1 86.94 369 LEU B C 1
ATOM 6143 O O . LEU B 1 369 ? -10.062 -43.75 -7.582 1 86.94 369 LEU B O 1
ATOM 6147 N N . ASP B 1 370 ? -9.164 -42.875 -5.637 1 77.69 370 ASP B N 1
ATOM 6148 C CA . ASP B 1 370 ? -10.094 -43.688 -4.867 1 77.69 370 ASP B CA 1
ATOM 6149 C C . ASP B 1 370 ? -11.516 -43.125 -4.957 1 77.69 370 ASP B C 1
ATOM 6151 O O . ASP B 1 370 ? -11.703 -41.938 -5.25 1 77.69 370 ASP B O 1
ATOM 6155 N N . SER B 1 371 ? -12.461 -43.906 -5 1 65.38 371 SER B N 1
ATOM 6156 C CA . SER B 1 371 ? -13.859 -43.5 -5.117 1 65.38 371 SER B CA 1
ATOM 6157 C C . SER B 1 371 ? -14.148 -42.25 -4.305 1 65.38 371 SER B C 1
ATOM 6159 O O . SER B 1 371 ? -13.805 -42.188 -3.121 1 65.38 371 SER B O 1
ATOM 6161 N N . MET B 1 372 ? -14.172 -41.125 -5.012 1 61.03 372 MET B N 1
ATOM 6162 C CA . MET B 1 372 ? -14.453 -39.875 -4.277 1 61.03 372 MET B CA 1
ATOM 6163 C C . MET B 1 372 ? -15.953 -39.656 -4.145 1 61.03 372 MET B C 1
ATOM 6165 O O . MET B 1 372 ? -16.703 -39.875 -5.094 1 61.03 372 MET B O 1
ATOM 6169 N N . GLU B 1 373 ? -16.406 -39.438 -2.883 1 54.5 373 GLU B N 1
ATOM 6170 C CA . GLU B 1 373 ? -17.781 -39.031 -2.623 1 54.5 373 GLU B CA 1
ATOM 6171 C C . GLU B 1 373 ? -18.094 -37.688 -3.283 1 54.5 373 GLU B C 1
ATOM 6173 O O . GLU B 1 373 ? -17.25 -36.781 -3.312 1 54.5 373 GLU B O 1
ATOM 6178 N N . ASP B 1 374 ? -18.953 -37.812 -4.289 1 55.72 374 ASP B N 1
ATOM 6179 C CA . ASP B 1 374 ? -19.516 -36.562 -4.848 1 55.72 374 ASP B CA 1
ATOM 6180 C C . ASP B 1 374 ? -19.766 -35.531 -3.754 1 55.72 374 ASP B C 1
ATOM 6182 O O . ASP B 1 374 ? -20.453 -35.812 -2.773 1 55.72 374 ASP B O 1
ATOM 6186 N N . SER B 1 375 ? -18.797 -34.719 -3.561 1 59.38 375 SER B N 1
ATOM 6187 C CA . SER B 1 375 ? -19.031 -33.719 -2.537 1 59.38 375 SER B CA 1
ATOM 6188 C C . SER B 1 375 ? -20.219 -32.812 -2.893 1 59.38 375 SER B C 1
ATOM 6190 O O . SER B 1 375 ? -20.438 -32.5 -4.062 1 59.38 375 SER B O 1
ATOM 6192 N N . LYS B 1 376 ? -21.375 -32.875 -2.168 1 58.66 376 LYS B N 1
ATOM 6193 C CA . LYS B 1 376 ? -22.672 -32.188 -2.244 1 58.66 376 LYS B CA 1
ATOM 6194 C C . LYS B 1 376 ? -22.5 -30.672 -2.35 1 58.66 376 LYS B C 1
ATOM 6196 O O . LYS B 1 376 ? -23.453 -29.953 -2.629 1 58.66 376 LYS B O 1
ATOM 6201 N N . LYS B 1 377 ? -21.359 -30.125 -2.467 1 76.56 377 LYS B N 1
ATOM 6202 C CA . LYS B 1 377 ? -21.391 -28.672 -2.307 1 76.56 377 LYS B CA 1
ATOM 6203 C C . LYS B 1 377 ? -20.891 -27.969 -3.566 1 76.56 377 LYS B C 1
ATOM 6205 O O . LYS B 1 377 ? -20.516 -26.797 -3.521 1 76.56 377 LYS B O 1
ATOM 6210 N N . GLY B 1 378 ? -20.984 -28.672 -4.816 1 88.75 378 GLY B N 1
ATOM 6211 C CA . GLY B 1 378 ? -20.609 -28.062 -6.082 1 88.75 378 GLY B CA 1
ATOM 6212 C C . GLY B 1 378 ? -19.219 -28.453 -6.539 1 88.75 378 GLY B C 1
ATOM 6213 O O . GLY B 1 378 ? -18.812 -28.156 -7.668 1 88.75 378 GLY B O 1
ATOM 6214 N N . TYR B 1 379 ? -18.578 -29.156 -5.688 1 91.88 379 TYR B N 1
ATOM 6215 C CA . TYR B 1 379 ? -17.234 -29.609 -6.016 1 91.88 379 TYR B CA 1
ATOM 6216 C C . TYR B 1 379 ? -17.266 -31.016 -6.617 1 91.88 379 TYR B C 1
ATOM 6218 O O . TYR B 1 379 ? -17.828 -31.938 -6.027 1 91.88 379 TYR B O 1
ATOM 6226 N N . LYS B 1 380 ? -16.734 -31.094 -7.84 1 90.56 380 LYS B N 1
ATOM 6227 C CA . LYS B 1 380 ? -16.781 -32.375 -8.539 1 90.56 380 LYS B CA 1
ATOM 6228 C C . LYS B 1 380 ? -15.461 -32.656 -9.234 1 90.56 380 LYS B C 1
ATOM 6230 O O . LYS B 1 380 ? -14.68 -31.766 -9.516 1 90.56 380 LYS B O 1
ATOM 6235 N N . ILE B 1 381 ? -15.203 -33.938 -9.375 1 93.44 381 ILE B N 1
ATOM 6236 C CA . ILE B 1 381 ? -14.109 -34.406 -10.219 1 93.44 381 ILE B CA 1
ATOM 6237 C C . ILE B 1 381 ? -14.672 -35.156 -11.438 1 93.44 381 ILE B C 1
ATOM 6239 O O . ILE B 1 381 ? -15.516 -36.031 -11.305 1 93.44 381 ILE B O 1
ATOM 6243 N N . ILE B 1 382 ? -14.258 -34.688 -12.539 1 91.31 382 ILE B N 1
ATOM 6244 C CA . ILE B 1 382 ? -14.742 -35.281 -13.773 1 91.31 382 ILE B CA 1
ATOM 6245 C C . ILE B 1 382 ? -13.57 -35.844 -14.578 1 91.31 382 ILE B C 1
ATOM 6247 O O . ILE B 1 382 ? -12.523 -35.188 -14.68 1 91.31 382 ILE B O 1
ATOM 6251 N N . SER B 1 383 ? -13.773 -37.031 -15.094 1 91.19 383 SER B N 1
ATOM 6252 C CA . SER B 1 383 ? -12.758 -37.625 -15.969 1 91.19 383 SER B CA 1
ATOM 6253 C C . SER B 1 383 ? -12.891 -37.094 -17.391 1 91.19 383 SER B C 1
ATOM 6255 O O . SER B 1 383 ? -13.992 -37.031 -17.938 1 91.19 383 SER B O 1
ATOM 6257 N N . GLN B 1 384 ? -11.883 -36.625 -17.906 1 87.19 384 GLN B N 1
ATOM 6258 C CA . GLN B 1 384 ? -11.812 -36.156 -19.297 1 87.19 384 GLN B CA 1
ATOM 6259 C C . GLN B 1 384 ? -10.602 -36.719 -20.016 1 87.19 384 GLN B C 1
ATOM 6261 O O . GLN B 1 384 ? -9.484 -36.219 -19.859 1 87.19 384 GLN B O 1
ATOM 6266 N N . ARG B 1 385 ? -10.773 -37.688 -20.875 1 82.69 385 ARG B N 1
ATOM 6267 C CA . ARG B 1 385 ? -9.672 -38.344 -21.578 1 82.69 385 ARG B CA 1
ATOM 6268 C C . ARG B 1 385 ? -8.688 -38.969 -20.578 1 82.69 385 ARG B C 1
ATOM 6270 O O . ARG B 1 385 ? -9.07 -39.75 -19.719 1 82.69 385 ARG B O 1
ATOM 6277 N N . THR B 1 386 ? -7.488 -38.406 -20.672 1 89.19 386 THR B N 1
ATOM 6278 C CA . THR B 1 386 ? -6.441 -39 -19.844 1 89.19 386 THR B CA 1
ATOM 6279 C C . THR B 1 386 ? -6.148 -38.094 -18.641 1 89.19 386 THR B C 1
ATOM 6281 O O . THR B 1 386 ? -5.113 -38.25 -17.984 1 89.19 386 THR B O 1
ATOM 6284 N N . SER B 1 387 ? -7.156 -37.156 -18.422 1 94.88 387 SER B N 1
ATOM 6285 C CA . SER B 1 387 ? -6.965 -36.25 -17.281 1 94.88 387 SER B CA 1
ATOM 6286 C C . SER B 1 387 ? -8.156 -36.312 -16.344 1 94.88 387 SER B C 1
ATOM 6288 O O . SER B 1 387 ? -9.211 -36.844 -16.672 1 94.88 387 SER B O 1
ATOM 6290 N N . LEU B 1 388 ? -7.953 -35.938 -15.125 1 96.06 388 LEU B N 1
ATOM 6291 C CA . LEU B 1 388 ? -9.023 -35.656 -14.172 1 96.06 388 LEU B CA 1
ATOM 6292 C C . LEU B 1 388 ? -9.203 -34.156 -13.953 1 96.06 388 LEU B C 1
ATOM 6294 O O . LEU B 1 388 ? -8.234 -33.438 -13.68 1 96.06 388 LEU B O 1
ATOM 6298 N N . MET B 1 389 ? -10.461 -33.688 -14.133 1 96.38 389 MET B N 1
ATOM 6299 C CA . MET B 1 389 ? -10.781 -32.281 -13.969 1 96.38 389 MET B CA 1
ATOM 6300 C C . MET B 1 389 ? -11.438 -32.031 -12.609 1 96.38 389 MET B C 1
ATOM 6302 O O . MET B 1 389 ? -12.414 -32.688 -12.258 1 96.38 389 MET B O 1
ATOM 6306 N N . ILE B 1 390 ? -10.805 -31.156 -11.883 1 95.56 390 ILE B N 1
ATOM 6307 C CA . ILE B 1 390 ? -11.43 -30.703 -10.648 1 95.56 390 ILE B CA 1
ATOM 6308 C C . ILE B 1 390 ? -12.32 -29.484 -10.938 1 95.56 390 ILE B C 1
ATOM 6310 O O . ILE B 1 390 ? -11.836 -28.469 -11.43 1 95.56 390 ILE B O 1
ATOM 6314 N N . CYS B 1 391 ? -13.609 -29.609 -10.57 1 95.62 391 CYS B N 1
ATOM 6315 C CA . CYS B 1 391 ? -14.586 -28.672 -11.109 1 95.62 391 CYS B CA 1
ATOM 6316 C C . CYS B 1 391 ? -15.359 -27.984 -9.984 1 95.62 391 CYS B C 1
ATOM 6318 O O . CYS B 1 391 ? -15.508 -28.547 -8.898 1 95.62 391 CYS B O 1
ATOM 6320 N N . TRP B 1 392 ? -15.672 -26.734 -10.164 1 95.56 392 TRP B N 1
ATOM 6321 C CA . TRP B 1 392 ? -16.781 -26.078 -9.477 1 95.56 392 TRP B CA 1
ATOM 6322 C C . TRP B 1 392 ? -18.062 -26.156 -10.305 1 95.56 392 TRP B C 1
ATOM 6324 O O . TRP B 1 392 ? -18.156 -25.531 -11.359 1 95.56 392 TRP B O 1
ATOM 6334 N N . ASN B 1 393 ? -18.969 -26.938 -9.812 1 92.31 393 ASN B N 1
ATOM 6335 C CA . ASN B 1 393 ? -20.125 -27.328 -10.609 1 92.31 393 ASN B CA 1
ATOM 6336 C C . ASN B 1 393 ? -19.719 -28 -11.914 1 92.31 393 ASN B C 1
ATOM 6338 O O . ASN B 1 393 ? -19.047 -29.031 -11.898 1 92.31 393 ASN B O 1
ATOM 6342 N N . GLU B 1 394 ? -19.953 -27.391 -13.023 1 90.44 394 GLU B N 1
ATOM 6343 C CA . GLU B 1 394 ? -19.609 -28.031 -14.297 1 90.44 394 GLU B CA 1
ATOM 6344 C C . GLU B 1 394 ? -18.375 -27.375 -14.922 1 90.44 394 GLU B C 1
ATOM 6346 O O . GLU B 1 394 ? -17.891 -27.812 -15.969 1 90.44 394 GLU B O 1
ATOM 6351 N N . ARG B 1 395 ? -17.844 -26.484 -14.211 1 94.62 395 ARG B N 1
ATOM 6352 C CA . ARG B 1 395 ? -16.719 -25.766 -14.781 1 94.62 395 ARG B CA 1
ATOM 6353 C C . ARG B 1 395 ? -15.383 -26.312 -14.266 1 94.62 395 ARG B C 1
ATOM 6355 O O . ARG B 1 395 ? -15.094 -26.203 -13.07 1 94.62 395 ARG B O 1
ATOM 6362 N N . PRO B 1 396 ? -14.57 -26.844 -15.148 1 96.5 396 PRO B N 1
ATOM 6363 C CA . PRO B 1 396 ? -13.25 -27.297 -14.703 1 96.5 396 PRO B CA 1
ATOM 6364 C C . PRO B 1 396 ? -12.352 -26.141 -14.273 1 96.5 396 PRO B C 1
ATOM 6366 O O . PRO B 1 396 ? -12.242 -25.141 -14.984 1 96.5 396 PRO B O 1
ATOM 6369 N N . LEU B 1 397 ? -11.758 -26.297 -13.125 1 97.69 397 LEU B N 1
ATOM 6370 C CA . LEU B 1 397 ? -10.867 -25.266 -12.609 1 97.69 397 LEU B CA 1
ATOM 6371 C C . LEU B 1 397 ? -9.422 -25.734 -12.617 1 97.69 397 LEU B C 1
ATOM 6373 O O . LEU B 1 397 ? -8.5 -24.953 -12.836 1 97.69 397 LEU B O 1
ATOM 6377 N N . TYR B 1 398 ? -9.234 -27 -12.359 1 97.94 398 TYR B N 1
ATOM 6378 C CA . TYR B 1 398 ? -7.898 -27.578 -12.367 1 97.94 398 TYR B CA 1
ATOM 6379 C C . TYR B 1 398 ? -7.879 -28.891 -13.133 1 97.94 398 TYR B C 1
ATOM 6381 O O . TYR B 1 398 ? -8.867 -29.641 -13.133 1 97.94 398 TYR B O 1
ATOM 6389 N N . ALA B 1 399 ? -6.797 -29.141 -13.75 1 98.25 399 ALA B N 1
ATOM 6390 C CA . ALA B 1 399 ? -6.586 -30.406 -14.445 1 98.25 399 ALA B CA 1
ATOM 6391 C C . ALA B 1 399 ? -5.426 -31.172 -13.836 1 98.25 399 ALA B C 1
ATOM 6393 O O . ALA B 1 399 ? -4.352 -30.609 -13.602 1 98.25 399 ALA B O 1
ATOM 6394 N N . VAL B 1 400 ? -5.672 -32.406 -13.547 1 98.12 400 VAL B N 1
ATOM 6395 C CA . VAL B 1 400 ? -4.633 -33.312 -13.078 1 98.12 400 VAL B CA 1
ATOM 6396 C C . VAL B 1 400 ? -4.281 -34.312 -14.188 1 98.12 400 VAL B C 1
ATOM 6398 O O . VAL B 1 400 ? -5.168 -34.906 -14.805 1 98.12 400 VAL B O 1
ATOM 6401 N N . SER B 1 401 ? -3.041 -34.469 -14.484 1 98.31 401 SER B N 1
ATOM 6402 C CA . SER B 1 401 ? -2.609 -35.375 -15.531 1 98.31 401 SER B CA 1
ATOM 6403 C C . SER B 1 401 ? -1.331 -36.094 -15.125 1 98.31 401 SER B C 1
ATOM 6405 O O . SER B 1 401 ? -0.619 -35.688 -14.219 1 98.31 401 SER B O 1
ATOM 6407 N N . ALA B 1 402 ? -1.101 -37.188 -15.688 1 98.38 402 ALA B N 1
ATOM 6408 C CA . ALA B 1 402 ? 0.075 -38.031 -15.453 1 98.38 402 ALA B CA 1
ATOM 6409 C C . ALA B 1 402 ? 0.727 -38.438 -16.766 1 98.38 402 ALA B C 1
ATOM 6411 O O . ALA B 1 402 ? 0.035 -38.719 -17.75 1 98.38 402 ALA B O 1
ATOM 6412 N N . TRP B 1 403 ? 2.049 -38.531 -16.766 1 98.38 403 TRP B N 1
ATOM 6413 C CA . TRP B 1 403 ? 2.803 -38.781 -17.984 1 98.38 403 TRP B CA 1
ATOM 6414 C C . TRP B 1 403 ? 3.959 -39.719 -17.734 1 98.38 403 TRP B C 1
ATOM 6416 O O . TRP B 1 403 ? 4.5 -39.781 -16.625 1 98.38 403 TRP B O 1
ATOM 6426 N N . THR B 1 404 ? 4.285 -40.438 -18.734 1 97.69 404 THR B N 1
ATOM 6427 C CA . THR B 1 404 ? 5.445 -41.312 -18.672 1 97.69 404 THR B CA 1
ATOM 6428 C C . THR B 1 404 ? 6.207 -41.281 -20 1 97.69 404 THR B C 1
ATOM 6430 O O . THR B 1 404 ? 5.801 -40.594 -20.938 1 97.69 404 THR B O 1
ATOM 6433 N N . CYS B 1 405 ? 7.402 -41.938 -20.031 1 94.31 405 CYS B N 1
ATOM 6434 C CA . CYS B 1 405 ? 8.25 -41.969 -21.219 1 94.31 405 CYS B CA 1
ATOM 6435 C C . CYS B 1 405 ? 7.828 -43.062 -22.188 1 94.31 405 CYS B C 1
ATOM 6437 O O . CYS B 1 405 ? 7.246 -44.062 -21.766 1 94.31 405 CYS B O 1
#

Foldseek 3Di:
DPPPPPPPPPPVVPPDLQPDDPVVNLVVLVVLLLVLLVCLLVLNPVSNVVSLVVLVVRADLQDALSSVLSVLSSVLSVLQNQVVPVVSNCVVCVPPPPPPQPVVLLVVLCVVLDCQVVQQLQLVLVQVCVLCLPAQAAEEEEQAPLDCVNVLVSLVVQCPRPVGHHQYEYEYEHQDPVSLVVSVVVNVVSCVVSVHHYHYHYDNDHLLPDAPVSSVDDPRHAYEYEYAARLLLQQFAACVVQVPQDPPPDPDRARDRPSSLVSLLRVVVVFHSKYKYKHWAFALQDPRLSVSLVRLSVQVSLVSVSSCLRCPVPRSDDPSSVSNSVVSSVLSSLSRRDHHSSNRSRTHHPVNVCVSNVVSPKDWDAIDHDDDPPPVRQWDWDDDVSWIFTGRNPHGTMIMTMIGD/DPPPPPPPPPPVVPPDLQPDDPVVNLVVLVVLLLVLLVCLLVLNPVSNVVSLVVLVVRADLQDALSSVVSVLSSVLSVLQNQVVPVVSNCVVCVPPPPPPQPVVLLVVLVVVLDCQVVQQLQLVLVQVCVLCLPAQAAEEEEQAPLDLVNVLVSLVVQCPRPVGHHQYEYEYEHQDPVSLVVNVVVNVVSCVVSVHHYHYHYDNDHLLPDAPVSSVDDPRHAYEYEYAARLLLQQFAACVVQVPQPPPPDPDRAGDRPSSLVSLLRVVVVFHSKYKYKHWAFALQDPRLSVSLVRLSVQVSLVSVSSCLRCPVPRSDDPSSVSNSVVSSVLSSLSRRDHGSSNRSRTHHPVNVCVSNVVSPKDWDATDHDPDDPPVRQWDWDDDVSWIFTGRNPHGTMIMTMIGD

Organism: Prunus dulcis (NCBI:txid3755)

Secondary structure (DSSP, 8-state):
----------------GGG--HHHHHHHHHHHHHHHHHHHHTT-HHHHHHHHHHHHHH--TTS-HHHHHHHHHHHHHHHHHHHTSHHHHHHHTSS-------HHHHHHHHHHH-SHHHHHHHHHHHHHHHHHTT-SEEEEEEES---HHHHHHHHHHHHT-TT---EEEEEEE-S-HHHHHHHHHHHHHHHHHTT--EEEEEE-S-GGG--HHHH---TTPEEEEEEES-GGGGG---TTTS------SSSS-PPP-HHHHHHHHHHHHT--SEEEEEEESS----SSHHHHHHHHHHHHHHHHHHHHHHTTT--TT-HHHHHHHHHHHHHHHHHHH--GGG-------HHHHHHHHHHTT-EE-----------TTSEEEEEETTEEEEEETTEEEEEEEEEE-/----------------GGG--HHHHHHHHHHHHHHHHHHHHTT-HHHHHHHHHHHHHH--TTS-HHHHHHHHHHHHHHHHHHHTSHHHHHHHTSS-------HHHHHHHHHHH-SHHHHHHHHHHHHHHHHHTT-SEEEEEEES---HHHHHHHHHHHHT-TT---EEEEEEE-S-HHHHHHHHHHHHHHHHHTT--EEEEEE-S-GGG--HHHH---TTPEEEEEEES-GGGGG---TTTS------SSSS-PPP-HHHHHHHHHHHHT--SEEEEEEESS----SSHHHHHHHHHHHHHHHHHHHHHHTTT--TT-HHHHHHHHHHHHHHHHHHH--GGG-------HHHHHHHHHHTT-EE-----------TTSEEEEEETTEEEEEETTEEEEEEEEEE-

InterPro domains:
  IPR005202 Transcription factor GRAS [PF03514] (29-404)
  IPR005202 Transcription factor GRAS [PS50985] (20-405)
  IPR005202 Transcription factor GRAS [PTHR31636] (25-400)

Nearest PDB structures (foldseek):
  6kpb-assembly1_C-2  TM=9.254E-01  e=1.405E-40  Arabidopsis thaliana
  6kpd-assembly1_C-2  TM=9.319E-01  e=3.679E-36  Arabidopsis thaliana
  5b3g-assembly1_A  TM=8.507E-01  e=3.823E-27  Arabidopsis thaliana
  5b3h-assembly1_A  TM=8.504E-01  e=1.911E-26  Arabidopsis thaliana
  5b3h-assembly2_D  TM=8.503E-01  e=2.609E-26  Arabidopsis thaliana

pLDDT: mean 88.22, std 16.02, range [21.84, 98.69]

Sequence (810 aa):
MYPSSSSSFLSSSSPPLEALKPEERGLHLIQLLIKCANHAASGNLNLADECLCQISRLASLHGDSMQRLAARFASALAFRLVKNWPGIHKALNYDTKRPKLELDRARVIFTKAFPYLGFAYAIIARTLLQAMSAERVIHIVDLGSADPKLWAPLLQSFAALPDGPPHLKITCVHSNKAVLEKLGPKLVKEAEALDMPFQYNPLNVSLKELTKDMLKVRSGEALGFVSILNLHVLLAQDDQADAQFRPKKSNIDVKDCKQMGEFLGMVRSMSPKVVLLVEQEAHHNLNHLVDRFIEGLHYYSAMFDSLEASFGGLSSSSEERFVLEEMFGREIENIVAWEGVEREERHERYAWWMVRFSEVGFKPVRLWLDSMEDSKKGYKIISQRTSLMICWNERPLYAVSAWTCMYPSSSSSFLSSSSPPLEALKPEERGLHLIQLLIKCANHAASGNLNLADECLCQISRLASLHGDSMQRLAARFASALAFRLVKNWPGIHKALNYDTKRPKLELDRARVIFTKAFPYLGFAYAIIARTLLQAMSAERVIHIVDLGSADPKLWAPLLQSFAALPDGPPHLKITCVHSNKAVLEKLGPKLVKEAEALDMPFQYNPLNVSLKELTKDMLKVRSGEALGFVSILNLHVLLAQDDQADAQFRPKKSNIDVKDCKQMGEFLGMVRSMSPKVVLLVEQEAHHNLNHLVDRFIEGLHYYSAMFDSLEASFGGLSSSSEERFVLEEMFGREIENIVAWEGVEREERHERYAWWMVRFSEVGFKPVRLWLDSMEDSKKGYKIISQRTSLMICWNERPLYAVSAWTC

Solvent-accessible surface area (backbone atoms only — not comparable to full-atom values): 43539 Å² total; per-residue (Å²): 135,78,84,79,81,79,81,77,78,79,74,74,74,70,71,62,80,82,71,49,54,72,69,58,40,42,54,51,48,50,52,44,49,52,52,24,40,49,26,55,70,71,66,36,61,70,62,21,26,53,33,34,40,57,44,59,72,66,34,29,77,64,50,56,59,58,22,29,49,44,35,39,52,42,20,14,51,30,50,29,60,42,54,76,32,58,12,36,40,50,30,62,42,71,77,56,63,60,78,72,74,56,58,68,59,36,51,54,50,44,56,71,57,36,63,62,61,56,52,50,38,50,33,48,44,45,31,50,47,67,75,45,64,87,48,58,37,37,35,36,37,34,46,51,54,76,48,60,82,46,51,49,59,40,52,53,56,45,46,64,34,88,93,46,49,37,40,39,32,42,35,40,35,29,63,52,57,66,55,49,63,59,38,45,60,54,49,52,52,51,27,58,74,60,73,34,56,68,43,79,42,75,38,75,40,44,80,88,71,64,53,76,76,78,67,66,79,58,90,83,47,46,32,33,38,38,27,53,69,42,68,40,46,45,58,32,42,48,56,84,77,49,59,55,71,60,81,70,85,50,100,59,88,63,78,57,42,68,64,41,51,51,46,53,40,54,52,50,74,65,57,31,68,32,37,36,39,34,38,46,43,39,53,37,61,49,86,52,62,54,58,19,44,52,41,45,52,55,54,49,50,51,51,40,50,51,47,48,63,54,56,51,82,49,62,62,71,44,65,67,57,50,48,47,51,48,54,51,32,52,46,49,24,28,49,62,37,40,58,37,63,70,18,34,56,30,30,49,30,62,74,52,50,52,51,58,41,42,73,63,54,35,41,76,36,84,76,37,68,72,90,70,76,76,48,90,83,42,45,38,76,42,80,52,91,61,28,42,26,39,18,59,55,89,44,55,48,30,33,38,38,32,31,25,104,137,79,84,81,80,79,80,77,79,79,75,74,75,72,70,63,79,82,73,48,53,72,69,57,40,42,53,50,49,51,51,43,49,53,52,23,40,50,27,55,72,70,65,38,60,69,63,20,24,53,33,34,40,57,44,59,72,65,33,30,78,63,49,56,60,59,23,28,49,44,34,40,52,42,21,14,50,28,48,28,60,43,55,76,33,59,12,36,40,50,29,64,41,71,77,56,65,60,78,70,75,56,58,68,59,36,51,53,50,44,54,72,58,36,64,63,61,59,53,50,38,51,31,51,44,44,30,49,45,66,74,44,64,88,49,58,37,37,34,35,37,35,44,50,54,76,49,60,83,47,52,49,59,41,52,53,56,44,47,64,35,89,93,45,49,36,41,40,32,39,35,38,35,30,65,52,57,67,55,48,64,60,38,45,58,55,49,51,53,51,28,56,76,60,74,34,56,70,44,81,42,76,38,74,40,45,80,88,71,63,53,75,77,77,66,67,79,57,90,81,49,47,33,33,38,39,27,53,70,42,68,42,45,44,59,32,41,50,57,86,76,50,63,54,70,59,83,67,86,47,102,58,87,63,76,59,42,68,64,41,50,52,46,53,40,53,51,52,74,65,57,32,68,34,36,38,41,33,36,46,44,38,51,37,61,51,86,52,63,54,59,20,44,52,41,45,52,56,52,49,49,52,50,41,51,52,48,48,62,54,58,52,81,48,62,61,70,44,65,67,58,49,46,45,50,48,53,52,33,52,46,47,25,28,50,63,37,41,56,36,63,70,19,34,55,28,32,48,29,62,73,52,50,53,50,58,43,42,72,61,55,36,41,77,35,85,75,37,66,74,90,69,75,76,47,89,82,42,44,38,77,43,81,53,91,60,29,40,26,40,18,60,55,89,44,55,48,30,33,38,39,30,29,26,104

Radius of gyration: 34.03 Å; Cα contacts (8 Å, |Δi|>4): 1366; chains: 2; bounding box: 83×102×98 Å